Protein AF-A0A6N2VAG7-F1 (afdb_monomer_lite)

InterPro domains:
  IPR029052 Metallo-dependent phosphatase-like [G3DSA:3.60.21.10] (31-409)
  IPR029052 Metallo-dependent phosphatase-like [SSF56300] (31-402)

Sequence (761 aa):
MRECVPAKEAELAQQHQLYEPMLYYGSNPKIAIDYISDIHLLHHAKYFDGDIQKCIKVIAKSLYKSQNELVQTSRNTGIQLFLGDISTDVNVTINFYKQYRLHFIYQQYKKFRKQIWDKNRILSFKKEQIQYKKRYDILLRYIEKVKVDIETSKSSISQYINYGKVIAPKGSLAQIENYLNSNYYKKRDLPNFVTNKILEIANLYEKLSLLNKTLFRLEGMLDTTCPDIPMCLSDFKYTHSLIGVIILGNHEYVGFSNVETALKFYKEKLEPLGYHILQNQVLELSNAIIYGGSGFAKYNTQFNANNLKNCDAMMGNRSYEIEQTTLFEKKYVKAKEYALKTGKCFICATHYPVKDCLDKFDREAIYFSGHTHQNERIRSSDKVVYADNQIGYHNKGNFNGMIQFKRATTDCVRNPYDDLPDGYYQTTQEDYMQFYEYIGEYIGEGKLIKKRCQNGKLYVIKSCNYYGFFILNNNGISIVNGGKTKKIALSQNIEWIYDNFNVVVQKYIKILEPLREMQVQISNQLKKMGFEGTIHGLIVDIDFYNHIMVNPIDGSITFYYSPVFGEVQKFESFYEQLNFMGHTSLLEESKSDIKNNILVVSEANKLIKVKDYTVSNELMTVSRTDGAYGVSRAVSPLQRIFTGHVLRDFDLGLMDSEDPSPRKRLKSWFGRIYGDYDLKDYLVVGDNLGDFVTLMGTNGKKSTVSVIKMKSVIQRKKACWITKDTSDTIQIIERNNMYDQKTAKIWLEAILHENKILEKH

Secondary structure (DSSP, 8-state):
------S-HHHHGGG--TTPPPTTS-SSSPPEEEEE-B--HHHHGGGGTT-HHHHHHHHHHHHHHHHHHHHHHSSS-PEEEE-S-S-SSHHHHHHHHHHHHHHHHHHHHHHHHHH---HHHHHHHHHHHHHHHHHHHHHHHHHHHHHHHHHHHHHHHTTT--IIIIIGGG-SHHHHHHHHHSHHHHTT---HHHHHHHHHHHHHHHHHHHHHHHHHHHHHHHS----SS---GGG--------EEEPPPGGGGTTSSSHHHHHHHHHHHHGGGTEEE-SSEEEE-SSEEEEEE----TT-SSSSTTTS---TTTTT-HHHHHHHHHHHHHHHHHHHHHHHHHTPEEEEEESS-HHHHSSS--TTEEEE--SSS--EEEESSS-EEEE--B----TTS---S----EEEE-SPPPPTTTTPPSEEEE--HHHHHHHHHHTTB--TTSHHHHHHHTTSEEEEEEETTEEEEEEEETTEEEEEETTEEEEEES---HHHHHHTHHHHHHHHHHHHHHHHHHHHHHHHHHHHTTS--EEETTEEESSSSEEEEE-TTT--EEEEE-SSTTEEEEESSHHHHHHHTT-HHHHHTTTTHHHHHHHHHHHTTTT---------SS-EE--SSSHHHHHHHHHTTGGGGTTS-EE----GGG-SS--SSPPPPSS--TT-EEE-TTS-EEEEEE--SSSEEEEEETTS-EEEEEHHHHHHHHHTTS-EES-SSHHHHHHHHHH-TTS-HHHHHHHHHHHHHHHHHHTT-

pLDDT: mean 84.49, std 15.31, range [26.78, 98.56]

Foldseek 3Di:
DDDDPDPPPPPQVVPPPQDPPQLQLDDDDKAKEWEFFAAALCLVCVVVVVDSLSLLLLALVQALVQQVVVCVVDVDRHFYEYNAHNHLDQVSVLSSLVSNLVVVLVVLLVVVVVVFDAPVNVVVLVVVLVVLVVVLVVLVVVLVVLVVVLVVLQVVCVVLDNCVPPQVVLPALVSSVVVCVDPVVVVSVDDPVSSVSSSVSRVSVVVSVVSVVVSVVSVVSNPDDDDPDGDDSVVDDDDQEARHEYEHEQSLQAPAQDPVRSVVVCCVSNVSSRYHYAALDWDDDPAAIEHGYALAFLPDPDDHLDPDHHHNCRNNPSPVRNVSLVSSAVSLVVSVVVCVVVSHQYEYRHAADCVRSPVDADLRYAYEYEDPLDADAFDGSHHGYGHRNHHRDPVPPPDPSHHYTDMDMSDQQDQLCPPPDADKDFDDLVNVCSLCVNLGHDLDPLPLQVVLPVAFTWMWGADSNFIWIWTAHCQAIWTDDSSDTDGAFSHRPVVLCNVFVVLQLVVLCVLCVVQVVLLVLQLVVLVVVVARQDDAQQWGGRHPFWIWGADSPQRDIWTWGHPDQQKIQTDPDPVVVCVVVVVVVSVVVDPPVVCVSVCVSVVVRPVDDDDDDDRDRDIDGHDCCDDPNVNSVVRRQSCCCSRSSYRRDGHPLSGPDDDPDFDAAPDDQAQWWKAFLVRWIWHFLAPPRGQWTWTATLVRDIDIHGPSVSVVCVVVVRMDTPADHNVRNLCCLVPDPPHDPSSSVSSVCSSVVVVVVVVVD

Organism: Blautia hansenii (NCBI:txid1322)

Structure (mmCIF, N/CA/C/O backbone):
data_AF-A0A6N2VAG7-F1
#
_entry.id   AF-A0A6N2VAG7-F1
#
loop_
_atom_site.group_PDB
_atom_site.id
_atom_site.type_symbol
_atom_site.label_atom_id
_atom_site.label_alt_id
_atom_site.label_comp_id
_atom_site.label_asym_id
_atom_site.label_entity_id
_atom_site.label_seq_id
_atom_site.pdbx_PDB_ins_code
_atom_site.Cartn_x
_atom_site.Cartn_y
_atom_site.Cartn_z
_atom_site.occupancy
_atom_site.B_iso_or_equiv
_atom_site.auth_seq_id
_atom_site.auth_comp_id
_atom_site.auth_asym_id
_atom_site.auth_atom_id
_atom_site.pdbx_PDB_model_num
ATOM 1 N N . MET A 1 1 ? -31.867 -20.760 20.989 1.00 29.25 1 MET A N 1
ATOM 2 C CA . MET A 1 1 ? -31.001 -21.834 20.466 1.00 29.25 1 MET A CA 1
ATOM 3 C C . MET A 1 1 ? -31.833 -22.668 19.508 1.00 29.25 1 MET A C 1
ATOM 5 O O . MET A 1 1 ? -32.666 -23.438 19.961 1.00 29.25 1 MET A O 1
ATOM 9 N N . ARG A 1 2 ? -31.717 -22.420 18.202 1.00 26.78 2 ARG A N 1
ATOM 10 C CA . ARG A 1 2 ? -32.229 -23.322 17.165 1.00 26.78 2 ARG A CA 1
ATOM 11 C C . ARG A 1 2 ? -30.998 -23.981 16.566 1.00 26.78 2 ARG A C 1
ATOM 13 O O . ARG A 1 2 ? -30.128 -23.274 16.070 1.00 26.78 2 ARG A O 1
ATOM 20 N N . GLU A 1 3 ? -30.904 -25.294 16.724 1.00 30.12 3 GLU A N 1
ATOM 21 C CA . GLU A 1 3 ? -29.879 -26.119 16.096 1.00 30.12 3 GLU A CA 1
ATOM 22 C C . GLU A 1 3 ? -29.993 -25.963 14.576 1.00 30.12 3 GLU A C 1
ATOM 24 O O . GLU A 1 3 ? -30.980 -26.369 13.962 1.00 30.12 3 GLU A O 1
ATOM 29 N N . CYS A 1 4 ? -28.992 -25.317 13.977 1.00 29.61 4 CYS A N 1
ATOM 30 C CA . CYS A 1 4 ? -28.744 -25.403 12.548 1.00 29.61 4 CYS A CA 1
ATOM 31 C C . CYS A 1 4 ? -28.272 -26.827 12.251 1.00 29.61 4 CYS A C 1
ATOM 33 O O . CYS A 1 4 ? -27.196 -27.227 12.687 1.00 29.61 4 CYS A O 1
ATOM 35 N N . VAL A 1 5 ? -29.066 -27.589 11.501 1.00 30.48 5 VAL A N 1
ATOM 36 C CA . VAL A 1 5 ? -28.590 -28.834 10.895 1.00 30.48 5 VAL A CA 1
ATOM 37 C C . VAL A 1 5 ? -27.527 -28.463 9.844 1.00 30.48 5 VAL A C 1
ATOM 39 O O . VAL A 1 5 ? -27.814 -27.648 8.961 1.00 30.48 5 VAL A O 1
ATOM 42 N N . PRO A 1 6 ? -26.303 -29.015 9.932 1.00 38.34 6 PRO A N 1
ATOM 43 C CA . PRO A 1 6 ? -25.153 -28.580 9.152 1.00 38.34 6 PRO A CA 1
ATOM 44 C C . PRO A 1 6 ? -25.222 -29.157 7.738 1.00 38.34 6 PRO A C 1
ATOM 46 O O . PRO A 1 6 ? -24.819 -30.290 7.472 1.00 38.34 6 PRO A O 1
ATOM 49 N N . ALA A 1 7 ? -25.718 -28.365 6.791 1.00 30.23 7 ALA A N 1
ATOM 50 C CA . ALA A 1 7 ? -25.462 -28.631 5.386 1.00 30.23 7 ALA A CA 1
ATOM 51 C C . ALA A 1 7 ? -23.987 -28.298 5.098 1.00 30.23 7 ALA A C 1
ATOM 53 O O . ALA A 1 7 ? -23.634 -27.149 4.859 1.00 30.23 7 ALA A O 1
ATOM 54 N N . LYS A 1 8 ? -23.140 -29.336 5.136 1.00 36.66 8 LYS A N 1
ATOM 55 C CA . LYS A 1 8 ? -21.783 -29.363 4.565 1.00 36.66 8 LYS A CA 1
ATOM 56 C C . LYS A 1 8 ? -20.798 -28.315 5.112 1.00 36.66 8 LYS A C 1
ATOM 58 O O . LYS A 1 8 ? -20.147 -27.606 4.351 1.00 36.66 8 LYS A O 1
ATOM 63 N N . GLU A 1 9 ? -20.557 -28.324 6.423 1.00 36.03 9 GLU A N 1
ATOM 64 C CA . GLU A 1 9 ? -19.336 -27.708 6.978 1.00 36.03 9 GLU A CA 1
ATOM 65 C C . GLU A 1 9 ? -18.062 -28.311 6.350 1.00 36.03 9 GLU A C 1
ATOM 67 O O . GLU A 1 9 ? -17.067 -27.616 6.185 1.00 36.03 9 GLU A O 1
ATOM 72 N N . ALA A 1 10 ? -18.102 -29.574 5.905 1.00 29.94 10 ALA A N 1
ATOM 73 C CA . ALA A 1 10 ? -16.945 -30.266 5.336 1.00 29.94 10 ALA A CA 1
ATOM 74 C C . ALA A 1 10 ? -16.599 -29.902 3.875 1.00 29.94 10 ALA A C 1
ATOM 76 O O . ALA A 1 10 ? -15.442 -30.060 3.495 1.00 29.94 10 ALA A O 1
ATOM 77 N N . GLU A 1 11 ? -17.538 -29.413 3.051 1.00 35.09 11 GLU A N 1
ATOM 78 C CA . GLU A 1 11 ? -17.238 -29.104 1.634 1.00 35.09 11 GLU A CA 1
ATOM 79 C C . GLU A 1 11 ? -16.822 -27.648 1.400 1.00 35.09 11 GLU A C 1
ATOM 81 O O . GLU A 1 11 ? -16.005 -27.390 0.521 1.00 35.09 11 GLU A O 1
ATOM 86 N N . LEU A 1 12 ? -17.286 -26.699 2.220 1.00 38.00 12 LEU A N 1
ATOM 87 C CA . LEU A 1 12 ? -16.811 -25.309 2.149 1.00 38.00 12 LEU A CA 1
ATOM 88 C C . LEU A 1 12 ? -15.520 -25.091 2.960 1.00 38.00 12 LEU A C 1
ATOM 90 O O . LEU A 1 12 ? -14.694 -24.258 2.591 1.00 38.00 12 LEU A O 1
ATOM 94 N N . ALA A 1 13 ? -15.282 -25.882 4.015 1.00 32.97 13 ALA A N 1
ATOM 95 C CA . ALA A 1 13 ? -14.066 -25.776 4.827 1.00 32.97 13 ALA A CA 1
ATOM 96 C C . ALA A 1 13 ? -12.805 -26.362 4.161 1.00 32.97 13 ALA A C 1
ATOM 98 O O . ALA A 1 13 ? -11.695 -26.013 4.564 1.00 32.97 13 ALA A O 1
ATOM 99 N N . GLN A 1 14 ? -12.926 -27.200 3.123 1.00 33.91 14 GLN A N 1
ATOM 100 C CA . GLN A 1 14 ? -11.757 -27.786 2.444 1.00 33.91 14 GLN A CA 1
ATOM 101 C C . GLN A 1 14 ? -10.961 -26.798 1.569 1.00 33.91 14 GLN A C 1
ATOM 103 O O . GLN A 1 14 ? -9.867 -27.137 1.126 1.00 33.91 14 GLN A O 1
ATOM 108 N N . GLN A 1 15 ? -11.432 -25.560 1.369 1.00 38.22 15 GLN A N 1
ATOM 109 C CA . GLN A 1 15 ? -10.666 -24.505 0.680 1.00 38.22 15 GLN A CA 1
ATOM 110 C C . GLN A 1 15 ? -9.893 -23.567 1.622 1.00 38.22 15 GLN A C 1
ATOM 112 O O . GLN A 1 15 ? -9.304 -22.581 1.176 1.00 38.22 15 GLN A O 1
ATOM 117 N N . HIS A 1 16 ? -9.834 -23.864 2.923 1.00 39.28 16 HIS A N 1
ATOM 118 C CA . HIS A 1 16 ? -9.103 -23.043 3.887 1.00 39.28 16 HIS A CA 1
ATOM 119 C C . HIS A 1 16 ? -7.656 -23.505 4.093 1.00 39.28 16 HIS A C 1
ATOM 121 O O . HIS A 1 16 ? -7.258 -23.973 5.154 1.00 39.28 16 HIS A O 1
ATOM 127 N N . GLN A 1 17 ? -6.838 -23.252 3.076 1.00 37.91 17 GLN A N 1
ATOM 128 C CA . GLN A 1 17 ? -5.428 -22.907 3.260 1.00 37.91 17 GLN A CA 1
ATOM 129 C C . GLN A 1 17 ? -5.197 -21.515 2.664 1.00 37.91 17 GLN A C 1
ATOM 131 O O . GLN A 1 17 ? -4.413 -21.321 1.734 1.00 37.91 17 GLN A O 1
ATOM 136 N N . LEU A 1 18 ? -5.918 -20.508 3.169 1.00 42.38 18 LEU A N 1
ATOM 137 C CA . LEU A 1 18 ? -5.499 -19.132 2.925 1.00 42.38 18 LEU A CA 1
ATOM 138 C C . LEU A 1 18 ? -4.173 -18.946 3.662 1.00 42.38 18 LEU A C 1
ATOM 140 O O . LEU A 1 18 ? -4.140 -18.828 4.885 1.00 42.38 18 LEU A O 1
ATOM 144 N N . TYR A 1 19 ? -3.106 -18.960 2.862 1.00 46.16 19 TYR A N 1
ATOM 145 C CA . TYR A 1 19 ? -1.701 -18.906 3.246 1.00 46.16 19 TYR A CA 1
ATOM 146 C C . TYR A 1 19 ? -1.156 -20.211 3.841 1.00 46.16 19 TYR A C 1
ATOM 148 O O . TYR A 1 19 ? -0.725 -20.237 4.991 1.00 46.16 19 TYR A O 1
ATOM 156 N N . GLU A 1 20 ? -1.006 -21.260 3.017 1.00 35.38 20 GLU A N 1
ATOM 157 C CA . GLU A 1 20 ? 0.268 -21.980 3.140 1.00 35.38 20 GLU A CA 1
ATOM 158 C C . GLU A 1 20 ? 1.368 -20.933 2.934 1.00 35.38 20 GLU A C 1
ATOM 160 O O . GLU A 1 20 ? 1.377 -20.260 1.890 1.00 35.38 20 GLU A O 1
ATOM 165 N N . PRO A 1 21 ? 2.241 -20.704 3.930 1.00 38.84 21 PRO A N 1
ATOM 166 C CA . PRO A 1 21 ? 3.344 -19.791 3.745 1.00 38.84 21 PRO A CA 1
ATOM 167 C C . PRO A 1 21 ? 4.111 -20.277 2.519 1.00 38.84 21 PRO A C 1
ATOM 169 O O . PRO A 1 21 ? 4.483 -21.448 2.446 1.00 38.84 21 PRO A O 1
ATOM 172 N N . MET A 1 22 ? 4.294 -19.409 1.517 1.00 47.44 22 MET A N 1
ATOM 173 C CA . MET A 1 22 ? 5.152 -19.755 0.381 1.00 47.44 22 MET A CA 1
ATOM 174 C C . MET A 1 22 ? 6.489 -20.237 0.955 1.00 47.44 22 MET A C 1
ATOM 176 O O . MET A 1 22 ? 6.892 -19.724 1.994 1.00 47.44 22 MET A O 1
ATOM 180 N N . LEU A 1 23 ? 7.162 -21.202 0.326 1.00 43.81 23 LEU A N 1
ATOM 181 C CA . LEU A 1 23 ? 8.347 -21.893 0.876 1.00 43.81 23 LEU A CA 1
ATOM 182 C C . LEU A 1 23 ? 9.410 -20.966 1.520 1.00 43.81 23 LEU A C 1
ATOM 184 O O . LEU A 1 23 ? 10.119 -21.383 2.429 1.00 43.81 23 LEU A O 1
ATOM 188 N N . TYR A 1 24 ? 9.480 -19.696 1.101 1.00 50.84 24 TYR A N 1
ATOM 189 C CA . TYR A 1 24 ? 10.388 -18.658 1.615 1.00 50.84 24 TYR A CA 1
ATOM 190 C C . TYR A 1 24 ? 9.819 -17.725 2.698 1.00 50.84 24 TYR A C 1
ATOM 192 O O . TYR A 1 24 ? 10.556 -16.966 3.325 1.00 50.84 24 TYR A O 1
ATOM 200 N N . TYR A 1 25 ? 8.514 -17.765 2.941 1.00 55.97 25 TYR A N 1
ATOM 201 C CA . TYR A 1 25 ? 7.808 -17.036 3.991 1.00 55.97 25 TYR A CA 1
ATOM 202 C C . TYR A 1 25 ? 7.678 -17.915 5.233 1.00 55.97 25 TYR A C 1
ATOM 204 O O . TYR A 1 25 ? 6.584 -18.200 5.698 1.00 55.97 25 TYR A O 1
ATOM 212 N N . GLY A 1 26 ? 8.787 -18.396 5.782 1.00 44.34 26 GLY A N 1
ATOM 213 C CA . GLY A 1 26 ? 8.688 -19.463 6.770 1.00 44.34 26 GLY A CA 1
ATOM 214 C C . GLY A 1 26 ? 9.894 -19.574 7.670 1.00 44.34 26 GLY A C 1
ATOM 215 O O . GLY A 1 26 ? 10.675 -20.500 7.518 1.00 44.34 26 GLY A O 1
ATOM 216 N N . SER A 1 27 ? 9.957 -18.660 8.639 1.00 47.25 27 SER A N 1
ATOM 217 C CA . SER A 1 27 ? 10.681 -18.692 9.921 1.00 47.25 27 SER A CA 1
ATOM 218 C C . SER A 1 27 ? 11.733 -17.592 10.071 1.00 47.25 27 SER A C 1
ATOM 220 O O . SER A 1 27 ? 12.327 -17.112 9.114 1.00 47.25 27 SER A O 1
ATOM 222 N N . ASN A 1 28 ? 11.843 -17.094 11.302 1.00 51.75 28 ASN A N 1
ATOM 223 C CA . ASN A 1 28 ? 12.702 -15.985 11.708 1.00 51.75 28 ASN A CA 1
ATOM 224 C C . ASN A 1 28 ? 14.112 -16.013 11.075 1.00 51.75 28 ASN A C 1
ATOM 226 O O . ASN A 1 28 ? 14.694 -17.086 10.949 1.00 51.75 28 ASN A O 1
ATOM 230 N N . PRO A 1 29 ? 14.722 -14.837 10.818 1.00 54.62 29 PRO A N 1
ATOM 231 C CA . PRO A 1 29 ? 14.256 -13.515 11.226 1.00 54.62 29 PRO A CA 1
ATOM 232 C C . PRO A 1 29 ? 13.331 -12.840 10.208 1.00 54.62 29 PRO A C 1
ATOM 234 O O . PRO A 1 29 ? 13.462 -13.000 8.998 1.00 54.62 29 PRO A O 1
ATOM 237 N N . LYS A 1 30 ? 12.423 -12.019 10.739 1.00 73.44 30 LYS A N 1
ATOM 238 C CA . LYS A 1 30 ? 11.469 -11.189 9.994 1.00 73.44 30 LYS A CA 1
ATOM 239 C C . LYS A 1 30 ? 12.187 -10.202 9.075 1.00 73.44 30 LYS A C 1
ATOM 241 O O . LYS A 1 30 ? 12.998 -9.406 9.553 1.00 73.44 30 LYS A O 1
ATOM 246 N N . ILE A 1 31 ? 11.852 -10.200 7.787 1.00 80.44 31 ILE A N 1
ATOM 247 C CA . ILE A 1 31 ? 12.358 -9.205 6.839 1.00 80.44 31 ILE A CA 1
ATOM 248 C C . ILE A 1 31 ? 11.369 -8.044 6.801 1.00 80.44 31 ILE A C 1
ATOM 250 O O . ILE A 1 31 ? 10.165 -8.241 6.623 1.00 80.44 31 ILE A O 1
ATOM 254 N N . ALA A 1 32 ? 11.891 -6.833 6.979 1.00 85.38 32 ALA A N 1
ATOM 255 C CA . ALA A 1 32 ? 11.155 -5.592 6.804 1.00 85.38 32 ALA A CA 1
ATOM 256 C C . ALA A 1 32 ? 11.880 -4.728 5.769 1.00 85.38 32 ALA A C 1
ATOM 258 O O . ALA A 1 32 ? 13.087 -4.501 5.884 1.00 85.38 32 ALA A O 1
ATOM 259 N N . ILE A 1 33 ? 11.141 -4.248 4.774 1.00 89.62 33 ILE A N 1
ATOM 260 C CA . ILE A 1 33 ? 11.644 -3.341 3.742 1.00 89.62 33 ILE A CA 1
ATOM 261 C C . ILE A 1 33 ? 10.795 -2.079 3.766 1.00 89.62 33 ILE A C 1
ATOM 263 O O . ILE A 1 33 ? 9.580 -2.139 3.594 1.00 89.62 33 ILE A O 1
ATOM 267 N N . ASP A 1 34 ? 11.455 -0.947 3.969 1.00 92.56 34 ASP A N 1
ATOM 268 C CA . ASP A 1 34 ? 10.886 0.385 3.822 1.00 92.56 34 ASP A CA 1
ATOM 269 C C . ASP A 1 34 ? 11.138 0.838 2.387 1.00 92.56 34 ASP A C 1
ATOM 271 O O . ASP A 1 34 ? 12.285 0.995 1.992 1.00 92.56 34 ASP A O 1
ATOM 275 N N . TYR A 1 35 ? 10.104 1.026 1.576 1.00 94.19 35 TYR A N 1
ATOM 276 C CA . TYR A 1 35 ? 10.282 1.278 0.148 1.00 94.19 35 TYR A CA 1
ATOM 277 C C . TYR A 1 35 ? 9.476 2.466 -0.366 1.00 94.19 35 TYR A C 1
ATOM 279 O O . TYR A 1 35 ? 8.444 2.854 0.194 1.00 94.19 35 TYR A O 1
ATOM 287 N N . ILE A 1 36 ? 9.989 3.051 -1.442 1.00 94.38 36 ILE A N 1
ATOM 288 C CA . ILE A 1 36 ? 9.351 4.069 -2.272 1.00 94.38 36 ILE A CA 1
ATOM 289 C C . ILE A 1 36 ? 9.822 3.869 -3.708 1.00 94.38 36 ILE A C 1
ATOM 291 O O . ILE A 1 36 ? 10.999 3.576 -3.918 1.00 94.38 36 ILE A O 1
ATOM 295 N N . SER A 1 37 ? 8.924 3.980 -4.682 1.00 87.25 37 SER A N 1
ATOM 296 C CA . SER A 1 37 ? 9.255 3.619 -6.060 1.00 87.25 37 SER A CA 1
ATOM 297 C C . SER A 1 37 ? 9.441 4.797 -6.996 1.00 87.25 37 SER A C 1
ATOM 299 O O . SER A 1 37 ? 10.364 4.756 -7.792 1.00 87.25 37 SER A O 1
ATOM 301 N N . ASP A 1 38 ? 8.605 5.826 -6.864 1.00 92.31 38 ASP A N 1
ATOM 302 C CA . ASP A 1 38 ? 8.583 6.998 -7.737 1.00 92.31 38 ASP A CA 1
ATOM 303 C C . ASP A 1 38 ? 8.353 8.233 -6.861 1.00 92.31 38 ASP A C 1
ATOM 305 O O . ASP A 1 38 ? 7.573 8.170 -5.901 1.00 92.31 38 ASP A O 1
ATOM 309 N N . ILE A 1 39 ? 9.051 9.337 -7.157 1.00 92.69 39 ILE A N 1
ATOM 310 C CA . ILE A 1 39 ? 8.904 10.621 -6.440 1.00 92.69 39 ILE A CA 1
ATOM 311 C C . ILE A 1 39 ? 8.698 11.791 -7.410 1.00 92.69 39 ILE A C 1
ATOM 313 O O . ILE A 1 39 ? 7.944 12.708 -7.115 1.00 92.69 39 ILE A O 1
ATOM 317 N N . HIS A 1 40 ? 9.390 11.823 -8.549 1.00 93.69 40 HIS A N 1
ATOM 318 C CA . HIS A 1 40 ? 9.335 12.902 -9.541 1.00 93.69 40 HIS A CA 1
ATOM 319 C C . HIS A 1 40 ? 9.365 14.321 -8.932 1.00 93.69 40 HIS A C 1
ATOM 321 O O . HIS A 1 40 ? 8.469 15.139 -9.154 1.00 93.69 40 HIS A O 1
ATOM 327 N N . LEU A 1 41 ? 10.416 14.652 -8.176 1.00 94.12 41 LEU A N 1
ATOM 328 C CA . LEU A 1 41 ? 10.563 15.897 -7.404 1.00 94.12 41 LEU A CA 1
ATOM 329 C C . LEU A 1 41 ? 10.264 17.177 -8.200 1.00 94.12 41 LEU A C 1
ATOM 331 O O . LEU A 1 41 ? 9.692 18.123 -7.654 1.00 94.12 41 LEU A O 1
ATOM 335 N N . LEU A 1 42 ? 10.590 17.206 -9.496 1.00 93.44 42 LEU A N 1
ATOM 336 C CA . LEU A 1 42 ? 10.279 18.335 -10.380 1.00 93.44 42 LEU A CA 1
ATOM 337 C C . LEU A 1 42 ? 8.768 18.628 -10.452 1.00 93.44 42 LEU A C 1
ATOM 339 O O . LEU A 1 42 ? 8.362 19.789 -10.476 1.00 93.44 42 LEU A O 1
ATOM 343 N N . HIS A 1 43 ? 7.918 17.599 -10.397 1.00 90.69 43 HIS A N 1
ATOM 344 C CA . HIS A 1 43 ? 6.459 17.747 -10.380 1.00 90.69 43 HIS A CA 1
ATOM 345 C C . HIS A 1 43 ? 5.929 18.249 -9.034 1.00 90.69 43 HIS A C 1
ATOM 347 O O . HIS A 1 43 ? 4.820 18.798 -8.967 1.00 90.69 43 HIS A O 1
ATOM 353 N N . HIS A 1 44 ? 6.710 18.089 -7.965 1.00 90.81 44 HIS A N 1
ATOM 354 C CA . HIS A 1 44 ? 6.361 18.554 -6.631 1.00 90.81 44 HIS A CA 1
ATOM 355 C C . HIS A 1 44 ? 6.794 19.995 -6.354 1.00 90.81 44 HIS A C 1
ATOM 357 O O . HIS A 1 44 ? 6.168 20.643 -5.516 1.00 90.81 44 HIS A O 1
ATOM 363 N N . ALA A 1 45 ? 7.787 20.531 -7.072 1.00 91.00 45 ALA A N 1
ATOM 364 C CA . ALA A 1 45 ? 8.313 21.885 -6.860 1.00 91.00 45 ALA A CA 1
ATOM 365 C C . ALA A 1 45 ? 7.225 22.975 -6.868 1.00 91.00 45 ALA A C 1
ATOM 367 O O . ALA A 1 45 ? 7.278 23.915 -6.076 1.00 91.00 45 ALA A O 1
ATOM 368 N N . LYS A 1 46 ? 6.174 22.816 -7.685 1.00 90.31 46 LYS A N 1
ATOM 369 C CA . LYS A 1 46 ? 5.029 23.744 -7.735 1.00 90.31 46 LYS A CA 1
ATOM 370 C C . LYS A 1 46 ? 4.263 23.886 -6.411 1.00 90.31 46 LYS A C 1
ATOM 372 O O . LYS A 1 46 ? 3.639 24.913 -6.189 1.00 90.31 46 LYS A O 1
ATOM 377 N N . TYR A 1 47 ? 4.313 22.884 -5.530 1.00 90.06 47 TYR A N 1
ATOM 378 C CA . TYR A 1 47 ? 3.707 22.945 -4.191 1.00 90.06 47 TYR A CA 1
ATOM 379 C C . TYR A 1 47 ? 4.620 23.620 -3.155 1.00 90.06 47 TYR A C 1
ATOM 381 O O . TYR A 1 47 ? 4.257 23.738 -1.987 1.00 90.06 47 TYR A O 1
ATOM 389 N N . PHE A 1 48 ? 5.807 24.051 -3.580 1.00 91.44 48 PHE A N 1
ATOM 390 C CA . PHE A 1 48 ? 6.806 24.742 -2.774 1.00 91.44 48 PHE A CA 1
ATOM 391 C C . PHE A 1 48 ? 7.233 26.048 -3.448 1.00 91.44 48 PHE A C 1
ATOM 393 O O . PHE A 1 48 ? 8.414 26.375 -3.459 1.00 91.44 48 PHE A O 1
ATOM 400 N N . ASP A 1 49 ? 6.280 26.781 -4.027 1.00 91.25 49 ASP A N 1
ATOM 401 C CA . ASP A 1 49 ? 6.515 28.088 -4.662 1.00 91.25 49 ASP A CA 1
ATOM 402 C C . ASP A 1 49 ? 7.493 28.027 -5.856 1.00 91.25 49 ASP A C 1
ATOM 404 O O . ASP A 1 49 ? 8.149 29.008 -6.192 1.00 91.25 49 ASP A O 1
ATOM 408 N N . GLY A 1 50 ? 7.627 26.853 -6.487 1.00 91.50 50 GLY A N 1
ATOM 409 C CA . GLY A 1 50 ? 8.613 26.601 -7.542 1.00 91.50 50 GLY A CA 1
ATOM 410 C C . GLY A 1 50 ? 10.039 26.355 -7.028 1.00 91.50 50 GLY A C 1
ATOM 411 O O . GLY A 1 50 ? 10.929 26.064 -7.824 1.00 91.50 50 GLY A O 1
ATOM 412 N N . ASP A 1 51 ? 10.273 26.413 -5.714 1.00 95.44 51 ASP A N 1
ATOM 413 C CA . ASP A 1 51 ? 11.588 26.211 -5.107 1.00 95.44 51 ASP A CA 1
ATOM 414 C C . ASP A 1 51 ? 11.900 24.714 -4.946 1.00 95.44 51 ASP A C 1
ATOM 416 O O . ASP A 1 51 ? 11.482 24.036 -3.997 1.00 95.44 51 ASP A O 1
ATOM 420 N N . ILE A 1 52 ? 12.700 24.195 -5.879 1.00 96.56 52 ILE A N 1
ATOM 421 C CA . ILE A 1 52 ? 13.157 22.803 -5.868 1.00 96.56 52 ILE A CA 1
ATOM 422 C C . ILE A 1 52 ? 14.035 22.470 -4.650 1.00 96.56 52 ILE A C 1
ATOM 424 O O . ILE A 1 52 ? 13.986 21.350 -4.145 1.00 96.56 52 ILE A O 1
ATOM 428 N N . GLN A 1 53 ? 14.801 23.422 -4.110 1.00 96.75 53 GLN A N 1
ATOM 429 C CA . GLN A 1 53 ? 15.654 23.182 -2.941 1.00 96.75 53 GLN A CA 1
ATOM 430 C C . GLN A 1 53 ? 14.820 23.065 -1.666 1.00 96.75 53 GLN A C 1
ATOM 432 O O . GLN A 1 53 ? 15.072 22.194 -0.825 1.00 96.75 53 GLN A O 1
ATOM 437 N N . LYS A 1 54 ? 13.794 23.909 -1.523 1.00 96.00 54 LYS A N 1
ATOM 438 C CA . LYS A 1 54 ? 12.784 23.786 -0.463 1.00 96.00 54 LYS A CA 1
ATOM 439 C C . LYS A 1 54 ? 12.034 22.461 -0.584 1.00 96.00 54 LYS A C 1
ATOM 441 O O . LYS A 1 54 ? 11.913 21.756 0.418 1.00 96.00 54 LYS A O 1
ATOM 446 N N . CYS A 1 55 ? 11.620 22.087 -1.796 1.00 95.25 55 CYS A N 1
ATOM 447 C CA . CYS A 1 55 ? 10.983 20.803 -2.091 1.00 95.25 55 CYS A CA 1
ATOM 448 C C . CYS A 1 55 ? 11.842 19.614 -1.621 1.00 95.25 55 CYS A C 1
ATOM 450 O O . CYS A 1 55 ? 11.392 18.821 -0.790 1.00 95.25 55 CYS A O 1
ATOM 452 N N . ILE A 1 56 ? 13.110 19.553 -2.050 1.00 97.06 56 ILE A N 1
ATOM 453 C CA . ILE A 1 56 ? 14.079 18.524 -1.643 1.00 97.06 56 ILE A CA 1
ATOM 454 C C . ILE A 1 56 ? 14.209 18.455 -0.116 1.00 97.06 56 ILE A C 1
ATOM 456 O O . ILE A 1 56 ? 14.098 17.376 0.469 1.00 97.06 56 ILE A O 1
ATOM 460 N N . LYS A 1 57 ? 14.417 19.598 0.554 1.00 95.62 57 LYS A N 1
ATOM 461 C CA . LYS A 1 57 ? 14.574 19.662 2.018 1.00 95.62 57 LYS A CA 1
ATOM 462 C C . LYS A 1 57 ? 13.356 19.120 2.757 1.00 95.62 57 LYS A C 1
ATOM 464 O O . LYS A 1 57 ? 13.520 18.394 3.739 1.00 95.62 57 LYS A O 1
ATOM 469 N N . VAL A 1 58 ? 12.149 19.481 2.323 1.00 94.88 58 VAL A N 1
ATOM 470 C CA . VAL A 1 58 ? 10.908 19.047 2.979 1.00 94.88 58 VAL A CA 1
ATOM 471 C C . VAL A 1 58 ? 10.656 17.559 2.741 1.00 94.88 58 VAL A C 1
ATOM 473 O O . VAL A 1 58 ? 10.424 16.832 3.709 1.00 94.88 58 VAL A O 1
ATOM 476 N N . ILE A 1 59 ? 10.768 17.089 1.497 1.00 94.31 59 ILE A N 1
ATOM 477 C CA . ILE A 1 59 ? 10.497 15.690 1.136 1.00 94.31 59 ILE A CA 1
ATOM 478 C C . ILE A 1 59 ? 11.523 14.745 1.772 1.00 94.31 59 ILE A C 1
ATOM 480 O O . ILE A 1 59 ? 11.131 13.773 2.420 1.00 94.31 59 ILE A O 1
ATOM 484 N N . ALA A 1 60 ? 12.821 15.058 1.696 1.00 95.19 60 ALA A N 1
ATOM 485 C CA . ALA A 1 60 ? 13.863 14.249 2.332 1.00 95.19 60 ALA A CA 1
ATOM 486 C C . ALA A 1 60 ? 13.666 14.155 3.856 1.00 95.19 60 ALA A C 1
ATOM 488 O O . ALA A 1 60 ? 13.792 13.079 4.445 1.00 95.19 60 ALA A O 1
ATOM 489 N N . LYS A 1 61 ? 13.286 15.266 4.504 1.00 93.88 61 LYS A N 1
ATOM 490 C CA . LYS A 1 61 ? 12.966 15.288 5.938 1.00 93.88 61 LYS A CA 1
ATOM 491 C C . LYS A 1 61 ? 11.724 14.459 6.264 1.00 93.88 61 LYS A C 1
ATOM 493 O O . LYS A 1 61 ? 11.710 13.795 7.300 1.00 93.88 61 LYS A O 1
ATOM 498 N N . SER A 1 62 ? 10.691 14.519 5.424 1.00 93.25 62 SER A N 1
ATOM 499 C CA . SER A 1 62 ? 9.455 13.743 5.583 1.00 93.25 62 SER A CA 1
ATOM 500 C C . SER A 1 62 ? 9.736 12.241 5.522 1.00 93.25 62 SER A C 1
ATOM 502 O O . SER A 1 62 ? 9.393 11.517 6.459 1.00 93.25 62 SER A O 1
ATOM 504 N N . LEU A 1 63 ? 10.461 11.793 4.494 1.00 92.38 63 LEU A N 1
ATOM 505 C CA . LEU A 1 63 ? 10.881 10.399 4.347 1.00 92.38 63 LEU A CA 1
ATOM 506 C C . LEU A 1 63 ? 11.713 9.934 5.546 1.00 92.38 63 LEU A C 1
ATOM 508 O O . LEU A 1 63 ? 11.433 8.890 6.134 1.00 92.38 63 LEU A O 1
ATOM 512 N N . TYR A 1 64 ? 12.689 10.739 5.973 1.00 91.19 64 TYR A N 1
ATOM 513 C CA . TYR A 1 64 ? 13.547 10.405 7.110 1.00 91.19 64 TYR A CA 1
ATOM 514 C C . TYR A 1 64 ? 12.753 10.252 8.415 1.00 91.19 64 TYR A C 1
ATOM 516 O O . TYR A 1 64 ? 13.006 9.351 9.215 1.00 91.19 64 TYR A O 1
ATOM 524 N N . LYS A 1 65 ? 11.770 11.128 8.651 1.00 89.69 65 LYS A N 1
ATOM 525 C CA . LYS A 1 65 ? 10.896 11.030 9.826 1.00 89.69 65 LYS A CA 1
ATOM 526 C C . LYS A 1 65 ? 10.038 9.770 9.801 1.00 89.69 65 LYS A C 1
ATOM 528 O O . LYS A 1 65 ? 9.988 9.087 10.819 1.00 89.69 65 LYS A O 1
ATOM 533 N N . SER A 1 66 ? 9.443 9.442 8.652 1.00 87.50 66 SER A N 1
ATOM 534 C CA . SER A 1 66 ? 8.597 8.248 8.520 1.00 87.50 66 SER A CA 1
ATOM 535 C C . SER A 1 66 ? 9.344 6.964 8.887 1.00 87.50 66 SER A C 1
ATOM 537 O O . SER A 1 66 ? 8.813 6.112 9.592 1.00 87.50 66 SER A O 1
ATOM 539 N N . GLN A 1 67 ? 10.625 6.874 8.524 1.00 81.00 67 GLN A N 1
ATOM 540 C CA . GLN A 1 67 ? 11.465 5.740 8.888 1.00 81.00 67 GLN A CA 1
ATOM 541 C C . GLN A 1 67 ? 11.683 5.630 10.408 1.00 81.00 67 GLN A C 1
ATOM 543 O O . GLN A 1 67 ? 11.627 4.532 10.956 1.00 81.00 67 GLN A O 1
ATOM 548 N N . ASN A 1 68 ? 11.880 6.747 11.115 1.00 66.69 68 ASN A N 1
ATOM 549 C CA . ASN A 1 68 ? 12.061 6.719 12.571 1.00 66.69 68 ASN A CA 1
ATOM 550 C C . ASN A 1 68 ? 10.787 6.279 13.308 1.00 66.69 68 ASN A C 1
ATOM 552 O O . ASN A 1 68 ? 10.880 5.545 14.289 1.00 66.69 68 ASN A O 1
ATOM 556 N N . GLU A 1 69 ? 9.613 6.712 12.847 1.00 65.44 69 GLU A N 1
ATOM 557 C CA . GLU A 1 69 ? 8.315 6.295 13.404 1.00 65.44 69 GLU A CA 1
ATOM 558 C C . GLU A 1 69 ? 8.090 4.787 13.206 1.00 65.44 69 GLU A C 1
ATOM 560 O O . GLU A 1 69 ? 7.706 4.064 14.129 1.00 65.44 69 GLU A O 1
ATOM 565 N N . LEU A 1 70 ? 8.434 4.286 12.022 1.00 59.91 70 LEU A N 1
ATOM 566 C CA . LEU A 1 70 ? 8.383 2.866 11.699 1.00 59.91 70 LEU A CA 1
ATOM 567 C C . LEU A 1 70 ? 9.378 2.035 12.539 1.00 59.91 70 LEU A C 1
ATOM 569 O O . LEU A 1 70 ? 9.048 0.945 13.001 1.00 59.91 70 LEU A O 1
ATOM 573 N N . VAL A 1 71 ? 10.591 2.532 12.801 1.00 59.66 71 VAL A N 1
ATOM 574 C CA . VAL A 1 71 ? 11.566 1.845 13.676 1.00 59.66 71 VAL A CA 1
ATOM 575 C C . VAL A 1 71 ? 11.152 1.864 15.152 1.00 59.66 71 VAL A C 1
ATOM 577 O O . VAL A 1 71 ? 11.457 0.927 15.878 1.00 59.66 71 VAL A O 1
ATOM 580 N N . GLN A 1 72 ? 10.436 2.884 15.629 1.00 53.03 72 GLN A N 1
ATOM 581 C CA . GLN A 1 72 ? 9.941 2.891 17.015 1.00 53.03 72 GLN A CA 1
ATOM 582 C C . GLN A 1 72 ? 8.833 1.857 17.249 1.00 53.03 72 GLN A C 1
ATOM 584 O O . GLN A 1 72 ? 8.707 1.325 18.351 1.00 53.03 72 GLN A O 1
ATOM 589 N N . THR A 1 73 ? 8.047 1.560 16.215 1.00 50.38 73 THR A N 1
ATOM 590 C CA . THR A 1 73 ? 6.924 0.614 16.284 1.00 50.38 73 THR A CA 1
ATOM 591 C C . THR A 1 73 ? 7.343 -0.835 16.021 1.00 50.38 73 THR A C 1
ATOM 593 O O . THR A 1 73 ? 6.687 -1.757 16.501 1.00 50.38 73 THR A O 1
ATOM 596 N N . SER A 1 74 ? 8.467 -1.067 15.334 1.00 50.44 74 SER A N 1
ATOM 597 C CA . SER A 1 74 ? 9.017 -2.404 15.081 1.00 50.44 74 SER A CA 1
ATOM 598 C C . SER A 1 74 ? 10.416 -2.559 15.675 1.00 50.44 74 SER A C 1
ATOM 600 O O . SER A 1 74 ? 11.309 -1.786 15.349 1.00 50.44 74 SER A O 1
ATOM 602 N N . ARG A 1 75 ? 10.683 -3.623 16.438 1.00 45.94 75 ARG A N 1
ATOM 603 C CA . ARG A 1 75 ? 12.022 -3.913 17.000 1.00 45.94 75 ARG A CA 1
ATOM 604 C C . ARG A 1 75 ? 13.124 -4.216 15.955 1.00 45.94 75 ARG A C 1
ATOM 606 O O . ARG A 1 75 ? 14.191 -4.673 16.349 1.00 45.94 75 ARG A O 1
ATOM 613 N N . ASN A 1 76 ? 12.890 -4.001 14.655 1.00 54.78 76 ASN A N 1
ATOM 614 C CA . ASN A 1 76 ? 13.828 -4.315 13.577 1.00 54.78 76 ASN A CA 1
ATOM 615 C C . ASN A 1 76 ? 14.080 -3.094 12.673 1.00 54.78 76 ASN A C 1
ATOM 617 O O . ASN A 1 76 ? 13.141 -2.402 12.277 1.00 54.78 76 ASN A O 1
ATOM 621 N N . THR A 1 77 ? 15.341 -2.826 12.329 1.00 59.12 77 THR A N 1
ATOM 622 C CA . THR A 1 77 ? 15.706 -1.790 11.352 1.00 59.12 77 THR A CA 1
ATOM 623 C C . THR A 1 77 ? 15.561 -2.369 9.948 1.00 59.12 77 THR A C 1
ATOM 625 O O . THR A 1 77 ? 16.425 -3.122 9.504 1.00 59.12 77 THR A O 1
ATOM 628 N N . GLY A 1 78 ? 14.450 -2.066 9.273 1.00 68.88 78 GLY A N 1
ATOM 629 C CA . GLY A 1 78 ? 14.229 -2.489 7.889 1.00 68.88 78 GLY A CA 1
ATOM 630 C C . GLY A 1 78 ? 15.205 -1.834 6.903 1.00 68.88 78 GLY A C 1
ATOM 631 O O . GLY A 1 78 ? 15.763 -0.771 7.182 1.00 68.88 78 GLY A O 1
ATOM 632 N N . ILE A 1 79 ? 15.411 -2.472 5.750 1.00 85.94 79 ILE A N 1
ATOM 633 C CA . ILE A 1 79 ? 16.220 -1.924 4.647 1.00 85.94 79 ILE A CA 1
ATOM 634 C C . ILE A 1 79 ? 15.405 -0.890 3.890 1.00 85.94 79 ILE A C 1
ATOM 636 O O . ILE A 1 79 ? 14.235 -1.128 3.608 1.00 85.94 79 ILE A O 1
ATOM 640 N N . GLN A 1 80 ? 16.031 0.230 3.531 1.00 92.50 80 GLN A N 1
ATOM 641 C CA . GLN A 1 80 ? 15.393 1.242 2.696 1.00 92.50 80 GLN A CA 1
ATOM 642 C C . GLN A 1 80 ? 15.626 0.933 1.222 1.00 92.50 80 GLN A C 1
ATOM 644 O O . GLN A 1 80 ? 16.766 0.701 0.823 1.00 92.50 80 GLN A O 1
ATOM 649 N N . LEU A 1 81 ? 14.570 0.956 0.422 1.00 95.50 81 LEU A N 1
ATOM 650 C CA . LEU A 1 81 ? 14.602 0.658 -1.002 1.00 95.50 81 LEU A CA 1
ATOM 651 C C . LEU A 1 81 ? 13.992 1.820 -1.793 1.00 95.50 81 LEU A C 1
ATOM 653 O O . LEU A 1 81 ? 12.816 2.142 -1.636 1.00 95.50 81 LEU A O 1
ATOM 657 N N . PHE A 1 82 ? 14.801 2.447 -2.639 1.00 96.75 82 PHE A N 1
ATOM 658 C CA . PHE A 1 82 ? 14.374 3.478 -3.582 1.00 96.75 82 PHE A CA 1
ATOM 659 C C . PHE A 1 82 ? 14.324 2.848 -4.972 1.00 96.75 82 PHE A C 1
ATOM 661 O O . PHE A 1 82 ? 15.362 2.386 -5.441 1.00 96.75 82 PHE A O 1
ATOM 668 N N . LEU A 1 83 ? 13.156 2.794 -5.618 1.00 94.88 83 LEU A N 1
ATOM 669 C CA . LEU A 1 83 ? 13.004 2.103 -6.910 1.00 94.88 83 LEU A CA 1
ATOM 670 C C . LEU A 1 83 ? 13.102 3.029 -8.128 1.00 94.88 83 LEU A C 1
ATOM 672 O O . LEU A 1 83 ? 12.754 2.602 -9.222 1.00 94.88 83 LEU A O 1
ATOM 676 N N . GLY A 1 84 ? 13.614 4.249 -7.953 1.00 89.31 84 GLY A N 1
ATOM 677 C CA . GLY A 1 84 ? 13.939 5.159 -9.050 1.00 89.31 84 GLY A CA 1
ATOM 678 C C . GLY A 1 84 ? 12.997 6.347 -9.174 1.00 89.31 84 GLY A C 1
ATOM 679 O O . GLY A 1 84 ? 12.314 6.722 -8.221 1.00 89.31 84 GLY A O 1
ATOM 680 N N . ASP A 1 85 ? 13.054 6.994 -10.334 1.00 95.06 85 ASP A N 1
ATOM 681 C CA . ASP A 1 85 ? 12.213 8.113 -10.742 1.00 95.06 85 ASP A CA 1
ATOM 682 C C . ASP A 1 85 ? 12.089 9.196 -9.666 1.00 95.06 85 ASP A C 1
ATOM 684 O O . ASP A 1 85 ? 11.007 9.695 -9.339 1.00 95.06 85 ASP A O 1
ATOM 688 N N . ILE A 1 86 ? 13.229 9.610 -9.102 1.00 95.62 86 ILE A N 1
ATOM 689 C CA . ILE A 1 86 ? 13.256 10.775 -8.218 1.00 95.62 86 ILE A CA 1
ATOM 690 C C . ILE A 1 86 ? 13.258 12.055 -9.050 1.00 95.62 86 ILE A C 1
ATOM 692 O O . ILE A 1 86 ? 12.606 13.021 -8.649 1.00 95.62 86 ILE A O 1
ATOM 696 N N . SER A 1 87 ? 13.970 12.102 -10.184 1.00 95.62 87 SER A N 1
ATOM 697 C CA . SER A 1 87 ? 14.011 13.282 -11.061 1.00 95.62 87 SER A CA 1
ATOM 698 C C . SER A 1 87 ? 14.700 13.007 -12.401 1.00 95.62 87 SER A C 1
ATOM 700 O O . SER A 1 87 ? 15.729 12.344 -12.449 1.00 95.62 87 SER A O 1
ATOM 702 N N . THR A 1 88 ? 14.197 13.636 -13.472 1.00 95.38 88 THR A N 1
ATOM 703 C CA . THR A 1 88 ? 14.882 13.709 -14.779 1.00 95.38 88 THR A CA 1
ATOM 704 C C . THR A 1 88 ? 16.149 14.573 -14.740 1.00 95.38 88 THR A C 1
ATOM 706 O O . THR A 1 88 ? 17.023 14.445 -15.586 1.00 95.38 88 THR A O 1
ATOM 709 N N . ASP A 1 89 ? 16.242 15.509 -13.791 1.00 96.88 89 ASP A N 1
ATOM 710 C CA . ASP A 1 89 ? 17.448 16.313 -13.568 1.00 96.88 89 ASP A CA 1
ATOM 711 C C . ASP A 1 89 ? 18.385 15.593 -12.589 1.00 96.88 89 ASP A C 1
ATOM 713 O O . ASP A 1 89 ? 18.064 15.432 -11.403 1.00 96.88 89 ASP A O 1
ATOM 717 N N . VAL A 1 90 ? 19.566 15.222 -13.086 1.00 97.00 90 VAL A N 1
ATOM 718 C CA . VAL A 1 90 ? 20.630 14.544 -12.338 1.00 97.00 90 VAL A CA 1
ATOM 719 C C . VAL A 1 90 ? 21.047 15.294 -11.068 1.00 97.00 90 VAL A C 1
ATOM 721 O O . VAL A 1 90 ? 21.255 14.677 -10.020 1.00 97.00 90 VAL A O 1
ATOM 724 N N . ASN A 1 91 ? 21.127 16.626 -11.104 1.00 97.44 91 ASN A N 1
ATOM 725 C CA . ASN A 1 91 ? 21.544 17.429 -9.956 1.00 97.44 91 ASN A CA 1
ATOM 726 C C . ASN A 1 91 ? 20.486 17.406 -8.857 1.00 97.44 91 ASN A C 1
ATOM 728 O O . ASN A 1 91 ? 20.825 17.363 -7.672 1.00 97.44 91 ASN A O 1
ATOM 732 N N . VAL A 1 92 ? 19.207 17.400 -9.232 1.00 98.12 92 VAL A N 1
ATOM 733 C CA . VAL A 1 92 ? 18.090 17.260 -8.289 1.00 98.12 92 VAL A CA 1
ATOM 734 C C . VAL A 1 92 ? 18.150 15.896 -7.601 1.00 98.12 92 VAL A C 1
ATOM 736 O O . VAL A 1 92 ? 18.071 15.849 -6.371 1.00 98.12 92 VAL A O 1
ATOM 739 N N . THR A 1 93 ? 18.397 14.814 -8.347 1.00 97.81 93 THR A N 1
ATOM 740 C CA . THR A 1 93 ? 18.566 13.458 -7.793 1.00 97.81 93 THR A CA 1
ATOM 741 C C . THR A 1 93 ? 19.716 13.389 -6.789 1.00 97.81 93 THR A C 1
ATOM 743 O O . THR A 1 93 ? 19.535 12.946 -5.652 1.00 97.81 93 THR A O 1
ATOM 746 N N . ILE A 1 94 ? 20.899 13.893 -7.155 1.00 98.19 94 ILE A N 1
ATOM 747 C CA . ILE A 1 94 ? 22.061 13.900 -6.253 1.00 98.19 94 ILE A CA 1
ATOM 748 C C . ILE A 1 94 ? 21.801 14.759 -5.006 1.00 98.19 94 ILE A C 1
ATOM 750 O O . ILE A 1 94 ? 22.132 14.348 -3.889 1.00 98.19 94 ILE A O 1
ATOM 754 N N . ASN A 1 95 ? 21.203 15.941 -5.166 1.00 98.25 95 ASN A N 1
ATOM 755 C CA . ASN A 1 95 ? 20.898 16.831 -4.045 1.00 98.25 95 ASN A CA 1
ATOM 756 C C . ASN A 1 95 ? 19.871 16.219 -3.088 1.00 98.25 95 ASN A C 1
ATOM 758 O O . ASN A 1 95 ? 20.022 16.360 -1.874 1.00 98.25 95 ASN A O 1
ATOM 762 N N . PHE A 1 96 ? 18.882 15.492 -3.608 1.00 97.88 96 PHE A N 1
ATOM 763 C CA . PHE A 1 96 ? 17.924 14.752 -2.795 1.00 97.88 96 PHE A CA 1
ATOM 764 C C . PHE A 1 96 ? 18.607 13.725 -1.888 1.00 97.88 96 PHE A C 1
ATOM 766 O O . PHE A 1 96 ? 18.456 13.789 -0.665 1.00 97.88 96 PHE A O 1
ATOM 773 N N . TYR A 1 97 ? 19.429 12.837 -2.451 1.00 97.31 97 TYR A N 1
ATOM 774 C CA . TYR A 1 97 ? 20.114 11.806 -1.668 1.00 97.31 97 TYR A CA 1
ATOM 775 C C . TYR A 1 97 ? 21.138 12.383 -0.680 1.00 97.31 97 TYR A C 1
ATOM 777 O O . TYR A 1 97 ? 21.266 11.879 0.443 1.00 97.31 97 TYR A O 1
ATOM 785 N N . LYS A 1 98 ? 21.829 13.476 -1.033 1.00 96.44 98 LYS A N 1
ATOM 786 C CA . LYS A 1 98 ? 22.684 14.219 -0.090 1.00 96.44 98 LYS A CA 1
ATOM 787 C C . LYS A 1 98 ? 21.871 14.785 1.070 1.00 96.44 98 LYS A C 1
ATOM 789 O O . LYS A 1 98 ? 22.238 14.595 2.230 1.00 96.44 98 LYS A O 1
ATOM 794 N N . GLN A 1 99 ? 20.753 15.442 0.772 1.00 96.75 99 GLN A N 1
ATOM 795 C CA . GLN A 1 99 ? 19.883 16.026 1.787 1.00 96.75 99 GLN A CA 1
ATOM 796 C C . GLN A 1 99 ? 19.278 14.957 2.705 1.00 96.75 99 GLN A C 1
ATOM 798 O O . GLN A 1 99 ? 19.202 15.162 3.917 1.00 96.75 99 GLN A O 1
ATOM 803 N N . TYR A 1 100 ? 18.909 13.798 2.160 1.00 94.62 100 TYR A N 1
ATOM 804 C CA . TYR A 1 100 ? 18.439 12.660 2.946 1.00 94.62 100 TYR A CA 1
ATOM 805 C C . TYR A 1 100 ? 19.535 12.127 3.888 1.00 94.62 100 TYR A C 1
ATOM 807 O O . TYR A 1 100 ? 19.308 12.011 5.096 1.00 94.62 100 TYR A O 1
ATOM 815 N N . ARG A 1 101 ? 20.769 11.931 3.390 1.00 92.38 101 ARG A N 1
ATOM 816 C CA . ARG A 1 101 ? 21.937 11.526 4.204 1.00 92.38 101 ARG A CA 1
ATOM 817 C C . ARG A 1 101 ? 22.221 12.502 5.345 1.00 92.38 101 ARG A C 1
ATOM 819 O O . ARG A 1 101 ? 22.543 12.069 6.455 1.00 92.38 101 ARG A O 1
ATOM 826 N N . LEU A 1 102 ? 22.094 13.807 5.099 1.00 93.31 102 LEU A N 1
ATOM 827 C CA . LEU A 1 102 ? 22.353 14.835 6.111 1.00 93.31 102 LEU A CA 1
ATOM 828 C C . LEU A 1 102 ? 21.506 14.638 7.373 1.00 93.31 102 LEU A C 1
ATOM 830 O O . LEU A 1 102 ? 21.988 14.925 8.467 1.00 93.31 102 LEU A O 1
ATOM 834 N N . HIS A 1 103 ? 20.291 14.095 7.265 1.00 90.75 103 HIS A N 1
ATOM 835 C CA . HIS A 1 103 ? 19.465 13.816 8.439 1.00 90.75 103 HIS A CA 1
ATOM 836 C C . HIS A 1 103 ? 20.049 12.717 9.346 1.00 90.75 103 HIS A C 1
ATOM 838 O O . HIS A 1 103 ? 20.005 12.863 10.571 1.00 90.75 103 HIS A O 1
ATOM 844 N N . PHE A 1 104 ? 20.679 11.679 8.783 1.00 87.12 104 PHE A N 1
ATOM 845 C CA . PHE A 1 104 ? 21.400 10.653 9.552 1.00 87.12 104 PHE A CA 1
ATOM 846 C C . PHE A 1 104 ? 22.673 11.211 10.189 1.00 87.12 104 PHE A C 1
ATOM 848 O O . PHE A 1 104 ? 22.918 11.001 11.381 1.00 87.12 104 PHE A O 1
ATOM 855 N N . ILE A 1 105 ? 23.459 11.967 9.414 1.00 90.44 105 ILE A N 1
ATOM 856 C CA . ILE A 1 105 ? 24.687 12.612 9.901 1.00 90.44 105 ILE A CA 1
ATOM 857 C C . ILE A 1 105 ? 24.357 13.570 11.050 1.00 90.44 105 ILE A C 1
ATOM 859 O O . ILE A 1 105 ? 25.034 13.566 12.075 1.00 90.44 105 ILE A O 1
ATOM 863 N N . TYR A 1 106 ? 23.278 14.344 10.929 1.00 90.44 106 TYR A N 1
ATOM 864 C CA . TYR A 1 106 ? 22.877 15.321 11.935 1.00 90.44 106 TYR A CA 1
ATOM 865 C C . TYR A 1 106 ? 22.523 14.689 13.290 1.00 90.44 106 TYR A C 1
ATOM 867 O O . TYR A 1 106 ? 22.804 15.285 14.332 1.00 90.44 106 TYR A O 1
ATOM 875 N N . GLN A 1 107 ? 21.958 13.476 13.320 1.00 84.62 107 GLN A N 1
ATOM 876 C CA . GLN A 1 107 ? 21.737 12.769 14.588 1.00 84.62 107 GLN A CA 1
ATOM 877 C C . GLN A 1 107 ? 23.044 12.322 15.244 1.00 84.62 107 GLN A C 1
ATOM 879 O O . GLN A 1 107 ? 23.197 12.465 16.459 1.00 84.62 107 GLN A O 1
ATOM 884 N N . GLN A 1 108 ? 23.998 11.817 14.456 1.00 87.06 108 GLN A N 1
ATOM 885 C CA . GLN A 1 108 ? 25.332 11.474 14.961 1.00 87.06 108 GLN A CA 1
ATOM 886 C C . GLN A 1 108 ? 26.036 12.726 15.494 1.00 87.06 108 GLN A C 1
ATOM 888 O O . GLN A 1 108 ? 26.544 12.724 16.613 1.00 87.06 108 GLN A O 1
ATOM 893 N N . TYR A 1 109 ? 25.949 13.829 14.751 1.00 89.50 109 TYR A N 1
ATOM 894 C CA . TYR A 1 109 ? 26.480 15.126 15.151 1.00 89.50 109 TYR A CA 1
ATOM 895 C C . TYR A 1 109 ? 25.863 15.626 16.461 1.00 89.50 109 TYR A C 1
ATOM 897 O O . TYR A 1 109 ? 26.580 16.067 17.353 1.00 89.50 109 TYR A O 1
ATOM 905 N N . LYS A 1 110 ? 24.540 15.516 16.636 1.00 88.06 110 LYS A N 1
ATOM 906 C CA . LYS A 1 110 ? 23.871 15.880 17.896 1.00 88.06 110 LYS A CA 1
ATOM 907 C C . LYS A 1 110 ? 24.380 15.069 19.085 1.00 88.06 110 LYS A C 1
ATOM 909 O O . LYS A 1 110 ? 24.549 15.637 20.163 1.00 88.06 110 LYS A O 1
ATOM 914 N N . LYS A 1 111 ? 24.596 13.760 18.911 1.00 85.25 111 LYS A N 1
ATOM 915 C CA . LYS A 1 111 ? 25.152 12.890 19.960 1.00 85.25 111 LYS A CA 1
ATOM 916 C C . LYS A 1 111 ? 26.587 13.295 20.296 1.00 85.25 111 LYS A C 1
ATOM 918 O O . LYS A 1 111 ? 26.876 13.530 21.464 1.00 85.25 111 LYS A O 1
ATOM 923 N N . PHE A 1 112 ? 27.424 13.480 19.277 1.00 85.88 112 PHE A N 1
ATOM 924 C CA . PHE A 1 112 ? 28.800 13.945 19.431 1.00 85.88 112 PHE A CA 1
ATOM 925 C C . PHE A 1 112 ? 28.868 15.302 20.141 1.00 85.88 112 PHE A C 1
ATOM 927 O O . PHE A 1 112 ? 29.566 15.452 21.137 1.00 85.88 112 PHE A O 1
ATOM 934 N N . ARG A 1 113 ? 28.052 16.276 19.720 1.00 84.50 113 ARG A N 1
ATOM 935 C CA . ARG A 1 113 ? 28.019 17.619 20.313 1.00 84.50 113 ARG A CA 1
ATOM 936 C C . ARG A 1 113 ? 27.716 17.604 21.815 1.00 84.50 113 ARG A C 1
ATOM 938 O O . ARG A 1 113 ? 28.251 18.434 22.538 1.00 84.50 113 ARG A O 1
ATOM 945 N N . LYS A 1 114 ? 26.890 16.670 22.304 1.00 82.12 114 LYS A N 1
ATOM 946 C CA . LYS A 1 114 ? 26.623 16.511 23.749 1.00 82.12 114 LYS A CA 1
ATOM 947 C C . LYS A 1 114 ? 27.835 15.980 24.524 1.00 82.12 114 LYS A C 1
ATOM 949 O O . LYS A 1 114 ? 27.968 16.266 25.713 1.00 82.12 114 LYS A O 1
ATOM 954 N N . GLN A 1 115 ? 28.693 15.214 23.857 1.00 78.31 115 GLN A N 1
ATOM 955 C CA . GLN A 1 115 ? 29.902 14.626 24.430 1.00 78.31 115 GLN A CA 1
ATOM 956 C C . GLN A 1 115 ? 31.084 15.600 24.436 1.00 78.31 115 GLN A C 1
ATOM 958 O O . GLN A 1 115 ? 32.070 15.316 25.101 1.00 78.31 115 GLN A O 1
ATOM 963 N N . ILE A 1 116 ? 30.999 16.743 23.746 1.00 81.56 116 ILE A N 1
ATOM 964 C CA . ILE A 1 116 ? 32.096 17.714 23.667 1.00 81.56 116 ILE A CA 1
ATOM 965 C C . ILE A 1 116 ? 32.484 18.232 25.059 1.00 81.56 116 ILE A C 1
ATOM 967 O O . ILE A 1 116 ? 31.668 18.791 25.803 1.00 81.56 116 ILE A O 1
ATOM 971 N N . TRP A 1 117 ? 33.767 18.065 25.373 1.00 75.19 117 TRP A N 1
ATOM 972 C CA . TRP A 1 117 ? 34.456 18.676 26.501 1.00 75.19 117 TRP A CA 1
ATOM 973 C C . TRP A 1 117 ? 35.319 19.816 25.977 1.00 75.19 117 TRP A C 1
ATOM 975 O O . TRP A 1 117 ? 36.464 19.611 25.580 1.00 75.19 117 TRP A O 1
ATOM 985 N N . ASP A 1 118 ? 34.749 21.019 25.935 1.00 76.19 118 ASP A N 1
ATOM 986 C CA . ASP A 1 118 ? 35.533 22.203 25.603 1.00 76.19 118 ASP A CA 1
ATOM 987 C C . ASP A 1 118 ? 36.463 22.599 26.766 1.00 76.19 118 ASP A C 1
ATOM 989 O O . ASP A 1 118 ? 36.328 22.145 27.908 1.00 76.19 118 ASP A O 1
ATOM 993 N N . LYS A 1 119 ? 37.428 23.475 26.473 1.00 77.56 119 LYS A N 1
ATOM 994 C CA . LYS A 1 119 ? 38.436 23.925 27.442 1.00 77.56 119 LYS A CA 1
ATOM 995 C C . LYS A 1 119 ? 37.818 24.545 28.706 1.00 77.56 119 LYS A C 1
ATOM 997 O O . LYS A 1 119 ? 38.345 24.345 29.800 1.00 77.56 119 LYS A O 1
ATOM 1002 N N . ASN A 1 120 ? 36.708 25.272 28.574 1.00 80.25 120 ASN A N 1
ATOM 1003 C CA . ASN A 1 120 ? 36.047 25.937 29.698 1.00 80.25 120 ASN A CA 1
ATOM 1004 C C . ASN A 1 120 ? 35.324 24.929 30.594 1.00 80.25 120 ASN A C 1
ATOM 1006 O O . ASN A 1 120 ? 35.404 25.025 31.818 1.00 80.25 120 ASN A O 1
ATOM 1010 N N . ARG A 1 121 ? 34.675 23.929 29.995 1.00 81.25 121 ARG A N 1
ATOM 1011 C CA . ARG A 1 121 ? 34.003 22.830 30.688 1.00 81.25 121 ARG A CA 1
ATOM 1012 C C . ARG A 1 121 ? 34.997 21.964 31.455 1.00 81.25 121 ARG A C 1
ATOM 1014 O O . ARG A 1 121 ? 34.755 21.684 32.625 1.00 81.25 121 ARG A O 1
ATOM 1021 N N . ILE A 1 122 ? 36.136 21.619 30.844 1.00 82.12 122 ILE A N 1
ATOM 1022 C CA . ILE A 1 122 ? 37.237 20.909 31.520 1.00 82.12 122 ILE A CA 1
ATOM 1023 C C . ILE A 1 122 ? 37.730 21.722 32.726 1.00 82.12 122 ILE A C 1
ATOM 1025 O O . ILE A 1 122 ? 37.885 21.186 33.823 1.00 82.12 122 ILE A O 1
ATOM 1029 N N . LEU A 1 123 ? 37.947 23.031 32.553 1.00 83.19 123 LEU A N 1
ATOM 1030 C CA . LEU A 1 123 ? 38.415 23.901 33.634 1.00 83.19 123 LEU A CA 1
ATOM 1031 C C . LEU A 1 123 ? 37.390 24.031 34.774 1.00 83.19 123 LEU A C 1
ATOM 1033 O O . LEU A 1 123 ? 37.773 23.985 35.943 1.00 83.19 123 LEU A O 1
ATOM 1037 N N . SER A 1 124 ? 36.102 24.181 34.449 1.00 84.75 124 SER A N 1
ATOM 1038 C CA . SER A 1 124 ? 35.010 24.228 35.434 1.00 84.75 124 SER A CA 1
ATOM 1039 C C . SER A 1 124 ? 34.929 22.928 36.227 1.00 84.75 124 SER A C 1
ATOM 1041 O O . SER A 1 124 ? 34.896 22.959 37.454 1.00 84.75 124 SER A O 1
ATOM 1043 N N . PHE A 1 125 ? 35.002 21.789 35.538 1.00 85.12 125 PHE A N 1
ATOM 1044 C CA . PHE A 1 125 ? 34.971 20.469 36.160 1.00 85.12 125 PHE A CA 1
ATOM 1045 C C . PHE A 1 125 ? 36.150 20.250 37.118 1.00 85.12 125 PHE A C 1
ATOM 1047 O O . PHE A 1 125 ? 35.955 19.820 38.253 1.00 85.12 125 PHE A O 1
ATOM 1054 N N . LYS A 1 126 ? 37.373 20.634 36.721 1.00 84.69 126 LYS A N 1
ATOM 1055 C CA . LYS A 1 126 ? 38.551 20.581 37.609 1.00 84.69 126 LYS A CA 1
ATOM 1056 C C . LYS A 1 126 ? 38.374 21.458 38.857 1.00 84.69 126 LYS A C 1
ATOM 1058 O O . LYS A 1 126 ? 38.758 21.054 39.952 1.00 84.69 126 LYS A O 1
ATOM 1063 N N . LYS A 1 127 ? 37.763 22.644 38.727 1.00 86.44 127 LYS A N 1
ATOM 1064 C CA . LYS A 1 127 ? 37.440 23.510 39.879 1.00 86.44 127 LYS A CA 1
ATOM 1065 C C . LYS A 1 127 ? 36.393 22.876 40.800 1.00 86.44 127 LYS A C 1
ATOM 1067 O O . LYS A 1 127 ? 36.546 22.948 42.019 1.00 86.44 127 LYS A O 1
ATOM 1072 N N . GLU A 1 128 ? 35.358 22.258 40.242 1.00 87.19 128 GLU A N 1
ATOM 1073 C CA . GLU A 1 128 ? 34.322 21.550 41.002 1.00 87.19 128 GLU A CA 1
ATOM 1074 C C . GLU A 1 128 ? 34.890 20.343 41.754 1.00 87.19 128 GLU A C 1
ATOM 1076 O O . GLU A 1 128 ? 34.620 20.209 42.946 1.00 87.19 128 GLU A O 1
ATOM 1081 N N . GLN A 1 129 ? 35.763 19.540 41.134 1.00 87.50 129 GLN A N 1
ATOM 1082 C CA . GLN A 1 129 ? 36.448 18.433 41.817 1.00 87.50 129 GLN A CA 1
ATOM 1083 C C . GLN A 1 129 ? 37.228 18.902 43.052 1.00 87.50 129 GLN A C 1
ATOM 1085 O O . GLN A 1 129 ? 37.141 18.279 44.111 1.00 87.50 129 GLN A O 1
ATOM 1090 N N . ILE A 1 130 ? 37.931 20.039 42.967 1.00 88.69 130 ILE A N 1
ATOM 1091 C CA . ILE A 1 130 ? 38.622 20.629 44.126 1.00 88.69 130 ILE A CA 1
ATOM 1092 C C . ILE A 1 130 ? 37.620 20.985 45.237 1.00 88.69 130 ILE A C 1
ATOM 1094 O O . ILE A 1 130 ? 37.893 20.762 46.419 1.00 88.69 130 ILE A O 1
ATOM 1098 N N . GLN A 1 131 ? 36.452 21.533 44.889 1.00 89.31 131 GLN A N 1
ATOM 1099 C CA . GLN A 1 131 ? 35.413 21.855 45.872 1.00 89.31 131 GLN A CA 1
ATOM 1100 C C . GLN A 1 131 ? 34.794 20.599 46.495 1.00 89.31 131 GLN A C 1
ATOM 1102 O O . GLN A 1 131 ? 34.598 20.561 47.712 1.00 89.31 131 GLN A O 1
ATOM 1107 N N . TYR A 1 132 ? 34.517 19.567 45.695 1.00 90.50 132 TYR A N 1
ATOM 1108 C CA . TYR A 1 132 ? 34.014 18.286 46.187 1.00 90.50 132 TYR A CA 1
ATOM 1109 C C . TYR A 1 132 ? 35.011 17.621 47.124 1.00 90.50 132 TYR A C 1
ATOM 1111 O O . TYR A 1 132 ? 34.610 17.178 48.198 1.00 90.50 132 TYR A O 1
ATOM 1119 N N . LYS A 1 133 ? 36.308 17.657 46.798 1.00 91.19 133 LYS A N 1
ATOM 1120 C CA . LYS A 1 133 ? 37.358 17.107 47.657 1.00 91.19 133 LYS A CA 1
ATOM 1121 C C . LYS A 1 133 ? 37.405 17.814 49.012 1.00 91.19 133 LYS A C 1
ATOM 1123 O O . LYS A 1 133 ? 37.377 17.156 50.047 1.00 91.19 133 LYS A O 1
ATOM 1128 N N . LYS A 1 134 ? 37.342 19.151 49.023 1.00 92.00 134 LYS A N 1
ATOM 1129 C CA . LYS A 1 134 ? 37.251 19.930 50.272 1.00 92.00 134 LYS A CA 1
ATOM 1130 C C . LYS A 1 134 ? 36.030 19.543 51.111 1.00 92.00 134 LYS A C 1
ATOM 1132 O O . LYS A 1 134 ? 36.153 19.369 52.321 1.00 92.00 134 LYS A O 1
ATOM 1137 N N . ARG A 1 135 ? 34.851 19.410 50.490 1.00 92.12 135 ARG A N 1
ATOM 1138 C CA . ARG A 1 135 ? 33.615 19.001 51.186 1.00 92.12 135 ARG A CA 1
ATOM 1139 C C . ARG A 1 135 ? 33.718 17.580 51.737 1.00 92.12 135 ARG A C 1
ATOM 1141 O O . ARG A 1 135 ? 33.308 17.356 52.871 1.00 92.12 135 ARG A O 1
ATOM 1148 N N . TYR A 1 136 ? 34.291 16.664 50.962 1.00 93.44 136 TYR A N 1
ATOM 1149 C CA . TYR A 1 136 ? 34.535 15.280 51.354 1.00 93.44 136 TYR A CA 1
ATOM 1150 C C . TYR A 1 136 ? 35.435 15.202 52.596 1.00 93.44 136 TYR A C 1
ATOM 1152 O O . TYR A 1 136 ? 35.047 14.602 53.595 1.00 93.44 136 TYR A O 1
ATOM 1160 N N . ASP A 1 137 ? 36.571 15.908 52.599 1.00 92.25 137 ASP A N 1
ATOM 1161 C CA . ASP A 1 137 ? 37.510 15.904 53.730 1.00 92.25 137 ASP A CA 1
ATOM 1162 C C . ASP A 1 137 ? 36.908 16.549 55.001 1.00 92.25 137 ASP A C 1
ATOM 1164 O O . ASP A 1 137 ? 37.201 16.144 56.129 1.00 92.25 137 ASP A O 1
ATOM 1168 N N . ILE A 1 138 ? 36.048 17.565 54.855 1.00 93.69 138 ILE A N 1
ATOM 1169 C CA . ILE A 1 138 ? 35.289 18.145 55.979 1.00 93.69 138 ILE A CA 1
ATOM 1170 C C . ILE A 1 138 ? 34.274 17.135 56.526 1.00 93.69 138 ILE A C 1
ATOM 1172 O O . ILE A 1 138 ? 34.191 16.946 57.740 1.00 93.69 138 ILE A O 1
ATOM 1176 N N . LEU A 1 139 ? 33.516 16.488 55.641 1.00 94.12 139 LEU A N 1
ATOM 1177 C CA . LEU A 1 139 ? 32.468 15.548 56.019 1.00 94.12 139 LEU A CA 1
ATOM 1178 C C . LEU A 1 139 ? 33.038 14.307 56.713 1.00 94.12 139 LEU A C 1
ATOM 1180 O O . LEU A 1 139 ? 32.488 13.894 57.731 1.00 94.12 139 LEU A O 1
ATOM 1184 N N . LEU A 1 140 ? 34.165 13.773 56.230 1.00 94.19 140 LEU A N 1
ATOM 1185 C CA . LEU A 1 140 ? 34.894 12.684 56.889 1.00 94.19 140 LEU A CA 1
ATOM 1186 C C . LEU A 1 140 ? 35.247 13.027 58.338 1.00 94.19 140 LEU A C 1
ATOM 1188 O O . LEU A 1 140 ? 34.933 12.265 59.249 1.00 94.19 140 LEU A O 1
ATOM 1192 N N . ARG A 1 141 ? 35.844 14.204 58.569 1.00 94.06 141 ARG A N 1
ATOM 1193 C CA . ARG A 1 141 ? 36.190 14.657 59.927 1.00 94.06 141 ARG A CA 1
ATOM 1194 C C . ARG A 1 141 ? 34.961 14.782 60.822 1.00 94.06 141 ARG A C 1
ATOM 1196 O O . ARG A 1 141 ? 35.021 14.453 62.004 1.00 94.06 141 ARG A O 1
ATOM 1203 N N . TYR A 1 142 ? 33.842 15.244 60.269 1.00 94.56 142 TYR A N 1
ATOM 1204 C CA . TYR A 1 142 ? 32.593 15.357 61.016 1.00 94.56 142 TYR A CA 1
ATOM 1205 C C . TYR A 1 142 ? 31.985 13.991 61.361 1.00 94.56 142 TYR A C 1
ATOM 1207 O O . TYR A 1 142 ? 31.515 13.799 62.479 1.00 94.56 142 TYR A O 1
ATOM 1215 N N . ILE A 1 143 ? 32.031 13.036 60.430 1.00 95.25 143 ILE A N 1
ATOM 1216 C CA . ILE A 1 143 ? 31.603 11.649 60.649 1.00 95.25 143 ILE A CA 1
ATOM 1217 C C . ILE A 1 143 ? 32.409 11.007 61.780 1.00 95.25 143 ILE A C 1
ATOM 1219 O O . ILE A 1 143 ? 31.814 10.415 62.678 1.00 95.25 143 ILE A O 1
ATOM 1223 N N . GLU A 1 144 ? 33.735 11.167 61.777 1.00 94.50 144 GLU A N 1
ATOM 1224 C CA . GLU A 1 144 ? 34.590 10.651 62.852 1.00 94.50 144 GLU A CA 1
ATOM 1225 C C . GLU A 1 144 ? 34.239 11.270 64.208 1.00 94.50 144 GLU A C 1
ATOM 1227 O O . GLU A 1 144 ? 34.096 10.547 65.192 1.00 94.50 144 GLU A O 1
ATOM 1232 N N . LYS A 1 145 ? 33.967 12.582 64.260 1.00 94.81 145 LYS A N 1
ATOM 1233 C CA . LYS A 1 145 ? 33.484 13.228 65.490 1.00 94.81 145 LYS A CA 1
ATOM 1234 C C . LYS A 1 145 ? 32.177 12.606 66.000 1.00 94.81 145 LYS A C 1
ATOM 1236 O O . LYS A 1 145 ? 32.081 12.279 67.175 1.00 94.81 145 LYS A O 1
ATOM 1241 N N . VAL A 1 146 ? 31.193 12.395 65.122 1.00 94.38 146 VAL A N 1
ATOM 1242 C CA . VAL A 1 146 ? 29.904 11.785 65.504 1.00 94.38 146 VAL A CA 1
ATOM 1243 C C . VAL A 1 146 ? 30.084 10.345 65.997 1.00 94.38 146 VAL A C 1
ATOM 1245 O O . VAL A 1 146 ? 29.421 9.945 66.952 1.00 94.38 146 VAL A O 1
ATOM 1248 N N . LYS A 1 147 ? 30.984 9.561 65.389 1.00 94.50 147 LYS A N 1
ATOM 1249 C CA . LYS A 1 147 ? 31.312 8.209 65.876 1.00 94.50 147 LYS A CA 1
ATOM 1250 C C . LYS A 1 147 ? 31.900 8.248 67.287 1.00 94.50 147 LYS A C 1
ATOM 1252 O O . LYS A 1 147 ? 31.494 7.445 68.123 1.00 94.50 147 LYS A O 1
ATOM 1257 N N . VAL A 1 148 ? 32.806 9.189 67.560 1.00 94.56 148 VAL A N 1
ATOM 1258 C CA . VAL A 1 148 ? 33.358 9.394 68.908 1.00 94.56 148 VAL A CA 1
ATOM 1259 C C . VAL A 1 148 ? 32.244 9.749 69.898 1.00 94.56 148 VAL A C 1
ATOM 1261 O O . VAL A 1 148 ? 32.136 9.090 70.929 1.00 94.56 148 VAL A O 1
ATOM 1264 N N . ASP A 1 149 ? 31.356 10.691 69.558 1.00 93.50 149 ASP A N 1
ATOM 1265 C CA . ASP A 1 149 ? 30.227 11.091 70.418 1.00 93.50 149 ASP A CA 1
ATOM 1266 C C . ASP A 1 149 ? 29.293 9.905 70.752 1.00 93.50 149 ASP A C 1
ATOM 1268 O O . ASP A 1 149 ? 28.812 9.776 71.885 1.00 93.50 149 ASP A O 1
ATOM 1272 N N . ILE A 1 150 ? 29.064 9.005 69.784 1.00 94.12 150 ILE A N 1
ATOM 1273 C CA . ILE A 1 150 ? 28.309 7.756 69.977 1.00 94.12 150 ILE A CA 1
ATOM 1274 C C . ILE A 1 150 ? 29.007 6.847 70.993 1.00 94.12 150 ILE A C 1
ATOM 1276 O O . ILE A 1 150 ? 28.362 6.385 71.935 1.00 94.12 150 ILE A O 1
ATOM 1280 N N . GLU A 1 151 ? 30.304 6.580 70.829 1.00 93.12 151 GLU A N 1
ATOM 1281 C CA . GLU A 1 151 ? 31.047 5.676 71.719 1.00 93.12 151 GLU A CA 1
ATOM 1282 C C . GLU A 1 151 ? 31.198 6.249 73.136 1.00 93.12 151 GLU A C 1
ATOM 1284 O O . GLU A 1 151 ? 31.026 5.522 74.122 1.00 93.12 151 GLU A O 1
ATOM 1289 N N . THR A 1 152 ? 31.410 7.561 73.270 1.00 92.62 152 THR A N 1
ATOM 1290 C CA . THR A 1 152 ? 31.397 8.249 74.569 1.00 92.62 152 THR A CA 1
ATOM 1291 C C . THR A 1 152 ? 30.031 8.117 75.245 1.00 92.62 152 THR A C 1
ATOM 1293 O O . THR A 1 152 ? 29.945 7.738 76.417 1.00 92.62 152 THR A O 1
ATOM 1296 N N . SER A 1 153 ? 28.944 8.348 74.503 1.00 91.06 153 SER A N 1
ATOM 1297 C CA . SER A 1 153 ? 27.583 8.237 75.036 1.00 91.06 153 SER A CA 1
ATOM 1298 C C . SER A 1 153 ? 27.234 6.804 75.436 1.00 91.06 153 SER A C 1
ATOM 1300 O O . SER A 1 153 ? 26.678 6.592 76.514 1.00 91.06 153 SER A O 1
ATOM 1302 N N . LYS A 1 154 ? 27.626 5.798 74.644 1.00 92.31 154 LYS A N 1
ATOM 1303 C CA . LYS A 1 154 ? 27.476 4.382 75.014 1.00 92.31 154 LYS A CA 1
ATOM 1304 C C . LYS A 1 154 ? 28.239 4.032 76.284 1.00 92.31 154 LYS A C 1
ATOM 1306 O O . LYS A 1 154 ? 27.698 3.341 77.144 1.00 92.31 154 LYS A O 1
ATOM 1311 N N . SER A 1 155 ? 29.474 4.515 76.412 1.00 91.31 155 SER A N 1
ATOM 1312 C CA . SER A 1 155 ? 30.313 4.259 77.584 1.00 91.31 155 SER A CA 1
ATOM 1313 C C . SER A 1 155 ? 29.652 4.791 78.858 1.00 91.31 155 SER A C 1
ATOM 1315 O O . SER A 1 155 ? 29.616 4.077 79.859 1.00 91.31 155 SER A O 1
ATOM 1317 N N . SER A 1 156 ? 29.015 5.969 78.793 1.00 91.06 156 SER A N 1
ATOM 1318 C CA . SER A 1 156 ? 28.324 6.591 79.937 1.00 91.06 156 SER A CA 1
ATOM 1319 C C . SER A 1 156 ? 27.147 5.780 80.501 1.00 91.06 156 SER A C 1
ATOM 1321 O O . SER A 1 156 ? 26.835 5.892 81.687 1.00 91.06 156 SER A O 1
ATOM 1323 N N . ILE A 1 157 ? 26.518 4.926 79.683 1.00 92.50 157 ILE A N 1
ATOM 1324 C CA . ILE A 1 157 ? 25.396 4.066 80.097 1.00 92.50 157 ILE A CA 1
ATOM 1325 C C . ILE A 1 157 ? 25.765 2.581 80.206 1.00 92.50 157 ILE A C 1
ATOM 1327 O O . ILE A 1 157 ? 24.928 1.774 80.607 1.00 92.50 157 ILE A O 1
ATOM 1331 N N . SER A 1 158 ? 27.004 2.209 79.873 1.00 89.44 158 SER A N 1
ATOM 1332 C CA . SER A 1 158 ? 27.443 0.812 79.730 1.00 89.44 158 SER A CA 1
ATOM 1333 C C . SER A 1 158 ? 27.304 -0.028 81.005 1.00 89.44 158 SER A C 1
ATOM 1335 O O . SER A 1 158 ? 27.005 -1.217 80.911 1.00 89.44 158 SER A O 1
ATOM 1337 N N . GLN A 1 159 ? 27.443 0.597 82.181 1.00 90.25 159 GLN A N 1
ATOM 1338 C CA . GLN A 1 159 ? 27.229 -0.043 83.485 1.00 90.25 159 GLN A CA 1
ATOM 1339 C C . GLN A 1 159 ? 25.759 -0.424 83.745 1.00 90.25 159 GLN A C 1
ATOM 1341 O O . GLN A 1 159 ? 25.492 -1.336 84.519 1.00 90.25 159 GLN A O 1
ATOM 1346 N N . TYR A 1 160 ? 24.808 0.248 83.085 1.00 90.56 160 TYR A N 1
ATOM 1347 C CA . TYR A 1 160 ? 23.370 -0.005 83.228 1.00 90.56 160 TYR A CA 1
ATOM 1348 C C . TYR A 1 160 ? 22.842 -0.918 82.124 1.00 90.56 160 TYR A C 1
ATOM 1350 O O . TYR A 1 160 ? 22.006 -1.790 82.359 1.00 90.56 160 TYR A O 1
ATOM 1358 N N . ILE A 1 161 ? 23.289 -0.694 80.886 1.00 89.81 161 ILE A N 1
ATOM 1359 C CA . ILE A 1 161 ? 22.779 -1.412 79.723 1.00 89.81 161 ILE A CA 1
ATOM 1360 C C . ILE A 1 161 ? 23.796 -1.431 78.584 1.00 89.81 161 ILE A C 1
ATOM 1362 O O . ILE A 1 161 ? 24.361 -0.414 78.184 1.00 89.81 161 ILE A O 1
ATOM 1366 N N . ASN A 1 162 ? 23.991 -2.609 77.993 1.00 91.50 162 ASN A N 1
ATOM 1367 C CA . ASN A 1 162 ? 24.817 -2.742 76.801 1.00 91.50 162 ASN A CA 1
ATOM 1368 C C . ASN A 1 162 ? 24.014 -2.315 75.563 1.00 91.50 162 ASN A C 1
ATOM 1370 O O . ASN A 1 162 ? 23.195 -3.086 75.054 1.00 91.50 162 ASN A O 1
ATOM 1374 N N . TYR A 1 163 ? 24.259 -1.098 75.068 1.00 92.06 163 TYR A N 1
ATOM 1375 C CA . TYR A 1 163 ? 23.541 -0.557 73.912 1.00 92.06 163 TYR A CA 1
ATOM 1376 C C . TYR A 1 163 ? 23.645 -1.474 72.684 1.00 92.06 163 TYR A C 1
ATOM 1378 O O . TYR A 1 163 ? 22.631 -1.786 72.068 1.00 92.06 163 TYR A O 1
ATOM 1386 N N . GLY A 1 164 ? 24.846 -1.960 72.354 1.00 88.50 164 GLY A N 1
ATOM 1387 C CA . GLY A 1 164 ? 25.080 -2.782 71.161 1.00 88.50 164 GLY A CA 1
ATOM 1388 C C . GLY A 1 164 ? 24.351 -4.128 71.180 1.00 88.50 164 GLY A C 1
ATOM 1389 O O . GLY A 1 164 ? 23.869 -4.574 70.146 1.00 88.50 164 GLY A O 1
ATOM 1390 N N . LYS A 1 165 ? 24.227 -4.762 72.351 1.00 89.12 165 LYS A N 1
ATOM 1391 C CA . LYS A 1 165 ? 23.553 -6.064 72.487 1.00 89.12 165 LYS A CA 1
ATOM 1392 C C . LYS A 1 165 ? 22.052 -5.955 72.739 1.00 89.12 165 LYS A C 1
ATOM 1394 O O . LYS A 1 165 ? 21.309 -6.844 72.341 1.00 89.12 165 LYS A O 1
ATOM 1399 N N . VAL A 1 166 ? 21.601 -4.913 73.437 1.00 88.69 166 VAL A N 1
ATOM 1400 C CA . VAL A 1 166 ? 20.216 -4.834 73.935 1.00 88.69 166 VAL A CA 1
ATOM 1401 C C . VAL A 1 166 ? 19.368 -3.853 73.132 1.00 88.69 166 VAL A C 1
ATOM 1403 O O . VAL A 1 166 ? 18.197 -4.135 72.874 1.00 88.69 166 VAL A O 1
ATOM 1406 N N . ILE A 1 167 ? 19.946 -2.717 72.740 1.00 91.81 167 ILE A N 1
ATOM 1407 C CA . ILE A 1 167 ? 19.217 -1.610 72.113 1.00 91.81 167 ILE A CA 1
ATOM 1408 C C . ILE A 1 167 ? 19.385 -1.606 70.595 1.00 91.81 167 ILE A C 1
ATOM 1410 O O . ILE A 1 167 ? 18.388 -1.581 69.884 1.00 91.81 167 ILE A O 1
ATOM 1414 N N . ALA A 1 168 ? 20.615 -1.688 70.085 1.00 88.94 168 ALA A N 1
ATOM 1415 C CA . ALA A 1 168 ? 20.888 -1.646 68.648 1.00 88.94 168 ALA A CA 1
ATOM 1416 C C . ALA A 1 168 ? 20.094 -2.690 67.826 1.00 88.94 168 ALA A C 1
ATOM 1418 O O . ALA A 1 168 ? 19.605 -2.331 66.755 1.00 88.94 168 ALA A O 1
ATOM 1419 N N . PRO A 1 169 ? 19.852 -3.933 68.307 1.00 92.00 169 PRO A N 1
ATOM 1420 C CA . PRO A 1 169 ? 19.045 -4.908 67.567 1.00 92.00 169 PRO A CA 1
ATOM 1421 C C . PRO A 1 169 ? 17.567 -4.531 67.416 1.00 92.00 169 PRO A C 1
ATOM 1423 O O . PRO A 1 169 ? 16.849 -5.197 66.676 1.00 92.00 169 PRO A O 1
ATOM 1426 N N . LYS A 1 170 ? 17.078 -3.503 68.126 1.00 91.44 170 LYS A N 1
ATOM 1427 C CA . LYS A 1 170 ? 15.697 -3.019 67.985 1.00 91.44 170 LYS A CA 1
ATOM 1428 C C . LYS A 1 170 ? 15.473 -2.259 66.682 1.00 91.44 170 LYS A C 1
ATOM 1430 O O . LYS A 1 170 ? 14.328 -2.158 66.264 1.00 91.44 170 LYS A O 1
ATOM 1435 N N . GLY A 1 171 ? 16.540 -1.811 66.022 1.00 88.06 171 GLY A N 1
ATOM 1436 C CA . GLY A 1 171 ? 16.475 -1.204 64.698 1.00 88.06 171 GLY A CA 1
ATOM 1437 C C . GLY A 1 171 ? 16.416 0.321 64.745 1.00 88.06 171 GLY A C 1
ATOM 1438 O O . GLY A 1 171 ? 17.278 0.949 65.355 1.00 88.06 171 GLY A O 1
ATOM 1439 N N . SER A 1 172 ? 15.458 0.917 64.035 1.00 88.56 172 SER A N 1
ATOM 1440 C CA . SER A 1 172 ? 15.357 2.372 63.846 1.00 88.56 172 SER A CA 1
ATOM 1441 C C . SER A 1 172 ? 15.051 3.130 65.139 1.00 88.56 172 SER A C 1
ATOM 1443 O O . SER A 1 172 ? 14.609 2.537 66.127 1.00 88.56 172 SER A O 1
ATOM 1445 N N . LEU A 1 173 ? 15.218 4.460 65.123 1.00 90.50 173 LEU A N 1
ATOM 1446 C CA . LEU A 1 173 ? 14.870 5.316 66.261 1.00 90.50 173 LEU A CA 1
ATOM 1447 C C . LEU A 1 173 ? 13.427 5.078 66.726 1.00 90.50 173 LEU A C 1
ATOM 1449 O O . LEU A 1 173 ? 13.208 4.839 67.907 1.00 90.50 173 LEU A O 1
ATOM 1453 N N . ALA A 1 174 ? 12.467 5.014 65.799 1.00 89.25 174 ALA A N 1
ATOM 1454 C CA . ALA A 1 174 ? 11.061 4.752 66.116 1.00 89.25 174 ALA A CA 1
ATOM 1455 C C . ALA A 1 174 ? 10.835 3.373 66.770 1.00 89.25 174 ALA A C 1
ATOM 1457 O O . ALA A 1 174 ? 10.002 3.213 67.662 1.00 89.25 174 ALA A O 1
ATOM 1458 N N . GLN A 1 175 ? 11.582 2.348 66.350 1.00 91.12 175 GLN A N 1
ATOM 1459 C CA . GLN A 1 175 ? 11.494 1.017 66.959 1.00 91.12 175 GLN A CA 1
ATOM 1460 C C . GLN A 1 175 ? 12.135 0.991 68.351 1.00 91.12 175 GLN A C 1
ATOM 1462 O O . GLN A 1 175 ? 11.621 0.326 69.253 1.00 91.12 175 GLN A O 1
ATOM 1467 N N . ILE A 1 176 ? 13.222 1.743 68.541 1.00 93.62 176 ILE A N 1
ATOM 1468 C CA . ILE A 1 176 ? 13.845 1.952 69.848 1.00 93.62 176 ILE A CA 1
ATOM 1469 C C . ILE A 1 176 ? 12.880 2.709 70.770 1.00 93.62 176 ILE A C 1
ATOM 1471 O O . ILE A 1 176 ? 12.649 2.246 71.880 1.00 93.62 176 ILE A O 1
ATOM 1475 N N . GLU A 1 177 ? 12.241 3.788 70.320 1.00 92.44 177 GLU A N 1
ATOM 1476 C CA . GLU A 1 177 ? 11.220 4.529 71.080 1.00 92.44 177 GLU A CA 1
ATOM 1477 C C . GLU A 1 177 ? 10.063 3.624 71.523 1.00 92.44 177 GLU A C 1
ATOM 1479 O O . GLU A 1 177 ? 9.703 3.588 72.702 1.00 92.44 177 GLU A O 1
ATOM 1484 N N . ASN A 1 178 ? 9.533 2.810 70.608 1.00 92.00 178 ASN A N 1
ATOM 1485 C CA . ASN A 1 178 ? 8.493 1.832 70.928 1.00 92.00 178 ASN A CA 1
ATOM 1486 C C . ASN A 1 178 ? 8.967 0.796 71.956 1.00 92.00 178 ASN A C 1
ATOM 1488 O O . ASN A 1 178 ? 8.226 0.439 72.875 1.00 92.00 178 ASN A O 1
ATOM 1492 N N . TYR A 1 179 ? 10.212 0.329 71.836 1.00 92.56 179 TYR A N 1
ATOM 1493 C CA . TYR A 1 179 ? 10.808 -0.579 72.811 1.00 92.56 179 TYR A CA 1
ATOM 1494 C C . TYR A 1 179 ? 10.939 0.074 74.192 1.00 92.56 179 TYR A C 1
ATOM 1496 O O . TYR A 1 179 ? 10.572 -0.555 75.184 1.00 92.56 179 TYR A O 1
ATOM 1504 N N . LEU A 1 180 ? 11.390 1.328 74.267 1.00 91.31 180 LEU A N 1
ATOM 1505 C CA . LEU A 1 180 ? 11.511 2.076 75.523 1.00 91.31 180 LEU A CA 1
ATOM 1506 C C . LEU A 1 180 ? 10.147 2.300 76.199 1.00 91.31 180 LEU A C 1
ATOM 1508 O O . LEU A 1 180 ? 10.047 2.244 77.423 1.00 91.31 180 LEU A O 1
ATOM 1512 N N . ASN A 1 181 ? 9.078 2.465 75.416 1.00 91.19 181 ASN A N 1
ATOM 1513 C CA . ASN A 1 181 ? 7.710 2.604 75.927 1.00 91.19 181 ASN A CA 1
ATOM 1514 C C . ASN A 1 181 ? 7.068 1.277 76.370 1.00 91.19 181 ASN A C 1
ATOM 1516 O O . ASN A 1 181 ? 6.048 1.283 77.069 1.00 91.19 181 ASN A O 1
ATOM 1520 N N . SER A 1 182 ? 7.657 0.139 75.992 1.00 91.00 182 SER A N 1
ATOM 1521 C CA . SER A 1 182 ? 7.110 -1.187 76.272 1.00 91.00 182 SER A CA 1
ATOM 1522 C C . SER A 1 182 ? 7.211 -1.579 77.750 1.00 91.00 182 SER A C 1
ATOM 1524 O O . SER A 1 182 ? 8.154 -1.226 78.463 1.00 91.00 182 SER A O 1
ATOM 1526 N N . ASN A 1 183 ? 6.281 -2.428 78.197 1.00 88.31 183 ASN A N 1
ATOM 1527 C CA . ASN A 1 183 ? 6.324 -3.017 79.539 1.00 88.31 183 ASN A CA 1
ATOM 1528 C C . ASN A 1 183 ? 7.600 -3.843 79.780 1.00 88.31 183 ASN A C 1
ATOM 1530 O O . ASN A 1 183 ? 8.013 -4.016 80.922 1.00 88.31 183 ASN A O 1
ATOM 1534 N N . TYR A 1 184 ? 8.243 -4.343 78.720 1.00 85.56 184 TYR A N 1
ATOM 1535 C CA . TYR A 1 184 ? 9.484 -5.106 78.825 1.00 85.56 184 TYR A CA 1
ATOM 1536 C C . TYR A 1 184 ? 10.672 -4.227 79.233 1.00 85.56 184 TYR A C 1
ATOM 1538 O O . TYR A 1 184 ? 11.469 -4.630 80.076 1.00 85.56 184 TYR A O 1
ATOM 1546 N N . TYR A 1 185 ? 10.783 -3.022 78.666 1.00 88.75 185 TYR A N 1
ATOM 1547 C CA . TYR A 1 185 ? 11.824 -2.077 79.066 1.00 88.75 185 TYR A CA 1
ATOM 1548 C C . TYR A 1 185 ? 11.533 -1.479 80.447 1.00 88.75 185 TYR A C 1
ATOM 1550 O O . TYR A 1 185 ? 12.429 -1.450 81.285 1.00 88.75 185 TYR A O 1
ATOM 1558 N N . LYS A 1 186 ? 10.273 -1.114 80.731 1.00 87.19 186 LYS A N 1
ATOM 1559 C CA . LYS A 1 186 ? 9.859 -0.567 82.039 1.00 87.19 186 LYS A CA 1
ATOM 1560 C C . LYS A 1 186 ? 10.153 -1.512 83.213 1.00 87.19 186 LYS A C 1
ATOM 1562 O O . LYS A 1 186 ? 10.559 -1.048 84.269 1.00 87.19 186 LYS A O 1
ATOM 1567 N N . LYS A 1 187 ? 10.041 -2.834 83.018 1.00 88.00 187 LYS A N 1
ATOM 1568 C CA . LYS A 1 187 ? 10.407 -3.856 84.024 1.00 88.00 187 LYS A CA 1
ATOM 1569 C C . LYS A 1 187 ? 11.895 -3.876 84.407 1.00 88.00 187 LYS A C 1
ATOM 1571 O O . LYS A 1 187 ? 12.238 -4.536 85.379 1.00 88.00 187 LYS A O 1
ATOM 1576 N N . ARG A 1 188 ? 12.779 -3.221 83.642 1.00 86.44 188 ARG A N 1
ATOM 1577 C CA . ARG A 1 188 ? 14.222 -3.156 83.940 1.00 86.44 188 ARG A CA 1
ATOM 1578 C C . ARG A 1 188 ? 14.583 -2.100 84.985 1.00 86.44 188 ARG A C 1
ATOM 1580 O O . ARG A 1 188 ? 15.729 -2.102 85.412 1.00 86.44 188 ARG A O 1
ATOM 1587 N N . ASP A 1 189 ? 13.643 -1.218 85.333 1.00 86.19 189 ASP A N 1
ATOM 1588 C CA . ASP A 1 189 ? 13.779 -0.204 86.389 1.00 86.19 189 ASP A CA 1
ATOM 1589 C C . ASP A 1 189 ? 15.087 0.613 86.309 1.00 86.19 189 ASP A C 1
ATOM 1591 O O . ASP A 1 189 ? 15.853 0.737 87.262 1.00 86.19 189 ASP A O 1
ATOM 1595 N N . LEU A 1 190 ? 15.397 1.120 85.108 1.00 89.81 190 LEU A N 1
ATOM 1596 C CA . LEU A 1 190 ? 16.616 1.891 84.851 1.00 89.81 190 LEU A CA 1
ATOM 1597 C C . LEU A 1 190 ? 16.404 3.390 85.125 1.00 89.81 190 LEU A C 1
ATOM 1599 O O . LEU A 1 190 ? 15.322 3.910 84.844 1.00 89.81 190 LEU A O 1
ATOM 1603 N N . PRO A 1 191 ? 17.444 4.130 85.562 1.00 90.88 191 PRO A N 1
ATOM 1604 C CA . PRO A 1 191 ? 17.346 5.573 85.765 1.00 90.88 191 PRO A CA 1
ATOM 1605 C C . PRO A 1 191 ? 16.911 6.327 84.499 1.00 90.88 191 PRO A C 1
ATOM 1607 O O . PRO A 1 191 ? 17.399 6.050 83.402 1.00 90.88 191 PRO A O 1
ATOM 1610 N N . ASN A 1 192 ? 16.073 7.359 84.651 1.00 86.38 192 ASN A N 1
ATOM 1611 C CA . ASN A 1 192 ? 15.534 8.146 83.528 1.00 86.38 192 ASN A CA 1
ATOM 1612 C C . ASN A 1 192 ? 16.612 8.703 82.578 1.00 86.38 192 ASN A C 1
ATOM 1614 O O . ASN A 1 192 ? 16.398 8.769 81.367 1.00 86.38 192 ASN A O 1
ATOM 1618 N N . PHE A 1 193 ? 17.793 9.063 83.094 1.00 90.44 193 PHE A N 1
ATOM 1619 C CA . PHE A 1 193 ? 18.880 9.577 82.257 1.00 90.44 193 PHE A CA 1
ATOM 1620 C C . PHE A 1 193 ? 19.408 8.533 81.253 1.00 90.44 193 PHE A C 1
ATOM 1622 O O . PHE A 1 193 ? 19.861 8.911 80.173 1.00 90.44 193 PHE A O 1
ATOM 1629 N N . VAL A 1 194 ? 19.321 7.232 81.571 1.00 90.69 194 VAL A N 1
ATOM 1630 C CA . VAL A 1 194 ? 19.748 6.134 80.686 1.00 90.69 194 VAL A CA 1
ATOM 1631 C C . VAL A 1 194 ? 18.846 6.071 79.457 1.00 90.69 194 VAL A C 1
ATOM 1633 O O . VAL A 1 194 ? 19.340 5.979 78.336 1.00 90.69 194 VAL A O 1
ATOM 1636 N N . THR A 1 195 ? 17.532 6.206 79.648 1.00 91.62 195 THR A N 1
ATOM 1637 C CA . THR A 1 195 ? 16.542 6.269 78.560 1.00 91.62 195 THR A CA 1
ATOM 1638 C C . THR A 1 195 ? 16.802 7.461 77.635 1.00 91.62 195 THR A C 1
ATOM 1640 O O . THR A 1 195 ? 16.834 7.295 76.416 1.00 91.62 195 THR A O 1
ATOM 1643 N N . ASN A 1 196 ? 17.085 8.641 78.198 1.00 91.06 196 ASN A N 1
ATOM 1644 C CA . ASN A 1 196 ? 17.423 9.831 77.408 1.00 91.06 196 ASN A CA 1
ATOM 1645 C C . ASN A 1 196 ? 18.714 9.636 76.601 1.00 91.06 196 ASN A C 1
ATOM 1647 O O . ASN A 1 196 ? 18.758 9.950 75.413 1.00 91.06 196 ASN A O 1
ATOM 1651 N N . LYS A 1 197 ? 19.750 9.050 77.214 1.00 92.44 197 LYS A N 1
ATOM 1652 C CA . LYS A 1 197 ? 21.013 8.740 76.529 1.00 92.44 197 LYS A CA 1
ATOM 1653 C C . LYS A 1 197 ? 20.848 7.682 75.437 1.00 92.44 197 LYS A C 1
ATOM 1655 O O . LYS A 1 197 ? 21.503 7.778 74.404 1.00 92.44 197 LYS A O 1
ATOM 1660 N N . ILE A 1 198 ? 19.953 6.707 75.609 1.00 93.56 198 ILE A N 1
ATOM 1661 C CA . ILE A 1 198 ? 19.618 5.745 74.551 1.00 93.56 198 ILE A CA 1
ATOM 1662 C C . ILE A 1 198 ? 19.031 6.457 73.324 1.00 93.56 198 ILE A C 1
ATOM 1664 O O . ILE A 1 198 ? 19.454 6.170 72.200 1.00 93.56 198 ILE A O 1
ATOM 1668 N N . LEU A 1 199 ? 18.087 7.379 73.531 1.00 93.06 199 LEU A N 1
ATOM 1669 C CA . LEU A 1 199 ? 17.488 8.166 72.449 1.00 93.06 199 LEU A CA 1
ATOM 1670 C C . LEU A 1 199 ? 18.514 9.082 71.775 1.00 93.06 199 LEU A C 1
ATOM 1672 O O . LEU A 1 199 ? 18.516 9.204 70.552 1.00 93.06 199 LEU A O 1
ATOM 1676 N N . GLU A 1 200 ? 19.422 9.685 72.541 1.00 93.44 200 GLU A N 1
ATOM 1677 C CA . GLU A 1 200 ? 20.527 10.490 72.006 1.00 93.44 200 GLU A CA 1
ATOM 1678 C C . GLU A 1 200 ? 21.446 9.656 71.101 1.00 93.44 200 GLU A C 1
ATOM 1680 O O . GLU A 1 200 ? 21.714 10.047 69.966 1.00 93.44 200 GLU A O 1
ATOM 1685 N N . ILE A 1 201 ? 21.865 8.468 71.552 1.00 94.00 201 ILE A N 1
ATOM 1686 C CA . ILE A 1 201 ? 22.694 7.551 70.754 1.00 94.00 201 ILE A CA 1
ATOM 1687 C C . ILE A 1 201 ? 21.951 7.109 69.485 1.00 94.00 201 ILE A C 1
ATOM 1689 O O . ILE A 1 201 ? 22.546 7.080 68.408 1.00 94.00 201 ILE A O 1
ATOM 1693 N N . ALA A 1 202 ? 20.655 6.791 69.585 1.00 92.94 202 ALA A N 1
ATOM 1694 C CA . ALA A 1 202 ? 19.840 6.403 68.432 1.00 92.94 202 ALA A CA 1
ATOM 1695 C C . ALA A 1 202 ? 19.740 7.539 67.393 1.00 92.94 202 ALA A C 1
ATOM 1697 O O . ALA A 1 202 ? 19.950 7.305 66.202 1.00 92.94 202 ALA A O 1
ATOM 1698 N N . ASN A 1 203 ? 19.530 8.780 67.842 1.00 93.38 203 ASN A N 1
ATOM 1699 C CA . ASN A 1 203 ? 19.542 9.968 66.983 1.00 93.38 203 ASN A CA 1
ATOM 1700 C C . ASN A 1 203 ? 20.909 10.201 66.318 1.00 93.38 203 ASN A C 1
ATOM 1702 O O . ASN A 1 203 ? 20.985 10.520 65.129 1.00 93.38 203 ASN A O 1
ATOM 1706 N N . LEU A 1 204 ? 22.010 10.022 67.057 1.00 94.31 204 LEU A N 1
ATOM 1707 C CA . LEU A 1 204 ? 23.359 10.126 66.495 1.00 94.31 204 LEU A CA 1
ATOM 1708 C C . LEU A 1 204 ? 23.618 9.051 65.429 1.00 94.31 204 LEU A C 1
ATOM 1710 O O . LEU A 1 204 ? 24.254 9.347 64.417 1.00 94.31 204 LEU A O 1
ATOM 1714 N N . TYR A 1 205 ? 23.090 7.836 65.601 1.00 93.19 205 TYR A N 1
ATOM 1715 C CA . TYR A 1 205 ? 23.162 6.780 64.589 1.00 93.19 205 TYR A CA 1
ATOM 1716 C C . TYR A 1 205 ? 22.382 7.110 63.311 1.00 93.19 205 TYR A C 1
ATOM 1718 O O . TYR A 1 205 ? 22.896 6.887 62.210 1.00 93.19 205 TYR A O 1
ATOM 1726 N N . GLU A 1 206 ? 21.181 7.683 63.419 1.00 91.38 206 GLU A N 1
ATOM 1727 C CA . GLU A 1 206 ? 20.437 8.155 62.242 1.00 91.38 206 GLU A CA 1
ATOM 1728 C C . GLU A 1 206 ? 21.185 9.276 61.514 1.00 91.38 206 GLU A C 1
ATOM 1730 O O . GLU A 1 206 ? 21.338 9.246 60.287 1.00 91.38 206 GLU A O 1
ATOM 1735 N N . LYS A 1 207 ? 21.739 10.225 62.274 1.00 93.56 207 LYS A N 1
ATOM 1736 C CA . LYS A 1 207 ? 22.578 11.296 61.733 1.00 93.56 207 LYS A CA 1
ATOM 1737 C C . LYS A 1 207 ? 23.812 10.741 61.020 1.00 93.56 207 LYS A C 1
ATOM 1739 O O . LYS A 1 207 ? 24.101 11.156 59.900 1.00 93.56 207 LYS A O 1
ATOM 1744 N N . LEU A 1 208 ? 24.508 9.776 61.621 1.00 94.25 208 LEU A N 1
ATOM 1745 C CA . LEU A 1 208 ? 25.659 9.101 61.019 1.00 94.25 208 LEU A CA 1
ATOM 1746 C C . LEU A 1 208 ? 25.283 8.415 59.695 1.00 94.25 208 LEU A C 1
ATOM 1748 O O . LEU A 1 208 ? 26.010 8.539 58.710 1.00 94.25 208 LEU A O 1
ATOM 1752 N N . SER A 1 209 ? 24.123 7.757 59.637 1.00 91.44 209 SER A N 1
ATOM 1753 C CA . SER A 1 209 ? 23.595 7.148 58.409 1.00 91.44 209 SER A CA 1
ATOM 1754 C C . SER A 1 209 ? 23.374 8.180 57.294 1.00 91.44 209 SER A C 1
ATOM 1756 O O . SER A 1 209 ? 23.786 7.964 56.151 1.00 91.44 209 SER A O 1
ATOM 1758 N N . LEU A 1 210 ? 22.791 9.342 57.613 1.00 92.25 210 LEU A N 1
ATOM 1759 C CA . LEU A 1 210 ? 22.583 10.424 56.644 1.00 92.25 210 LEU A CA 1
ATOM 1760 C C . LEU A 1 210 ? 23.907 11.026 56.140 1.00 92.25 210 LEU A C 1
ATOM 1762 O O . LEU A 1 210 ? 24.054 11.304 54.943 1.00 92.25 210 LEU A O 1
ATOM 1766 N N . LEU A 1 211 ? 24.880 11.203 57.035 1.00 94.88 211 LEU A N 1
ATOM 1767 C CA . LEU A 1 211 ? 26.208 11.705 56.680 1.00 94.88 211 LEU A CA 1
ATOM 1768 C C . LEU A 1 211 ? 26.946 10.719 55.767 1.00 94.88 211 LEU A C 1
ATOM 1770 O O . LEU A 1 211 ? 27.460 11.139 54.734 1.00 94.88 211 LEU A O 1
ATOM 1774 N N . ASN A 1 212 ? 26.916 9.418 56.071 1.00 92.38 212 ASN A N 1
ATOM 1775 C CA . ASN A 1 212 ? 27.525 8.382 55.229 1.00 92.38 212 ASN A CA 1
ATOM 1776 C C . ASN A 1 212 ? 26.887 8.321 53.830 1.00 92.38 212 ASN A C 1
ATOM 1778 O O . ASN A 1 212 ? 27.599 8.213 52.836 1.00 92.38 212 ASN A O 1
ATOM 1782 N N . LYS A 1 213 ? 25.559 8.481 53.711 1.00 92.00 213 LYS A N 1
ATOM 1783 C CA . LYS A 1 213 ? 24.891 8.601 52.397 1.00 92.00 213 LYS A CA 1
ATOM 1784 C C . LYS A 1 213 ? 25.376 9.818 51.606 1.00 92.00 213 LYS A C 1
ATOM 1786 O O . LYS A 1 213 ? 25.483 9.762 50.383 1.00 92.00 213 LYS A O 1
ATOM 1791 N N . THR A 1 214 ? 25.633 10.928 52.294 1.00 92.25 214 THR A N 1
ATOM 1792 C CA . THR A 1 214 ? 26.153 12.151 51.668 1.00 92.25 214 THR A CA 1
ATOM 1793 C C . THR A 1 214 ? 27.608 11.972 51.238 1.00 92.25 214 THR A C 1
ATOM 1795 O O . THR A 1 214 ? 27.975 12.413 50.152 1.00 92.25 214 THR A O 1
ATOM 1798 N N . LEU A 1 215 ? 28.409 11.275 52.047 1.00 93.00 215 LEU A N 1
ATOM 1799 C CA . LEU A 1 215 ? 29.794 10.933 51.741 1.00 93.00 215 LEU A CA 1
ATOM 1800 C C . LEU A 1 215 ? 29.884 10.064 50.483 1.00 93.00 215 LEU A C 1
ATOM 1802 O O . LEU A 1 215 ? 30.576 10.444 49.546 1.00 93.00 215 LEU A O 1
ATOM 1806 N N . PHE A 1 216 ? 29.079 9.002 50.404 1.00 90.62 216 PHE A N 1
ATOM 1807 C CA . PHE A 1 216 ? 29.008 8.116 49.238 1.00 90.62 216 PHE A CA 1
ATOM 1808 C C . PHE A 1 216 ? 28.663 8.859 47.934 1.00 90.62 216 PHE A C 1
ATOM 1810 O O . PHE A 1 216 ? 29.208 8.582 46.868 1.00 90.62 216 PHE A O 1
ATOM 1817 N N . ARG A 1 217 ? 27.778 9.865 47.998 1.00 88.69 217 ARG A N 1
ATOM 1818 C CA . ARG A 1 217 ? 27.474 10.716 46.832 1.00 88.69 217 ARG A CA 1
ATOM 1819 C C . ARG A 1 217 ? 28.673 11.560 46.396 1.00 88.69 217 ARG A C 1
ATOM 1821 O O . ARG A 1 217 ? 28.845 11.770 45.200 1.00 88.69 217 ARG A O 1
ATOM 1828 N N . LEU A 1 218 ? 29.463 12.067 47.344 1.00 89.81 218 LEU A N 1
ATOM 1829 C CA . LEU A 1 218 ? 30.672 12.838 47.045 1.00 89.81 218 LEU A CA 1
ATOM 1830 C C . LEU A 1 218 ? 31.786 11.951 46.477 1.00 89.81 218 LEU A C 1
ATOM 1832 O O . LEU A 1 218 ? 32.478 12.401 45.570 1.00 89.81 218 LEU A O 1
ATOM 1836 N N . GLU A 1 219 ? 31.922 10.709 46.951 1.00 89.44 219 GLU A N 1
ATOM 1837 C CA . GLU A 1 219 ? 32.846 9.712 46.382 1.00 89.44 219 GLU A CA 1
ATOM 1838 C C . GLU A 1 219 ? 32.544 9.486 44.900 1.00 89.44 219 GLU A C 1
ATOM 1840 O O . GLU A 1 219 ? 33.408 9.720 44.061 1.00 89.44 219 GLU A O 1
ATOM 1845 N N . GLY A 1 220 ? 31.283 9.211 44.547 1.00 85.31 220 GLY A N 1
ATOM 1846 C CA . GLY A 1 220 ? 30.896 9.037 43.141 1.00 85.31 220 GLY A CA 1
ATOM 1847 C C . GLY A 1 220 ? 31.158 10.267 42.255 1.00 85.31 220 GLY A C 1
ATOM 1848 O O . GLY A 1 220 ? 31.464 10.131 41.069 1.00 85.31 220 GLY A O 1
ATOM 1849 N N . MET A 1 221 ? 31.078 11.483 42.811 1.00 86.38 221 MET A N 1
ATOM 1850 C CA . MET A 1 221 ? 31.440 12.710 42.085 1.00 86.38 221 MET A CA 1
ATOM 1851 C C . MET A 1 221 ? 32.956 12.855 41.891 1.00 86.38 221 MET A C 1
ATOM 1853 O O . MET A 1 221 ? 33.387 13.370 40.861 1.00 86.38 221 MET A O 1
ATOM 1857 N N . LEU A 1 222 ? 33.761 12.417 42.862 1.00 86.81 222 LEU A N 1
ATOM 1858 C CA . LEU A 1 222 ? 35.225 12.438 42.789 1.00 86.81 222 LEU A CA 1
ATOM 1859 C C . LEU A 1 222 ? 35.776 11.355 41.853 1.00 86.81 222 LEU A C 1
ATOM 1861 O O . LEU A 1 222 ? 36.755 11.613 41.158 1.00 86.81 222 LEU A O 1
ATOM 1865 N N . ASP A 1 223 ? 35.109 10.204 41.776 1.00 85.19 223 ASP A N 1
ATOM 1866 C CA . ASP A 1 223 ? 35.467 9.095 40.882 1.00 85.19 223 ASP A CA 1
ATOM 1867 C C . ASP A 1 223 ? 35.140 9.385 39.407 1.00 85.19 223 ASP A C 1
ATOM 1869 O O . ASP A 1 223 ? 35.599 8.688 38.499 1.00 85.19 223 ASP A O 1
ATOM 1873 N N . THR A 1 224 ? 34.349 10.427 39.133 1.00 81.50 224 THR A N 1
ATOM 1874 C CA . THR A 1 224 ? 34.027 10.832 37.762 1.00 81.50 224 THR A CA 1
ATOM 1875 C C . THR A 1 224 ? 35.263 11.426 37.084 1.00 81.50 224 THR A C 1
ATOM 1877 O O . THR A 1 224 ? 35.824 12.421 37.546 1.00 81.50 224 THR A O 1
ATOM 1880 N N . THR A 1 225 ? 35.665 10.861 35.945 1.00 75.62 225 THR A N 1
ATOM 1881 C CA . THR A 1 225 ? 36.820 11.323 35.165 1.00 75.62 225 THR A CA 1
ATOM 1882 C C . THR A 1 225 ? 36.425 12.301 34.056 1.00 75.62 225 THR A C 1
ATOM 1884 O O . THR A 1 225 ? 35.307 12.299 33.537 1.00 75.62 225 THR A O 1
ATOM 1887 N N . CYS A 1 226 ? 37.370 13.163 33.686 1.00 76.69 226 CYS A N 1
ATOM 1888 C CA . CYS A 1 226 ? 37.277 14.092 32.563 1.00 76.69 226 CYS A CA 1
ATOM 1889 C C . CYS A 1 226 ? 38.377 13.744 31.550 1.00 76.69 226 CYS A C 1
ATOM 1891 O O . CYS A 1 226 ? 39.473 13.390 31.980 1.00 76.69 226 CYS A O 1
ATOM 1893 N N . PRO A 1 227 ? 38.135 13.863 30.231 1.00 72.62 227 PRO A N 1
ATOM 1894 C CA . PRO A 1 227 ? 39.179 13.681 29.226 1.00 72.62 227 PRO A CA 1
ATOM 1895 C C . PRO A 1 227 ? 40.284 14.744 29.345 1.00 72.62 227 PRO A C 1
ATOM 1897 O O . PRO A 1 227 ? 40.013 15.905 29.660 1.00 72.62 227 PRO A O 1
ATOM 1900 N N . ASP A 1 228 ? 41.526 14.350 29.052 1.00 67.69 228 ASP A N 1
ATOM 1901 C CA . ASP A 1 228 ? 42.704 15.229 29.137 1.00 67.69 228 ASP A CA 1
ATOM 1902 C C . ASP A 1 228 ? 42.814 16.214 27.966 1.00 67.69 228 ASP A C 1
ATOM 1904 O O . ASP A 1 228 ? 43.363 17.309 28.116 1.00 67.69 228 ASP A O 1
ATOM 1908 N N . ILE A 1 229 ? 42.269 15.842 26.804 1.00 73.19 229 ILE A N 1
ATOM 1909 C CA . ILE A 1 229 ? 42.345 16.620 25.565 1.00 73.19 229 ILE A CA 1
ATOM 1910 C C . ILE A 1 229 ? 40.961 17.207 25.245 1.00 73.19 229 ILE A C 1
ATOM 1912 O O . ILE A 1 229 ? 39.981 16.456 25.193 1.00 73.19 229 ILE A O 1
ATOM 1916 N N . PRO A 1 230 ? 40.851 18.531 25.005 1.00 74.94 230 PRO A N 1
ATOM 1917 C CA . PRO A 1 230 ? 39.607 19.144 24.559 1.00 74.94 230 PRO A CA 1
ATOM 1918 C C . PRO A 1 230 ? 39.177 18.586 23.205 1.00 74.94 230 PRO A C 1
ATOM 1920 O O . PRO A 1 230 ? 39.967 18.562 22.265 1.00 74.94 230 PRO A O 1
ATOM 1923 N N . MET A 1 231 ? 37.909 18.203 23.088 1.00 80.25 231 MET A N 1
ATOM 1924 C CA . MET A 1 231 ? 37.325 17.839 21.795 1.00 80.25 231 MET A CA 1
ATOM 1925 C C . MET A 1 231 ? 36.718 19.076 21.142 1.00 80.25 231 MET A C 1
ATOM 1927 O O . MET A 1 231 ? 36.098 19.902 21.817 1.00 80.25 231 MET A O 1
ATOM 1931 N N . CYS A 1 232 ? 36.848 19.197 19.827 1.00 78.62 232 CYS A N 1
ATOM 1932 C CA . CYS A 1 232 ? 36.305 20.307 19.057 1.00 78.62 232 CYS A CA 1
ATOM 1933 C C . CYS A 1 232 ? 35.342 19.828 17.961 1.00 78.62 232 CYS A C 1
ATOM 1935 O O . CYS A 1 232 ? 35.217 18.642 17.662 1.00 78.62 232 CYS A O 1
ATOM 1937 N N . LEU A 1 233 ? 34.600 20.766 17.363 1.00 81.06 233 LEU A N 1
ATOM 1938 C CA . LEU A 1 233 ? 33.605 20.431 16.339 1.00 81.06 233 LEU A CA 1
ATOM 1939 C C . LEU A 1 233 ? 34.226 19.810 15.081 1.00 81.06 233 LEU A C 1
ATOM 1941 O O . LEU A 1 233 ? 33.568 18.992 14.441 1.00 81.06 233 LEU A O 1
ATOM 1945 N N . SER A 1 234 ? 35.466 20.172 14.739 1.00 83.38 234 SER A N 1
ATOM 1946 C CA . SER A 1 234 ? 36.189 19.610 13.591 1.00 83.38 234 SER A CA 1
ATOM 1947 C C . SER A 1 234 ? 36.600 18.151 13.780 1.00 83.38 234 SER A C 1
ATOM 1949 O O . SER A 1 234 ? 36.895 17.486 12.793 1.00 83.38 234 SER A O 1
ATOM 1951 N N . ASP A 1 235 ? 36.547 17.623 15.006 1.00 85.00 235 ASP A N 1
ATOM 1952 C CA . ASP A 1 235 ? 36.817 16.205 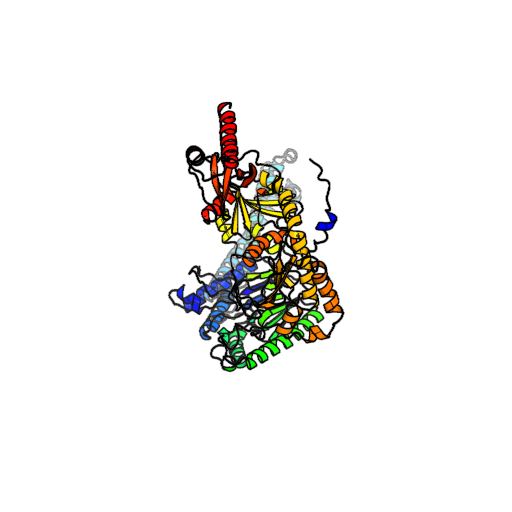15.270 1.00 85.00 235 ASP A CA 1
ATOM 1953 C C . ASP A 1 235 ? 35.624 15.307 14.907 1.00 85.00 235 ASP A C 1
ATOM 1955 O O . ASP A 1 235 ? 35.729 14.078 14.939 1.00 85.00 235 ASP A O 1
ATOM 1959 N N . PHE A 1 236 ? 34.473 15.896 14.553 1.00 87.38 236 PHE A N 1
ATOM 1960 C CA . PHE A 1 236 ? 33.296 15.126 14.183 1.00 87.38 236 PHE A CA 1
ATOM 1961 C C . PHE A 1 236 ? 33.535 14.330 12.897 1.00 87.38 236 PHE A C 1
ATOM 1963 O O . PHE A 1 236 ? 33.600 14.872 11.793 1.00 87.38 236 PHE A O 1
ATOM 1970 N N . LYS A 1 237 ? 33.559 13.007 13.047 1.00 85.44 237 LYS A N 1
ATOM 1971 C CA . LYS A 1 237 ? 33.501 12.039 11.953 1.00 85.44 237 LYS A CA 1
ATOM 1972 C C . LYS A 1 237 ? 32.201 11.255 12.069 1.00 85.44 237 LYS A C 1
ATOM 1974 O O . LYS A 1 237 ? 31.814 10.846 13.162 1.00 85.44 237 LYS A O 1
ATOM 1979 N N . TYR A 1 238 ? 31.521 11.044 10.946 1.00 83.38 238 TYR A N 1
ATOM 1980 C CA . TYR A 1 238 ? 30.322 10.213 10.908 1.00 83.38 238 TYR A CA 1
ATOM 1981 C C . TYR A 1 238 ? 30.655 8.803 10.420 1.00 83.38 238 TYR A C 1
ATOM 1983 O O . TYR A 1 238 ? 31.581 8.589 9.638 1.00 83.38 238 TYR A O 1
ATOM 1991 N N . THR A 1 239 ? 29.866 7.833 10.866 1.00 77.69 239 THR A N 1
ATOM 1992 C CA . THR A 1 239 ? 30.000 6.435 10.443 1.00 77.69 239 THR A CA 1
ATOM 1993 C C . THR A 1 239 ? 29.370 6.210 9.069 1.00 77.69 239 THR A C 1
ATOM 1995 O O . THR A 1 239 ? 28.238 6.629 8.801 1.00 77.69 239 THR A O 1
ATOM 1998 N N . HIS A 1 240 ? 30.106 5.540 8.181 1.00 74.06 240 HIS A N 1
ATOM 1999 C CA . HIS A 1 240 ? 29.617 5.116 6.870 1.00 74.06 240 HIS A CA 1
ATOM 2000 C C . HIS A 1 240 ? 28.847 3.802 7.035 1.00 74.06 240 HIS A C 1
ATOM 2002 O O . HIS A 1 240 ? 29.411 2.721 6.934 1.00 74.06 240 HIS A O 1
ATOM 2008 N N . SER A 1 241 ? 27.560 3.902 7.365 1.00 80.06 241 SER A N 1
ATOM 2009 C CA . SER A 1 241 ? 26.631 2.773 7.345 1.00 80.06 241 SER A CA 1
ATOM 2010 C C . SER A 1 241 ? 25.806 2.786 6.062 1.00 80.06 241 SER A C 1
ATOM 2012 O O . SER A 1 241 ? 25.480 3.871 5.559 1.00 80.06 241 SER A O 1
ATOM 2014 N N . LEU A 1 242 ? 25.417 1.595 5.595 1.00 87.00 242 LEU A N 1
ATOM 2015 C CA . LEU A 1 242 ? 24.393 1.444 4.565 1.00 87.00 242 LEU A CA 1
ATOM 2016 C C . LEU A 1 242 ? 23.108 2.141 5.033 1.00 87.00 242 LEU A C 1
ATOM 2018 O O . LEU A 1 242 ? 22.634 1.902 6.143 1.00 87.00 242 LEU A O 1
ATOM 2022 N N . ILE A 1 243 ? 22.576 3.029 4.201 1.00 87.88 243 ILE A N 1
ATOM 2023 C CA . ILE A 1 243 ? 21.304 3.718 4.440 1.00 87.88 243 ILE A CA 1
ATOM 2024 C C . ILE A 1 243 ? 20.187 3.030 3.683 1.00 87.88 243 ILE A C 1
ATOM 2026 O O . ILE A 1 243 ? 19.113 2.817 4.235 1.00 87.88 243 ILE A O 1
ATOM 2030 N N . GLY A 1 244 ? 20.446 2.709 2.419 1.00 92.12 244 GLY A N 1
ATOM 2031 C CA . GLY A 1 244 ? 19.440 2.177 1.526 1.00 92.12 244 GLY A CA 1
ATOM 2032 C C . GLY A 1 244 ? 20.023 1.702 0.208 1.00 92.12 244 GLY A C 1
ATOM 2033 O O . GLY A 1 244 ? 21.158 2.019 -0.155 1.00 92.12 244 GLY A O 1
ATOM 2034 N N . VAL A 1 245 ? 19.204 0.934 -0.487 1.00 96.62 245 VAL A N 1
ATOM 2035 C CA . VAL A 1 245 ? 19.446 0.383 -1.811 1.00 96.62 245 VAL A CA 1
ATOM 2036 C C . VAL A 1 245 ? 18.709 1.242 -2.832 1.00 96.62 245 VAL A C 1
ATOM 2038 O O . VAL A 1 245 ? 17.561 1.624 -2.603 1.00 96.62 245 VAL A O 1
ATOM 2041 N N . ILE A 1 246 ? 19.370 1.556 -3.942 1.00 97.81 246 ILE A N 1
ATOM 2042 C CA . ILE A 1 246 ? 18.825 2.364 -5.032 1.00 97.81 246 ILE A CA 1
ATOM 2043 C C . ILE A 1 246 ? 18.757 1.507 -6.292 1.00 97.81 246 ILE A C 1
ATOM 2045 O O . ILE A 1 246 ? 19.763 0.935 -6.718 1.00 97.81 246 ILE A O 1
ATOM 2049 N N . ILE A 1 247 ? 17.577 1.474 -6.899 1.00 97.88 247 ILE A N 1
ATOM 2050 C CA . ILE A 1 247 ? 17.357 1.080 -8.287 1.00 97.88 247 ILE A CA 1
ATOM 2051 C C . ILE A 1 247 ? 17.127 2.370 -9.074 1.00 97.88 247 ILE A C 1
ATOM 2053 O O . ILE A 1 247 ? 16.434 3.266 -8.597 1.00 97.88 247 ILE A O 1
ATOM 2057 N N . LEU A 1 248 ? 17.750 2.497 -10.243 1.00 97.44 248 LEU A N 1
ATOM 2058 C CA . LEU A 1 248 ? 17.554 3.665 -11.102 1.00 97.44 248 LEU A CA 1
ATOM 2059 C C . LEU A 1 248 ? 16.281 3.485 -11.935 1.00 97.44 248 LEU A C 1
ATOM 2061 O O . LEU A 1 248 ? 16.045 2.400 -12.475 1.00 97.44 248 LEU A O 1
ATOM 2065 N N . GLY A 1 249 ? 15.484 4.543 -12.045 1.00 95.69 249 GLY A N 1
ATOM 2066 C CA . GLY A 1 249 ? 14.336 4.612 -12.937 1.00 95.69 249 GLY A CA 1
ATOM 2067 C C . GLY A 1 249 ? 14.711 5.173 -14.299 1.00 95.69 249 GLY A C 1
ATOM 2068 O O . GLY A 1 249 ? 15.843 5.617 -14.518 1.00 95.69 249 GLY A O 1
ATOM 2069 N N . ASN A 1 250 ? 13.780 5.135 -15.253 1.00 95.25 250 ASN A N 1
ATOM 2070 C CA . ASN A 1 250 ? 14.070 5.603 -16.611 1.00 95.25 250 ASN A CA 1
ATOM 2071 C C . ASN A 1 250 ? 14.391 7.104 -16.650 1.00 95.25 250 ASN A C 1
ATOM 2073 O O . ASN A 1 250 ? 15.157 7.538 -17.513 1.00 95.25 250 ASN A O 1
ATOM 2077 N N . HIS A 1 251 ? 13.887 7.881 -15.686 1.00 95.94 251 HIS A N 1
ATOM 2078 C CA . HIS A 1 251 ? 14.201 9.301 -15.568 1.00 95.94 251 HIS A CA 1
ATOM 2079 C C . HIS A 1 251 ? 15.659 9.573 -15.173 1.00 95.94 251 HIS A C 1
ATOM 2081 O O . HIS A 1 251 ? 16.228 10.551 -15.654 1.00 95.94 251 HIS A O 1
ATOM 2087 N N . GLU A 1 252 ? 16.294 8.712 -14.372 1.00 97.50 252 GLU A N 1
ATOM 2088 C CA . GLU A 1 252 ? 17.708 8.879 -14.005 1.00 97.50 252 GLU A CA 1
ATOM 2089 C C . GLU A 1 252 ? 18.670 8.609 -15.172 1.00 97.50 252 GLU A C 1
ATOM 2091 O O . GLU A 1 252 ? 19.810 9.064 -15.145 1.00 97.50 252 GLU A O 1
ATOM 2096 N N . TYR A 1 253 ? 18.235 7.904 -16.217 1.00 97.94 253 TYR A N 1
ATOM 2097 C CA . TYR A 1 253 ? 19.063 7.648 -17.400 1.00 97.94 253 TYR A CA 1
ATOM 2098 C C . TYR A 1 253 ? 19.056 8.795 -18.419 1.00 97.94 253 TYR A C 1
ATOM 2100 O O . TYR A 1 253 ? 19.892 8.810 -19.323 1.00 97.94 253 TYR A O 1
ATOM 2108 N N . VAL A 1 254 ? 18.140 9.758 -18.294 1.00 97.06 254 VAL A N 1
ATOM 2109 C CA . VAL A 1 254 ? 18.014 10.866 -19.249 1.00 97.06 254 VAL A CA 1
ATOM 2110 C C . VAL A 1 254 ? 19.257 11.761 -19.212 1.00 97.06 254 VAL A C 1
ATOM 2112 O O . VAL A 1 254 ? 19.697 12.194 -18.150 1.00 97.06 254 VAL A O 1
ATOM 2115 N N . GLY A 1 255 ? 19.809 12.066 -20.392 1.00 95.06 255 GLY A N 1
ATOM 2116 C CA . GLY A 1 255 ? 21.014 12.892 -20.543 1.00 95.06 255 GLY A CA 1
ATOM 2117 C C . GLY A 1 255 ? 22.336 12.126 -20.419 1.00 95.06 255 GLY A C 1
ATOM 2118 O O . GLY A 1 255 ? 23.399 12.746 -20.451 1.00 95.06 255 GLY A O 1
ATOM 2119 N N . PHE A 1 256 ? 22.285 10.799 -20.288 1.00 98.31 256 PHE A N 1
ATOM 2120 C CA . PHE A 1 256 ? 23.449 9.921 -20.395 1.00 98.31 256 PHE A CA 1
ATOM 2121 C C . PHE A 1 256 ? 23.470 9.211 -21.746 1.00 98.31 256 PHE A C 1
ATOM 2123 O O . PHE A 1 256 ? 22.422 8.885 -22.304 1.00 98.31 256 PHE A O 1
ATOM 2130 N N . SER A 1 257 ? 24.668 8.891 -22.236 1.00 97.75 257 SER A N 1
ATOM 2131 C CA . SER A 1 257 ? 24.820 8.231 -23.533 1.00 97.75 257 SER A CA 1
ATOM 2132 C C . SER A 1 257 ? 24.304 6.792 -23.522 1.00 97.75 257 SER A C 1
ATOM 2134 O O . SER A 1 257 ? 23.765 6.323 -24.519 1.00 97.75 257 SER A O 1
ATOM 2136 N N . ASN A 1 258 ? 24.450 6.076 -22.403 1.00 98.12 258 ASN A N 1
ATOM 2137 C CA . ASN A 1 258 ? 23.993 4.694 -22.242 1.00 98.12 258 ASN A CA 1
ATOM 2138 C C . ASN A 1 258 ? 23.806 4.315 -20.757 1.00 98.12 258 ASN A C 1
ATOM 2140 O O . ASN A 1 258 ? 24.172 5.070 -19.853 1.00 98.12 258 ASN A O 1
ATOM 2144 N N . VAL A 1 259 ? 23.280 3.113 -20.501 1.00 97.56 259 VAL A N 1
ATOM 2145 C CA . VAL A 1 259 ? 23.015 2.601 -19.141 1.00 97.56 259 VAL A CA 1
ATOM 2146 C C . VAL A 1 259 ? 24.282 2.540 -18.275 1.00 97.56 259 VAL A C 1
ATOM 2148 O O . VAL A 1 259 ? 24.235 2.856 -17.085 1.00 97.56 259 VAL A O 1
ATOM 2151 N N . GLU A 1 260 ? 25.423 2.156 -18.854 1.00 97.75 260 GLU A N 1
ATOM 2152 C CA . GLU A 1 260 ? 26.689 1.989 -18.130 1.00 97.75 260 GLU A CA 1
ATOM 2153 C C . GLU A 1 260 ? 27.253 3.327 -17.632 1.00 97.75 260 GLU A C 1
ATOM 2155 O O . GLU A 1 260 ? 27.672 3.438 -16.477 1.00 97.75 260 GLU A O 1
ATOM 2160 N N . THR A 1 261 ? 27.219 4.363 -18.472 1.00 98.25 261 THR A N 1
ATOM 2161 C CA . THR A 1 261 ? 27.702 5.706 -18.112 1.00 98.25 261 THR A CA 1
ATOM 2162 C C . THR A 1 261 ? 26.880 6.334 -16.990 1.00 98.25 261 THR A C 1
ATOM 2164 O O . THR A 1 261 ? 27.462 6.874 -16.045 1.00 98.25 261 THR A O 1
ATOM 2167 N N . ALA A 1 262 ? 25.551 6.194 -17.032 1.00 98.12 262 ALA A N 1
ATOM 2168 C CA . ALA A 1 262 ? 24.673 6.610 -15.940 1.00 98.12 262 ALA A CA 1
ATOM 2169 C C . ALA A 1 262 ? 24.998 5.855 -14.643 1.00 98.12 262 ALA A C 1
ATOM 2171 O O . ALA A 1 262 ? 25.206 6.468 -13.593 1.00 98.12 262 ALA A O 1
ATOM 2172 N N . LEU A 1 263 ? 25.108 4.522 -14.712 1.00 97.88 263 LEU A N 1
ATOM 2173 C CA . LEU A 1 263 ? 25.409 3.686 -13.549 1.00 97.88 263 LEU A CA 1
ATOM 2174 C C . LEU A 1 263 ? 26.734 4.085 -12.892 1.00 97.88 263 LEU A C 1
ATOM 2176 O O . LEU A 1 263 ? 26.787 4.250 -11.671 1.00 97.88 263 LEU A O 1
ATOM 2180 N N . LYS A 1 264 ? 27.788 4.273 -13.694 1.00 98.38 264 LYS A N 1
ATOM 2181 C CA . LYS A 1 264 ? 29.099 4.718 -13.212 1.00 98.38 264 LYS A CA 1
ATOM 2182 C C . LYS A 1 264 ? 28.988 6.055 -12.481 1.00 98.38 264 LYS A C 1
ATOM 2184 O O . LYS A 1 264 ? 29.447 6.167 -11.345 1.00 98.38 264 LYS A O 1
ATOM 2189 N N . PHE A 1 265 ? 28.319 7.034 -13.091 1.00 98.56 265 PHE A N 1
ATOM 2190 C CA . PHE A 1 265 ? 28.128 8.353 -12.495 1.00 98.56 265 PHE A CA 1
ATOM 2191 C C . PHE A 1 265 ? 27.410 8.279 -11.140 1.00 98.56 265 PHE A C 1
ATOM 2193 O O . PHE A 1 265 ? 27.891 8.833 -10.147 1.00 98.56 265 PHE A O 1
ATOM 2200 N N . TYR A 1 266 ? 26.268 7.590 -11.065 1.00 98.38 266 TYR A N 1
ATOM 2201 C CA . TYR A 1 266 ? 25.506 7.533 -9.818 1.00 98.38 266 TYR A CA 1
ATOM 2202 C C . TYR A 1 266 ? 26.247 6.765 -8.726 1.00 98.38 266 TYR A C 1
ATOM 2204 O O . TYR A 1 266 ? 26.210 7.197 -7.572 1.00 98.38 266 TYR A O 1
ATOM 2212 N N . LYS A 1 267 ? 26.971 5.689 -9.065 1.00 97.88 267 LYS A N 1
ATOM 2213 C CA . LYS A 1 267 ? 27.788 4.957 -8.088 1.00 97.88 267 LYS A CA 1
ATOM 2214 C C . LYS A 1 267 ? 28.867 5.850 -7.488 1.00 97.88 267 LYS A C 1
ATOM 2216 O O . LYS A 1 267 ? 28.927 5.994 -6.269 1.00 97.88 267 LYS A O 1
ATOM 2221 N N . GLU A 1 268 ? 29.621 6.554 -8.333 1.00 98.06 268 GLU A N 1
ATOM 2222 C CA . GLU A 1 268 ? 30.657 7.498 -7.897 1.00 98.06 268 GLU A CA 1
ATOM 2223 C C . GLU A 1 268 ? 30.112 8.605 -6.978 1.00 98.06 268 GLU A C 1
ATOM 2225 O O . GLU A 1 268 ? 30.809 9.062 -6.070 1.00 98.06 268 GLU A O 1
ATOM 2230 N N . LYS A 1 269 ? 28.869 9.058 -7.190 1.00 97.88 269 LYS A N 1
ATOM 2231 C CA . LYS A 1 269 ? 28.271 10.144 -6.397 1.00 97.88 269 LYS A CA 1
ATOM 2232 C C . LYS A 1 269 ? 27.530 9.684 -5.143 1.00 97.88 269 LYS A C 1
ATOM 2234 O O . LYS A 1 269 ? 27.480 10.457 -4.182 1.00 97.88 269 LYS A O 1
ATOM 2239 N N . LEU A 1 270 ? 26.919 8.499 -5.147 1.00 96.94 270 LEU A N 1
ATOM 2240 C CA . LEU A 1 270 ? 25.978 8.073 -4.104 1.00 96.94 270 LEU A CA 1
ATOM 2241 C C . LEU A 1 270 ? 26.519 6.960 -3.201 1.00 96.94 270 LEU A C 1
ATOM 2243 O O . LEU A 1 270 ? 26.193 6.963 -2.013 1.00 96.94 270 LEU A O 1
ATOM 2247 N N . GLU A 1 271 ? 27.377 6.062 -3.688 1.00 95.31 271 GLU A N 1
ATOM 2248 C CA . GLU A 1 271 ? 27.962 5.021 -2.829 1.00 95.31 271 GLU A CA 1
ATOM 2249 C C . GLU A 1 271 ? 28.805 5.596 -1.676 1.00 95.31 271 GLU A C 1
ATOM 2251 O O . GLU A 1 271 ? 28.615 5.156 -0.537 1.00 95.31 271 GLU A O 1
ATOM 2256 N N . PRO A 1 272 ? 29.613 6.666 -1.869 1.00 93.00 272 PRO A N 1
ATOM 2257 C CA . PRO A 1 272 ? 30.316 7.322 -0.761 1.00 93.00 272 PRO A CA 1
ATOM 2258 C C . PRO A 1 272 ? 29.387 7.911 0.310 1.00 93.00 272 PRO A C 1
ATOM 2260 O O . PRO A 1 272 ? 29.806 8.144 1.442 1.00 93.00 272 PRO A O 1
ATOM 2263 N N . LEU A 1 273 ? 28.115 8.157 -0.020 1.00 92.25 273 LEU A N 1
ATOM 2264 C CA . LEU A 1 273 ? 27.119 8.642 0.937 1.00 92.25 273 LEU A CA 1
ATOM 2265 C C . LEU A 1 273 ? 26.490 7.503 1.753 1.00 92.25 273 LEU A C 1
ATOM 2267 O O . LEU A 1 273 ? 25.746 7.790 2.688 1.00 92.25 273 LEU A O 1
ATOM 2271 N N . GLY A 1 274 ? 26.800 6.238 1.451 1.00 91.75 274 GLY A N 1
ATOM 2272 C CA . GLY A 1 274 ? 26.252 5.059 2.122 1.00 91.75 274 GLY A CA 1
ATOM 2273 C C . GLY A 1 274 ? 25.019 4.464 1.440 1.00 91.75 274 GLY A C 1
ATOM 2274 O O . GLY A 1 274 ? 24.268 3.744 2.093 1.00 91.75 274 GLY A O 1
ATOM 2275 N N . TYR A 1 275 ? 24.775 4.767 0.164 1.00 94.62 275 TYR A N 1
ATOM 2276 C CA . TYR A 1 275 ? 23.776 4.054 -0.637 1.00 94.62 275 TYR A CA 1
ATOM 2277 C C . TYR A 1 275 ? 24.422 2.899 -1.397 1.00 94.62 275 TYR A C 1
ATOM 2279 O O . TYR A 1 275 ? 25.616 2.930 -1.670 1.00 94.62 275 TYR A O 1
ATOM 2287 N N . HIS A 1 276 ? 23.638 1.892 -1.764 1.00 95.75 276 HIS A N 1
ATOM 2288 C CA . HIS A 1 276 ? 24.101 0.817 -2.637 1.00 95.75 276 HIS A CA 1
ATOM 2289 C C . HIS A 1 276 ? 23.249 0.780 -3.900 1.00 95.75 276 HIS A C 1
ATOM 2291 O O . HIS A 1 276 ? 22.033 0.632 -3.806 1.00 95.75 276 HIS A O 1
ATOM 2297 N N . ILE A 1 277 ? 23.862 0.949 -5.070 1.00 97.38 277 ILE A N 1
ATOM 2298 C CA . ILE A 1 277 ? 23.127 0.967 -6.338 1.00 97.38 277 ILE A CA 1
ATOM 2299 C C . ILE A 1 277 ? 23.186 -0.419 -6.963 1.00 97.38 277 ILE A C 1
ATOM 2301 O O . ILE A 1 277 ? 24.273 -0.913 -7.270 1.00 97.38 277 ILE A O 1
ATOM 2305 N N . LEU A 1 278 ? 22.020 -1.017 -7.197 1.00 97.69 278 LEU A N 1
ATOM 2306 C CA . LEU A 1 278 ? 21.918 -2.312 -7.858 1.00 97.69 278 LEU A CA 1
ATOM 2307 C C . LEU A 1 278 ? 21.455 -2.136 -9.303 1.00 97.69 278 LEU A C 1
ATOM 2309 O O . LEU A 1 278 ? 20.404 -1.559 -9.566 1.00 97.69 278 LEU A O 1
ATOM 2313 N N . GLN A 1 279 ? 22.245 -2.681 -10.228 1.00 97.06 279 GLN A N 1
ATOM 2314 C CA . GLN A 1 279 ? 21.862 -2.878 -11.622 1.00 97.06 279 GLN A CA 1
ATOM 2315 C C . GLN A 1 279 ? 22.359 -4.248 -12.071 1.00 97.06 279 GLN A C 1
ATOM 2317 O O . GLN A 1 279 ? 23.557 -4.440 -12.280 1.00 97.06 279 GLN A O 1
ATOM 2322 N N . ASN A 1 280 ? 21.440 -5.204 -12.194 1.00 96.94 280 ASN A N 1
ATOM 2323 C CA . ASN A 1 280 ? 21.725 -6.610 -12.489 1.00 96.94 280 ASN A CA 1
ATOM 2324 C C . ASN A 1 280 ? 22.662 -7.259 -11.449 1.00 96.94 280 ASN A C 1
ATOM 2326 O O . ASN A 1 280 ? 23.522 -8.082 -11.786 1.00 96.94 280 ASN A O 1
ATOM 2330 N N . GLN A 1 281 ? 22.520 -6.854 -10.183 1.00 96.88 281 GLN A N 1
ATOM 2331 C CA . GLN A 1 281 ? 23.400 -7.220 -9.070 1.00 96.88 281 GLN A CA 1
ATOM 2332 C C . GLN A 1 281 ? 22.602 -7.670 -7.844 1.00 96.88 281 GLN A C 1
ATOM 2334 O O . GLN A 1 281 ? 21.415 -7.377 -7.713 1.00 96.88 281 GLN A O 1
ATOM 2339 N N . VAL A 1 282 ? 23.281 -8.388 -6.949 1.00 96.75 282 VAL A N 1
ATOM 2340 C CA . VAL A 1 282 ? 22.726 -8.911 -5.700 1.00 96.75 282 VAL A CA 1
ATOM 2341 C C . VAL A 1 282 ? 23.341 -8.187 -4.508 1.00 96.75 282 VAL A C 1
ATOM 2343 O O . VAL A 1 282 ? 24.560 -8.050 -4.433 1.00 96.75 282 VAL A O 1
ATOM 2346 N N . LEU A 1 283 ? 22.500 -7.811 -3.548 1.00 95.06 283 LEU A N 1
ATOM 2347 C CA . LEU A 1 283 ? 22.889 -7.527 -2.174 1.00 95.06 283 LEU A CA 1
ATOM 2348 C C . LEU A 1 283 ? 22.485 -8.712 -1.291 1.00 95.06 283 LEU A C 1
ATOM 2350 O O . LEU A 1 283 ? 21.300 -9.024 -1.146 1.00 95.06 283 LEU A O 1
ATOM 2354 N N . GLU A 1 284 ? 23.476 -9.369 -0.697 1.00 92.75 284 GLU A N 1
ATOM 2355 C CA . GLU A 1 284 ? 23.261 -10.498 0.202 1.00 92.75 284 GLU A CA 1
ATOM 2356 C C . GLU A 1 284 ? 23.133 -10.023 1.653 1.00 92.75 284 GLU A C 1
ATOM 2358 O O . GLU A 1 284 ? 23.980 -9.299 2.175 1.00 92.75 284 GLU A O 1
ATOM 2363 N N . LEU A 1 285 ? 22.062 -10.454 2.309 1.00 87.69 285 LEU A N 1
ATOM 2364 C CA . LEU A 1 285 ? 21.785 -10.221 3.722 1.00 87.69 285 LEU A CA 1
ATOM 2365 C C . LEU A 1 285 ? 21.879 -11.546 4.480 1.00 87.69 285 LEU A C 1
ATOM 2367 O O . LEU A 1 285 ? 22.024 -12.617 3.885 1.00 87.69 285 LEU A O 1
ATOM 2371 N N . SER A 1 286 ? 21.763 -11.501 5.807 1.00 85.38 286 SER A N 1
ATOM 2372 C CA . SER A 1 286 ? 21.803 -12.716 6.630 1.00 85.38 286 SER A CA 1
ATOM 2373 C C . SER A 1 286 ? 20.687 -13.706 6.275 1.00 85.38 286 SER A C 1
ATOM 2375 O O . SER A 1 286 ? 20.946 -14.902 6.206 1.00 85.38 286 SER A O 1
ATOM 2377 N N . ASN A 1 287 ? 19.478 -13.216 5.996 1.00 84.56 287 ASN A N 1
ATOM 2378 C CA . ASN A 1 287 ? 18.269 -14.014 5.759 1.00 84.56 287 ASN A CA 1
ATOM 2379 C C . ASN A 1 287 ? 17.598 -13.772 4.395 1.00 84.56 287 ASN A C 1
ATOM 2381 O O . ASN A 1 287 ? 16.572 -14.384 4.101 1.00 84.56 287 ASN A O 1
ATOM 2385 N N . ALA A 1 288 ? 18.145 -12.883 3.562 1.00 89.00 288 ALA A N 1
ATOM 2386 C CA . ALA A 1 288 ? 17.561 -12.556 2.266 1.00 89.00 288 ALA A CA 1
ATOM 2387 C C . ALA A 1 288 ? 18.616 -12.249 1.203 1.00 89.00 288 ALA A C 1
ATOM 2389 O O . ALA A 1 288 ? 19.756 -11.897 1.503 1.00 89.00 288 ALA A O 1
ATOM 2390 N N . ILE A 1 289 ? 18.188 -12.339 -0.048 1.00 92.94 289 ILE A N 1
ATOM 2391 C CA . ILE A 1 289 ? 18.925 -11.945 -1.240 1.00 92.94 289 ILE A CA 1
ATOM 2392 C C . ILE A 1 289 ? 18.081 -10.907 -1.964 1.00 92.94 289 ILE A C 1
ATOM 2394 O O . ILE A 1 289 ? 16.974 -11.216 -2.400 1.00 92.94 289 ILE A O 1
ATOM 2398 N N . ILE A 1 290 ? 18.603 -9.686 -2.093 1.00 95.31 290 ILE A N 1
ATOM 2399 C CA . ILE A 1 290 ? 17.971 -8.626 -2.880 1.00 95.31 290 ILE A CA 1
ATOM 2400 C C . ILE A 1 290 ? 18.671 -8.563 -4.231 1.00 95.31 290 ILE A C 1
ATOM 2402 O O . ILE A 1 290 ? 19.811 -8.116 -4.321 1.00 95.31 290 ILE A O 1
ATOM 2406 N N . TYR A 1 291 ? 17.989 -8.997 -5.282 1.00 97.88 291 TYR A N 1
ATOM 2407 C CA . TYR A 1 291 ? 18.394 -8.761 -6.660 1.00 97.88 291 TYR A CA 1
ATOM 2408 C C . TYR A 1 291 ? 17.775 -7.455 -7.158 1.00 97.88 291 TYR A C 1
ATOM 2410 O O . TYR A 1 291 ? 16.577 -7.238 -6.979 1.00 97.88 291 TYR A O 1
ATOM 2418 N N . GLY A 1 292 ? 18.581 -6.579 -7.760 1.00 97.19 292 GLY A N 1
ATOM 2419 C CA . GLY A 1 292 ? 18.137 -5.245 -8.151 1.00 97.19 292 GLY A CA 1
ATOM 2420 C C . GLY A 1 292 ? 18.582 -4.807 -9.543 1.00 97.19 292 GLY A C 1
ATOM 2421 O O . GLY A 1 292 ? 19.708 -5.089 -9.962 1.00 97.19 292 GLY A O 1
ATOM 2422 N N . GLY A 1 293 ? 17.708 -4.079 -10.238 1.00 97.06 293 GLY A N 1
ATOM 2423 C CA . GLY A 1 293 ? 18.012 -3.380 -11.489 1.00 97.06 293 GLY A CA 1
ATOM 2424 C C . GLY A 1 293 ? 16.764 -2.848 -12.188 1.00 97.06 293 GLY A C 1
ATOM 2425 O O . GLY A 1 293 ? 15.657 -3.293 -11.905 1.00 97.06 293 GLY A O 1
ATOM 2426 N N . SER A 1 294 ? 16.919 -1.906 -13.116 1.00 96.50 294 SER A N 1
ATOM 2427 C CA . SER A 1 294 ? 15.782 -1.202 -13.728 1.00 96.50 294 SER A CA 1
ATOM 2428 C C . SER A 1 294 ? 14.790 -2.118 -14.442 1.00 96.50 294 SER A C 1
ATOM 2430 O O . SER A 1 294 ? 13.611 -1.794 -14.482 1.00 96.50 294 SER A O 1
ATOM 2432 N N . GLY A 1 295 ? 15.226 -3.265 -14.967 1.00 94.75 295 GLY A N 1
ATOM 2433 C CA . GLY A 1 295 ? 14.359 -4.251 -15.620 1.00 94.75 295 GLY A CA 1
ATOM 2434 C C . GLY A 1 295 ? 14.029 -3.934 -17.082 1.00 94.75 295 GLY A C 1
ATOM 2435 O O . GLY A 1 295 ? 14.122 -4.836 -17.903 1.00 94.75 295 GLY A O 1
ATOM 2436 N N . PHE A 1 296 ? 13.745 -2.674 -17.430 1.00 96.19 296 PHE A N 1
ATOM 2437 C CA . PHE A 1 296 ? 13.329 -2.215 -18.775 1.00 96.19 296 PHE A CA 1
ATOM 2438 C C . PHE A 1 296 ? 12.168 -3.036 -19.388 1.00 96.19 296 PHE A C 1
ATOM 2440 O O . PHE A 1 296 ? 11.681 -3.982 -18.778 1.00 96.19 296 PHE A O 1
ATOM 2447 N N . ALA A 1 297 ? 11.654 -2.660 -20.560 1.00 94.56 297 ALA A N 1
ATOM 2448 C CA . ALA A 1 297 ? 10.300 -3.059 -20.952 1.00 94.56 297 ALA A CA 1
ATOM 2449 C C . ALA A 1 297 ? 10.222 -4.051 -22.124 1.00 94.56 297 ALA A C 1
ATOM 2451 O O . ALA A 1 297 ? 9.397 -3.869 -23.021 1.00 94.56 297 ALA A O 1
ATOM 2452 N N . LYS A 1 298 ? 11.077 -5.083 -22.202 1.00 94.00 298 LYS A N 1
ATOM 2453 C CA . LYS A 1 298 ? 11.090 -6.066 -23.318 1.00 94.00 298 LYS A CA 1
ATOM 2454 C C . LYS A 1 298 ? 9.715 -6.638 -23.681 1.00 94.00 298 LYS A C 1
ATOM 2456 O O . LYS A 1 298 ? 9.450 -6.801 -24.868 1.00 94.00 298 LYS A O 1
ATOM 2461 N N . TYR A 1 299 ? 8.838 -6.880 -22.710 1.00 88.75 299 TYR A N 1
ATOM 2462 C CA . TYR A 1 299 ? 7.507 -7.457 -22.955 1.00 88.75 299 TYR A CA 1
ATOM 2463 C C . TYR A 1 299 ? 6.391 -6.413 -23.096 1.00 88.75 299 TYR A C 1
ATOM 2465 O O . TYR A 1 299 ? 5.263 -6.755 -23.435 1.00 88.75 299 TYR A O 1
ATOM 2473 N N . ASN A 1 300 ? 6.687 -5.123 -22.901 1.00 87.75 300 ASN A N 1
ATOM 2474 C CA . ASN A 1 300 ? 5.689 -4.066 -23.022 1.00 87.75 300 ASN A CA 1
ATOM 2475 C C . ASN A 1 300 ? 5.647 -3.498 -24.448 1.00 87.75 300 ASN A C 1
ATOM 2477 O O . ASN A 1 300 ? 6.599 -2.879 -24.930 1.00 87.75 300 ASN A O 1
ATOM 2481 N N . THR A 1 301 ? 4.530 -3.678 -25.145 1.00 84.12 301 THR A N 1
ATOM 2482 C CA . THR A 1 301 ? 4.346 -3.170 -26.515 1.00 84.12 301 THR A CA 1
ATOM 2483 C C . THR A 1 301 ? 3.965 -1.690 -26.553 1.00 84.12 301 THR A C 1
ATOM 2485 O O . THR A 1 301 ? 4.205 -1.024 -27.561 1.00 84.12 301 THR A O 1
ATOM 2488 N N . GLN A 1 302 ? 3.433 -1.154 -25.451 1.00 84.94 302 GLN A N 1
ATOM 2489 C CA . GLN A 1 302 ? 2.881 0.196 -25.378 1.00 84.94 302 GLN A CA 1
ATOM 2490 C C . GLN A 1 302 ? 3.811 1.206 -24.709 1.00 84.94 302 GLN A C 1
ATOM 2492 O O . GLN A 1 302 ? 3.864 2.338 -25.169 1.00 84.94 302 GLN A O 1
ATOM 2497 N N . PHE A 1 303 ? 4.520 0.839 -23.646 1.00 88.62 303 PHE A N 1
ATOM 2498 C CA . PHE A 1 303 ? 5.391 1.735 -22.884 1.00 88.62 303 PHE A CA 1
ATOM 2499 C C . PHE A 1 303 ? 6.818 1.183 -22.911 1.00 88.62 303 PHE A C 1
ATOM 2501 O O . PHE A 1 303 ? 7.180 0.337 -22.100 1.00 88.62 303 PHE A O 1
ATOM 2508 N N . ASN A 1 304 ? 7.603 1.606 -23.902 1.00 92.69 304 ASN A N 1
ATOM 2509 C CA . ASN A 1 304 ? 8.942 1.074 -24.174 1.00 92.69 304 ASN A CA 1
ATOM 2510 C C . ASN A 1 304 ? 9.863 2.142 -24.787 1.00 92.69 304 ASN A C 1
ATOM 2512 O O . ASN A 1 304 ? 9.481 3.305 -24.934 1.00 92.69 304 ASN A O 1
ATOM 2516 N N . ALA A 1 305 ? 11.073 1.749 -25.182 1.00 94.19 305 ALA A N 1
ATOM 2517 C CA . ALA A 1 305 ? 12.087 2.604 -25.801 1.00 94.19 305 ALA A CA 1
ATOM 2518 C C . ALA A 1 305 ? 11.589 3.521 -26.931 1.00 94.19 305 ALA A C 1
ATOM 2520 O O . ALA A 1 305 ? 12.151 4.598 -27.128 1.00 94.19 305 ALA A O 1
ATOM 2521 N N . ASN A 1 306 ? 10.553 3.132 -27.679 1.00 93.44 306 ASN A N 1
ATOM 2522 C CA . ASN A 1 306 ? 10.059 3.922 -28.810 1.00 93.44 306 ASN A CA 1
ATOM 2523 C C . ASN A 1 306 ? 9.243 5.153 -28.389 1.00 93.44 306 ASN A C 1
ATOM 2525 O O . ASN A 1 306 ? 9.069 6.070 -29.187 1.00 93.44 306 ASN A O 1
ATOM 2529 N N . ASN A 1 307 ? 8.712 5.177 -27.166 1.00 91.25 307 ASN A N 1
ATOM 2530 C CA . ASN A 1 307 ? 7.811 6.236 -26.705 1.00 91.25 307 ASN A CA 1
ATOM 2531 C C . ASN A 1 307 ? 8.093 6.745 -25.286 1.00 91.25 307 ASN A C 1
ATOM 2533 O O . ASN A 1 307 ? 7.491 7.735 -24.864 1.00 91.25 307 ASN A O 1
ATOM 2537 N N . LEU A 1 308 ? 9.035 6.132 -24.572 1.00 91.25 308 LEU A N 1
ATOM 2538 C CA . LEU A 1 308 ? 9.507 6.591 -23.273 1.00 91.25 308 LEU A CA 1
ATOM 2539 C C . LEU A 1 308 ? 10.867 7.285 -23.367 1.00 91.25 308 LEU A C 1
ATOM 2541 O O . LEU A 1 308 ? 11.696 7.000 -24.230 1.00 91.25 308 LEU A O 1
ATOM 2545 N N . LYS A 1 309 ? 11.109 8.199 -22.423 1.00 92.81 309 LYS A N 1
ATOM 2546 C CA . LYS A 1 309 ? 12.415 8.843 -22.250 1.00 92.81 309 LYS A CA 1
ATOM 2547 C C . LYS A 1 309 ? 13.354 7.943 -21.457 1.00 92.81 309 LYS A C 1
ATOM 2549 O O . LYS A 1 309 ? 12.939 7.334 -20.470 1.00 92.81 309 LYS A O 1
ATOM 2554 N N . ASN A 1 310 ? 14.613 7.909 -21.881 1.00 95.69 310 ASN A N 1
ATOM 2555 C CA . ASN A 1 310 ? 15.686 7.132 -21.267 1.00 95.69 310 ASN A CA 1
ATOM 2556 C C . ASN A 1 310 ? 17.053 7.729 -21.681 1.00 95.69 310 ASN A C 1
ATOM 2558 O O . ASN A 1 310 ? 17.106 8.886 -22.098 1.00 95.69 310 ASN A O 1
ATOM 2562 N N . CYS A 1 311 ? 18.143 6.966 -21.575 1.00 96.81 311 CYS A N 1
ATOM 2563 C CA . CYS A 1 311 ? 19.449 7.326 -22.140 1.00 96.81 311 CYS A CA 1
ATOM 2564 C C . CYS A 1 311 ? 19.441 7.349 -23.678 1.00 96.81 311 CYS A C 1
ATOM 2566 O O . CYS A 1 311 ? 18.607 6.701 -24.319 1.00 96.81 311 CYS A O 1
ATOM 2568 N N . ASP A 1 312 ? 20.412 8.055 -24.261 1.00 97.31 312 ASP A N 1
ATOM 2569 C CA . ASP A 1 312 ? 20.479 8.325 -25.703 1.00 97.31 312 ASP A CA 1
ATOM 2570 C C . ASP A 1 312 ? 20.518 7.037 -26.538 1.00 97.31 312 ASP A C 1
ATOM 2572 O O . ASP A 1 312 ? 19.825 6.930 -27.545 1.00 97.31 312 ASP A O 1
ATOM 2576 N N . ALA A 1 313 ? 21.272 6.023 -26.097 1.00 97.12 313 ALA A N 1
ATOM 2577 C CA . ALA A 1 313 ? 21.363 4.734 -26.787 1.00 97.12 313 ALA A CA 1
ATOM 2578 C C . ALA A 1 313 ? 20.047 3.935 -26.805 1.00 97.12 313 ALA A C 1
ATOM 2580 O O . ALA A 1 313 ? 19.900 3.035 -27.635 1.00 97.12 313 ALA A O 1
ATOM 2581 N N . MET A 1 314 ? 19.114 4.229 -25.892 1.00 96.69 314 MET A N 1
ATOM 2582 C CA . MET A 1 314 ? 17.857 3.494 -25.746 1.00 96.69 314 MET A CA 1
ATOM 2583 C C . MET A 1 314 ? 16.679 4.196 -26.419 1.00 96.69 314 MET A C 1
ATOM 2585 O O . MET A 1 314 ? 15.797 3.520 -26.936 1.00 96.69 314 MET A O 1
ATOM 2589 N N . MET A 1 315 ? 16.643 5.528 -26.442 1.00 95.94 315 MET A N 1
ATOM 2590 C CA . MET A 1 315 ? 15.523 6.268 -27.030 1.00 95.94 315 MET A CA 1
ATOM 2591 C C . MET A 1 315 ? 15.355 5.957 -28.527 1.00 95.94 315 MET A C 1
ATOM 2593 O O . MET A 1 315 ? 16.259 6.179 -29.326 1.00 95.94 315 MET A O 1
ATOM 2597 N N . GLY A 1 316 ? 14.185 5.438 -28.912 1.00 95.44 316 GLY A N 1
ATOM 2598 C CA . GLY A 1 316 ? 13.887 5.000 -30.283 1.00 95.44 316 GLY A CA 1
ATOM 2599 C C . GLY A 1 316 ? 14.583 3.701 -30.710 1.00 95.44 316 GLY A C 1
ATOM 2600 O O . GLY A 1 316 ? 14.486 3.315 -31.872 1.00 95.44 316 GLY A O 1
ATOM 2601 N N . ASN A 1 317 ? 15.284 3.020 -29.798 1.00 96.69 317 ASN A N 1
ATOM 2602 C CA . ASN A 1 317 ? 16.076 1.829 -30.089 1.00 96.69 317 ASN A CA 1
ATOM 2603 C C . ASN A 1 317 ? 15.602 0.629 -29.264 1.00 96.69 317 ASN A C 1
ATOM 2605 O O . ASN A 1 317 ? 16.167 0.268 -28.226 1.00 96.69 317 ASN A O 1
ATOM 2609 N N . ARG A 1 318 ? 14.558 -0.029 -29.771 1.00 95.75 318 ARG A N 1
ATOM 2610 C CA . ARG A 1 318 ? 13.962 -1.205 -29.133 1.00 95.75 318 ARG A CA 1
ATOM 2611 C C . ARG A 1 318 ? 14.941 -2.373 -28.976 1.00 95.75 318 ARG A C 1
ATOM 2613 O O . ARG A 1 318 ? 14.884 -3.073 -27.970 1.00 95.75 318 ARG A O 1
ATOM 2620 N N . SER A 1 319 ? 15.856 -2.566 -29.925 1.00 97.44 319 SER A N 1
ATOM 2621 C CA . SER A 1 319 ? 16.844 -3.651 -29.875 1.00 97.44 319 SER A CA 1
ATOM 2622 C C . SER A 1 319 ? 17.780 -3.518 -28.674 1.00 97.44 319 SER A C 1
ATOM 2624 O O . SER A 1 319 ? 18.018 -4.501 -27.975 1.00 97.44 319 SER A O 1
ATOM 2626 N N . TYR A 1 320 ? 18.255 -2.301 -28.391 1.00 97.75 320 TYR A N 1
ATOM 2627 C CA . TYR A 1 320 ? 19.104 -2.040 -27.227 1.00 97.75 320 TYR A CA 1
ATOM 2628 C C . TYR A 1 320 ? 18.356 -2.258 -25.906 1.00 97.75 320 TYR A C 1
ATOM 2630 O O . TYR A 1 320 ? 18.894 -2.850 -24.974 1.00 97.75 320 TYR A O 1
ATOM 2638 N N . GLU A 1 321 ? 17.092 -1.841 -25.815 1.00 97.81 321 GLU A N 1
ATOM 2639 C CA . GLU A 1 321 ? 16.267 -2.108 -24.631 1.00 97.81 321 GLU A CA 1
ATOM 2640 C C . GLU A 1 321 ? 16.081 -3.610 -24.380 1.00 97.81 321 GLU A C 1
ATOM 2642 O O . GLU A 1 321 ? 16.290 -4.076 -23.261 1.00 97.81 321 GLU A O 1
ATOM 2647 N N . ILE A 1 322 ? 15.751 -4.374 -25.428 1.00 96.88 322 ILE A N 1
ATOM 2648 C CA . ILE A 1 322 ? 15.593 -5.832 -25.349 1.00 96.88 322 ILE A CA 1
ATOM 2649 C C . ILE A 1 322 ? 16.894 -6.493 -24.883 1.00 96.88 322 ILE A C 1
ATOM 2651 O O . ILE A 1 322 ? 16.850 -7.413 -24.062 1.00 96.88 322 ILE A O 1
ATOM 2655 N N . GLU A 1 323 ? 18.050 -6.027 -25.360 1.00 97.94 323 GLU A N 1
ATOM 2656 C CA . GLU A 1 323 ? 19.360 -6.499 -24.906 1.00 97.94 323 GLU A CA 1
ATOM 2657 C C . GLU A 1 323 ? 19.554 -6.256 -23.399 1.00 97.94 323 GLU A C 1
ATOM 2659 O O . GLU A 1 323 ? 19.904 -7.181 -22.657 1.00 97.94 323 GLU A O 1
ATOM 2664 N N . GLN A 1 324 ? 19.263 -5.040 -22.922 1.00 98.00 324 GLN A N 1
ATOM 2665 C CA . GLN A 1 324 ? 19.404 -4.682 -21.508 1.00 98.00 324 GLN A CA 1
ATOM 2666 C C . GLN A 1 324 ? 18.430 -5.455 -20.603 1.00 98.00 324 GLN A C 1
ATOM 2668 O O . GLN A 1 324 ? 18.841 -5.929 -19.538 1.00 98.00 324 GLN A O 1
ATOM 2673 N N . THR A 1 325 ? 17.173 -5.650 -21.017 1.00 97.88 325 THR A N 1
ATOM 2674 C CA . THR A 1 325 ? 16.223 -6.503 -20.279 1.00 97.88 325 THR A CA 1
ATOM 2675 C C . THR A 1 325 ? 16.663 -7.965 -20.280 1.00 97.88 325 THR A C 1
ATOM 2677 O O . THR A 1 325 ? 16.631 -8.618 -19.242 1.00 97.88 325 THR A O 1
ATOM 2680 N N . THR A 1 326 ? 17.153 -8.493 -21.405 1.00 97.69 326 THR A N 1
ATOM 2681 C CA . THR A 1 326 ? 17.618 -9.891 -21.485 1.00 97.69 326 THR A CA 1
ATOM 2682 C C . THR A 1 326 ? 18.806 -10.142 -20.548 1.00 97.69 326 THR A C 1
ATOM 2684 O O . THR A 1 326 ? 18.925 -11.206 -19.931 1.00 97.69 326 THR A O 1
ATOM 2687 N N . LEU A 1 327 ? 19.682 -9.147 -20.370 1.00 97.69 327 LEU A N 1
ATOM 2688 C CA . LEU A 1 327 ? 20.741 -9.209 -19.364 1.00 97.69 327 LEU A CA 1
ATOM 2689 C C . LEU A 1 327 ? 20.174 -9.266 -17.934 1.00 97.69 327 LEU A C 1
ATOM 2691 O O . LEU A 1 327 ? 20.667 -10.059 -17.123 1.00 97.69 327 LEU A O 1
ATOM 2695 N N . PHE A 1 328 ? 19.150 -8.461 -17.635 1.00 98.12 328 PHE A N 1
ATOM 2696 C CA . PHE A 1 328 ? 18.450 -8.481 -16.348 1.00 98.12 328 PHE A CA 1
ATOM 2697 C C . PHE A 1 328 ? 17.805 -9.850 -16.080 1.00 98.12 328 PHE A C 1
ATOM 2699 O O . PHE A 1 328 ? 18.053 -10.433 -15.026 1.00 98.12 328 PHE A O 1
ATOM 2706 N N . GLU A 1 329 ? 17.072 -10.419 -17.038 1.00 97.25 329 GLU A N 1
ATOM 2707 C CA . GLU A 1 329 ? 16.453 -11.753 -16.937 1.00 97.25 329 GLU A CA 1
ATOM 2708 C C . GLU A 1 329 ? 17.483 -12.845 -16.615 1.00 97.25 329 GLU A C 1
ATOM 2710 O O . GLU A 1 329 ? 17.337 -13.621 -15.667 1.00 97.25 329 GLU A O 1
ATOM 2715 N N . LYS A 1 330 ? 18.587 -12.884 -17.371 1.00 97.44 330 LYS A N 1
ATOM 2716 C CA . LYS A 1 330 ? 19.640 -13.893 -17.191 1.00 97.44 330 LYS A CA 1
ATOM 2717 C C . LYS A 1 330 ? 20.272 -13.827 -15.801 1.00 97.44 330 LYS A C 1
ATOM 2719 O O . LYS A 1 330 ? 20.676 -14.850 -15.244 1.00 97.44 330 LYS A O 1
ATOM 2724 N N . LYS A 1 331 ? 20.431 -12.622 -15.254 1.00 98.00 331 LYS A N 1
ATOM 2725 C CA . LYS A 1 331 ? 21.025 -12.396 -13.930 1.00 98.00 331 LYS A CA 1
ATOM 2726 C C . LYS A 1 331 ? 20.016 -12.653 -12.810 1.00 98.00 331 LYS A C 1
ATOM 2728 O O . LYS A 1 331 ? 20.411 -13.218 -11.792 1.00 98.00 331 LYS A O 1
ATOM 2733 N N . TYR A 1 332 ? 18.740 -12.353 -13.043 1.00 97.62 332 TYR A N 1
ATOM 2734 C CA . TYR A 1 332 ? 17.626 -12.700 -12.165 1.00 97.62 332 TYR A CA 1
ATOM 2735 C C . TYR A 1 332 ? 17.558 -14.212 -11.914 1.00 97.62 332 TYR A C 1
ATOM 2737 O O . TYR A 1 332 ? 17.579 -14.635 -10.759 1.00 97.62 332 TYR A O 1
ATOM 2745 N N . VAL A 1 333 ? 17.576 -15.032 -12.976 1.00 96.06 333 VAL A N 1
ATOM 2746 C CA . VAL A 1 333 ? 17.523 -16.503 -12.855 1.00 96.06 333 VAL A CA 1
ATOM 2747 C C . VAL A 1 333 ? 18.662 -17.022 -11.975 1.00 96.06 333 VAL A C 1
ATOM 2749 O O . VAL A 1 333 ? 18.426 -17.767 -11.026 1.00 96.06 333 VAL A O 1
ATOM 2752 N N . LYS A 1 334 ? 19.890 -16.544 -12.211 1.00 96.88 334 LYS A N 1
ATOM 2753 C CA . LYS A 1 334 ? 21.063 -16.914 -11.403 1.00 96.88 334 LYS A CA 1
ATOM 2754 C C . LYS A 1 334 ? 20.934 -16.494 -9.938 1.00 96.88 334 LYS A C 1
ATOM 2756 O O . LYS A 1 334 ? 21.339 -17.242 -9.052 1.00 96.88 334 LYS A O 1
ATOM 2761 N N . ALA A 1 335 ? 20.402 -15.301 -9.677 1.00 96.38 335 ALA A N 1
ATOM 2762 C CA . ALA A 1 335 ? 20.212 -14.799 -8.321 1.00 96.38 335 ALA A CA 1
ATOM 2763 C C . ALA A 1 335 ? 19.143 -15.601 -7.562 1.00 96.38 335 ALA A C 1
ATOM 2765 O O . ALA A 1 335 ? 19.353 -15.937 -6.396 1.00 96.38 335 ALA A O 1
ATOM 2766 N N . LYS A 1 336 ? 18.046 -15.969 -8.236 1.00 94.19 336 LYS A N 1
ATOM 2767 C CA . LYS A 1 336 ? 16.993 -16.828 -7.681 1.00 94.19 336 LYS A CA 1
ATOM 2768 C C . LYS A 1 336 ? 17.531 -18.211 -7.324 1.00 94.19 336 LYS A C 1
ATOM 2770 O O . LYS A 1 336 ? 17.351 -18.671 -6.201 1.00 94.19 336 LYS A O 1
ATOM 2775 N N . GLU A 1 337 ? 18.256 -18.848 -8.244 1.00 94.25 337 GLU A N 1
ATOM 2776 C CA . GLU A 1 337 ? 18.906 -20.141 -7.990 1.00 94.25 337 GLU A CA 1
ATOM 2777 C C . GLU A 1 337 ? 19.876 -20.075 -6.805 1.00 94.25 337 GLU A C 1
ATOM 2779 O O . GLU A 1 337 ? 19.954 -21.006 -6.004 1.00 94.25 337 GLU A O 1
ATOM 2784 N N . TYR A 1 338 ? 20.621 -18.975 -6.675 1.00 94.19 338 TYR A N 1
ATOM 2785 C CA . TYR A 1 338 ? 21.525 -18.762 -5.549 1.00 94.19 338 TYR A CA 1
ATOM 2786 C C . TYR A 1 338 ? 20.769 -18.592 -4.220 1.00 94.19 338 TYR A C 1
ATOM 2788 O O . TYR A 1 338 ? 21.170 -19.171 -3.209 1.00 94.19 338 TYR A O 1
ATOM 2796 N N . ALA A 1 339 ? 19.640 -17.878 -4.216 1.00 91.44 339 ALA A N 1
ATOM 2797 C CA . ALA A 1 339 ? 18.779 -17.747 -3.039 1.00 91.44 339 ALA A CA 1
ATOM 2798 C C . ALA A 1 339 ? 18.188 -19.093 -2.600 1.00 91.44 339 ALA A C 1
ATOM 2800 O O . ALA A 1 339 ? 18.238 -19.426 -1.417 1.00 91.44 339 ALA A O 1
ATOM 2801 N N . LEU A 1 340 ? 17.732 -19.910 -3.555 1.00 88.94 340 LEU A N 1
ATOM 2802 C CA . LEU A 1 340 ? 17.275 -21.278 -3.301 1.00 88.94 340 LEU A CA 1
ATOM 2803 C C . LEU A 1 340 ? 18.382 -22.143 -2.688 1.00 88.94 340 LEU A C 1
ATOM 2805 O O . LEU A 1 340 ? 18.173 -22.747 -1.640 1.00 88.94 340 LEU A O 1
ATOM 2809 N N . LYS A 1 341 ? 19.580 -22.148 -3.284 1.00 90.69 341 LYS A N 1
ATOM 2810 C CA . LYS A 1 341 ? 20.727 -22.927 -2.780 1.00 90.69 341 LYS A CA 1
ATOM 2811 C C . LYS A 1 341 ? 21.156 -22.528 -1.369 1.00 90.69 341 LYS A C 1
ATOM 2813 O O . LYS A 1 341 ? 21.660 -23.365 -0.629 1.00 90.69 341 LYS A O 1
ATOM 2818 N N . THR A 1 342 ? 20.985 -21.259 -1.007 1.00 89.31 342 THR A N 1
ATOM 2819 C CA . THR A 1 342 ? 21.379 -20.722 0.305 1.00 89.31 342 THR A CA 1
ATOM 2820 C C . THR A 1 342 ? 20.241 -20.708 1.326 1.00 89.31 342 THR A C 1
ATOM 2822 O O . THR A 1 342 ? 20.464 -20.299 2.464 1.00 89.31 342 THR A O 1
ATOM 2825 N N . GLY A 1 343 ? 19.033 -21.145 0.949 1.00 86.00 343 GLY A N 1
ATOM 2826 C CA . GLY A 1 343 ? 17.856 -21.129 1.821 1.00 86.00 343 GLY A CA 1
ATOM 2827 C C . GLY A 1 343 ? 17.427 -19.721 2.248 1.00 86.00 343 GLY A C 1
ATOM 2828 O O . GLY A 1 343 ? 16.846 -19.553 3.317 1.00 86.00 343 GLY A O 1
ATOM 2829 N N . LYS A 1 344 ? 17.749 -18.693 1.453 1.00 86.50 344 LYS A N 1
ATOM 2830 C CA . LYS A 1 344 ? 17.459 -17.287 1.765 1.00 86.50 344 LYS A CA 1
ATOM 2831 C C . LYS A 1 344 ? 16.221 -16.803 1.026 1.00 86.50 344 LYS A C 1
ATOM 2833 O O . LYS A 1 344 ? 15.979 -17.186 -0.115 1.00 86.50 344 LYS A O 1
ATOM 2838 N N . CYS A 1 345 ? 15.472 -15.894 1.649 1.00 86.94 345 CYS A N 1
ATOM 2839 C CA . CYS A 1 345 ? 14.331 -15.246 1.007 1.00 86.94 345 CYS A CA 1
ATOM 2840 C C . CYS A 1 345 ? 14.785 -14.466 -0.233 1.00 86.94 345 CYS A C 1
ATOM 2842 O O . CYS A 1 345 ? 15.697 -13.641 -0.144 1.00 86.94 345 CYS A O 1
ATOM 2844 N N . PHE A 1 346 ? 14.132 -14.685 -1.373 1.00 92.00 346 PHE A N 1
ATOM 2845 C CA . PHE A 1 346 ? 14.477 -14.009 -2.617 1.00 92.00 346 PHE A CA 1
ATOM 2846 C C . PHE A 1 346 ? 13.594 -12.783 -2.864 1.00 92.00 346 PHE A C 1
ATOM 2848 O O . PHE A 1 346 ? 12.365 -12.859 -2.854 1.00 92.00 346 PHE A O 1
ATOM 2855 N N . ILE A 1 347 ? 14.234 -11.636 -3.077 1.00 93.88 347 ILE A N 1
ATOM 2856 C CA . ILE A 1 347 ? 13.584 -10.340 -3.255 1.00 93.88 347 ILE A CA 1
ATOM 2857 C C . ILE A 1 347 ? 14.093 -9.729 -4.553 1.00 93.88 347 ILE A C 1
ATOM 2859 O O . ILE A 1 347 ? 15.298 -9.591 -4.747 1.00 93.88 347 ILE A O 1
ATOM 2863 N N . CYS A 1 348 ? 13.176 -9.340 -5.428 1.00 96.44 348 CYS A N 1
ATOM 2864 C CA . CYS A 1 348 ? 13.477 -8.707 -6.701 1.00 96.44 348 CYS A CA 1
ATOM 2865 C C . CYS A 1 348 ? 12.971 -7.263 -6.692 1.00 96.44 348 CYS A C 1
ATOM 2867 O O . CYS A 1 348 ? 11.768 -7.009 -6.645 1.00 96.44 348 CYS A O 1
ATOM 2869 N N . ALA A 1 349 ? 13.905 -6.319 -6.733 1.00 97.44 349 ALA A N 1
ATOM 2870 C CA . ALA A 1 349 ? 13.647 -4.891 -6.779 1.00 97.44 349 ALA A CA 1
ATOM 2871 C C . ALA A 1 349 ? 13.902 -4.367 -8.193 1.00 97.44 349 ALA A C 1
ATOM 2873 O O . ALA A 1 349 ? 15.042 -4.321 -8.657 1.00 97.44 349 ALA A O 1
ATOM 2874 N N . THR A 1 350 ? 12.844 -3.967 -8.881 1.00 97.00 350 THR A N 1
ATOM 2875 C CA . THR A 1 350 ? 12.931 -3.449 -10.243 1.00 97.00 350 THR A CA 1
ATOM 2876 C C . THR A 1 350 ? 12.225 -2.109 -10.365 1.00 97.00 350 THR A C 1
ATOM 2878 O O . THR A 1 350 ? 11.404 -1.777 -9.521 1.00 97.00 350 THR A O 1
ATOM 2881 N N . HIS A 1 351 ? 12.589 -1.287 -11.347 1.00 96.12 351 HIS A N 1
ATOM 2882 C CA . HIS A 1 351 ? 11.847 -0.049 -11.585 1.00 96.12 351 HIS A CA 1
ATOM 2883 C C . HIS A 1 351 ? 10.627 -0.332 -12.463 1.00 96.12 351 HIS A C 1
ATOM 2885 O O . HIS A 1 351 ? 9.499 -0.039 -12.073 1.00 96.12 351 HIS A O 1
ATOM 2891 N N . TYR A 1 352 ? 10.846 -0.973 -13.613 1.00 95.19 352 TYR A N 1
ATOM 2892 C CA . TYR A 1 352 ? 9.768 -1.385 -14.504 1.00 95.19 352 TYR A CA 1
ATOM 2893 C C . TYR A 1 352 ? 8.924 -2.498 -13.862 1.00 95.19 352 TYR A C 1
ATOM 2895 O O . TYR A 1 352 ? 9.446 -3.287 -13.070 1.00 95.19 352 TYR A O 1
ATOM 2903 N N . PRO A 1 353 ? 7.623 -2.596 -14.178 1.00 93.25 353 PRO A N 1
ATOM 2904 C CA . PRO A 1 353 ? 6.780 -3.686 -13.710 1.00 93.25 353 PRO A CA 1
ATOM 2905 C C . PRO A 1 353 ? 7.384 -5.038 -14.058 1.00 93.25 353 PRO A C 1
ATOM 2907 O O . PRO A 1 353 ? 7.932 -5.221 -15.141 1.00 93.25 353 PRO A O 1
ATOM 2910 N N . VAL A 1 354 ? 7.211 -6.010 -13.165 1.00 92.00 354 VAL A N 1
ATOM 2911 C CA . VAL A 1 354 ? 7.719 -7.375 -13.364 1.00 92.00 354 VAL A CA 1
ATOM 2912 C C . VAL A 1 354 ? 7.274 -7.941 -14.704 1.00 92.00 354 VAL A C 1
ATOM 2914 O O . VAL A 1 354 ? 8.111 -8.434 -15.433 1.00 92.00 354 VAL A O 1
ATOM 2917 N N . LYS A 1 355 ? 6.000 -7.784 -15.068 1.00 88.25 355 LYS A N 1
ATOM 2918 C CA . LYS A 1 355 ? 5.444 -8.239 -16.353 1.00 88.25 355 LYS A CA 1
ATOM 2919 C C . LYS A 1 355 ? 6.069 -7.584 -17.598 1.00 88.25 355 LYS A C 1
ATOM 2921 O O . LYS A 1 355 ? 5.899 -8.089 -18.697 1.00 88.25 355 LYS A O 1
ATOM 2926 N N . ASP A 1 356 ? 6.749 -6.448 -17.441 1.00 91.00 356 ASP A N 1
ATOM 2927 C CA . ASP A 1 356 ? 7.383 -5.727 -18.547 1.00 91.00 356 ASP A CA 1
ATOM 2928 C C . ASP A 1 356 ? 8.844 -6.178 -18.729 1.00 91.00 356 ASP A C 1
ATOM 2930 O O . ASP A 1 356 ? 9.360 -6.157 -19.851 1.00 91.00 356 ASP A O 1
ATOM 2934 N N . CYS A 1 357 ? 9.497 -6.601 -17.636 1.00 92.00 357 CYS A N 1
ATOM 2935 C CA . CYS A 1 357 ? 10.912 -6.983 -17.588 1.00 92.00 357 CYS A CA 1
ATOM 2936 C C . CYS A 1 357 ? 11.173 -8.489 -17.418 1.00 92.00 357 CYS A C 1
ATOM 2938 O O . CYS A 1 357 ? 12.288 -8.953 -17.653 1.00 92.00 357 CYS A O 1
ATOM 2940 N N . LEU A 1 358 ? 10.162 -9.245 -17.001 1.00 89.38 358 LEU A N 1
ATOM 2941 C CA . LEU A 1 358 ? 10.142 -10.689 -16.815 1.00 89.38 358 LEU A CA 1
ATOM 2942 C C . LEU A 1 358 ? 8.838 -11.227 -17.419 1.00 89.38 358 LEU A C 1
ATOM 2944 O O . LEU A 1 358 ? 7.764 -10.679 -17.198 1.00 89.38 358 LEU A O 1
ATOM 2948 N N . ASP A 1 359 ? 8.939 -12.339 -18.139 1.00 76.75 359 ASP A N 1
ATOM 2949 C CA . ASP A 1 359 ? 7.804 -12.987 -18.812 1.00 76.75 359 ASP A CA 1
ATOM 2950 C C . ASP A 1 359 ? 6.720 -13.472 -17.827 1.00 76.75 359 ASP A C 1
ATOM 2952 O O . ASP A 1 359 ? 5.528 -13.465 -18.117 1.00 76.75 359 ASP A O 1
ATOM 2956 N N . LYS A 1 360 ? 7.123 -13.864 -16.610 1.00 82.12 360 LYS A N 1
ATOM 2957 C CA . LYS A 1 360 ? 6.217 -14.394 -15.584 1.00 82.12 360 LYS A CA 1
ATOM 2958 C C . LYS A 1 360 ? 6.658 -14.066 -14.165 1.00 82.12 360 LYS A C 1
ATOM 2960 O O . LYS A 1 360 ? 7.833 -13.818 -13.891 1.00 82.12 360 LYS A O 1
ATOM 2965 N N . PHE A 1 361 ? 5.701 -14.146 -13.245 1.00 86.94 361 PHE A N 1
ATOM 2966 C CA . PHE A 1 361 ? 5.958 -14.091 -11.809 1.00 86.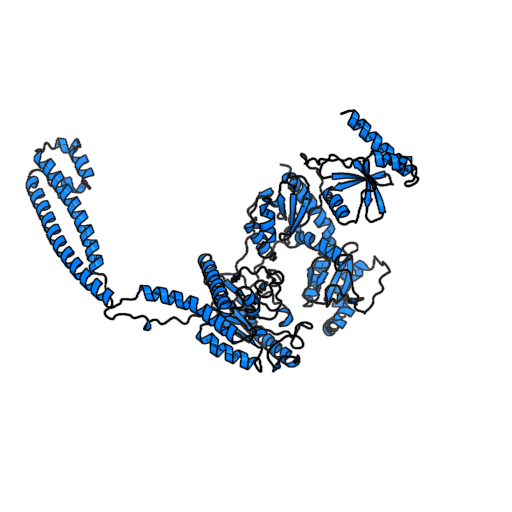94 361 PHE A CA 1
ATOM 2967 C C . PHE A 1 361 ? 6.399 -15.461 -11.290 1.00 86.94 361 PHE A C 1
ATOM 2969 O O . PHE A 1 361 ? 5.812 -16.487 -11.627 1.00 86.94 361 PHE A O 1
ATOM 2976 N N . ASP A 1 362 ? 7.390 -15.468 -10.406 1.00 86.94 362 ASP A N 1
ATOM 2977 C CA . ASP A 1 362 ? 7.733 -16.626 -9.595 1.00 86.94 362 ASP A CA 1
ATOM 2978 C C . ASP A 1 362 ? 7.021 -16.525 -8.245 1.00 86.94 362 ASP A C 1
ATOM 2980 O O . ASP A 1 362 ? 7.216 -15.564 -7.498 1.00 86.94 362 ASP A O 1
ATOM 2984 N N . ARG A 1 363 ? 6.252 -17.563 -7.899 1.00 81.62 363 ARG A N 1
ATOM 2985 C CA . ARG A 1 363 ? 5.582 -17.697 -6.595 1.00 81.62 363 ARG A CA 1
ATOM 2986 C C . ARG A 1 363 ? 6.549 -17.517 -5.424 1.00 81.62 363 ARG A C 1
ATOM 2988 O O . ARG A 1 363 ? 6.187 -17.026 -4.373 1.00 81.62 363 ARG A O 1
ATOM 2995 N N . GLU A 1 364 ? 7.799 -17.904 -5.595 1.00 82.25 364 GLU A N 1
ATOM 2996 C CA . GLU A 1 364 ? 8.812 -17.906 -4.543 1.00 82.25 364 GLU A CA 1
ATOM 2997 C C . GLU A 1 364 ? 9.489 -16.545 -4.306 1.00 82.25 364 GLU A C 1
ATOM 2999 O O . GLU A 1 364 ? 10.258 -16.398 -3.355 1.00 82.25 364 GLU A O 1
ATOM 3004 N N . ALA A 1 365 ? 9.212 -15.547 -5.148 1.00 89.12 365 ALA A N 1
ATOM 3005 C CA . ALA A 1 365 ? 9.866 -14.247 -5.115 1.00 89.12 365 ALA A CA 1
ATOM 3006 C C . ALA A 1 365 ? 8.969 -13.146 -4.529 1.00 89.12 365 ALA A C 1
ATOM 3008 O O . ALA A 1 365 ? 7.746 -13.137 -4.689 1.00 89.12 365 ALA A O 1
ATOM 3009 N N . ILE A 1 366 ? 9.606 -12.168 -3.881 1.00 90.94 366 ILE A N 1
ATOM 3010 C CA . ILE A 1 366 ? 8.965 -10.926 -3.436 1.00 90.94 366 ILE A CA 1
ATOM 3011 C C . ILE A 1 366 ? 9.354 -9.809 -4.391 1.00 90.94 366 ILE A C 1
ATOM 3013 O O . ILE A 1 366 ? 10.533 -9.463 -4.479 1.00 90.94 366 ILE A O 1
ATOM 3017 N N . TYR A 1 367 ? 8.377 -9.210 -5.061 1.00 94.38 367 TYR A N 1
ATOM 3018 C CA . TYR A 1 367 ? 8.641 -8.157 -6.032 1.00 94.38 367 TYR A CA 1
ATOM 3019 C C . TYR A 1 367 ? 8.363 -6.767 -5.475 1.00 94.38 367 TYR A C 1
ATOM 3021 O O . TYR A 1 367 ? 7.339 -6.533 -4.830 1.00 94.38 367 TYR A O 1
ATOM 3029 N N . PHE A 1 368 ? 9.257 -5.837 -5.790 1.00 96.19 368 PHE A N 1
ATOM 3030 C CA . PHE A 1 368 ? 9.071 -4.402 -5.620 1.00 96.19 368 PHE A CA 1
ATOM 3031 C C . PHE A 1 368 ? 9.229 -3.728 -6.983 1.00 96.19 368 PHE A C 1
ATOM 3033 O O . PHE A 1 368 ? 10.237 -3.969 -7.648 1.00 96.19 368 PHE A O 1
ATOM 3040 N N . SER A 1 369 ? 8.251 -2.916 -7.397 1.00 94.94 369 SER A N 1
ATOM 3041 C CA . SER A 1 369 ? 8.263 -2.232 -8.701 1.00 94.94 369 SER A CA 1
ATOM 3042 C C . SER A 1 369 ? 7.628 -0.835 -8.679 1.00 94.94 369 SER A C 1
ATOM 3044 O O . SER A 1 369 ? 6.993 -0.461 -7.691 1.00 94.94 369 SER A O 1
ATOM 3046 N N . GLY A 1 370 ? 7.811 -0.063 -9.757 1.00 92.50 370 GLY A N 1
ATOM 3047 C CA . GLY A 1 370 ? 7.317 1.311 -9.934 1.00 92.50 370 GLY A CA 1
ATOM 3048 C C . GLY A 1 370 ? 6.828 1.596 -11.359 1.00 92.50 370 GLY A C 1
ATOM 3049 O O . GLY A 1 370 ? 6.151 0.751 -11.954 1.00 92.50 370 GLY A O 1
ATOM 3050 N N . HIS A 1 371 ? 7.171 2.776 -11.894 1.00 93.38 371 HIS A N 1
ATOM 3051 C CA . HIS A 1 371 ? 7.034 3.200 -13.301 1.00 93.38 371 HIS A CA 1
ATOM 3052 C C . HIS A 1 371 ? 5.605 3.486 -13.805 1.00 93.38 371 HIS A C 1
ATOM 3054 O O . HIS A 1 371 ? 5.366 4.410 -14.578 1.00 93.38 371 HIS A O 1
ATOM 3060 N N . THR A 1 372 ? 4.606 2.716 -13.376 1.00 89.81 372 THR A N 1
ATOM 3061 C CA . THR A 1 372 ? 3.223 2.833 -13.894 1.00 89.81 372 THR A CA 1
ATOM 3062 C C . THR A 1 372 ? 2.459 4.063 -13.394 1.00 89.81 372 THR A C 1
ATOM 3064 O O . THR A 1 372 ? 1.390 4.389 -13.916 1.00 89.81 372 THR A O 1
ATOM 3067 N N . HIS A 1 373 ? 2.952 4.691 -12.324 1.00 89.00 373 HIS A N 1
ATOM 3068 C CA . HIS A 1 373 ? 2.260 5.675 -11.487 1.00 89.00 373 HIS A CA 1
ATOM 3069 C C . HIS A 1 373 ? 0.910 5.187 -10.930 1.00 89.00 373 HIS A C 1
ATOM 3071 O O . HIS A 1 373 ? 0.037 5.992 -10.585 1.00 89.00 373 HIS A O 1
ATOM 3077 N N . GLN A 1 374 ? 0.714 3.869 -10.851 1.00 86.38 374 GLN A N 1
ATOM 3078 C CA . GLN A 1 374 ? -0.516 3.239 -10.387 1.00 86.38 374 GLN A CA 1
ATOM 3079 C C . GLN A 1 374 ? -0.221 2.323 -9.209 1.00 86.38 374 GLN A C 1
ATOM 3081 O O . GLN A 1 374 ? 0.412 1.285 -9.352 1.00 86.38 374 GLN A O 1
ATOM 3086 N N . ASN A 1 375 ? -0.723 2.700 -8.034 1.00 88.25 375 ASN A N 1
ATOM 3087 C CA . ASN A 1 375 ? -0.490 1.922 -6.828 1.00 88.25 375 ASN A CA 1
ATOM 3088 C C . ASN A 1 375 ? -1.197 0.564 -6.881 1.00 88.25 375 ASN A C 1
ATOM 3090 O O . ASN A 1 375 ? -2.428 0.501 -6.915 1.00 88.25 375 ASN A O 1
ATOM 3094 N N . GLU A 1 376 ? -0.406 -0.499 -6.777 1.00 85.12 376 GLU A N 1
ATOM 3095 C CA . GLU A 1 376 ? -0.861 -1.883 -6.713 1.00 85.12 376 GLU A CA 1
ATOM 3096 C C . GLU A 1 376 ? -0.127 -2.628 -5.595 1.00 85.12 376 GLU A C 1
ATOM 3098 O O . GLU A 1 376 ? 1.076 -2.466 -5.389 1.00 85.12 376 GLU A O 1
ATOM 3103 N N . ARG A 1 377 ? -0.856 -3.473 -4.869 1.00 85.94 377 ARG A N 1
ATOM 3104 C CA . ARG A 1 377 ? -0.267 -4.417 -3.923 1.00 85.94 377 ARG A CA 1
ATOM 3105 C C . ARG A 1 377 ? -1.026 -5.726 -4.004 1.00 85.94 377 ARG A C 1
ATOM 3107 O O . ARG A 1 377 ? -2.244 -5.739 -3.837 1.00 85.94 377 ARG A O 1
ATOM 3114 N N . ILE A 1 378 ? -0.291 -6.808 -4.233 1.00 80.81 378 ILE A N 1
ATOM 3115 C CA . ILE A 1 378 ? -0.836 -8.160 -4.353 1.00 80.81 378 ILE A CA 1
ATOM 3116 C C . ILE A 1 378 ? -0.095 -9.058 -3.372 1.00 80.81 378 ILE A C 1
ATOM 3118 O O . ILE A 1 378 ? 1.134 -9.104 -3.377 1.00 80.81 378 ILE A O 1
ATOM 3122 N N . ARG A 1 379 ? -0.838 -9.784 -2.533 1.00 78.88 379 ARG A N 1
ATOM 3123 C CA . ARG A 1 379 ? -0.304 -10.854 -1.680 1.00 78.88 379 ARG A CA 1
ATOM 3124 C C . ARG A 1 379 ? -1.212 -12.069 -1.767 1.00 78.88 379 ARG A C 1
ATOM 3126 O O . ARG A 1 379 ? -2.176 -12.184 -1.016 1.00 78.88 379 ARG A O 1
ATOM 3133 N N . SER A 1 380 ? -0.889 -12.960 -2.691 1.00 74.44 380 SER A N 1
ATOM 3134 C CA . SER A 1 380 ? -1.652 -14.180 -2.954 1.00 74.44 380 SER A CA 1
ATOM 3135 C C . SER A 1 380 ? -0.757 -15.409 -2.848 1.00 74.44 380 SER A C 1
ATOM 3137 O O . SER A 1 380 ? 0.460 -15.281 -2.719 1.00 74.44 380 SER A O 1
ATOM 3139 N N . SER A 1 381 ? -1.353 -16.596 -2.945 1.00 69.44 381 SER A N 1
ATOM 3140 C CA . SER A 1 381 ? -0.601 -17.839 -3.106 1.00 69.44 381 SER A CA 1
ATOM 3141 C C . SER A 1 381 ? 0.202 -17.884 -4.405 1.00 69.44 381 SER A C 1
ATOM 3143 O O . SER A 1 381 ? 1.149 -18.651 -4.462 1.00 69.44 381 SER A O 1
ATOM 3145 N N . ASP A 1 382 ? -0.160 -17.105 -5.430 1.00 73.75 382 ASP A N 1
ATOM 3146 C CA . ASP A 1 382 ? 0.469 -17.161 -6.755 1.00 73.75 382 ASP A CA 1
ATOM 3147 C C . ASP A 1 382 ? 1.626 -16.161 -6.908 1.00 73.75 382 ASP A C 1
ATOM 3149 O O . ASP A 1 382 ? 2.619 -16.459 -7.567 1.00 73.75 382 ASP A O 1
ATOM 3153 N N . LYS A 1 383 ? 1.502 -14.964 -6.320 1.00 82.25 383 LYS A N 1
ATOM 3154 C CA . LYS A 1 383 ? 2.512 -13.895 -6.410 1.00 82.25 383 LYS A CA 1
ATOM 3155 C C . LYS A 1 383 ? 2.426 -12.886 -5.267 1.00 82.25 383 LYS A C 1
ATOM 3157 O O . LYS A 1 383 ? 1.338 -12.627 -4.729 1.00 82.25 383 LYS A O 1
ATOM 3162 N N . VAL A 1 384 ? 3.567 -12.254 -4.970 1.00 85.88 384 VAL A N 1
ATOM 3163 C CA . VAL A 1 384 ? 3.679 -11.118 -4.045 1.00 85.88 384 VAL A CA 1
ATOM 3164 C C . VAL A 1 384 ? 4.340 -9.917 -4.717 1.00 85.88 384 VAL A C 1
ATOM 3166 O O . VAL A 1 384 ? 5.506 -9.972 -5.097 1.00 85.88 384 VAL A O 1
ATOM 3169 N N . VAL A 1 385 ? 3.600 -8.812 -4.815 1.00 89.69 385 VAL A N 1
ATOM 3170 C CA . VAL A 1 385 ? 4.032 -7.574 -5.477 1.00 89.69 385 VAL A CA 1
ATOM 3171 C C . VAL A 1 385 ? 3.735 -6.371 -4.587 1.00 89.69 385 VAL A C 1
ATOM 3173 O O . VAL A 1 385 ? 2.610 -6.200 -4.110 1.00 89.69 385 VAL A O 1
ATOM 3176 N N . TYR A 1 386 ? 4.745 -5.526 -4.403 1.00 91.88 386 TYR A N 1
ATOM 3177 C CA . TYR A 1 386 ? 4.674 -4.238 -3.726 1.00 91.88 386 TYR A CA 1
ATOM 3178 C C . TYR A 1 386 ? 4.999 -3.118 -4.715 1.00 91.88 386 TYR A C 1
ATOM 3180 O O . TYR A 1 386 ? 6.160 -2.854 -5.022 1.00 91.88 386 TYR A O 1
ATOM 3188 N N . ALA A 1 387 ? 3.959 -2.451 -5.201 1.00 92.62 387 ALA A N 1
ATOM 3189 C CA . ALA A 1 387 ? 4.053 -1.322 -6.117 1.00 92.62 387 ALA A CA 1
ATOM 3190 C C . ALA A 1 387 ? 3.085 -0.203 -5.696 1.00 92.62 387 ALA A C 1
ATOM 3192 O O . ALA A 1 387 ? 2.586 0.543 -6.534 1.00 92.62 387 ALA A O 1
ATOM 3193 N N . ASP A 1 388 ? 2.763 -0.095 -4.398 1.00 90.31 388 ASP A N 1
ATOM 3194 C CA . ASP A 1 388 ? 1.768 0.845 -3.877 1.00 90.31 388 ASP A CA 1
ATOM 3195 C C . ASP A 1 388 ? 2.363 2.118 -3.259 1.00 90.31 388 ASP A C 1
ATOM 3197 O O . ASP A 1 388 ? 1.662 2.816 -2.522 1.00 90.31 388 ASP A O 1
ATOM 3201 N N . ASN A 1 389 ? 3.621 2.456 -3.562 1.00 91.50 389 ASN A N 1
ATOM 3202 C CA . ASN A 1 389 ? 4.254 3.713 -3.141 1.00 91.50 389 ASN A CA 1
ATOM 3203 C C . ASN A 1 389 ? 4.833 4.535 -4.312 1.00 91.50 389 ASN A C 1
ATOM 3205 O O . ASN A 1 389 ? 5.930 5.084 -4.200 1.00 91.50 389 ASN A O 1
ATOM 3209 N N . GLN A 1 390 ? 4.080 4.610 -5.415 1.00 91.62 390 GLN A N 1
ATOM 3210 C CA . GLN A 1 390 ? 4.407 5.392 -6.613 1.00 91.62 390 GLN A CA 1
ATOM 3211 C C . GLN A 1 390 ? 3.856 6.818 -6.448 1.00 91.62 390 GLN A C 1
ATOM 3213 O O . GLN A 1 390 ? 2.643 7.045 -6.527 1.00 91.62 390 GLN A O 1
ATOM 3218 N N . ILE A 1 391 ? 4.721 7.794 -6.155 1.00 84.81 391 ILE A N 1
ATOM 3219 C CA . ILE A 1 391 ? 4.328 9.172 -5.836 1.00 84.81 391 ILE A CA 1
ATOM 3220 C C . ILE A 1 391 ? 4.866 10.104 -6.925 1.00 84.81 391 ILE A C 1
ATOM 3222 O O . ILE A 1 391 ? 6.058 10.228 -7.126 1.00 84.81 391 ILE A O 1
ATOM 3226 N N . GLY A 1 392 ? 3.995 10.804 -7.647 1.00 70.12 392 GLY A N 1
ATOM 3227 C CA . GLY A 1 392 ? 4.472 11.802 -8.611 1.00 70.12 392 GLY A CA 1
ATOM 3228 C C . GLY A 1 392 ? 3.366 12.701 -9.126 1.00 70.12 392 GLY A C 1
ATOM 3229 O O . GLY A 1 392 ? 3.291 13.894 -8.817 1.00 70.12 392 GLY A O 1
ATOM 3230 N N . TYR A 1 393 ? 2.437 12.120 -9.879 1.00 70.31 393 TYR A N 1
ATOM 3231 C CA . TYR A 1 393 ? 1.427 12.886 -10.603 1.00 70.31 393 TYR A CA 1
ATOM 3232 C C . TYR A 1 393 ? 0.157 13.072 -9.772 1.00 70.31 393 TYR A C 1
ATOM 3234 O O . TYR A 1 393 ? -0.766 12.258 -9.756 1.00 70.31 393 TYR A O 1
ATOM 3242 N N . HIS A 1 394 ? 0.074 14.201 -9.071 1.00 67.31 394 HIS A N 1
ATOM 3243 C CA . HIS A 1 394 ? -1.149 14.599 -8.377 1.00 67.31 394 HIS A CA 1
ATOM 3244 C C . HIS A 1 394 ? -2.136 15.252 -9.353 1.00 67.31 394 HIS A C 1
ATOM 3246 O O . HIS A 1 394 ? -2.262 16.477 -9.396 1.00 67.31 394 HIS A O 1
ATOM 3252 N N . ASN A 1 395 ? -2.889 14.431 -10.089 1.00 53.75 395 ASN A N 1
ATOM 3253 C CA . ASN A 1 395 ? -3.875 14.867 -11.096 1.00 53.75 395 ASN A CA 1
ATOM 3254 C C . ASN A 1 395 ? -5.039 15.719 -10.534 1.00 53.75 395 ASN A C 1
ATOM 3256 O O . ASN A 1 395 ? -5.901 16.157 -11.287 1.00 53.75 395 ASN A O 1
ATOM 3260 N N . LYS A 1 396 ? -5.100 15.944 -9.211 1.00 53.94 396 LYS A N 1
ATOM 3261 C CA . LYS A 1 396 ? -6.170 16.697 -8.526 1.00 53.94 396 LYS A CA 1
ATOM 3262 C C . LYS A 1 396 ? -5.673 17.730 -7.502 1.00 53.94 396 LYS A C 1
ATOM 3264 O O . LYS A 1 396 ? -6.448 18.128 -6.643 1.00 53.94 396 LYS A O 1
ATOM 3269 N N . GLY A 1 397 ? -4.394 18.120 -7.536 1.00 54.03 397 GLY A N 1
ATOM 3270 C CA . GLY A 1 397 ? -3.871 19.228 -6.712 1.00 54.03 397 GLY A CA 1
ATOM 3271 C C . GLY A 1 397 ? -3.741 18.979 -5.198 1.00 54.03 397 GLY A C 1
ATOM 3272 O O . GLY A 1 397 ? -3.395 19.896 -4.467 1.00 54.03 397 GLY A O 1
ATOM 3273 N N . ASN A 1 398 ? -3.971 17.757 -4.709 1.00 63.91 398 ASN A N 1
ATOM 3274 C CA . ASN A 1 398 ? -4.044 17.454 -3.271 1.00 63.91 398 ASN A CA 1
ATOM 3275 C C . ASN A 1 398 ? -2.731 16.905 -2.681 1.00 63.91 398 ASN A C 1
ATOM 3277 O O . ASN A 1 398 ? -2.753 15.907 -1.957 1.00 63.91 398 ASN A O 1
ATOM 3281 N N . PHE A 1 399 ? -1.588 17.509 -3.006 1.00 79.19 399 PHE A N 1
ATOM 3282 C CA . PHE A 1 399 ? -0.330 17.151 -2.347 1.00 79.19 399 PHE A CA 1
ATOM 3283 C C . PHE A 1 399 ? -0.206 17.901 -1.020 1.00 79.19 399 PHE A C 1
ATOM 3285 O O . PHE A 1 399 ? -0.215 19.126 -0.991 1.00 79.19 399 PHE A O 1
ATOM 3292 N N . ASN A 1 400 ? -0.084 17.169 0.085 1.00 75.50 400 ASN A N 1
ATOM 3293 C CA . ASN A 1 400 ? 0.035 17.741 1.431 1.00 75.50 400 ASN A CA 1
ATOM 3294 C C . ASN A 1 400 ? 1.492 18.053 1.831 1.00 75.50 400 ASN A C 1
ATOM 3296 O O . ASN A 1 400 ? 1.759 18.330 2.999 1.00 75.50 400 ASN A O 1
ATOM 3300 N N . GLY A 1 401 ? 2.440 17.968 0.891 1.00 79.06 401 GLY A N 1
ATOM 3301 C CA . GLY A 1 401 ? 3.860 18.212 1.151 1.00 79.06 401 GLY A CA 1
ATOM 3302 C C . GLY A 1 401 ? 4.592 17.063 1.849 1.00 79.06 401 GLY A C 1
ATOM 3303 O O . GLY A 1 401 ? 5.780 17.206 2.138 1.00 79.06 401 GLY A O 1
ATOM 3304 N N . MET A 1 402 ? 3.920 15.943 2.138 1.00 84.56 402 MET A N 1
ATOM 3305 C CA . MET A 1 402 ? 4.489 14.817 2.877 1.00 84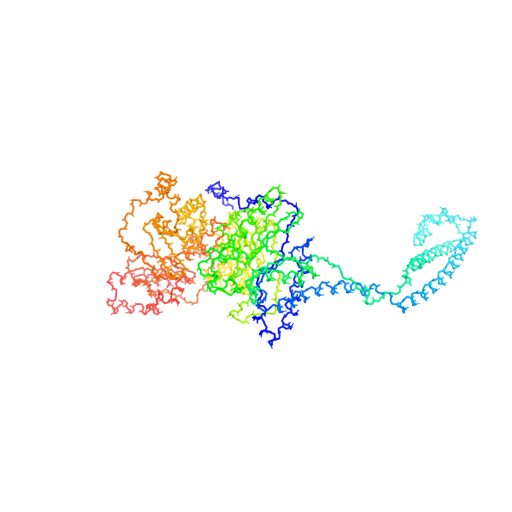.56 402 MET A CA 1
ATOM 3306 C C . MET A 1 402 ? 4.590 13.567 2.006 1.00 84.56 402 MET A C 1
ATOM 3308 O O . MET A 1 402 ? 3.627 13.141 1.377 1.00 84.56 402 MET A O 1
ATOM 3312 N N . ILE A 1 403 ? 5.774 12.961 2.030 1.00 90.38 403 ILE A N 1
ATOM 3313 C CA . ILE A 1 403 ? 6.095 11.684 1.390 1.00 90.38 403 ILE A CA 1
ATOM 3314 C C . ILE A 1 403 ? 6.706 10.778 2.454 1.00 90.38 403 ILE A C 1
ATOM 3316 O O . ILE A 1 403 ? 7.520 11.231 3.268 1.00 90.38 403 ILE A O 1
ATOM 3320 N N . GLN A 1 404 ? 6.275 9.523 2.489 1.00 91.00 404 GLN A N 1
ATOM 3321 C CA . GLN A 1 404 ? 6.639 8.563 3.524 1.00 91.00 404 GLN A CA 1
ATOM 3322 C C . GLN A 1 404 ? 7.010 7.224 2.892 1.00 91.00 404 GLN A C 1
ATOM 3324 O O . GLN A 1 404 ? 6.510 6.870 1.823 1.00 91.00 404 GLN A O 1
ATOM 3329 N N . PHE A 1 405 ? 7.885 6.478 3.563 1.00 91.81 405 PHE A N 1
ATOM 3330 C CA . PHE A 1 405 ? 8.103 5.084 3.208 1.00 91.81 405 PHE A CA 1
ATOM 3331 C C . PHE A 1 405 ? 6.856 4.266 3.516 1.00 91.81 405 PHE A C 1
ATOM 3333 O O . PHE A 1 405 ? 6.196 4.478 4.536 1.00 91.81 405 PHE A O 1
ATOM 3340 N N . LYS A 1 406 ? 6.589 3.281 2.662 1.00 88.69 406 LYS A N 1
ATOM 3341 C CA . LYS A 1 406 ? 5.740 2.153 3.025 1.00 88.69 406 LYS A CA 1
ATOM 3342 C C . LYS A 1 406 ? 6.605 1.015 3.512 1.00 88.69 406 LYS A C 1
ATOM 3344 O O . LYS A 1 406 ? 7.721 0.841 3.038 1.00 88.69 406 LYS A O 1
ATOM 3349 N N . ARG A 1 407 ? 6.070 0.227 4.438 1.00 86.94 407 ARG A N 1
ATOM 3350 C CA . ARG A 1 407 ? 6.751 -0.950 4.958 1.00 86.94 407 ARG A CA 1
ATOM 3351 C C . ARG A 1 407 ? 6.107 -2.219 4.425 1.00 86.94 407 ARG A C 1
ATOM 3353 O O . ARG A 1 407 ? 4.919 -2.448 4.631 1.00 86.94 407 ARG A O 1
ATOM 3360 N N . ALA A 1 408 ? 6.914 -3.048 3.785 1.00 85.81 408 ALA A N 1
ATOM 3361 C CA . ALA A 1 408 ? 6.596 -4.428 3.466 1.00 85.81 408 ALA A CA 1
ATOM 3362 C C . ALA A 1 408 ? 7.233 -5.346 4.512 1.00 85.81 408 ALA A C 1
ATOM 3364 O O . ALA A 1 408 ? 8.388 -5.148 4.897 1.00 85.81 408 ALA A O 1
ATOM 3365 N N . THR A 1 409 ? 6.494 -6.358 4.962 1.00 80.12 409 THR A N 1
ATOM 3366 C CA . THR A 1 409 ? 7.008 -7.385 5.873 1.00 80.12 409 THR A CA 1
ATOM 3367 C C . THR A 1 409 ? 6.733 -8.779 5.331 1.00 80.12 409 THR A C 1
ATOM 3369 O O . THR A 1 409 ? 5.764 -9.006 4.599 1.00 80.12 409 THR A O 1
ATOM 3372 N N . THR A 1 410 ? 7.583 -9.728 5.716 1.00 73.81 410 THR A N 1
ATOM 3373 C CA . THR A 1 410 ? 7.348 -11.161 5.487 1.00 73.81 410 THR A CA 1
ATOM 3374 C C . THR A 1 410 ? 6.471 -11.803 6.567 1.00 73.81 410 THR A C 1
ATOM 3376 O O . THR A 1 410 ? 6.282 -13.015 6.560 1.00 73.81 410 THR A O 1
ATOM 3379 N N . ASP A 1 411 ? 5.915 -11.008 7.487 1.00 68.31 411 ASP A N 1
ATOM 3380 C CA . ASP A 1 411 ? 5.046 -11.497 8.555 1.00 68.31 411 ASP A CA 1
ATOM 3381 C C . ASP A 1 411 ? 3.692 -11.985 8.011 1.00 68.31 411 ASP A C 1
ATOM 3383 O O . ASP A 1 411 ? 3.140 -11.458 7.030 1.00 68.31 411 ASP A O 1
ATOM 3387 N N . CYS A 1 412 ? 3.138 -12.981 8.706 1.00 65.19 412 CYS A N 1
ATOM 3388 C CA . CYS A 1 412 ? 1.739 -13.361 8.560 1.00 65.19 412 CYS A CA 1
ATOM 3389 C C . CYS A 1 412 ? 0.859 -12.197 9.022 1.00 65.19 412 CYS A C 1
ATOM 3391 O O . CYS A 1 412 ? 1.085 -11.613 10.086 1.00 65.19 412 CYS A O 1
ATOM 3393 N N . VAL A 1 413 ? -0.151 -11.870 8.226 1.00 70.44 413 VAL A N 1
ATOM 3394 C CA . VAL A 1 413 ? -1.181 -10.906 8.614 1.00 70.44 413 VAL A CA 1
ATOM 3395 C C . VAL A 1 413 ? -2.260 -11.693 9.340 1.00 70.44 413 VAL A C 1
ATOM 3397 O O . VAL A 1 413 ? -2.659 -12.755 8.874 1.00 70.44 413 VAL A O 1
ATOM 3400 N N . ARG A 1 414 ? -2.704 -11.210 10.499 1.00 77.88 414 ARG A N 1
ATOM 3401 C CA . ARG A 1 414 ? -3.802 -11.843 11.235 1.00 77.88 414 ARG A CA 1
ATOM 3402 C C . ARG A 1 414 ? -5.134 -11.288 10.759 1.00 77.88 414 ARG A C 1
ATOM 3404 O O . ARG A 1 414 ? -5.240 -10.089 10.506 1.00 77.88 414 ARG A O 1
ATOM 3411 N N . ASN A 1 415 ? -6.139 -12.152 10.703 1.00 87.50 415 ASN A N 1
ATOM 3412 C CA . ASN A 1 415 ? -7.522 -11.725 10.603 1.00 87.50 415 ASN A CA 1
ATOM 3413 C C . ASN A 1 415 ? -7.924 -11.054 11.932 1.00 87.50 415 ASN A C 1
ATOM 3415 O O . ASN A 1 415 ? -7.888 -11.720 12.966 1.00 87.50 415 ASN A O 1
ATOM 3419 N N . PRO A 1 416 ? -8.294 -9.761 11.946 1.00 92.25 416 PRO A N 1
ATOM 3420 C CA . PRO A 1 416 ? -8.655 -9.062 13.185 1.00 92.25 416 PRO A CA 1
ATOM 3421 C C . PRO A 1 416 ? -9.955 -9.574 13.820 1.00 92.25 416 PRO A C 1
ATOM 3423 O O . PRO A 1 416 ? -10.265 -9.218 14.952 1.00 92.25 416 PRO A O 1
ATOM 3426 N N . TYR A 1 417 ? -10.718 -10.399 13.100 1.00 94.12 417 TYR A N 1
ATOM 3427 C CA . TYR A 1 417 ? -12.022 -10.910 13.518 1.00 94.12 417 TYR A CA 1
ATOM 3428 C C . TYR A 1 417 ? -12.032 -12.427 13.740 1.00 94.12 417 TYR A C 1
ATOM 3430 O O . TYR A 1 417 ? -13.110 -13.008 13.843 1.00 94.12 417 TYR A O 1
ATOM 3438 N N . ASP A 1 418 ? -10.865 -13.077 13.749 1.00 87.44 418 ASP A N 1
ATOM 3439 C CA . ASP A 1 418 ? -10.755 -14.541 13.837 1.00 87.44 418 ASP A CA 1
ATOM 3440 C C . ASP A 1 418 ? -11.361 -15.077 15.140 1.00 87.44 418 ASP A C 1
ATOM 3442 O O . ASP A 1 418 ? -12.225 -15.950 15.123 1.00 87.44 418 ASP A O 1
ATOM 3446 N N . ASP A 1 419 ? -10.994 -14.441 16.255 1.00 90.12 419 ASP A N 1
ATOM 3447 C CA . ASP A 1 419 ? -11.406 -14.821 17.608 1.00 90.12 419 ASP A CA 1
ATOM 3448 C C . ASP A 1 419 ? -12.853 -14.406 17.954 1.00 90.12 419 ASP A C 1
ATOM 3450 O O . ASP A 1 419 ? -13.342 -14.702 19.047 1.00 90.12 419 ASP A O 1
ATOM 3454 N N . LEU A 1 420 ? -13.555 -13.693 17.062 1.00 92.81 420 LEU A N 1
ATOM 3455 C CA . LEU A 1 420 ? -14.943 -13.297 17.303 1.00 92.81 420 LEU A CA 1
ATOM 3456 C C . LEU A 1 420 ? -15.886 -14.486 17.066 1.00 92.81 420 LEU A C 1
ATOM 3458 O O . LEU A 1 420 ? -15.751 -15.173 16.050 1.00 92.81 420 LEU A O 1
ATOM 3462 N N . PRO A 1 421 ? -16.886 -14.723 17.933 1.00 95.44 421 PRO A N 1
ATOM 3463 C CA . PRO A 1 421 ? -17.963 -15.645 17.605 1.00 95.44 421 PRO A CA 1
ATOM 3464 C C . PRO A 1 421 ? -18.834 -15.093 16.464 1.00 95.44 421 PRO A C 1
ATOM 3466 O O . PRO A 1 421 ? -18.651 -13.969 15.993 1.00 95.44 421 PRO A O 1
ATOM 3469 N N . ASP A 1 422 ? -19.771 -15.911 15.991 1.00 95.62 422 ASP A N 1
ATOM 3470 C CA . ASP A 1 422 ? -20.772 -15.466 15.025 1.00 95.62 422 ASP A CA 1
ATOM 3471 C C . ASP A 1 422 ? -21.660 -14.372 15.639 1.00 95.62 422 ASP A C 1
ATOM 3473 O O . ASP A 1 422 ? -22.124 -14.485 16.777 1.00 95.62 422 ASP A O 1
ATOM 3477 N N . GLY A 1 423 ? -21.873 -13.294 14.886 1.00 97.31 423 GLY A N 1
ATOM 3478 C CA . GLY A 1 423 ? -22.587 -12.112 15.351 1.00 97.31 423 GLY A CA 1
ATOM 3479 C C . GLY A 1 423 ? -22.289 -10.859 14.531 1.00 97.31 423 GLY A C 1
ATOM 3480 O O . GLY A 1 423 ? -21.650 -10.894 13.476 1.00 97.31 423 GLY A O 1
ATOM 3481 N N . TYR A 1 424 ? -22.744 -9.717 15.044 1.00 97.38 424 TYR A N 1
ATOM 3482 C CA . TYR A 1 424 ? -22.450 -8.397 14.495 1.00 97.38 424 TYR A CA 1
ATOM 3483 C C . TYR A 1 424 ? -21.769 -7.517 15.542 1.00 97.38 424 TYR A C 1
ATOM 3485 O O . TYR A 1 424 ? -22.229 -7.382 16.674 1.00 97.38 424 TYR A O 1
ATOM 3493 N N . TYR A 1 425 ? -20.667 -6.884 15.153 1.00 97.94 425 TYR A N 1
ATOM 3494 C CA . TYR A 1 425 ? -19.797 -6.143 16.061 1.00 97.94 425 TYR A CA 1
ATOM 3495 C C . TYR A 1 425 ? -19.483 -4.778 15.478 1.00 97.94 425 TYR A C 1
ATOM 3497 O O . TYR A 1 425 ? -19.190 -4.649 14.288 1.00 97.94 425 TYR A O 1
ATOM 3505 N N . GLN A 1 426 ? -19.526 -3.742 16.313 1.00 97.50 426 GLN A N 1
ATOM 3506 C CA . GLN A 1 426 ? -18.978 -2.453 15.912 1.00 97.50 426 GLN A CA 1
ATOM 3507 C C . GLN A 1 426 ? -17.460 -2.612 15.760 1.00 97.50 426 GLN A C 1
ATOM 3509 O O . GLN A 1 426 ? -16.806 -3.130 16.660 1.00 97.50 426 GLN A O 1
ATOM 3514 N N . THR A 1 427 ? -16.906 -2.163 14.638 1.00 96.75 427 THR A N 1
ATOM 3515 C CA . THR A 1 427 ? -15.478 -2.297 14.322 1.00 96.75 427 THR A CA 1
ATOM 3516 C C . THR A 1 427 ? -14.840 -0.940 14.009 1.00 96.75 427 THR A C 1
ATOM 3518 O O . THR A 1 427 ? -15.529 0.076 13.851 1.00 96.75 427 THR A O 1
ATOM 3521 N N . THR A 1 428 ? -13.511 -0.907 13.944 1.00 95.25 428 THR A N 1
ATOM 3522 C CA . THR A 1 428 ? -12.714 0.283 13.644 1.00 95.25 428 THR A CA 1
ATOM 3523 C C . THR A 1 428 ? -12.324 0.350 12.166 1.00 95.25 428 THR A C 1
ATOM 3525 O O . THR A 1 428 ? -12.459 -0.609 11.402 1.00 95.25 428 THR A O 1
ATOM 3528 N N . GLN A 1 429 ? -11.858 1.521 11.722 1.00 94.00 429 GLN A N 1
ATOM 3529 C CA . GLN A 1 429 ? -11.336 1.653 10.359 1.00 94.00 429 GLN A CA 1
ATOM 3530 C C . GLN A 1 429 ? -10.012 0.896 10.225 1.00 94.00 429 GLN A C 1
ATOM 3532 O O . GLN A 1 429 ? -9.727 0.357 9.164 1.00 94.00 429 GLN A O 1
ATOM 3537 N N . GLU A 1 430 ? -9.233 0.842 11.298 1.00 91.69 430 GLU A N 1
ATOM 3538 C CA . GLU A 1 430 ? -7.952 0.159 11.401 1.00 91.69 430 GLU A CA 1
ATOM 3539 C C . GLU A 1 430 ? -8.123 -1.357 11.240 1.00 91.69 430 GLU A C 1
ATOM 3541 O O . GLU A 1 430 ? -7.481 -1.935 10.364 1.00 91.69 430 GLU A O 1
ATOM 3546 N N . ASP A 1 431 ? -9.062 -1.975 11.963 1.00 94.75 431 ASP A N 1
ATOM 3547 C CA . ASP A 1 431 ? -9.367 -3.410 11.836 1.00 94.75 431 ASP A CA 1
ATOM 3548 C C . ASP A 1 431 ? -9.936 -3.736 10.448 1.00 94.75 431 ASP A C 1
ATOM 3550 O O . ASP A 1 431 ? -9.607 -4.747 9.834 1.00 94.75 431 ASP A O 1
ATOM 3554 N N . TYR A 1 432 ? -10.764 -2.852 9.884 1.00 95.19 432 TYR A N 1
ATOM 3555 C CA . TYR A 1 432 ? -11.233 -2.998 8.506 1.00 95.19 432 TYR A CA 1
ATOM 3556 C C . TYR A 1 432 ? -10.072 -2.987 7.497 1.00 95.19 432 TYR A C 1
ATOM 3558 O O . TYR A 1 432 ? -10.035 -3.816 6.589 1.00 95.19 432 TYR A O 1
ATOM 3566 N N . MET A 1 433 ? -9.105 -2.079 7.656 1.00 91.25 433 MET A N 1
ATOM 3567 C CA . MET A 1 433 ? -7.915 -2.037 6.800 1.00 91.25 433 MET A CA 1
ATOM 3568 C C . MET A 1 433 ? -7.031 -3.278 6.994 1.00 91.25 433 MET A C 1
ATOM 3570 O O . MET A 1 433 ? -6.555 -3.831 6.004 1.00 91.25 433 MET A O 1
ATOM 3574 N N . GLN A 1 434 ? -6.858 -3.744 8.235 1.00 87.81 434 GLN A N 1
ATOM 3575 C CA . GLN A 1 434 ? -6.100 -4.956 8.550 1.00 87.81 434 GLN A CA 1
ATOM 3576 C C . GLN A 1 434 ? -6.752 -6.212 7.961 1.00 87.81 434 GLN A C 1
ATOM 3578 O O . GLN A 1 434 ? -6.049 -7.074 7.444 1.00 87.81 434 GLN A O 1
ATOM 3583 N N . PHE A 1 435 ? -8.084 -6.302 7.960 1.00 91.38 435 PHE A N 1
ATOM 3584 C CA . PHE A 1 435 ? -8.800 -7.400 7.308 1.00 91.38 435 PHE A CA 1
ATOM 3585 C C . PHE A 1 435 ? -8.551 -7.440 5.797 1.00 91.38 435 PHE A C 1
ATOM 3587 O O . PHE A 1 435 ? -8.312 -8.507 5.241 1.00 91.38 435 PHE A O 1
ATOM 3594 N N . TYR A 1 436 ? -8.561 -6.285 5.123 1.00 88.06 436 TYR A N 1
ATOM 3595 C CA . TYR A 1 436 ? -8.245 -6.232 3.691 1.00 88.06 436 TYR A CA 1
ATOM 3596 C C . TYR A 1 436 ? -6.789 -6.603 3.400 1.00 88.06 436 TYR A C 1
ATOM 3598 O O . TYR A 1 436 ? -6.513 -7.280 2.412 1.00 88.06 436 TYR A O 1
ATOM 3606 N N . GLU A 1 437 ? -5.869 -6.224 4.287 1.00 81.00 437 GLU A N 1
ATOM 3607 C CA . GLU A 1 437 ? -4.487 -6.691 4.223 1.00 81.00 437 GLU A CA 1
ATOM 3608 C C . GLU A 1 437 ? -4.378 -8.210 4.443 1.00 81.00 437 GLU A C 1
ATOM 3610 O O . GLU A 1 437 ? -3.590 -8.859 3.754 1.00 81.00 437 GLU A O 1
ATOM 3615 N N . TYR A 1 438 ? -5.186 -8.773 5.348 1.00 83.31 438 TYR A N 1
ATOM 3616 C CA . TYR A 1 438 ? -5.261 -10.211 5.617 1.00 83.31 438 TYR A CA 1
ATOM 3617 C C . TYR A 1 438 ? -5.734 -11.000 4.397 1.00 83.31 438 TYR A C 1
ATOM 3619 O O . TYR A 1 438 ? -5.097 -11.983 4.050 1.00 83.31 438 TYR A O 1
ATOM 3627 N N . ILE A 1 439 ? -6.778 -10.549 3.697 1.00 81.31 439 ILE A N 1
ATOM 3628 C CA . ILE A 1 439 ? -7.245 -11.199 2.457 1.00 81.31 439 ILE A CA 1
ATOM 3629 C C . ILE A 1 439 ? -6.407 -10.820 1.220 1.00 81.31 439 ILE A C 1
ATOM 3631 O O . ILE A 1 439 ? -6.781 -11.149 0.095 1.00 81.31 439 ILE A O 1
ATOM 3635 N N . GLY A 1 440 ? -5.299 -10.091 1.404 1.00 76.88 440 GLY A N 1
ATOM 3636 C CA . GLY A 1 440 ? -4.345 -9.772 0.343 1.00 76.88 440 GLY A CA 1
ATOM 3637 C C . GLY A 1 440 ? -4.808 -8.723 -0.672 1.00 76.88 440 GLY A C 1
ATOM 3638 O O . GLY A 1 440 ? -4.250 -8.668 -1.769 1.00 76.88 440 GLY A O 1
ATOM 3639 N N . GLU A 1 441 ? -5.795 -7.884 -0.338 1.00 80.50 441 GLU A N 1
ATOM 3640 C CA . GLU A 1 441 ? -6.368 -6.886 -1.248 1.00 80.50 441 GLU A CA 1
ATOM 3641 C C . GLU A 1 441 ? -6.023 -5.439 -0.870 1.00 80.50 441 GLU A C 1
ATOM 3643 O O . GLU A 1 441 ? -6.242 -4.975 0.250 1.00 80.50 441 GLU A O 1
ATOM 3648 N N . TYR A 1 442 ? -5.559 -4.667 -1.856 1.00 82.00 442 TYR A N 1
ATOM 3649 C CA . TYR A 1 442 ? -5.291 -3.242 -1.686 1.00 82.00 442 TYR A CA 1
ATOM 3650 C C . TYR A 1 442 ? -6.543 -2.383 -1.890 1.00 82.00 442 TYR A C 1
ATOM 3652 O O . TYR A 1 442 ? -7.119 -2.333 -2.975 1.00 82.00 442 TYR A O 1
ATOM 3660 N N . ILE A 1 443 ? -6.922 -1.624 -0.860 1.00 85.00 443 ILE A N 1
ATOM 3661 C CA . ILE A 1 443 ? -8.066 -0.692 -0.900 1.00 85.00 443 ILE A CA 1
ATOM 3662 C C . ILE A 1 443 ? -7.664 0.772 -0.676 1.00 85.00 443 ILE A C 1
ATOM 3664 O O . ILE A 1 443 ? -8.475 1.612 -0.272 1.00 85.00 443 ILE A O 1
ATOM 3668 N N . GLY A 1 444 ? -6.401 1.104 -0.948 1.00 83.00 444 GLY A N 1
ATOM 3669 C CA . GLY A 1 444 ? -5.865 2.444 -0.719 1.00 83.00 444 GLY A CA 1
ATOM 3670 C C . GLY A 1 444 ? -5.498 2.707 0.744 1.00 83.00 444 GLY A C 1
ATOM 3671 O O . GLY A 1 444 ? -5.410 1.806 1.563 1.00 83.00 444 GLY A O 1
ATOM 3672 N N . GLU A 1 445 ? -5.319 3.978 1.102 1.00 79.88 445 GLU A N 1
ATOM 3673 C CA . GLU A 1 445 ? -4.996 4.423 2.476 1.00 79.88 445 GLU A CA 1
ATOM 3674 C C . GLU A 1 445 ? -6.239 4.559 3.385 1.00 79.88 445 GLU A C 1
ATOM 3676 O O . GLU A 1 445 ? -6.242 5.298 4.374 1.00 79.88 445 GLU A O 1
ATOM 3681 N N . GLY A 1 446 ? -7.361 3.951 2.993 1.00 86.25 446 GLY A N 1
ATOM 3682 C CA . GLY A 1 446 ? -8.617 4.041 3.737 1.00 86.25 446 GLY A CA 1
ATOM 3683 C C . GLY A 1 446 ? -9.285 5.426 3.733 1.00 86.25 446 GLY A C 1
ATOM 3684 O O . GLY A 1 446 ? -10.216 5.663 4.498 1.00 86.25 446 GLY A O 1
ATOM 3685 N N . LYS A 1 447 ? -8.874 6.364 2.864 1.00 85.81 447 LYS A N 1
ATOM 3686 C CA . LYS A 1 447 ? -9.468 7.722 2.785 1.00 85.81 447 LYS A CA 1
ATOM 3687 C C . LYS A 1 447 ? -10.993 7.699 2.630 1.00 85.81 447 LYS A C 1
ATOM 3689 O O . LYS A 1 447 ? -11.693 8.484 3.267 1.00 85.81 447 LYS A O 1
ATOM 3694 N N . LEU A 1 448 ? -11.509 6.798 1.790 1.00 87.31 448 LEU A N 1
ATOM 3695 C CA . LEU A 1 448 ? -12.948 6.650 1.576 1.00 87.31 448 LEU A CA 1
ATOM 3696 C C . LEU A 1 448 ? -13.652 6.140 2.833 1.00 87.31 448 LEU A C 1
ATOM 3698 O O . LEU A 1 448 ? -14.613 6.773 3.263 1.00 87.31 448 LEU A O 1
ATOM 3702 N N . ILE A 1 449 ? -13.160 5.056 3.445 1.00 91.44 449 ILE A N 1
ATOM 3703 C CA . ILE A 1 449 ? -13.798 4.485 4.637 1.00 91.44 449 ILE A CA 1
ATOM 3704 C C . ILE A 1 449 ? -13.778 5.477 5.806 1.00 91.44 449 ILE A C 1
ATOM 3706 O O . ILE A 1 449 ? -14.827 5.737 6.386 1.00 91.44 449 ILE A O 1
ATOM 3710 N N . LYS A 1 450 ? -12.648 6.161 6.042 1.00 90.62 450 LYS A N 1
ATOM 3711 C CA . LYS A 1 450 ? -12.523 7.231 7.049 1.00 90.62 450 LYS A CA 1
ATOM 3712 C C . LYS A 1 450 ? -13.581 8.316 6.858 1.00 90.62 450 LYS A C 1
ATOM 3714 O O . LYS A 1 450 ? -14.292 8.660 7.796 1.00 90.62 450 LYS A O 1
ATOM 3719 N N . LYS A 1 451 ? -13.757 8.805 5.624 1.00 89.88 451 LYS A N 1
ATOM 3720 C CA . LYS A 1 451 ? -14.795 9.798 5.299 1.00 89.88 451 LYS A CA 1
ATOM 3721 C C . LYS A 1 451 ? -16.209 9.273 5.561 1.00 89.88 451 LYS A C 1
ATOM 3723 O O . LYS A 1 451 ? -17.071 10.031 5.992 1.00 89.88 451 LYS A O 1
ATOM 3728 N N . ARG A 1 452 ? -16.488 8.000 5.272 1.00 88.69 452 ARG A N 1
ATOM 3729 C CA . ARG A 1 452 ? -17.823 7.420 5.488 1.00 88.69 452 ARG A CA 1
ATOM 3730 C C . ARG A 1 452 ? -18.135 7.211 6.970 1.00 88.69 452 ARG A C 1
ATOM 3732 O O . ARG A 1 452 ? -19.277 7.437 7.362 1.00 88.69 452 ARG A O 1
ATOM 3739 N N . CYS A 1 453 ? -17.129 6.886 7.776 1.00 90.50 453 CYS A N 1
ATOM 3740 C CA . CYS A 1 453 ? -17.263 6.727 9.222 1.00 90.50 453 CYS A CA 1
ATOM 3741 C C . CYS A 1 453 ? -17.390 8.057 9.992 1.00 90.50 453 CYS A C 1
ATOM 3743 O O . CYS A 1 453 ? -17.749 8.041 11.161 1.00 90.50 453 CYS A O 1
ATOM 3745 N N . GLN A 1 454 ? -17.169 9.220 9.362 1.00 89.56 454 GLN A N 1
ATOM 3746 C CA . GLN A 1 454 ? -17.424 10.523 10.008 1.00 89.56 454 GLN A CA 1
ATOM 3747 C C . GLN A 1 454 ? -18.899 10.712 10.396 1.00 89.56 454 GLN A C 1
ATOM 3749 O O . GLN A 1 454 ? -19.196 11.363 11.389 1.00 89.56 454 GLN A O 1
ATOM 3754 N N . ASN A 1 455 ? -19.816 10.134 9.613 1.00 85.75 455 ASN A N 1
ATOM 3755 C CA . ASN A 1 455 ? -21.263 10.315 9.770 1.00 85.75 455 ASN A CA 1
ATOM 3756 C C . ASN A 1 455 ? -21.992 9.007 10.116 1.00 85.75 455 ASN A C 1
ATOM 3758 O O . ASN A 1 455 ? -23.212 8.938 9.977 1.00 85.75 455 ASN A O 1
ATOM 3762 N N . GLY A 1 456 ? -21.273 7.947 10.490 1.00 91.44 456 GLY A N 1
ATOM 3763 C CA . GLY A 1 456 ? -21.863 6.636 10.740 1.00 91.44 456 GLY A CA 1
ATOM 3764 C C . GLY A 1 456 ? -20.912 5.674 11.438 1.00 91.44 456 GLY A C 1
ATOM 3765 O O . GLY A 1 456 ? -19.698 5.849 11.404 1.00 91.44 456 GLY A O 1
ATOM 3766 N N . LYS A 1 457 ? -21.474 4.642 12.062 1.00 95.81 457 LYS A N 1
ATOM 3767 C CA . LYS A 1 457 ? -20.734 3.590 12.762 1.00 95.81 457 LYS A CA 1
ATOM 3768 C C . LYS A 1 457 ? -20.487 2.416 11.821 1.00 95.81 457 LYS A C 1
ATOM 3770 O O . LYS A 1 457 ? -21.409 1.995 11.123 1.00 95.81 457 LYS A O 1
ATOM 3775 N N . LEU A 1 458 ? -19.257 1.909 11.800 1.00 97.62 458 LEU A N 1
ATOM 3776 C CA . LEU A 1 458 ? -18.874 0.736 11.018 1.00 97.62 458 LEU A CA 1
ATOM 3777 C C . LEU A 1 458 ? -19.122 -0.533 11.837 1.00 97.62 458 LEU A C 1
ATOM 3779 O O . LEU A 1 458 ? -18.732 -0.607 13.000 1.00 97.62 458 LEU A O 1
ATOM 3783 N N . TYR A 1 459 ? -19.752 -1.517 11.212 1.00 98.12 459 TYR A N 1
ATOM 3784 C CA . TYR A 1 459 ? -20.013 -2.837 11.762 1.00 98.12 459 TYR A CA 1
ATOM 3785 C C . TYR A 1 459 ? -19.429 -3.907 10.849 1.00 98.12 459 TYR A C 1
ATOM 3787 O O . TYR A 1 459 ? -19.426 -3.752 9.625 1.00 98.12 459 TYR A O 1
ATOM 3795 N N . VAL A 1 460 ? -18.976 -4.995 11.458 1.00 98.19 460 VAL A N 1
ATOM 3796 C CA . VAL A 1 460 ? -18.706 -6.267 10.795 1.00 98.19 460 VAL A CA 1
ATOM 3797 C C . VAL A 1 460 ? -19.772 -7.264 11.231 1.00 98.19 460 VAL A C 1
ATOM 3799 O O . VAL A 1 460 ? -20.060 -7.386 12.417 1.00 98.19 460 VAL A O 1
ATOM 3802 N N . ILE A 1 461 ? -20.376 -7.951 10.271 1.00 98.38 461 ILE A N 1
ATOM 3803 C CA . ILE A 1 461 ? -21.121 -9.186 10.493 1.00 98.38 461 ILE A CA 1
ATOM 3804 C C . ILE A 1 461 ? -20.154 -10.328 10.208 1.00 98.38 461 ILE A C 1
ATOM 3806 O O . ILE A 1 461 ? -19.570 -10.352 9.125 1.00 98.38 461 ILE A O 1
ATOM 3810 N N . LYS A 1 462 ? -19.988 -11.238 11.168 1.00 96.56 462 LYS A N 1
ATOM 3811 C CA . LYS A 1 462 ? -19.288 -12.514 11.009 1.00 96.56 462 LYS A CA 1
ATOM 3812 C C . LYS A 1 462 ? -20.311 -13.628 11.179 1.00 96.56 462 LYS A C 1
ATOM 3814 O O . LYS A 1 462 ? -20.971 -13.685 12.212 1.00 96.56 462 LYS A O 1
ATOM 3819 N N . SER A 1 463 ? -20.441 -14.508 10.195 1.00 94.19 463 SER A N 1
ATOM 3820 C CA . SER A 1 463 ? -21.146 -15.773 10.398 1.00 94.19 463 SER A CA 1
ATOM 3821 C C . SER A 1 463 ? -20.598 -16.869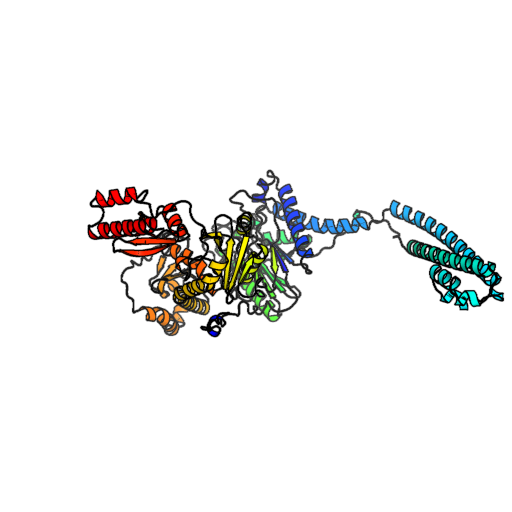 9.502 1.00 94.19 463 SER A C 1
ATOM 3823 O O . SER A 1 463 ? -20.329 -16.616 8.330 1.00 94.19 463 SER A O 1
ATOM 3825 N N . CYS A 1 464 ? -20.378 -18.062 10.057 1.00 88.44 464 CYS A N 1
ATOM 3826 C CA . CYS A 1 464 ? -19.786 -19.206 9.356 1.00 88.44 464 CYS A CA 1
ATOM 3827 C C . CYS A 1 464 ? -18.489 -18.839 8.601 1.00 88.44 464 CYS A C 1
ATOM 3829 O O . CYS A 1 464 ? -18.284 -19.262 7.467 1.00 88.44 464 CYS A O 1
ATOM 3831 N N . ASN A 1 465 ? -17.635 -18.001 9.207 1.00 87.44 465 ASN A N 1
ATOM 3832 C CA . ASN A 1 465 ? -16.413 -17.429 8.608 1.00 87.44 465 ASN A CA 1
ATOM 3833 C C . ASN A 1 465 ? -16.617 -16.553 7.355 1.00 87.44 465 ASN A C 1
ATOM 3835 O O . ASN A 1 465 ? -15.640 -16.173 6.710 1.00 87.44 465 ASN A O 1
ATOM 3839 N N . TYR A 1 466 ? -17.856 -16.162 7.050 1.00 94.00 466 TYR A N 1
ATOM 3840 C CA . TYR A 1 466 ? -18.162 -15.094 6.107 1.00 94.00 466 TYR A CA 1
ATOM 3841 C C . TYR A 1 466 ? -18.268 -13.748 6.815 1.00 94.00 466 TYR A C 1
ATOM 3843 O O . TYR A 1 466 ? -18.806 -13.639 7.916 1.00 94.00 466 TYR A O 1
ATOM 3851 N N . TYR A 1 467 ? -17.790 -12.707 6.139 1.00 97.12 467 TYR A N 1
ATOM 3852 C CA . TYR A 1 467 ? -17.696 -11.348 6.651 1.00 97.12 467 TYR A CA 1
ATOM 3853 C C . TYR A 1 467 ? -18.498 -10.381 5.784 1.00 97.12 467 TYR A C 1
ATOM 3855 O O . TYR A 1 467 ? -18.418 -10.407 4.558 1.00 97.12 467 TYR A O 1
ATOM 3863 N N . GLY A 1 468 ? -19.240 -9.470 6.401 1.00 97.62 468 GLY A N 1
ATOM 3864 C CA . GLY A 1 468 ? -19.897 -8.359 5.716 1.00 97.62 468 GLY A CA 1
ATOM 3865 C C . GLY A 1 468 ? -19.688 -7.064 6.480 1.00 97.62 468 GLY A C 1
ATOM 3866 O O . GLY A 1 468 ? -19.842 -7.032 7.695 1.00 97.62 468 GLY A O 1
ATOM 3867 N N . PHE A 1 469 ? -19.352 -5.982 5.782 1.00 98.06 469 PHE A N 1
ATOM 3868 C CA . PHE A 1 469 ? -19.082 -4.693 6.421 1.00 98.06 469 PHE A CA 1
ATOM 3869 C C . PHE A 1 469 ? -20.183 -3.692 6.113 1.00 98.06 469 PHE A C 1
ATOM 3871 O O . PHE A 1 469 ? -20.523 -3.471 4.949 1.00 98.06 469 PHE A O 1
ATOM 3878 N N . PHE A 1 470 ? -20.708 -3.044 7.148 1.00 97.94 470 PHE A N 1
ATOM 3879 C CA . PHE A 1 470 ? -21.866 -2.166 7.039 1.00 97.94 470 PHE A CA 1
ATOM 3880 C C . PHE A 1 470 ? -21.642 -0.857 7.783 1.00 97.94 470 PHE A C 1
ATOM 3882 O O . PHE A 1 470 ? -21.117 -0.834 8.890 1.00 97.94 470 PHE A O 1
ATOM 3889 N N . ILE A 1 471 ? -22.068 0.252 7.187 1.00 96.81 471 ILE A N 1
ATOM 3890 C CA . ILE A 1 471 ? -22.120 1.551 7.851 1.00 96.81 471 ILE A CA 1
ATOM 3891 C C . ILE A 1 471 ? -23.560 1.857 8.205 1.00 96.81 471 ILE A C 1
ATOM 3893 O O . ILE A 1 471 ? -24.419 1.981 7.326 1.00 96.81 471 ILE A O 1
ATOM 3897 N N . LEU A 1 472 ? -23.776 2.039 9.500 1.00 95.50 472 LEU A N 1
ATOM 3898 C CA . LEU A 1 472 ? -25.027 2.469 10.084 1.00 95.50 472 LEU A CA 1
ATOM 3899 C C . LEU A 1 472 ? -24.984 3.977 10.337 1.00 95.50 472 LEU A C 1
ATOM 3901 O O . LEU A 1 472 ? -24.086 4.478 11.015 1.00 95.50 472 LEU A O 1
ATOM 3905 N N . ASN A 1 473 ? -25.954 4.715 9.806 1.00 91.12 473 ASN A N 1
ATOM 3906 C CA . ASN A 1 473 ? -26.108 6.143 10.080 1.00 91.12 473 ASN A CA 1
ATOM 3907 C C . ASN A 1 473 ? -27.582 6.546 10.187 1.00 91.12 473 ASN A C 1
ATOM 3909 O O . ASN A 1 473 ? -28.486 5.749 9.941 1.00 91.12 473 ASN A O 1
ATOM 3913 N N . ASN A 1 474 ? -27.825 7.828 10.470 1.00 85.88 474 ASN A N 1
ATOM 3914 C CA . ASN A 1 474 ? -29.172 8.387 10.599 1.00 85.88 474 ASN A CA 1
ATOM 3915 C C . ASN A 1 474 ? -30.039 8.221 9.344 1.00 85.88 474 ASN A C 1
ATOM 3917 O O . ASN A 1 474 ? -31.251 8.387 9.425 1.00 85.88 474 ASN A O 1
ATOM 3921 N N . ASN A 1 475 ? -29.463 7.891 8.189 1.00 84.56 475 ASN A N 1
ATOM 3922 C CA . ASN A 1 475 ? -30.174 7.673 6.934 1.00 84.56 475 ASN A CA 1
ATOM 3923 C C . ASN A 1 475 ? -30.396 6.187 6.612 1.00 84.56 475 ASN A C 1
ATOM 3925 O O . ASN A 1 475 ? -31.072 5.923 5.620 1.00 84.56 475 ASN A O 1
ATOM 3929 N N . GLY A 1 476 ? -29.886 5.250 7.411 1.00 91.94 476 GLY A N 1
ATOM 3930 C CA . GLY A 1 476 ? -30.085 3.805 7.261 1.00 91.94 476 GLY A CA 1
ATOM 3931 C C . GLY A 1 476 ? -28.770 3.031 7.147 1.00 91.94 476 GLY A C 1
ATOM 3932 O O . GLY A 1 476 ? -27.710 3.528 7.541 1.00 91.94 476 GLY A O 1
ATOM 3933 N N . ILE A 1 477 ? -28.838 1.827 6.577 1.00 94.94 477 ILE A N 1
ATOM 3934 C CA . ILE A 1 477 ? -27.704 0.900 6.454 1.00 94.94 477 ILE A CA 1
ATOM 3935 C C . ILE A 1 477 ? -27.124 0.923 5.036 1.00 94.94 477 ILE A C 1
ATOM 3937 O O . ILE A 1 477 ? -27.839 0.929 4.027 1.00 94.94 477 ILE A O 1
ATOM 3941 N N . SER A 1 478 ? -25.795 0.937 4.948 1.00 96.06 478 SER A N 1
ATOM 3942 C CA . SER A 1 478 ? -25.047 0.801 3.694 1.00 96.06 478 SER A CA 1
ATOM 3943 C C . SER A 1 478 ? -24.015 -0.312 3.792 1.00 96.06 478 SER A C 1
ATOM 3945 O O . SER A 1 478 ? -23.269 -0.341 4.761 1.00 96.06 478 SER A O 1
ATOM 3947 N N . ILE A 1 479 ? -23.906 -1.163 2.775 1.00 96.69 479 ILE A N 1
ATOM 3948 C CA . ILE A 1 479 ? -22.805 -2.128 2.663 1.00 96.69 479 ILE A CA 1
ATOM 3949 C C . ILE A 1 479 ? -21.528 -1.440 2.166 1.00 96.69 479 ILE A C 1
ATOM 3951 O O . ILE A 1 479 ? -21.591 -0.477 1.389 1.00 96.69 479 ILE A O 1
ATOM 3955 N N . VAL A 1 480 ? -20.374 -1.920 2.627 1.00 95.75 480 VAL A N 1
ATOM 3956 C CA . VAL A 1 480 ? -19.038 -1.403 2.317 1.00 95.75 480 VAL A CA 1
ATOM 3957 C C . VAL A 1 480 ? -18.291 -2.366 1.388 1.00 95.75 480 VAL A C 1
ATOM 3959 O O . VAL A 1 480 ? -18.187 -3.557 1.653 1.00 95.75 480 VAL A O 1
ATOM 3962 N N . ASN A 1 481 ? -17.707 -1.825 0.320 1.00 92.81 481 ASN A N 1
ATOM 3963 C CA . ASN A 1 481 ? -16.873 -2.531 -0.653 1.00 92.81 481 ASN A CA 1
ATOM 3964 C C . ASN A 1 481 ? -15.596 -1.714 -0.902 1.00 92.81 481 ASN A C 1
ATOM 3966 O O . ASN A 1 481 ? -15.636 -0.698 -1.602 1.00 92.81 481 ASN A O 1
ATOM 3970 N N . GLY A 1 482 ? -14.474 -2.102 -0.287 1.00 86.50 482 GLY A N 1
ATOM 3971 C CA . GLY A 1 482 ? -13.201 -1.381 -0.420 1.00 86.50 482 GLY A CA 1
ATOM 3972 C C . GLY A 1 482 ? -13.295 0.113 -0.073 1.00 86.50 482 GLY A C 1
ATOM 3973 O O . GLY A 1 482 ? -12.700 0.959 -0.737 1.00 86.50 482 GLY A O 1
ATOM 3974 N N . GLY A 1 483 ? -14.129 0.467 0.911 1.00 88.81 483 GLY A N 1
ATOM 3975 C CA . GLY A 1 483 ? -14.420 1.848 1.315 1.00 88.81 483 GLY A CA 1
ATOM 3976 C C . GLY A 1 483 ? -15.478 2.579 0.474 1.00 88.81 483 GLY A C 1
ATOM 3977 O O . GLY A 1 483 ? -15.993 3.612 0.915 1.00 88.81 483 GLY A O 1
ATOM 3978 N N . LYS A 1 484 ? -15.864 2.064 -0.703 1.00 91.25 484 LYS A N 1
ATOM 3979 C CA . LYS A 1 484 ? -17.090 2.510 -1.389 1.00 91.25 484 LYS A CA 1
ATOM 3980 C C . LYS A 1 484 ? -18.298 1.994 -0.614 1.00 91.25 484 LYS A C 1
ATOM 3982 O O . LYS A 1 484 ? -18.246 0.919 -0.030 1.00 91.25 484 LYS A O 1
ATOM 3987 N N . THR A 1 485 ? -19.388 2.751 -0.621 1.00 92.56 485 THR A N 1
ATOM 3988 C CA . THR A 1 485 ? -20.614 2.375 0.087 1.00 92.56 485 THR A CA 1
ATOM 3989 C C . THR A 1 485 ? -21.797 2.351 -0.861 1.00 92.56 485 THR A C 1
ATOM 3991 O O . THR A 1 485 ? -21.941 3.241 -1.704 1.00 92.56 485 THR A O 1
ATOM 3994 N N . LYS A 1 486 ? -22.666 1.356 -0.695 1.00 92.38 486 LYS A N 1
ATOM 3995 C CA . LYS A 1 486 ? -23.960 1.269 -1.371 1.00 92.38 486 LYS A CA 1
ATOM 3996 C C . LYS A 1 486 ? -25.037 1.206 -0.302 1.00 92.38 486 LYS A C 1
ATOM 3998 O O . LYS A 1 486 ? -24.994 0.345 0.569 1.00 92.38 486 LYS A O 1
ATOM 4003 N N . LYS A 1 487 ? -25.984 2.139 -0.345 1.00 92.94 487 LYS A N 1
ATOM 4004 C CA . LYS A 1 487 ? -27.130 2.105 0.563 1.00 92.94 487 LYS A CA 1
ATOM 4005 C C . LYS A 1 487 ? -27.996 0.899 0.218 1.00 92.94 487 LYS A C 1
ATOM 4007 O O . LYS A 1 487 ? -28.302 0.719 -0.959 1.00 92.94 487 LYS A O 1
ATOM 4012 N N . ILE A 1 488 ? -28.370 0.117 1.225 1.00 93.06 488 ILE A N 1
ATOM 4013 C CA . ILE A 1 488 ? -29.193 -1.086 1.044 1.00 93.06 488 ILE A CA 1
ATOM 4014 C C . ILE A 1 488 ? -30.566 -0.925 1.690 1.00 93.06 488 ILE A C 1
ATOM 4016 O O . ILE A 1 488 ? -31.548 -1.309 1.070 1.00 93.06 488 ILE A O 1
ATOM 4020 N N . ALA A 1 489 ? -30.648 -0.248 2.841 1.00 91.19 489 ALA A N 1
ATOM 4021 C CA . ALA A 1 489 ? -31.890 -0.059 3.588 1.00 91.19 489 ALA A CA 1
ATOM 4022 C C . ALA A 1 489 ? -32.037 1.372 4.136 1.00 91.19 489 ALA A C 1
ATOM 4024 O O . ALA A 1 489 ? -31.059 2.110 4.317 1.00 91.19 489 ALA A O 1
ATOM 4025 N N . LEU A 1 490 ? -33.280 1.780 4.380 1.00 89.06 490 LEU A N 1
ATOM 4026 C CA . LEU A 1 490 ? -33.676 2.947 5.168 1.00 89.06 490 LEU A CA 1
ATOM 4027 C C . LEU A 1 490 ? -33.719 2.619 6.661 1.00 89.06 490 LEU A C 1
ATOM 4029 O O . LEU A 1 490 ? -33.479 3.525 7.470 1.00 89.06 490 LEU A O 1
ATOM 4033 N N . SER A 1 491 ? -34.002 1.357 6.997 1.00 87.44 491 SER A N 1
ATOM 4034 C CA . SER A 1 491 ? -33.870 0.807 8.340 1.00 87.44 491 SER A CA 1
ATOM 4035 C C . SER A 1 491 ? -32.468 1.013 8.915 1.00 87.44 491 SER A C 1
ATOM 4037 O O . SER A 1 491 ? -31.470 1.124 8.194 1.00 87.44 491 SER A O 1
ATOM 4039 N N . GLN A 1 492 ? -32.427 1.098 10.243 1.00 89.50 492 GLN A N 1
ATOM 4040 C CA . GLN A 1 492 ? -31.222 1.145 11.066 1.00 89.50 492 GLN A CA 1
ATOM 4041 C C . GLN A 1 492 ? -31.010 -0.154 11.861 1.00 89.50 492 GLN A C 1
ATOM 4043 O O . GLN A 1 492 ? -30.073 -0.243 12.653 1.00 89.50 492 GLN A O 1
ATOM 4048 N N . ASN A 1 493 ? -31.865 -1.155 11.651 1.00 91.62 493 ASN A N 1
ATOM 4049 C CA . ASN A 1 493 ? -31.821 -2.423 12.353 1.00 91.62 493 ASN A CA 1
ATOM 4050 C C . ASN A 1 493 ? -30.731 -3.332 11.757 1.00 91.62 493 ASN A C 1
ATOM 4052 O O . ASN A 1 493 ? -30.937 -3.987 10.737 1.00 91.62 493 ASN A O 1
ATOM 4056 N N . ILE A 1 494 ? -29.538 -3.324 12.361 1.00 94.25 494 ILE A N 1
ATOM 4057 C CA . ILE A 1 494 ? -28.420 -4.176 11.925 1.00 94.25 494 ILE A CA 1
ATOM 4058 C C . ILE A 1 494 ? -28.655 -5.657 12.257 1.00 94.25 494 ILE A C 1
ATOM 4060 O O . ILE A 1 494 ? -28.184 -6.514 11.517 1.00 94.25 494 ILE A O 1
ATOM 4064 N N . GLU A 1 495 ? -29.418 -5.950 13.313 1.00 94.69 495 GLU A N 1
ATOM 4065 C CA . GLU A 1 495 ? -29.791 -7.313 13.708 1.00 94.69 495 GLU A CA 1
ATOM 4066 C C . GLU A 1 495 ? -30.631 -7.975 12.611 1.00 94.69 495 GLU A C 1
ATOM 4068 O O . GLU A 1 495 ? -30.310 -9.070 12.173 1.00 94.69 495 GLU A O 1
ATOM 4073 N N . TRP A 1 496 ? -31.581 -7.245 12.019 1.00 92.88 496 TRP A N 1
ATOM 4074 C CA . TRP A 1 496 ? -32.339 -7.729 10.858 1.00 92.88 496 TRP A CA 1
ATOM 4075 C C . TRP A 1 496 ? -31.453 -8.092 9.647 1.00 92.88 496 TRP A C 1
ATOM 4077 O O . TRP A 1 496 ? -31.722 -9.065 8.936 1.00 92.88 496 TRP A O 1
ATOM 4087 N N . ILE A 1 497 ? -30.376 -7.331 9.405 1.00 95.62 497 ILE A N 1
ATOM 4088 C CA . ILE A 1 497 ? -29.399 -7.666 8.355 1.00 95.62 497 ILE A CA 1
ATOM 4089 C C . ILE A 1 497 ? -28.619 -8.930 8.726 1.00 95.62 497 ILE A C 1
ATOM 4091 O O . ILE A 1 497 ? -28.375 -9.759 7.852 1.00 95.62 497 ILE A O 1
ATOM 4095 N N . TYR A 1 498 ? -28.241 -9.080 9.998 1.00 96.31 498 TYR A N 1
ATOM 4096 C CA . TYR A 1 498 ? -27.558 -10.264 10.516 1.00 96.31 498 TYR A CA 1
ATOM 4097 C C . TYR A 1 498 ? -28.421 -11.526 10.406 1.00 96.31 498 TYR A C 1
ATOM 4099 O O . TYR A 1 498 ? -27.962 -12.515 9.838 1.00 96.31 498 TYR A O 1
ATOM 4107 N N . ASP A 1 499 ? -29.686 -11.463 10.821 1.00 94.62 499 ASP A N 1
ATOM 4108 C CA . ASP A 1 499 ? -30.633 -12.584 10.768 1.00 94.62 499 ASP A CA 1
ATOM 4109 C C . ASP A 1 499 ? -30.820 -13.133 9.346 1.00 94.62 499 ASP A C 1
ATOM 4111 O O . ASP A 1 499 ? -31.055 -14.325 9.147 1.00 94.62 499 ASP A O 1
ATOM 4115 N N . ASN A 1 500 ? -30.680 -12.269 8.336 1.00 94.31 500 ASN A N 1
ATOM 4116 C CA . ASN A 1 500 ? -30.780 -12.635 6.925 1.00 94.31 500 ASN A CA 1
ATOM 4117 C C . ASN A 1 500 ? -29.420 -12.832 6.233 1.00 94.31 500 ASN A C 1
ATOM 4119 O O . ASN A 1 500 ? -29.382 -13.166 5.046 1.00 94.31 500 ASN A O 1
ATOM 4123 N N . PHE A 1 501 ? -28.299 -12.616 6.923 1.00 95.75 501 PHE A N 1
ATOM 4124 C CA . PHE A 1 501 ? -26.975 -12.584 6.302 1.00 95.75 501 PHE A CA 1
ATOM 4125 C C . PHE A 1 501 ? -26.632 -13.914 5.624 1.00 95.75 501 PHE A C 1
ATOM 4127 O O . PHE A 1 501 ? -26.299 -13.935 4.437 1.00 95.75 501 PHE A O 1
ATOM 4134 N N . ASN A 1 502 ? -26.807 -15.025 6.341 1.00 92.25 502 ASN A N 1
ATOM 4135 C CA . ASN A 1 502 ? -26.500 -16.363 5.831 1.00 92.25 502 ASN A CA 1
ATOM 4136 C C . ASN A 1 502 ? -27.391 -16.755 4.654 1.00 92.25 502 ASN A C 1
ATOM 4138 O O . ASN A 1 502 ? -26.899 -17.307 3.673 1.00 92.25 502 ASN A O 1
ATOM 4142 N N . VAL A 1 503 ? -28.678 -16.405 4.708 1.00 93.06 503 VAL A N 1
ATOM 4143 C CA . VAL A 1 503 ? -29.626 -16.642 3.609 1.00 93.06 503 VAL A CA 1
ATOM 4144 C C . VAL A 1 503 ? -29.147 -15.950 2.333 1.00 93.06 503 VAL A C 1
ATOM 4146 O O . VAL A 1 503 ? -29.093 -16.560 1.263 1.00 93.06 503 VAL A O 1
ATOM 4149 N N . VAL A 1 504 ? -28.762 -14.676 2.439 1.00 94.56 504 VAL A N 1
ATOM 4150 C CA . VAL A 1 504 ? -28.292 -13.893 1.291 1.00 94.56 504 VAL A CA 1
ATOM 4151 C C . VAL A 1 504 ? -26.969 -14.436 0.750 1.00 94.56 504 VAL A C 1
ATOM 4153 O O . 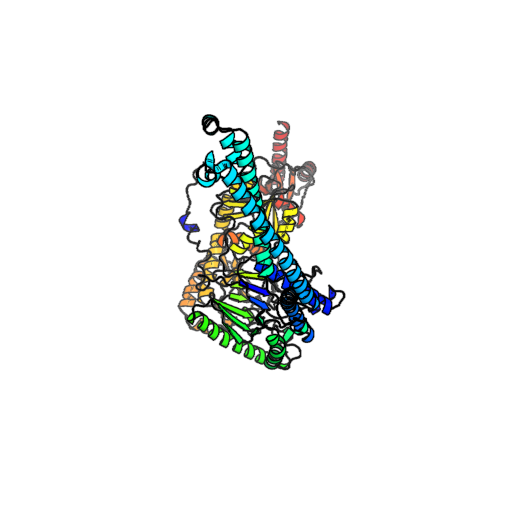VAL A 1 504 ? -26.832 -14.590 -0.465 1.00 94.56 504 VAL A O 1
ATOM 4156 N N . VAL A 1 505 ? -26.018 -14.781 1.624 1.00 93.62 505 VAL A N 1
ATOM 4157 C CA . VAL A 1 505 ? -24.743 -15.404 1.227 1.00 93.62 505 VAL A CA 1
ATOM 4158 C C . VAL A 1 505 ? -24.987 -16.718 0.482 1.00 93.62 505 VAL A C 1
ATOM 4160 O O . VAL A 1 505 ? -24.477 -16.886 -0.624 1.00 93.62 505 VAL A O 1
ATOM 4163 N N . GLN A 1 506 ? -25.819 -17.613 1.019 1.00 91.25 506 GLN A N 1
ATOM 4164 C CA . GLN A 1 506 ? -26.133 -18.902 0.393 1.00 91.25 506 GLN A CA 1
ATOM 4165 C C . GLN A 1 506 ? -26.799 -18.740 -0.977 1.00 91.25 506 GLN A C 1
ATOM 4167 O O . GLN A 1 506 ? -26.438 -19.437 -1.926 1.00 91.25 506 GLN A O 1
ATOM 4172 N N . LYS A 1 507 ? -27.739 -17.796 -1.117 1.00 93.69 507 LYS A N 1
ATOM 4173 C CA . LYS A 1 507 ? -28.373 -17.502 -2.411 1.00 93.69 507 LYS A CA 1
ATOM 4174 C C . LYS A 1 507 ? -27.355 -16.989 -3.431 1.00 93.69 507 LYS A C 1
ATOM 4176 O O . LYS A 1 507 ? -27.404 -17.412 -4.584 1.00 93.69 507 LYS A O 1
ATOM 4181 N N . TYR A 1 508 ? -26.409 -16.139 -3.027 1.00 93.69 508 TYR A N 1
ATOM 4182 C CA . TYR A 1 508 ? -25.333 -15.706 -3.921 1.00 93.69 508 TYR A CA 1
ATOM 4183 C C . TYR A 1 508 ? -24.384 -16.837 -4.306 1.00 93.69 508 TYR A C 1
ATOM 4185 O O . TYR A 1 508 ? -24.067 -16.948 -5.488 1.00 93.69 508 TYR A O 1
ATOM 4193 N N . ILE A 1 509 ? -23.961 -17.675 -3.352 1.00 90.81 509 ILE A N 1
ATOM 4194 C CA . ILE A 1 509 ? -23.121 -18.849 -3.635 1.00 90.81 509 ILE A CA 1
ATOM 4195 C C . ILE A 1 509 ? -23.817 -19.719 -4.676 1.00 90.81 509 ILE A C 1
ATOM 4197 O O . ILE A 1 509 ? -23.271 -19.917 -5.753 1.00 90.81 509 ILE A O 1
ATOM 4201 N N . LYS A 1 510 ? -25.067 -20.116 -4.425 1.00 90.44 510 LYS A N 1
ATOM 4202 C CA . LYS A 1 510 ? -25.840 -20.978 -5.326 1.00 90.44 510 LYS A CA 1
ATOM 4203 C C . LYS A 1 510 ? -25.971 -20.417 -6.748 1.00 90.44 510 LYS A C 1
ATOM 4205 O O . LYS A 1 510 ? -25.969 -21.177 -7.709 1.00 90.44 510 LYS A O 1
ATOM 4210 N N . ILE A 1 511 ? -26.124 -19.099 -6.892 1.00 90.06 511 ILE A N 1
ATOM 4211 C CA . ILE A 1 511 ? -26.253 -18.451 -8.208 1.00 90.06 511 ILE A CA 1
ATOM 4212 C C . ILE A 1 511 ? -24.897 -18.351 -8.925 1.00 90.06 511 ILE A C 1
ATOM 4214 O O . ILE A 1 511 ? -24.848 -18.436 -10.148 1.00 90.06 511 ILE A O 1
ATOM 4218 N N . LEU A 1 512 ? -23.803 -18.132 -8.191 1.00 90.75 512 LEU A N 1
ATOM 4219 C CA . LEU A 1 512 ? -22.489 -17.829 -8.768 1.00 90.75 512 LEU A CA 1
ATOM 4220 C C . LEU A 1 512 ? -21.544 -19.031 -8.847 1.00 90.75 512 LEU A C 1
ATOM 4222 O O . LEU A 1 512 ? -20.538 -18.949 -9.549 1.00 90.75 512 LEU A O 1
ATOM 4226 N N . GLU A 1 513 ? -21.842 -20.117 -8.143 1.00 89.81 513 GLU A N 1
ATOM 4227 C CA . GLU A 1 513 ? -21.022 -21.327 -8.081 1.00 89.81 513 GLU A CA 1
ATOM 4228 C C . GLU A 1 513 ? -20.748 -21.927 -9.472 1.00 89.81 513 GLU A C 1
ATOM 4230 O O . GLU A 1 513 ? -19.568 -22.059 -9.794 1.00 89.81 513 GLU A O 1
ATOM 4235 N N . PRO A 1 514 ? -21.737 -22.125 -10.373 1.00 87.12 514 PRO A N 1
ATOM 4236 C CA . PRO A 1 514 ? -21.460 -22.671 -11.708 1.00 87.12 514 PRO A CA 1
ATOM 4237 C C . PRO A 1 514 ? -20.497 -21.805 -12.534 1.00 87.12 514 PRO A C 1
ATOM 4239 O O . PRO A 1 514 ? -19.583 -22.303 -13.193 1.00 87.12 514 PRO A O 1
ATOM 4242 N N . LEU A 1 515 ? -20.663 -20.478 -12.463 1.00 89.06 515 LEU A N 1
ATOM 4243 C CA . LEU A 1 515 ? -19.742 -19.532 -13.094 1.00 89.06 515 LEU A CA 1
ATOM 4244 C C . LEU A 1 515 ? -18.338 -19.671 -12.497 1.00 89.06 515 LEU A C 1
ATOM 4246 O O . LEU A 1 515 ? -17.349 -19.697 -13.231 1.00 89.06 515 LEU A O 1
ATOM 4250 N N . ARG A 1 516 ? -18.240 -19.727 -11.165 1.00 91.44 516 ARG A N 1
ATOM 4251 C CA . ARG A 1 516 ? -16.960 -19.774 -10.462 1.00 91.44 516 ARG A CA 1
ATOM 4252 C C . ARG A 1 516 ? -16.207 -21.068 -10.754 1.00 91.44 516 ARG A C 1
ATOM 4254 O O . ARG A 1 516 ? -15.004 -21.000 -10.993 1.00 91.44 516 ARG A O 1
ATOM 4261 N N . GLU A 1 517 ? -16.889 -22.207 -10.766 1.00 86.75 517 GLU A N 1
ATOM 4262 C CA . GLU A 1 517 ? -16.308 -23.508 -11.104 1.00 86.75 517 GLU A CA 1
ATOM 4263 C C . GLU A 1 517 ? -15.699 -23.496 -12.506 1.00 86.75 517 GLU A C 1
ATOM 4265 O O . GLU A 1 517 ? -14.524 -23.830 -12.665 1.00 86.75 517 GLU A O 1
ATOM 4270 N N . MET A 1 518 ? -16.449 -23.012 -13.502 1.00 85.38 518 MET A N 1
ATOM 4271 C CA . MET A 1 518 ? -15.962 -22.881 -14.877 1.00 85.38 518 MET A CA 1
ATOM 4272 C C . MET A 1 518 ? -14.715 -21.988 -14.952 1.00 85.38 518 MET A C 1
ATOM 4274 O O . MET A 1 518 ? -13.706 -22.347 -15.558 1.00 85.38 518 MET A O 1
ATOM 4278 N N . GLN A 1 519 ? -14.738 -20.834 -14.282 1.00 91.44 519 GLN A N 1
ATOM 4279 C CA . GLN A 1 519 ? -13.593 -19.922 -14.259 1.00 91.44 519 GLN A CA 1
ATOM 4280 C C . GLN A 1 519 ? -12.362 -20.532 -13.584 1.00 91.44 519 GLN A C 1
ATOM 4282 O O . GLN A 1 519 ? -11.247 -20.325 -14.055 1.00 91.44 519 GLN A O 1
ATOM 4287 N N . VAL A 1 520 ? -12.545 -21.282 -12.494 1.00 87.69 520 VAL A N 1
ATOM 4288 C CA . VAL A 1 520 ? -11.453 -21.980 -11.800 1.00 87.69 520 VAL A CA 1
ATOM 4289 C C . VAL A 1 520 ? -10.875 -23.090 -12.675 1.00 87.69 520 VAL A C 1
ATOM 4291 O O . VAL A 1 520 ? -9.655 -23.238 -12.730 1.00 87.69 520 VAL A O 1
ATOM 4294 N N . GLN A 1 521 ? -11.710 -23.833 -13.404 1.00 84.94 521 GLN A N 1
ATOM 4295 C CA . GLN A 1 521 ? -11.242 -24.837 -14.363 1.00 84.94 521 GLN A CA 1
ATOM 4296 C C . GLN A 1 521 ? -10.380 -24.201 -15.460 1.00 84.94 521 GLN A C 1
ATOM 4298 O O . GLN A 1 521 ? -9.249 -24.641 -15.669 1.00 84.94 521 GLN A O 1
ATOM 4303 N N . ILE A 1 522 ? -10.865 -23.126 -16.092 1.00 85.25 522 ILE A N 1
ATOM 4304 C CA . ILE A 1 522 ? -10.119 -22.377 -17.116 1.00 85.25 522 ILE A CA 1
ATOM 4305 C C . ILE A 1 522 ? -8.811 -21.827 -16.533 1.00 85.25 522 ILE A C 1
ATOM 4307 O O . ILE A 1 522 ? -7.742 -22.035 -17.102 1.00 85.25 522 ILE A O 1
ATOM 4311 N N . SER A 1 523 ? -8.874 -21.180 -15.367 1.00 86.88 523 SER A N 1
ATOM 4312 C CA . SER A 1 523 ? -7.708 -20.627 -14.666 1.00 86.88 523 SER A CA 1
ATOM 4313 C C . SER A 1 523 ? -6.636 -21.689 -14.413 1.00 86.88 523 SER A C 1
ATOM 4315 O O . SER A 1 523 ? -5.470 -21.485 -14.745 1.00 86.88 523 SER A O 1
ATOM 4317 N N . ASN A 1 524 ? -7.025 -22.856 -13.896 1.00 82.06 524 ASN A N 1
ATOM 4318 C CA . ASN A 1 524 ? -6.099 -23.953 -13.626 1.00 82.06 524 ASN A CA 1
ATOM 4319 C C . ASN A 1 524 ? -5.471 -24.514 -14.907 1.00 82.06 524 ASN A C 1
ATOM 4321 O O . ASN A 1 524 ? -4.294 -24.873 -14.898 1.00 82.06 524 ASN A O 1
ATOM 4325 N N . GLN A 1 525 ? -6.228 -24.598 -16.004 1.00 82.00 525 GLN A N 1
ATOM 4326 C CA . GLN A 1 525 ? -5.692 -25.031 -17.296 1.00 82.00 525 GLN A CA 1
ATOM 4327 C C . GLN A 1 525 ? -4.679 -24.025 -17.853 1.00 82.00 525 GLN A C 1
ATOM 4329 O O . GLN A 1 525 ? -3.581 -24.427 -18.231 1.00 82.00 525 GLN A O 1
ATOM 4334 N N . LEU A 1 526 ? -5.001 -22.730 -17.823 1.00 84.69 526 LEU A N 1
ATOM 4335 C CA . LEU A 1 526 ? -4.089 -21.666 -18.246 1.00 84.69 526 LEU A CA 1
ATOM 4336 C C . LEU A 1 526 ? -2.789 -21.690 -17.437 1.00 84.69 526 LEU A C 1
ATOM 4338 O O . LEU A 1 526 ? -1.704 -21.731 -18.013 1.00 84.69 526 LEU A O 1
ATOM 4342 N N . LYS A 1 527 ? -2.886 -21.785 -16.108 1.00 81.38 527 LYS A N 1
ATOM 4343 C CA . LYS A 1 527 ? -1.715 -21.881 -15.225 1.00 81.38 527 LYS A CA 1
ATOM 4344 C C . LYS A 1 527 ? -0.846 -23.104 -15.524 1.00 81.38 527 LYS A C 1
ATOM 4346 O O . LYS A 1 527 ? 0.376 -22.991 -15.526 1.00 81.38 527 LYS A O 1
ATOM 4351 N N . LYS A 1 528 ? -1.448 -24.265 -15.818 1.00 78.81 528 LYS A N 1
ATOM 4352 C CA . LYS A 1 528 ? -0.707 -25.475 -16.235 1.00 78.81 528 LYS A CA 1
ATOM 4353 C C . LYS A 1 528 ? 0.055 -25.273 -17.546 1.00 78.81 528 LYS A C 1
ATOM 4355 O O . LYS A 1 528 ? 1.122 -25.851 -17.707 1.00 78.81 528 LYS A O 1
ATOM 4360 N N . MET A 1 529 ? -0.476 -24.454 -18.451 1.00 74.88 529 MET A N 1
ATOM 4361 C CA . MET A 1 529 ? 0.172 -24.078 -19.713 1.00 74.88 529 MET A CA 1
ATOM 4362 C C . MET A 1 529 ? 1.210 -22.952 -19.549 1.00 74.88 529 MET A C 1
ATOM 4364 O O . MET A 1 529 ? 1.877 -22.601 -20.515 1.00 74.88 529 MET A O 1
ATOM 4368 N N . GLY A 1 530 ? 1.371 -22.396 -18.343 1.00 75.56 530 GLY A N 1
ATOM 4369 C CA . GLY A 1 530 ? 2.309 -21.307 -18.059 1.00 75.56 530 GLY A CA 1
ATOM 4370 C C . GLY A 1 530 ? 1.735 -19.894 -18.217 1.00 75.56 530 GLY A C 1
ATOM 4371 O O . GLY A 1 530 ? 2.489 -18.936 -18.084 1.00 75.56 530 GLY A O 1
ATOM 4372 N N . PHE A 1 531 ? 0.428 -19.761 -18.458 1.00 83.00 531 PHE A N 1
ATOM 4373 C CA . PHE A 1 531 ? -0.293 -18.486 -18.553 1.00 83.00 531 PHE A CA 1
ATOM 4374 C C . PHE A 1 531 ? -0.761 -17.970 -17.176 1.00 83.00 531 PHE A C 1
ATOM 4376 O O . PHE A 1 531 ? -0.669 -18.678 -16.171 1.00 83.00 531 PHE A O 1
ATOM 4383 N N . GLU A 1 532 ? -1.286 -16.740 -17.110 1.00 83.62 532 GLU A N 1
ATOM 4384 C CA . GLU A 1 532 ? -1.655 -16.088 -15.842 1.00 83.62 532 GLU A CA 1
ATOM 4385 C C . GLU A 1 532 ? -2.810 -16.789 -15.103 1.00 83.62 532 GLU A C 1
ATOM 4387 O O . GLU A 1 532 ? -2.716 -17.088 -13.908 1.00 83.62 532 GLU A O 1
ATOM 4392 N N . GLY A 1 533 ? -3.932 -17.012 -15.793 1.00 87.38 533 GLY A N 1
ATOM 4393 C CA . GLY A 1 533 ? -5.155 -17.564 -15.214 1.00 87.38 533 GLY A CA 1
ATOM 4394 C C . GLY A 1 533 ? -5.835 -16.651 -14.184 1.00 87.38 533 GLY A C 1
ATOM 4395 O O . GLY A 1 533 ? -6.578 -17.148 -13.334 1.00 87.38 533 GLY A O 1
ATOM 4396 N N . THR A 1 534 ? -5.587 -15.338 -14.194 1.00 87.75 534 THR A N 1
ATOM 4397 C CA . THR A 1 534 ? -6.166 -14.398 -13.216 1.00 87.75 534 THR A CA 1
ATOM 4398 C C . THR A 1 534 ? -7.672 -14.241 -13.443 1.00 87.75 534 THR A C 1
ATOM 4400 O O . THR A 1 534 ? -8.098 -13.909 -14.540 1.00 87.75 534 THR A O 1
ATOM 4403 N N . ILE A 1 535 ? -8.501 -14.443 -12.412 1.00 89.88 535 ILE A N 1
ATOM 4404 C CA . ILE A 1 535 ? -9.965 -14.292 -12.519 1.00 89.88 535 ILE A CA 1
ATOM 4405 C C . ILE A 1 535 ? -10.400 -12.910 -12.008 1.00 89.88 535 ILE A C 1
ATOM 4407 O O . ILE A 1 535 ? -10.166 -12.579 -10.841 1.00 89.88 535 ILE A O 1
ATOM 4411 N N . HIS A 1 536 ? -11.116 -12.133 -12.827 1.00 88.06 536 HIS A N 1
ATOM 4412 C CA . HIS A 1 536 ? -11.732 -10.862 -12.424 1.00 88.06 536 HIS A CA 1
ATOM 4413 C C . HIS A 1 536 ? -13.114 -10.636 -13.061 1.00 88.06 536 HIS A C 1
ATOM 4415 O O . HIS A 1 536 ? -13.270 -10.347 -14.246 1.00 88.06 536 HIS A O 1
ATOM 4421 N N . GLY A 1 537 ? -14.164 -10.738 -12.238 1.00 92.25 537 GLY A N 1
ATOM 4422 C CA . GLY A 1 537 ? -15.538 -10.622 -12.726 1.00 92.25 537 GLY A CA 1
ATOM 4423 C C . GLY A 1 537 ? -15.877 -11.796 -13.637 1.00 92.25 537 GLY A C 1
ATOM 4424 O O . GLY A 1 537 ? -15.817 -12.939 -13.208 1.00 92.25 537 GLY A O 1
ATOM 4425 N N . LEU A 1 538 ? -16.226 -11.532 -14.893 1.00 94.31 538 LEU A N 1
ATOM 4426 C CA . LEU A 1 538 ? -16.496 -12.578 -15.889 1.00 94.31 538 LEU A CA 1
ATOM 4427 C C . LEU A 1 538 ? -15.250 -13.057 -16.644 1.00 94.31 538 LEU A C 1
ATOM 4429 O O . LEU A 1 538 ? -15.364 -13.963 -17.462 1.00 94.31 538 LEU A O 1
ATOM 4433 N N . ILE A 1 539 ? -14.085 -12.453 -16.406 1.00 94.69 539 ILE A N 1
ATOM 4434 C CA . ILE A 1 539 ? -12.891 -12.635 -17.234 1.00 94.69 539 ILE A CA 1
ATOM 4435 C C . ILE A 1 539 ? -11.871 -13.526 -16.521 1.00 94.69 539 ILE A C 1
ATOM 4437 O O . ILE A 1 539 ? -11.690 -13.413 -15.307 1.00 94.69 539 ILE A O 1
ATOM 4441 N N . VAL A 1 540 ? -11.212 -14.393 -17.287 1.00 93.69 540 VAL A N 1
ATOM 4442 C CA . VAL A 1 540 ? -10.005 -15.133 -16.920 1.00 93.69 540 VAL A CA 1
ATOM 4443 C C . VAL A 1 540 ? -8.886 -14.725 -17.881 1.00 93.69 540 VAL A C 1
ATOM 4445 O O . VAL A 1 540 ? -9.017 -14.901 -19.092 1.00 93.69 540 VAL A O 1
ATOM 4448 N N . ASP A 1 541 ? -7.812 -14.150 -17.353 1.00 92.25 541 ASP A N 1
ATOM 4449 C CA . ASP A 1 541 ? -6.692 -13.628 -18.141 1.00 92.25 541 ASP A CA 1
ATOM 4450 C C . ASP A 1 541 ? -5.754 -14.760 -18.583 1.00 92.25 541 ASP A C 1
ATOM 4452 O O . ASP A 1 541 ? -5.353 -15.598 -17.772 1.00 92.25 541 ASP A O 1
ATOM 4456 N N . ILE A 1 542 ? -5.403 -14.781 -19.869 1.00 88.38 542 ILE A N 1
ATOM 4457 C CA . ILE A 1 542 ? -4.336 -15.625 -20.429 1.00 88.38 542 ILE A CA 1
ATOM 4458 C C . ILE A 1 542 ? -3.009 -14.902 -20.197 1.00 88.38 542 ILE A C 1
ATOM 4460 O O . ILE A 1 542 ? -2.094 -15.432 -19.572 1.00 88.38 542 ILE A O 1
ATOM 4464 N N . ASP A 1 543 ? -2.959 -13.650 -20.635 1.00 84.75 543 ASP A N 1
ATOM 4465 C CA . ASP A 1 543 ? -1.920 -12.683 -20.317 1.00 84.75 543 ASP A CA 1
ATOM 4466 C C . ASP A 1 543 ? -2.573 -11.307 -20.094 1.00 84.75 543 ASP A C 1
ATOM 4468 O O . ASP A 1 543 ? -3.797 -11.183 -20.002 1.00 84.75 543 ASP A O 1
ATOM 4472 N N . PHE A 1 544 ? -1.760 -10.255 -20.011 1.00 81.62 544 PHE A N 1
ATOM 4473 C CA . PHE A 1 544 ? -2.248 -8.900 -19.776 1.00 81.62 544 PHE A CA 1
ATOM 4474 C C . PHE A 1 544 ? -3.209 -8.360 -20.859 1.00 81.62 544 PHE A C 1
ATOM 4476 O O . PHE A 1 544 ? -4.029 -7.492 -20.554 1.00 81.62 544 PHE A O 1
ATOM 4483 N N . TYR A 1 545 ? -3.116 -8.837 -22.101 1.00 85.12 545 TYR A N 1
ATOM 4484 C CA . TYR A 1 545 ? -3.898 -8.367 -23.248 1.00 85.12 545 TYR A CA 1
ATOM 4485 C C . TYR A 1 545 ? -4.881 -9.408 -23.802 1.00 85.12 545 TYR A C 1
ATOM 4487 O O . TYR A 1 545 ? -5.784 -9.056 -24.564 1.00 85.12 545 TYR A O 1
ATOM 4495 N N . ASN A 1 546 ? -4.694 -10.683 -23.478 1.00 89.62 546 ASN A N 1
ATOM 4496 C CA . ASN A 1 546 ? -5.451 -11.810 -24.000 1.00 89.62 546 ASN A CA 1
ATOM 4497 C C . ASN A 1 546 ? -6.300 -12.431 -22.898 1.00 89.62 546 ASN A C 1
ATOM 4499 O O . ASN A 1 546 ? -5.814 -12.782 -21.825 1.00 89.62 546 ASN A O 1
ATOM 4503 N N . HIS A 1 547 ? -7.588 -12.596 -23.181 1.00 93.81 547 HIS A N 1
ATOM 4504 C CA . HIS A 1 547 ? -8.585 -12.892 -22.165 1.00 93.81 547 HIS A CA 1
ATOM 4505 C C . HIS A 1 547 ? -9.606 -13.929 -22.635 1.00 93.81 547 HIS A C 1
ATOM 4507 O O . HIS A 1 547 ? -9.910 -14.054 -23.825 1.00 93.81 547 HIS A O 1
ATOM 4513 N N . ILE A 1 548 ? -10.204 -14.606 -21.657 1.00 93.56 548 ILE A N 1
ATOM 4514 C CA . ILE A 1 548 ? -11.343 -15.507 -21.816 1.00 93.56 548 ILE A CA 1
ATOM 4515 C C . ILE A 1 548 ? -12.491 -14.967 -20.965 1.00 93.56 548 ILE A C 1
ATOM 4517 O O . ILE A 1 548 ? -12.351 -14.813 -19.757 1.00 93.56 548 ILE A O 1
ATOM 4521 N N . MET A 1 549 ? -13.644 -14.680 -21.563 1.00 93.38 549 MET A N 1
ATOM 4522 C CA . MET A 1 549 ? -14.844 -14.268 -20.830 1.00 93.38 549 MET A CA 1
ATOM 4523 C C . MET A 1 549 ? -15.843 -15.417 -20.734 1.00 93.38 549 MET A C 1
ATOM 4525 O O . MET A 1 549 ? -16.136 -16.056 -21.740 1.00 93.38 549 MET A O 1
ATOM 4529 N N . VAL A 1 550 ? -16.405 -15.628 -19.544 1.00 91.31 550 VAL A N 1
ATOM 4530 C CA . VAL A 1 550 ? -17.463 -16.611 -19.281 1.00 91.31 550 VAL A CA 1
ATOM 4531 C C . VAL A 1 550 ? -18.790 -15.887 -19.066 1.00 91.31 550 VAL A C 1
ATOM 4533 O O . VAL A 1 550 ? -18.895 -14.995 -18.221 1.00 91.31 550 VAL A O 1
ATOM 4536 N N . ASN A 1 551 ? -19.817 -16.258 -19.821 1.00 86.25 551 ASN A N 1
ATOM 4537 C CA . ASN A 1 551 ? -21.160 -15.714 -19.676 1.00 86.25 551 ASN A CA 1
ATOM 4538 C C . ASN A 1 551 ? -21.845 -16.317 -18.434 1.00 86.25 551 ASN A C 1
ATOM 4540 O O . ASN A 1 551 ? -21.961 -17.538 -18.332 1.00 86.25 551 ASN A O 1
ATOM 4544 N N . PRO A 1 552 ? -22.333 -15.496 -17.487 1.00 84.19 552 PRO A N 1
ATOM 4545 C CA . PRO A 1 552 ? -22.928 -15.990 -16.249 1.00 84.19 552 PRO A CA 1
ATOM 4546 C C . PRO A 1 552 ? -24.330 -16.594 -16.427 1.00 84.19 552 PRO A C 1
ATOM 4548 O O . PRO A 1 552 ? -24.848 -17.161 -15.472 1.00 84.19 552 PRO A O 1
ATOM 4551 N N . ILE A 1 553 ? -24.971 -16.429 -17.591 1.00 80.38 553 ILE A N 1
ATOM 4552 C CA . ILE A 1 553 ? -26.342 -16.903 -17.842 1.00 80.38 553 ILE A CA 1
ATOM 4553 C C . ILE A 1 553 ? -26.338 -18.338 -18.373 1.00 80.38 553 ILE A C 1
ATOM 4555 O O . ILE A 1 553 ? -27.091 -19.174 -17.882 1.00 80.38 553 ILE A O 1
ATOM 4559 N N . ASP A 1 554 ? -25.509 -18.610 -19.381 1.00 81.06 554 ASP A N 1
ATOM 4560 C CA . ASP A 1 554 ? -25.498 -19.875 -20.126 1.00 81.06 554 ASP A CA 1
ATOM 4561 C C . ASP A 1 554 ? -24.138 -20.589 -20.122 1.00 81.06 554 ASP A C 1
ATOM 4563 O O . ASP A 1 554 ? -24.014 -21.668 -20.693 1.00 81.06 554 ASP A O 1
ATOM 4567 N N . GLY A 1 555 ? -23.113 -20.006 -19.493 1.00 80.25 555 GLY A N 1
ATOM 4568 C CA . GLY A 1 555 ? -21.768 -20.579 -19.444 1.00 80.25 555 GLY A CA 1
ATOM 4569 C C . GLY A 1 555 ? -20.992 -20.490 -20.762 1.00 80.25 555 GLY A C 1
ATOM 4570 O O . GLY A 1 555 ? -19.917 -21.083 -20.863 1.00 80.25 555 GLY A O 1
ATOM 4571 N N . SER A 1 556 ? -21.497 -19.765 -21.769 1.00 83.31 556 SER A N 1
ATOM 4572 C CA . SER A 1 556 ? -20.797 -19.568 -23.043 1.00 83.31 556 SER A CA 1
ATOM 4573 C C . SER A 1 556 ? -19.465 -18.833 -22.856 1.00 83.31 556 SER A C 1
ATOM 4575 O O . SER A 1 556 ? -19.308 -17.994 -21.966 1.00 83.31 556 SER A O 1
ATOM 4577 N N . ILE A 1 557 ? -18.484 -19.162 -23.700 1.00 87.56 557 ILE A N 1
ATOM 4578 C CA . ILE A 1 557 ? -17.109 -18.668 -23.591 1.00 87.56 557 ILE A CA 1
ATOM 4579 C C . ILE A 1 557 ? -16.783 -17.778 -24.790 1.00 87.56 557 ILE A C 1
ATOM 4581 O O . ILE A 1 557 ? -17.103 -18.112 -25.927 1.00 87.56 557 ILE A O 1
ATOM 4585 N N . THR A 1 558 ? -16.133 -16.641 -24.540 1.00 89.50 558 THR A N 1
ATOM 4586 C CA . THR A 1 558 ? -15.613 -15.739 -25.577 1.00 89.50 558 THR A CA 1
ATOM 4587 C C . THR A 1 558 ? -14.112 -15.542 -25.405 1.00 89.50 558 THR A C 1
ATOM 4589 O O . THR A 1 558 ? -13.666 -15.080 -24.357 1.00 89.50 558 THR A O 1
ATOM 4592 N N . PHE A 1 559 ? -13.352 -15.838 -26.455 1.00 89.62 559 PHE A N 1
ATOM 4593 C CA . PHE A 1 559 ? -11.909 -15.612 -26.549 1.00 89.62 559 PHE A CA 1
ATOM 4594 C C . PHE A 1 559 ? -11.653 -14.251 -27.182 1.00 89.62 559 PHE A C 1
ATOM 4596 O O . PHE A 1 559 ? -12.245 -13.952 -28.224 1.00 89.62 559 PHE A O 1
ATOM 4603 N N . TYR A 1 560 ? -10.825 -13.405 -26.569 1.00 91.38 560 TYR A N 1
ATOM 4604 C CA . TYR A 1 560 ? -10.560 -12.089 -27.141 1.00 91.38 560 TYR A CA 1
ATOM 4605 C C . TYR A 1 560 ? -9.243 -11.439 -26.710 1.00 91.38 560 TYR A C 1
ATOM 4607 O O . TYR A 1 560 ? -8.756 -11.632 -25.598 1.00 91.38 560 TYR A O 1
ATOM 4615 N N . TYR A 1 561 ? -8.717 -10.606 -27.602 1.00 91.94 561 TYR A N 1
ATOM 4616 C CA . TYR A 1 561 ? -7.611 -9.681 -27.381 1.00 91.94 561 TYR A CA 1
ATOM 4617 C C . TYR A 1 561 ? -8.160 -8.275 -27.097 1.00 91.94 561 TYR A C 1
ATOM 4619 O O . TYR A 1 561 ? -9.110 -7.835 -27.747 1.00 91.94 561 TYR A O 1
ATOM 4627 N N . SER A 1 562 ? -7.594 -7.577 -26.112 1.00 90.19 562 SER A N 1
ATOM 4628 C CA . SER A 1 562 ? -7.996 -6.228 -25.698 1.00 90.19 562 SER A CA 1
ATOM 4629 C C . SER A 1 562 ? -6.768 -5.385 -25.319 1.00 90.19 562 SER A C 1
ATOM 4631 O O . SER A 1 562 ? -6.439 -5.272 -24.136 1.00 90.19 562 SER A O 1
ATOM 4633 N N . PRO A 1 563 ? -6.107 -4.728 -26.290 1.00 82.12 563 PRO A N 1
ATOM 4634 C CA . PRO A 1 563 ? -4.934 -3.890 -26.027 1.00 82.12 563 PRO A CA 1
ATOM 4635 C C . PRO A 1 563 ? -5.275 -2.626 -25.239 1.00 82.12 563 PRO A C 1
ATOM 4637 O O . PRO A 1 563 ? -4.452 -2.093 -24.496 1.00 82.12 563 PRO A O 1
ATOM 4640 N N . VAL A 1 564 ? -6.502 -2.135 -25.415 1.00 81.69 564 VAL A N 1
ATOM 4641 C CA . VAL A 1 564 ? -7.007 -0.906 -24.815 1.00 81.69 564 VAL A CA 1
ATOM 4642 C C . VAL A 1 564 ? -8.373 -1.195 -24.219 1.00 81.69 564 VAL A C 1
ATOM 4644 O O . VAL A 1 564 ? -9.222 -1.834 -24.833 1.00 81.69 564 VAL A O 1
ATOM 4647 N N . PHE A 1 565 ? -8.620 -0.710 -23.002 1.00 81.38 565 PHE A N 1
ATOM 4648 C CA . PHE A 1 565 ? -9.874 -1.001 -22.318 1.00 81.38 565 PHE A CA 1
ATOM 4649 C C . PHE A 1 565 ? -11.086 -0.416 -23.065 1.00 81.38 565 PHE A C 1
ATOM 4651 O O . PHE A 1 565 ? -11.320 0.796 -23.031 1.00 81.38 565 PHE A O 1
ATOM 4658 N N . GLY A 1 566 ? -11.892 -1.301 -23.657 1.00 85.19 566 GLY A N 1
ATOM 4659 C CA . GLY A 1 566 ? -13.042 -0.958 -24.499 1.00 85.19 566 GLY A CA 1
ATOM 4660 C C . GLY A 1 566 ? -12.853 -1.299 -25.979 1.00 85.19 566 GLY A C 1
ATOM 4661 O O . GLY A 1 566 ? -13.797 -1.117 -26.740 1.00 85.19 566 GLY A O 1
ATOM 4662 N N . GLU A 1 567 ? -11.689 -1.814 -26.374 1.00 89.75 567 GLU A N 1
ATOM 4663 C CA . GLU A 1 567 ? -11.402 -2.325 -27.715 1.00 89.75 567 GLU A CA 1
ATOM 4664 C C . GLU A 1 567 ? -11.167 -3.830 -27.644 1.00 89.75 567 GLU A C 1
ATOM 4666 O O . GLU A 1 567 ? -10.416 -4.304 -26.798 1.00 89.75 567 GLU A O 1
ATOM 4671 N N . VAL A 1 568 ? -11.854 -4.586 -28.495 1.00 91.81 568 VAL A N 1
ATOM 4672 C CA . VAL A 1 568 ? -11.902 -6.045 -28.419 1.00 91.81 568 VAL A CA 1
ATOM 4673 C C . VAL A 1 568 ? -11.771 -6.632 -29.816 1.00 91.81 568 VAL A C 1
ATOM 4675 O O . VAL A 1 568 ? -12.524 -6.258 -30.705 1.00 91.81 568 VAL A O 1
ATOM 4678 N N . GLN A 1 569 ? -10.871 -7.593 -29.993 1.00 92.25 569 GLN A N 1
ATOM 4679 C CA . GLN A 1 569 ? -10.816 -8.472 -31.160 1.00 92.25 569 GLN A CA 1
ATOM 4680 C C . GLN A 1 569 ? -11.148 -9.887 -30.694 1.00 92.25 569 GLN A C 1
ATOM 4682 O O . GLN A 1 569 ? -10.462 -10.425 -29.827 1.00 92.25 569 GLN A O 1
ATOM 4687 N N . LYS A 1 570 ? -12.229 -10.471 -31.215 1.00 91.19 570 LYS A N 1
ATOM 4688 C CA . LYS A 1 570 ? -12.695 -11.799 -30.795 1.00 91.19 570 LYS A CA 1
ATOM 4689 C C . LYS A 1 570 ? -12.077 -12.889 -31.659 1.00 91.19 570 LYS A C 1
ATOM 4691 O O . LYS A 1 570 ? -11.831 -12.673 -32.839 1.00 91.19 570 LYS A O 1
ATOM 4696 N N . PHE A 1 571 ? -11.919 -14.070 -31.077 1.00 82.50 571 PHE A N 1
ATOM 4697 C CA . PHE A 1 571 ? -11.460 -15.266 -31.773 1.00 82.50 571 PHE A CA 1
ATOM 4698 C C . PHE A 1 571 ? -12.529 -16.355 -31.715 1.00 82.50 571 PHE A C 1
ATOM 4700 O O . PHE A 1 571 ? -13.219 -16.513 -30.705 1.00 82.50 571 PHE A O 1
ATOM 4707 N N . GLU A 1 572 ? -12.652 -17.129 -32.795 1.00 77.69 572 GLU A N 1
ATOM 4708 C CA . GLU A 1 572 ? -13.592 -18.258 -32.866 1.00 77.69 572 GLU A CA 1
ATOM 4709 C C . GLU A 1 572 ? -13.234 -19.383 -31.890 1.00 77.69 572 GLU A C 1
ATOM 4711 O O . GLU A 1 572 ? -14.100 -20.135 -31.443 1.00 77.69 572 GLU A O 1
ATOM 4716 N N . SER A 1 573 ? -11.950 -19.511 -31.552 1.00 76.62 573 SER A N 1
ATOM 4717 C CA . SER A 1 573 ? -11.458 -20.542 -30.650 1.00 76.62 573 SER A CA 1
ATOM 4718 C C . SER A 1 573 ? -10.203 -20.099 -29.904 1.00 76.62 573 SER A C 1
ATOM 4720 O O . SER A 1 573 ? -9.489 -19.189 -30.326 1.00 76.62 573 SER A O 1
ATOM 4722 N N . PHE A 1 574 ? -9.897 -20.809 -28.817 1.00 81.38 574 PHE A N 1
ATOM 4723 C CA . PHE A 1 574 ? -8.636 -20.644 -28.098 1.00 81.38 574 PHE A CA 1
ATOM 4724 C C . PHE A 1 574 ? -7.413 -20.930 -28.984 1.00 81.38 574 PHE A C 1
ATOM 4726 O O . PHE A 1 574 ? -6.381 -20.289 -28.829 1.00 81.38 574 PHE A O 1
ATOM 4733 N N . TYR A 1 575 ? -7.537 -21.854 -29.945 1.00 74.94 575 TYR A N 1
ATOM 4734 C CA . TYR A 1 575 ? -6.471 -22.174 -30.898 1.00 74.94 575 TYR A CA 1
ATOM 4735 C C . TYR A 1 575 ? -6.085 -20.955 -31.744 1.00 74.94 575 TYR A C 1
ATOM 4737 O O . TYR A 1 575 ? -4.907 -20.617 -31.833 1.00 74.94 575 TYR A O 1
ATOM 4745 N N . GLU A 1 576 ? -7.078 -20.260 -32.306 1.00 78.75 576 GLU A N 1
ATOM 4746 C CA . GLU A 1 576 ? -6.845 -19.046 -33.099 1.00 78.75 576 GLU A CA 1
ATOM 4747 C C . GLU A 1 576 ? -6.216 -17.933 -32.256 1.00 78.75 576 GLU A C 1
ATOM 4749 O O . GLU A 1 576 ? -5.309 -17.238 -32.715 1.00 78.75 576 GLU A O 1
ATOM 4754 N N . GLN A 1 577 ? -6.633 -17.808 -30.993 1.00 85.38 577 GLN A N 1
ATOM 4755 C CA . GLN A 1 577 ? -6.030 -16.853 -30.068 1.00 85.38 577 GLN A CA 1
ATOM 4756 C C . GLN A 1 577 ? -4.560 -17.188 -29.767 1.00 85.38 577 GLN A C 1
ATOM 4758 O O . GLN A 1 577 ? -3.711 -16.303 -29.820 1.00 85.38 577 GLN A O 1
ATOM 4763 N N . LEU A 1 578 ? -4.221 -18.455 -29.509 1.00 81.56 578 LEU A N 1
ATOM 4764 C CA . LEU A 1 578 ? -2.829 -18.868 -29.281 1.00 81.56 578 LEU A CA 1
ATOM 4765 C C . LEU A 1 578 ? -1.945 -18.673 -30.517 1.00 81.56 578 LEU A C 1
ATOM 4767 O O . LEU A 1 578 ? -0.780 -18.292 -30.388 1.00 81.56 578 LEU A O 1
ATOM 4771 N N . ASN A 1 579 ? -2.493 -18.917 -31.709 1.00 80.06 579 ASN A N 1
ATOM 4772 C CA . ASN A 1 579 ? -1.800 -18.660 -32.966 1.00 80.06 579 ASN A CA 1
ATOM 4773 C C . ASN A 1 579 ? -1.503 -17.161 -33.133 1.00 80.06 579 ASN A C 1
ATOM 4775 O O . ASN A 1 579 ? -0.373 -16.787 -33.441 1.00 80.06 579 ASN A O 1
ATOM 4779 N N . PHE A 1 580 ? -2.479 -16.296 -32.832 1.00 84.81 580 PHE A N 1
ATOM 4780 C CA . PHE A 1 580 ? -2.291 -14.842 -32.805 1.00 84.81 580 PHE A CA 1
ATOM 4781 C C . PHE A 1 580 ? -1.199 -14.405 -31.816 1.00 84.81 580 PHE A C 1
ATOM 4783 O O . PHE A 1 580 ? -0.410 -13.512 -32.117 1.00 84.81 580 PHE A O 1
ATOM 4790 N N . MET A 1 581 ? -1.110 -15.068 -30.662 1.00 84.81 581 MET A N 1
ATOM 4791 C CA . MET A 1 581 ? -0.076 -14.815 -29.654 1.00 84.81 581 MET A CA 1
ATOM 4792 C C . MET A 1 581 ? 1.315 -15.355 -30.043 1.00 84.81 581 MET A C 1
ATOM 4794 O O . MET A 1 581 ? 2.286 -15.096 -29.337 1.00 84.81 581 MET A O 1
ATOM 4798 N N . GLY A 1 582 ? 1.443 -16.109 -31.142 1.00 81.12 582 GLY A N 1
ATOM 4799 C CA . GLY A 1 582 ? 2.713 -16.701 -31.574 1.00 81.12 582 GLY A CA 1
ATOM 4800 C C . GLY A 1 582 ? 3.145 -17.936 -30.773 1.00 81.12 582 GLY A C 1
ATOM 4801 O O . GLY A 1 582 ? 4.299 -18.350 -30.861 1.00 81.12 582 GLY A O 1
ATOM 4802 N N . HIS A 1 583 ? 2.236 -18.562 -30.018 1.00 76.06 583 HIS A N 1
ATOM 4803 C CA . HIS A 1 583 ? 2.507 -19.769 -29.226 1.00 76.06 583 HIS A CA 1
ATOM 4804 C C . HIS A 1 583 ? 2.228 -21.062 -30.007 1.00 76.06 583 HIS A C 1
ATOM 4806 O O . HIS A 1 583 ? 1.619 -22.002 -29.497 1.00 76.06 583 HIS A O 1
ATOM 4812 N N . THR A 1 584 ? 2.678 -21.131 -31.261 1.00 64.38 584 THR A N 1
ATOM 4813 C CA . THR A 1 584 ? 2.422 -22.283 -32.141 1.00 64.38 584 THR A CA 1
ATOM 4814 C C . THR A 1 584 ? 3.096 -23.573 -31.669 1.00 64.38 584 THR A C 1
ATOM 4816 O O . THR A 1 584 ? 2.557 -24.650 -31.891 1.00 64.38 584 THR A O 1
ATOM 4819 N N . SER A 1 585 ? 4.207 -23.491 -30.934 1.00 60.25 585 SER A N 1
ATOM 4820 C CA . SER A 1 585 ? 4.895 -24.653 -30.348 1.00 60.25 585 SER A CA 1
ATOM 4821 C C . SER A 1 585 ? 4.071 -25.371 -29.272 1.00 60.25 585 SER A C 1
ATOM 4823 O O . SER A 1 585 ? 4.076 -26.601 -29.221 1.00 60.25 585 SER A O 1
ATOM 4825 N N . LEU A 1 586 ? 3.282 -24.636 -28.475 1.00 60.44 586 LEU A N 1
ATOM 4826 C CA . LEU A 1 586 ? 2.315 -25.237 -27.546 1.00 60.44 586 LEU A CA 1
ATOM 4827 C C . LEU A 1 586 ? 1.229 -26.012 -28.307 1.00 60.44 586 LEU A C 1
ATOM 4829 O O . LEU A 1 586 ? 0.682 -26.965 -27.772 1.00 60.44 586 LEU A O 1
ATOM 4833 N N . LEU A 1 587 ? 0.942 -25.657 -29.565 1.00 54.72 587 LEU A N 1
ATOM 4834 C CA . LEU A 1 587 ? -0.039 -26.345 -30.413 1.00 54.72 587 LEU A CA 1
ATOM 4835 C C . LEU A 1 587 ? 0.491 -27.678 -30.973 1.00 54.72 587 LEU A C 1
ATOM 4837 O O . LEU A 1 587 ? -0.303 -28.543 -31.354 1.00 54.72 587 LEU A O 1
ATOM 4841 N N . GLU A 1 588 ? 1.815 -27.851 -31.031 1.00 51.38 588 GLU A N 1
ATOM 4842 C CA . GLU A 1 588 ? 2.475 -29.042 -31.576 1.00 51.38 588 GLU A CA 1
ATOM 4843 C C . GLU A 1 588 ? 2.718 -30.126 -30.512 1.00 51.38 588 GLU A C 1
ATOM 4845 O O . GLU A 1 588 ? 2.648 -31.313 -30.839 1.00 51.38 588 GLU A O 1
ATOM 4850 N N . GLU A 1 589 ? 2.887 -29.753 -29.236 1.00 47.34 589 GLU A N 1
ATOM 4851 C CA . GLU A 1 589 ? 3.177 -30.694 -28.139 1.00 47.34 589 GLU A CA 1
ATOM 4852 C C . GLU A 1 589 ? 1.985 -31.513 -27.625 1.00 47.34 589 GLU A C 1
ATOM 4854 O O . GLU A 1 589 ? 2.193 -32.456 -26.868 1.00 47.34 589 GLU A O 1
ATOM 4859 N N . SER A 1 590 ? 0.744 -31.274 -28.063 1.00 47.28 590 SER A N 1
ATOM 4860 C CA . SER A 1 590 ? -0.317 -32.275 -27.868 1.00 47.28 590 SER A CA 1
ATOM 4861 C C . SER A 1 590 ? -1.556 -32.052 -28.742 1.00 47.28 590 SER A C 1
ATOM 4863 O O . SER A 1 590 ? -2.603 -31.570 -28.308 1.00 47.28 590 SER A O 1
ATOM 4865 N N . LYS A 1 591 ? -1.512 -32.552 -29.983 1.00 46.50 591 LYS A N 1
ATOM 4866 C CA . LYS A 1 591 ? -2.742 -32.751 -30.778 1.00 46.50 591 LYS A CA 1
ATOM 4867 C C . LYS A 1 591 ? -3.760 -33.685 -30.094 1.00 46.50 591 LYS A C 1
ATOM 4869 O O . LYS A 1 591 ? -4.913 -33.692 -30.520 1.00 46.50 591 LYS A O 1
ATOM 4874 N N . SER A 1 592 ? -3.369 -34.452 -29.066 1.00 46.22 592 SER A N 1
ATOM 4875 C CA . SER A 1 592 ? -4.261 -35.279 -28.237 1.00 46.22 592 SER A CA 1
ATOM 4876 C C . SER A 1 592 ? -4.672 -34.607 -26.923 1.00 46.22 592 SER A C 1
ATOM 4878 O O . SER A 1 592 ? -5.856 -34.599 -26.618 1.00 46.22 592 SER A O 1
ATOM 4880 N N . ASP A 1 593 ? -3.752 -33.997 -26.169 1.00 45.91 593 ASP A N 1
ATOM 4881 C CA . ASP A 1 593 ? -4.013 -33.543 -24.789 1.00 45.91 593 ASP A CA 1
ATOM 4882 C C . ASP A 1 593 ? -4.550 -32.112 -24.699 1.00 45.91 593 ASP A C 1
ATOM 4884 O O . ASP A 1 593 ? -5.405 -31.853 -23.858 1.00 45.91 593 ASP A O 1
ATOM 4888 N N . ILE A 1 594 ? -4.164 -31.188 -25.585 1.00 47.50 594 ILE A N 1
ATOM 4889 C CA . ILE A 1 594 ? -4.843 -29.883 -25.717 1.00 47.50 594 ILE A CA 1
ATOM 4890 C C . ILE A 1 594 ? -6.244 -30.086 -26.286 1.00 47.50 594 ILE A C 1
ATOM 4892 O O . ILE A 1 594 ? -7.198 -29.468 -25.817 1.00 47.50 594 ILE A O 1
ATOM 4896 N N . LYS A 1 595 ? -6.398 -31.027 -27.226 1.00 42.31 595 LYS A N 1
ATOM 4897 C CA . LYS A 1 595 ? -7.712 -31.452 -27.715 1.00 42.31 595 LYS A CA 1
ATOM 4898 C C . LYS A 1 595 ? -8.535 -32.047 -26.575 1.00 42.31 595 LYS A C 1
ATOM 4900 O O . LYS A 1 595 ? -9.627 -31.562 -26.350 1.00 42.31 595 LYS A O 1
ATOM 4905 N N . ASN A 1 596 ? -8.017 -32.996 -25.797 1.00 44.41 596 ASN A N 1
ATOM 4906 C CA . ASN A 1 596 ? -8.762 -33.638 -24.708 1.00 44.41 596 ASN A CA 1
ATOM 4907 C C . ASN A 1 596 ? -9.040 -32.701 -23.514 1.00 44.41 596 ASN A C 1
ATOM 4909 O O . ASN A 1 596 ? -10.125 -32.766 -22.948 1.00 44.41 596 ASN A O 1
ATOM 4913 N N . ASN A 1 597 ? -8.132 -31.785 -23.157 1.00 48.97 597 ASN A N 1
ATOM 4914 C CA . ASN A 1 597 ? -8.338 -30.848 -22.041 1.00 48.97 597 ASN A CA 1
ATOM 4915 C C . ASN A 1 597 ? -9.292 -29.686 -22.392 1.00 48.97 597 ASN A C 1
ATOM 4917 O O . ASN A 1 597 ? -10.013 -29.205 -21.516 1.00 48.97 597 ASN A O 1
ATOM 4921 N N . ILE A 1 598 ? -9.352 -29.274 -23.666 1.00 48.25 598 ILE A N 1
ATOM 4922 C CA . ILE A 1 598 ? -10.268 -28.231 -24.169 1.00 48.25 598 ILE A CA 1
ATOM 4923 C C . ILE A 1 598 ? -11.596 -28.831 -24.672 1.00 48.25 598 ILE A C 1
ATOM 4925 O O . ILE A 1 598 ? -12.637 -28.174 -24.601 1.00 48.25 598 ILE A O 1
ATOM 4929 N N . LEU A 1 599 ? -11.619 -30.093 -25.124 1.00 45.25 599 LEU A N 1
ATOM 4930 C CA . LEU A 1 599 ? -12.855 -30.833 -25.427 1.00 45.25 599 LEU A CA 1
ATOM 4931 C C . LEU A 1 599 ? -13.713 -30.992 -24.166 1.00 45.25 599 LEU A C 1
ATOM 4933 O O . LEU A 1 599 ? -14.919 -30.845 -24.257 1.00 45.25 599 LEU A O 1
ATOM 4937 N N . VAL A 1 600 ? -13.143 -31.130 -22.967 1.00 47.41 600 VAL A N 1
ATOM 4938 C CA . VAL A 1 600 ? -13.950 -31.143 -21.727 1.00 47.41 600 VAL A CA 1
ATOM 4939 C C . VAL A 1 600 ? -14.658 -29.797 -21.473 1.00 47.41 600 VAL A C 1
ATOM 4941 O O . VAL A 1 600 ? -15.801 -29.783 -21.022 1.00 47.41 600 VAL A O 1
ATOM 4944 N N . VAL A 1 601 ? -14.037 -28.669 -21.837 1.00 44.47 601 VAL A N 1
ATOM 4945 C CA . VAL A 1 601 ? -14.610 -27.314 -21.673 1.00 44.47 601 VAL A CA 1
ATOM 4946 C C . VAL A 1 601 ? -15.580 -26.949 -22.813 1.00 44.47 601 VAL A C 1
ATOM 4948 O O . VAL A 1 601 ? -16.529 -26.195 -22.614 1.00 44.47 601 VAL A O 1
ATOM 4951 N N . SER A 1 602 ? -15.381 -27.500 -24.015 1.00 44.12 602 SER A N 1
ATOM 4952 C CA . SER A 1 602 ? -16.198 -27.201 -25.205 1.00 44.12 602 SER A CA 1
ATOM 4953 C C . SER A 1 602 ? -17.293 -28.235 -25.510 1.00 44.12 602 SER A C 1
ATOM 4955 O O . SER A 1 602 ? -18.339 -27.866 -26.045 1.00 44.12 602 SER A O 1
ATOM 4957 N N . GLU A 1 603 ? -17.125 -29.512 -25.158 1.00 43.53 603 GLU A N 1
ATOM 4958 C CA . GLU A 1 603 ? -18.118 -30.571 -25.403 1.00 43.53 603 GLU A CA 1
ATOM 4959 C C . GLU A 1 603 ? -19.229 -30.609 -24.361 1.00 43.53 603 GLU A C 1
ATOM 4961 O O . GLU A 1 603 ? -20.359 -30.928 -24.729 1.00 43.53 603 GLU A O 1
ATOM 4966 N N . ALA A 1 604 ? -18.973 -30.156 -23.128 1.00 41.62 604 ALA A N 1
ATOM 4967 C CA . ALA A 1 604 ? -20.039 -29.863 -22.166 1.00 41.62 604 ALA A CA 1
ATOM 4968 C C . ALA A 1 604 ? -21.040 -28.816 -22.711 1.00 41.62 604 ALA A C 1
ATOM 4970 O O . ALA A 1 604 ? -22.219 -28.847 -22.368 1.00 41.62 604 ALA A O 1
ATOM 4971 N N . ASN A 1 605 ? -20.602 -27.951 -23.637 1.00 42.53 605 ASN A N 1
ATOM 4972 C CA . ASN A 1 605 ? -21.395 -26.859 -24.210 1.00 42.53 605 ASN A CA 1
ATOM 4973 C C . ASN A 1 605 ? -21.914 -27.111 -25.639 1.00 42.53 605 ASN A C 1
ATOM 4975 O O . ASN A 1 605 ? -22.675 -26.298 -26.167 1.00 42.53 605 ASN A O 1
ATOM 4979 N N . LYS A 1 606 ? -21.610 -28.254 -26.275 1.00 36.25 606 LYS A N 1
ATOM 4980 C CA . LYS A 1 606 ? -22.187 -28.600 -27.596 1.00 36.25 606 LYS A CA 1
ATOM 4981 C C . LYS A 1 606 ? -23.710 -28.842 -27.566 1.00 36.25 606 LYS A C 1
ATOM 4983 O O . LYS A 1 606 ? -24.304 -29.004 -28.632 1.00 36.25 606 LYS A O 1
ATOM 4988 N N . LEU A 1 607 ? -24.355 -28.826 -26.393 1.00 31.89 607 LEU A N 1
ATOM 4989 C CA . LEU A 1 607 ? -25.808 -28.985 -26.239 1.00 31.89 607 LEU A CA 1
ATOM 4990 C C . LEU A 1 607 ? -26.614 -27.672 -26.249 1.00 31.89 607 LEU A C 1
ATOM 4992 O O . LEU A 1 607 ? -27.840 -27.737 -26.278 1.00 31.89 607 LEU A O 1
ATOM 4996 N N . ILE A 1 608 ? -25.980 -26.494 -26.311 1.00 34.88 608 ILE A N 1
ATOM 4997 C CA . ILE A 1 608 ? -26.700 -25.212 -26.434 1.00 34.88 608 ILE A CA 1
ATOM 4998 C C . ILE A 1 608 ? -26.118 -24.413 -27.605 1.00 34.88 608 ILE A C 1
ATOM 5000 O O . ILE A 1 608 ? -25.359 -23.462 -27.452 1.00 34.88 608 ILE A O 1
ATOM 5004 N N . LYS A 1 609 ? -26.480 -24.816 -28.828 1.00 28.88 609 LYS A N 1
ATOM 5005 C CA . LYS A 1 609 ? -26.318 -23.955 -30.006 1.00 28.88 609 LYS A CA 1
ATOM 5006 C C . LYS A 1 609 ? -27.339 -22.820 -29.925 1.00 28.88 609 LYS A C 1
ATOM 5008 O O . LYS A 1 609 ? -28.498 -23.027 -30.276 1.00 28.88 609 LYS A O 1
ATOM 5013 N N . VAL A 1 610 ? -26.896 -21.617 -29.573 1.00 32.56 610 VAL A N 1
ATOM 5014 C CA . VAL A 1 610 ? -27.551 -20.392 -30.047 1.00 32.56 610 VAL A CA 1
ATOM 5015 C C . VAL A 1 610 ? -26.703 -19.847 -31.191 1.00 32.56 610 VAL A C 1
ATOM 5017 O O . VAL A 1 610 ? -25.565 -19.422 -31.007 1.00 32.56 610 VAL A O 1
ATOM 5020 N N . LYS A 1 611 ? -27.250 -19.955 -32.405 1.00 36.16 611 LYS A N 1
ATOM 5021 C CA . LYS A 1 611 ? -26.765 -19.248 -33.591 1.00 36.16 611 LYS A CA 1
ATOM 5022 C C . LYS A 1 611 ? -27.029 -17.762 -33.363 1.00 36.16 611 LYS A C 1
ATOM 5024 O O . LYS A 1 611 ? -28.193 -17.410 -33.237 1.00 36.16 611 LYS A O 1
ATOM 5029 N N . ASP A 1 612 ? -25.976 -16.961 -33.238 1.00 38.00 612 ASP A N 1
ATOM 5030 C CA . ASP A 1 612 ? -25.855 -15.607 -33.808 1.00 38.00 612 ASP A CA 1
ATOM 5031 C C . ASP A 1 612 ? -24.737 -14.834 -33.103 1.00 38.00 612 ASP A C 1
ATOM 5033 O O . ASP A 1 612 ? -24.968 -14.124 -32.130 1.00 38.00 612 ASP A O 1
ATOM 5037 N N . TYR A 1 613 ? -23.515 -14.922 -33.634 1.00 43.12 613 TYR A N 1
ATOM 5038 C CA . TYR A 1 613 ? -22.540 -13.841 -33.506 1.00 43.12 613 TYR A CA 1
ATOM 5039 C C . TYR A 1 613 ? -21.738 -13.747 -34.803 1.00 43.12 613 TYR A C 1
ATOM 5041 O O . TYR A 1 613 ? -21.087 -14.703 -35.216 1.00 43.12 613 TYR A O 1
ATOM 5049 N N . THR A 1 614 ? -21.777 -12.579 -35.441 1.00 42.31 614 THR A N 1
ATOM 5050 C CA . THR A 1 614 ? -20.803 -12.175 -36.457 1.00 42.31 614 THR A CA 1
ATOM 5051 C C . THR A 1 614 ? -19.436 -12.084 -35.782 1.00 42.31 614 THR A C 1
ATOM 5053 O O . THR A 1 614 ? -19.149 -11.102 -35.092 1.00 42.31 614 THR A O 1
ATOM 5056 N N . VAL A 1 615 ? -18.615 -13.127 -35.908 1.00 50.91 615 VAL A N 1
ATOM 5057 C CA . VAL A 1 615 ? -17.206 -13.070 -35.511 1.00 50.91 615 VAL A CA 1
ATOM 5058 C C . VAL A 1 615 ? -16.489 -12.240 -36.569 1.00 50.91 615 VAL A C 1
ATOM 5060 O O . VAL A 1 615 ? -16.412 -12.634 -37.728 1.00 50.91 615 VAL A O 1
ATOM 5063 N N . SER A 1 616 ? -16.043 -11.045 -36.188 1.00 52.84 616 SER A N 1
ATOM 5064 C CA . SER A 1 616 ? -15.123 -10.248 -36.995 1.00 52.84 616 SER A CA 1
ATOM 5065 C C . SER A 1 616 ? -13.736 -10.371 -36.378 1.00 52.84 616 SER A C 1
ATOM 5067 O O . SER A 1 616 ? -13.587 -10.171 -35.171 1.00 52.84 616 SER A O 1
ATOM 5069 N N . ASN A 1 617 ? -12.736 -10.671 -37.208 1.00 61.97 617 ASN A N 1
ATOM 5070 C CA . ASN A 1 617 ? -11.322 -10.659 -36.820 1.00 61.97 617 ASN A CA 1
ATOM 5071 C C . ASN A 1 617 ? -10.766 -9.228 -36.680 1.00 61.97 617 ASN A C 1
ATOM 5073 O O . ASN A 1 617 ? -9.572 -9.054 -36.457 1.00 61.97 617 ASN A O 1
ATOM 5077 N N . GLU A 1 618 ? -11.610 -8.203 -36.815 1.00 75.44 618 GLU A N 1
ATOM 5078 C CA . GLU A 1 618 ? -11.232 -6.803 -36.656 1.00 75.44 618 GLU A CA 1
ATOM 5079 C C . GLU A 1 618 ? -11.466 -6.311 -35.222 1.00 75.44 618 GLU A C 1
ATOM 5081 O O . GLU A 1 618 ? -12.385 -6.742 -34.518 1.00 75.44 618 GLU A O 1
ATOM 5086 N N . LEU A 1 619 ? -10.626 -5.370 -34.792 1.00 87.81 619 LEU A N 1
ATOM 5087 C CA . LEU A 1 619 ? -10.747 -4.712 -33.498 1.00 87.81 619 LEU A CA 1
ATOM 5088 C C . LEU A 1 619 ? -12.023 -3.854 -33.468 1.00 87.81 619 LEU A C 1
ATOM 5090 O O . LEU A 1 619 ? -12.184 -2.936 -34.271 1.00 87.81 619 LEU A O 1
ATOM 5094 N N . MET A 1 620 ? -12.926 -4.128 -32.527 1.00 90.06 620 MET A N 1
ATOM 5095 C CA . MET A 1 620 ? -14.192 -3.410 -32.370 1.00 90.06 620 MET A CA 1
ATOM 5096 C C . MET A 1 620 ? -14.283 -2.674 -31.030 1.00 90.06 620 MET A C 1
ATOM 5098 O O . MET A 1 620 ? -13.826 -3.160 -29.995 1.00 90.06 620 MET A O 1
ATOM 5102 N N . THR A 1 621 ? -14.939 -1.513 -31.023 1.00 89.25 621 THR A N 1
ATOM 5103 C CA . THR A 1 621 ? -15.224 -0.770 -29.789 1.00 89.25 621 THR A CA 1
ATOM 5104 C C . THR A 1 621 ? -16.477 -1.312 -29.098 1.00 89.25 621 THR A C 1
ATOM 5106 O O . THR A 1 621 ? -17.521 -1.492 -29.724 1.00 89.25 621 THR A O 1
ATOM 5109 N N . VAL A 1 622 ? -16.404 -1.522 -27.783 1.00 88.38 622 VAL A N 1
ATOM 5110 C CA . VAL A 1 622 ? -17.517 -2.001 -26.949 1.00 88.38 622 VAL A CA 1
ATOM 5111 C C . VAL A 1 622 ? -17.749 -1.101 -25.732 1.00 88.38 622 VAL A C 1
ATOM 5113 O O . VAL A 1 622 ? -16.847 -0.414 -25.246 1.00 88.38 622 VAL A O 1
ATOM 5116 N N . SER A 1 623 ? -18.978 -1.100 -25.202 1.00 85.94 623 SER A N 1
ATOM 5117 C CA . SER A 1 623 ? -19.306 -0.299 -24.016 1.00 85.94 623 SER A CA 1
ATOM 5118 C C . SER A 1 623 ? -18.527 -0.772 -22.787 1.00 85.94 623 SER A C 1
ATOM 5120 O O . SER A 1 623 ? -18.510 -1.951 -22.440 1.00 85.94 623 SER A O 1
ATOM 5122 N N . ARG A 1 624 ? -17.921 0.183 -22.075 1.00 85.31 624 ARG A N 1
ATOM 5123 C CA . ARG A 1 624 ? -17.183 -0.047 -20.818 1.00 85.31 624 ARG A CA 1
ATOM 5124 C C . ARG A 1 624 ? -18.089 -0.020 -19.584 1.00 85.31 624 ARG A C 1
ATOM 5126 O O . ARG A 1 624 ? -17.618 -0.246 -18.461 1.00 85.31 624 ARG A O 1
ATOM 5133 N N . THR A 1 625 ? -19.356 0.350 -19.751 1.00 81.19 625 THR A N 1
ATOM 5134 C CA . THR A 1 625 ? -20.337 0.527 -18.667 1.00 81.19 625 THR A CA 1
ATOM 5135 C C . THR A 1 625 ? -21.530 -0.397 -18.786 1.00 81.19 625 THR A C 1
ATOM 5137 O O . THR A 1 625 ? -22.053 -0.819 -17.757 1.00 81.19 625 THR A O 1
ATOM 5140 N N . ASP A 1 626 ? -21.918 -0.725 -20.010 1.00 82.06 626 ASP A N 1
ATOM 5141 C CA . ASP A 1 626 ? -23.070 -1.554 -20.336 1.00 82.06 626 ASP A CA 1
ATOM 5142 C C . ASP A 1 626 ? -22.603 -2.876 -20.967 1.00 82.06 626 ASP A C 1
ATOM 5144 O O . ASP A 1 626 ? -21.404 -3.107 -21.145 1.00 82.06 626 ASP A O 1
ATOM 5148 N N . GLY A 1 627 ? -23.539 -3.779 -21.262 1.00 85.88 627 GLY A N 1
ATOM 5149 C CA . GLY A 1 627 ? -23.220 -5.100 -21.810 1.00 85.88 627 GLY A CA 1
ATOM 5150 C C . GLY A 1 627 ? -22.339 -5.942 -20.879 1.00 85.88 627 GLY A C 1
ATOM 5151 O O . GLY A 1 627 ? -22.426 -5.839 -19.652 1.00 85.88 627 GLY A O 1
ATOM 5152 N N . ALA A 1 628 ? -21.475 -6.776 -21.462 1.00 86.88 628 ALA A N 1
ATOM 5153 C CA . ALA A 1 628 ? -20.709 -7.780 -20.724 1.00 86.88 628 ALA A CA 1
ATOM 5154 C C . ALA A 1 628 ? -19.733 -7.181 -19.691 1.00 86.88 628 ALA A C 1
ATOM 5156 O O . ALA A 1 628 ? -19.659 -7.669 -18.563 1.00 86.88 628 ALA A O 1
ATOM 5157 N N . TYR A 1 629 ? -19.056 -6.067 -20.005 1.00 89.19 629 TYR A N 1
ATOM 5158 C CA . TYR A 1 629 ? -18.210 -5.365 -19.028 1.00 89.19 629 TYR A CA 1
ATOM 5159 C C . TYR A 1 629 ? -19.022 -4.754 -17.878 1.00 89.19 629 TYR A C 1
ATOM 5161 O O . TYR A 1 629 ? -18.555 -4.734 -16.735 1.00 89.19 629 TYR A O 1
ATOM 5169 N N . GLY A 1 630 ? -20.241 -4.277 -18.152 1.00 88.19 630 GLY A N 1
ATOM 5170 C CA . GLY A 1 630 ? -21.170 -3.805 -17.125 1.00 88.19 630 GLY A CA 1
ATOM 5171 C C . GLY A 1 630 ? -21.580 -4.915 -16.156 1.00 88.19 630 GLY A C 1
ATOM 5172 O O . GLY A 1 630 ? -21.482 -4.737 -14.939 1.00 88.19 630 GLY A O 1
ATOM 5173 N N . VAL A 1 631 ? -21.967 -6.078 -16.692 1.00 90.44 631 VAL A N 1
ATOM 5174 C CA . VAL A 1 631 ? -22.313 -7.272 -15.901 1.00 90.44 631 VAL A CA 1
ATOM 5175 C C . VAL A 1 631 ? -21.103 -7.762 -15.106 1.00 90.44 631 VAL A C 1
ATOM 5177 O O . VAL A 1 631 ? -21.204 -7.951 -13.896 1.00 90.44 631 VAL A O 1
ATOM 5180 N N . SER A 1 632 ? -19.934 -7.864 -15.741 1.00 92.06 632 SER A N 1
ATOM 5181 C CA . SER A 1 632 ? -18.678 -8.246 -15.083 1.00 92.06 632 SER A CA 1
ATOM 5182 C C . SER A 1 632 ? -18.339 -7.350 -13.897 1.00 92.06 632 SER A C 1
ATOM 5184 O O . SER A 1 632 ? -18.028 -7.839 -12.808 1.00 92.06 632 SER A O 1
ATOM 5186 N N . ARG A 1 633 ? -18.514 -6.032 -14.040 1.00 90.69 633 ARG A N 1
ATOM 5187 C CA . ARG A 1 633 ? -18.317 -5.083 -12.938 1.00 90.69 633 ARG A CA 1
ATOM 5188 C C . ARG A 1 633 ? -19.318 -5.272 -11.793 1.00 90.69 633 ARG A C 1
ATOM 5190 O O . ARG A 1 633 ? -18.958 -5.008 -10.648 1.00 90.69 633 ARG A O 1
ATOM 5197 N N . ALA A 1 634 ? -20.552 -5.684 -12.080 1.00 89.25 634 ALA A N 1
ATOM 5198 C CA . ALA A 1 634 ? -21.566 -5.955 -11.061 1.00 89.25 634 ALA A CA 1
ATOM 5199 C C . ALA A 1 634 ? -21.317 -7.283 -10.323 1.00 89.25 634 ALA A C 1
ATOM 5201 O O . ALA A 1 634 ? -21.520 -7.351 -9.114 1.00 89.25 634 ALA A O 1
ATOM 5202 N N . VAL A 1 635 ? -20.831 -8.306 -11.033 1.00 91.75 635 VAL A N 1
ATOM 5203 C CA . VAL A 1 635 ? -20.535 -9.643 -10.488 1.00 91.75 635 VAL A CA 1
ATOM 5204 C C . VAL A 1 635 ? -19.214 -9.675 -9.711 1.00 91.75 635 VAL A C 1
ATOM 5206 O O . VAL A 1 635 ? -19.122 -10.345 -8.685 1.00 91.75 635 VAL A O 1
ATOM 5209 N N . SER A 1 636 ? -18.202 -8.916 -10.141 1.00 91.75 636 SER A N 1
ATOM 5210 C CA . SER A 1 636 ? -16.853 -8.941 -9.552 1.00 91.75 636 SER A CA 1
ATOM 5211 C C . SER A 1 636 ? -16.812 -8.753 -8.019 1.00 91.75 636 SER A C 1
ATOM 5213 O O . SER A 1 636 ? -16.104 -9.510 -7.352 1.00 91.75 636 SER A O 1
ATOM 5215 N N . PRO A 1 637 ? -17.573 -7.820 -7.403 1.00 91.62 637 PRO A N 1
ATOM 5216 C CA . PRO A 1 637 ? -17.640 -7.720 -5.946 1.00 91.62 637 PRO A CA 1
ATOM 5217 C C . PRO A 1 637 ? -18.286 -8.930 -5.266 1.00 91.62 637 PRO A C 1
ATOM 5219 O O . PRO A 1 637 ? -17.870 -9.279 -4.165 1.00 91.62 637 PRO A O 1
ATOM 5222 N N . LEU A 1 638 ? -19.292 -9.548 -5.893 1.00 92.31 638 LEU A N 1
ATOM 5223 C CA . LEU A 1 638 ? -20.017 -10.687 -5.326 1.00 92.31 638 LEU A CA 1
ATOM 5224 C C . LEU A 1 638 ? -19.137 -11.934 -5.260 1.00 92.31 638 LEU A C 1
ATOM 5226 O O . LEU A 1 638 ? -19.174 -12.651 -4.271 1.00 92.31 638 LEU A O 1
ATOM 5230 N N . GLN A 1 639 ? -18.278 -12.151 -6.257 1.00 90.62 639 GLN A N 1
ATOM 5231 C CA . GLN A 1 639 ? -17.369 -13.302 -6.294 1.00 90.62 639 GLN A CA 1
ATOM 5232 C C . GLN A 1 639 ? -16.329 -13.325 -5.162 1.00 90.62 639 GLN A C 1
ATOM 5234 O O . GLN A 1 639 ? -15.673 -14.343 -4.951 1.00 90.62 639 GLN A O 1
ATOM 5239 N N . ARG A 1 640 ? -16.183 -12.236 -4.397 1.00 90.81 640 ARG A N 1
ATOM 5240 C CA . ARG A 1 640 ? -15.269 -12.170 -3.244 1.00 90.81 640 ARG A CA 1
ATOM 5241 C C . ARG A 1 640 ? -15.700 -13.060 -2.079 1.00 90.81 640 ARG A C 1
ATOM 5243 O O . ARG A 1 640 ? -14.870 -13.360 -1.220 1.00 90.81 640 ARG A O 1
ATOM 5250 N N . ILE A 1 641 ? -16.934 -13.564 -2.108 1.00 91.31 641 ILE A N 1
ATOM 5251 C CA . ILE A 1 641 ? -17.383 -14.648 -1.231 1.00 91.31 641 ILE A CA 1
ATOM 5252 C C . ILE A 1 641 ? -16.566 -15.936 -1.426 1.00 91.31 641 ILE A C 1
ATOM 5254 O O . ILE A 1 641 ? -16.442 -16.682 -0.472 1.00 91.31 641 ILE A O 1
ATOM 5258 N N . PHE A 1 642 ? -15.958 -16.174 -2.598 1.00 87.44 642 PHE A N 1
ATOM 5259 C CA . PHE A 1 642 ? -15.166 -17.386 -2.871 1.00 87.44 642 PHE A CA 1
ATOM 5260 C C . PHE A 1 642 ? -13.662 -17.238 -2.602 1.00 87.44 642 PHE A C 1
ATOM 5262 O O . PHE A 1 642 ? -12.953 -18.234 -2.563 1.00 87.44 642 PHE A O 1
ATOM 5269 N N . THR A 1 643 ? -13.133 -16.014 -2.499 1.00 79.75 643 THR A N 1
ATOM 5270 C CA . THR A 1 643 ? -11.674 -15.786 -2.388 1.00 79.75 643 THR A CA 1
ATOM 5271 C C . THR A 1 643 ? -11.244 -15.189 -1.055 1.00 79.75 643 THR A C 1
ATOM 5273 O O . THR A 1 643 ? -10.090 -15.332 -0.674 1.00 79.75 643 THR A O 1
ATOM 5276 N N . GLY A 1 644 ? -12.144 -14.495 -0.357 1.00 81.50 644 GLY A N 1
ATOM 5277 C CA . GLY A 1 644 ? -11.864 -13.895 0.951 1.00 81.50 644 GLY A CA 1
ATOM 5278 C C . GLY A 1 644 ? -13.054 -13.954 1.902 1.00 81.50 644 GLY A C 1
ATOM 5279 O O . GLY A 1 644 ? -13.099 -13.168 2.845 1.00 81.50 644 GLY A O 1
ATOM 5280 N N . HIS A 1 645 ? -14.042 -14.806 1.597 1.00 90.81 645 HIS A N 1
ATOM 5281 C CA . HIS A 1 645 ? -15.294 -14.971 2.341 1.00 90.81 645 HIS A CA 1
ATOM 5282 C C . HIS A 1 645 ? -15.948 -13.642 2.727 1.00 90.81 645 HIS A C 1
ATOM 5284 O O . HIS A 1 645 ? -16.482 -13.488 3.818 1.00 90.81 645 HIS A O 1
ATOM 5290 N N . VAL A 1 646 ? -15.899 -12.649 1.833 1.00 93.94 646 VAL A N 1
ATOM 5291 C CA . VAL A 1 646 ? -16.398 -11.300 2.116 1.00 93.94 646 VAL A CA 1
ATOM 5292 C C . VAL A 1 646 ? -17.551 -10.926 1.194 1.00 93.94 646 VAL A C 1
ATOM 5294 O O . VAL A 1 646 ? -17.406 -10.862 -0.029 1.00 93.94 646 VAL A O 1
ATOM 5297 N N . LEU A 1 647 ? -18.699 -10.623 1.792 1.00 96.31 647 LEU A N 1
ATOM 5298 C CA . LEU A 1 647 ? -19.872 -10.102 1.108 1.00 96.31 647 LEU A CA 1
ATOM 5299 C C . LEU A 1 647 ? -19.702 -8.598 0.852 1.00 96.31 647 LEU A C 1
ATOM 5301 O O . LEU A 1 647 ? -19.484 -7.813 1.776 1.00 96.31 647 LEU A O 1
ATOM 5305 N N . ARG A 1 648 ? -19.819 -8.184 -0.415 1.00 94.56 648 ARG A N 1
ATOM 5306 C CA . ARG A 1 648 ? -19.610 -6.784 -0.845 1.00 94.56 648 ARG A CA 1
ATOM 5307 C C . ARG A 1 648 ? -20.825 -6.125 -1.489 1.00 94.56 648 ARG A C 1
ATOM 5309 O O . ARG A 1 648 ? -20.773 -4.937 -1.813 1.00 94.56 648 ARG A O 1
ATOM 5316 N N . ASP A 1 649 ? -21.905 -6.876 -1.671 1.00 93.94 649 ASP A N 1
ATOM 5317 C CA . ASP A 1 649 ? -23.217 -6.351 -2.034 1.00 93.94 649 ASP A CA 1
ATOM 5318 C C . ASP A 1 649 ? -24.316 -7.167 -1.341 1.00 93.94 649 ASP A C 1
ATOM 5320 O O . ASP A 1 649 ? -24.142 -8.351 -1.072 1.00 93.94 649 ASP A O 1
ATOM 5324 N N . PHE A 1 650 ? -25.435 -6.525 -1.025 1.00 93.44 650 PHE A N 1
ATOM 5325 C CA . PHE A 1 650 ? -26.535 -7.109 -0.265 1.00 93.44 650 PHE A CA 1
ATOM 5326 C C . PHE A 1 650 ? -27.850 -6.671 -0.915 1.00 93.44 650 PHE A C 1
ATOM 5328 O O . PHE A 1 650 ? -28.211 -5.491 -0.851 1.00 93.44 650 PHE A O 1
ATOM 5335 N N . ASP A 1 651 ? -28.546 -7.596 -1.584 1.00 90.25 651 ASP A N 1
ATOM 5336 C CA . ASP A 1 651 ? -29.865 -7.328 -2.165 1.00 90.25 651 ASP A CA 1
ATOM 5337 C C . ASP A 1 651 ? -30.939 -7.777 -1.172 1.00 90.25 651 ASP A C 1
ATOM 5339 O O . ASP A 1 651 ? -31.066 -8.962 -0.868 1.00 90.25 651 ASP A O 1
ATOM 5343 N N . LEU A 1 652 ? -31.718 -6.814 -0.674 1.00 88.88 652 LEU A N 1
ATOM 5344 C CA . LEU A 1 652 ? -32.824 -7.074 0.246 1.00 88.88 652 LEU A CA 1
ATOM 5345 C C . LEU A 1 652 ? -33.883 -8.015 -0.353 1.00 88.88 652 LEU A C 1
ATOM 5347 O O . LEU A 1 652 ? -34.585 -8.688 0.389 1.00 88.88 652 LEU A O 1
ATOM 5351 N N . GLY A 1 653 ? -33.995 -8.098 -1.684 1.00 85.50 653 GLY A N 1
ATOM 5352 C CA . GLY A 1 653 ? -34.913 -9.031 -2.345 1.00 85.50 653 GLY A CA 1
ATOM 5353 C C . GLY A 1 653 ? -34.531 -10.509 -2.191 1.00 85.50 653 GLY A C 1
ATOM 5354 O O . GLY A 1 653 ? -35.301 -11.375 -2.591 1.00 85.50 653 GLY A O 1
ATOM 5355 N N . LEU A 1 654 ? -33.351 -10.804 -1.638 1.00 88.25 654 LEU A N 1
ATOM 5356 C CA . LEU A 1 654 ? -32.897 -12.163 -1.342 1.00 88.25 654 LEU A CA 1
ATOM 5357 C C . LEU A 1 654 ? -33.152 -12.571 0.118 1.00 88.25 654 LEU A C 1
ATOM 5359 O O . LEU A 1 654 ? -32.800 -13.686 0.491 1.00 88.25 654 LEU A O 1
ATOM 5363 N N . MET A 1 655 ? -33.743 -11.708 0.941 1.00 87.62 655 MET A N 1
ATOM 5364 C CA . MET A 1 655 ? -34.057 -11.999 2.344 1.00 87.62 655 MET A CA 1
ATOM 5365 C C . MET A 1 655 ? -35.287 -12.903 2.480 1.00 87.62 655 MET A C 1
ATOM 5367 O O . MET A 1 655 ? -36.122 -12.949 1.577 1.00 87.62 655 MET A O 1
ATOM 5371 N N . ASP A 1 656 ? -35.397 -13.593 3.617 1.00 82.12 656 ASP A N 1
ATOM 5372 C CA . ASP A 1 656 ? -36.547 -14.451 3.943 1.00 82.12 656 ASP A CA 1
ATOM 5373 C C . ASP A 1 656 ? -37.449 -13.837 5.028 1.00 82.12 656 ASP A C 1
ATOM 5375 O O . ASP A 1 656 ? -38.604 -14.239 5.165 1.00 82.12 656 ASP A O 1
ATOM 5379 N N . SER A 1 657 ? -36.957 -12.847 5.783 1.00 81.38 657 SER A N 1
ATOM 5380 C CA . SER A 1 657 ? -37.734 -12.127 6.796 1.00 81.38 657 SER A CA 1
ATOM 5381 C C . SER A 1 657 ? -37.672 -10.608 6.622 1.00 81.38 657 SER A C 1
ATOM 5383 O O . SER A 1 657 ? -36.659 -10.034 6.211 1.00 81.38 657 SER A O 1
ATOM 5385 N N . GLU A 1 658 ? -38.778 -9.940 6.953 1.00 79.94 658 GLU A N 1
ATOM 5386 C CA . GLU A 1 658 ? -38.862 -8.478 6.982 1.00 79.94 658 GLU A CA 1
ATOM 5387 C C . GLU A 1 658 ? -38.352 -7.904 8.312 1.00 79.94 658 GLU A C 1
ATOM 5389 O O . GLU A 1 658 ? -38.283 -8.600 9.327 1.00 79.94 658 GLU A O 1
ATOM 5394 N N . ASP A 1 659 ? -38.003 -6.616 8.309 1.00 78.69 659 ASP A N 1
ATOM 5395 C CA . ASP A 1 659 ? -37.615 -5.898 9.524 1.00 78.69 659 ASP A CA 1
ATOM 5396 C C . ASP A 1 659 ? -38.822 -5.781 10.470 1.00 78.69 659 ASP A C 1
ATOM 5398 O O . ASP A 1 659 ? -39.845 -5.222 10.062 1.00 78.69 659 ASP A O 1
ATOM 5402 N N . PRO A 1 660 ? -38.725 -6.232 11.734 1.00 74.31 660 PRO A N 1
ATOM 5403 C CA . PRO A 1 660 ? -39.813 -6.094 12.702 1.00 74.31 660 PRO A CA 1
ATOM 5404 C C . PRO A 1 660 ? -40.090 -4.636 13.113 1.00 74.31 660 PRO A C 1
ATOM 5406 O O . PRO A 1 660 ? -41.146 -4.345 13.674 1.00 74.31 660 PRO A O 1
ATOM 5409 N N . SER A 1 661 ? -39.165 -3.706 12.852 1.00 74.75 661 SER A N 1
ATOM 5410 C CA . SER A 1 661 ? -39.257 -2.299 13.272 1.00 74.75 661 SER A CA 1
ATOM 5411 C C . SER A 1 661 ? -38.874 -1.318 12.150 1.00 74.75 661 SER A C 1
ATOM 5413 O O . SER A 1 661 ? -37.970 -0.491 12.311 1.00 74.75 661 SER A O 1
ATOM 5415 N N . PRO A 1 662 ? -39.558 -1.366 10.992 1.00 75.56 662 PRO A N 1
ATOM 5416 C CA . PRO A 1 662 ? -39.126 -0.633 9.817 1.00 75.56 662 PRO A CA 1
ATOM 5417 C C . PRO A 1 662 ? -39.242 0.871 10.050 1.00 75.56 662 PRO A C 1
ATOM 5419 O O . PRO A 1 662 ? -40.260 1.400 10.512 1.00 75.56 662 PRO A O 1
ATOM 5422 N N . ARG A 1 663 ? -38.203 1.604 9.651 1.00 72.81 663 ARG A N 1
ATOM 5423 C CA . ARG A 1 663 ? -38.274 3.061 9.627 1.00 72.81 663 ARG A CA 1
ATOM 5424 C C . ARG A 1 663 ? -39.293 3.505 8.578 1.00 72.81 663 ARG A C 1
ATOM 5426 O O . ARG A 1 663 ? -39.072 3.334 7.381 1.00 72.81 663 ARG A O 1
ATOM 5433 N N . LYS A 1 664 ? -40.362 4.164 9.024 1.00 80.56 664 LYS A N 1
ATOM 5434 C CA . LYS A 1 664 ? -41.426 4.641 8.136 1.00 80.56 664 LYS A CA 1
ATOM 5435 C C . LYS A 1 664 ? -41.009 5.882 7.341 1.00 80.56 664 LYS A C 1
ATOM 5437 O O . LYS A 1 664 ? -40.482 6.860 7.876 1.00 80.56 664 LYS A O 1
ATOM 5442 N N . ARG A 1 665 ? -41.261 5.845 6.035 1.00 87.38 665 ARG A N 1
ATOM 5443 C CA . ARG A 1 665 ? -41.190 6.973 5.103 1.00 87.38 665 ARG A CA 1
ATOM 5444 C C . ARG A 1 665 ? -42.351 7.932 5.359 1.00 87.38 665 ARG A C 1
ATOM 5446 O O . ARG A 1 665 ? -43.430 7.522 5.756 1.00 87.38 665 ARG A O 1
ATOM 5453 N N . LEU A 1 666 ? -42.138 9.214 5.061 1.00 83.88 666 LEU A N 1
ATOM 5454 C CA . LEU A 1 666 ? -43.153 10.261 5.254 1.00 83.88 666 LEU A CA 1
ATOM 5455 C C . LEU A 1 666 ? -44.315 10.201 4.254 1.00 83.88 666 LEU A C 1
ATOM 5457 O O . LEU A 1 666 ? -45.359 10.791 4.500 1.00 83.88 666 LEU A O 1
ATOM 5461 N N . LYS A 1 667 ? -44.116 9.570 3.092 1.00 85.12 667 LYS A N 1
ATOM 5462 C CA . LYS A 1 667 ? -45.108 9.520 2.014 1.00 85.12 667 LYS A CA 1
ATOM 5463 C C . LYS A 1 667 ? -45.225 8.104 1.478 1.00 85.12 667 LYS A C 1
ATOM 5465 O O . LYS A 1 667 ? -44.200 7.514 1.125 1.00 85.12 667 LYS A O 1
ATOM 5470 N N . SER A 1 668 ? -46.464 7.630 1.387 1.00 87.81 668 SER A N 1
ATOM 5471 C CA . SER A 1 668 ? -46.810 6.393 0.694 1.00 87.81 668 SER A CA 1
ATOM 5472 C C . SER A 1 668 ? -46.733 6.591 -0.816 1.00 87.81 668 SER A C 1
ATOM 5474 O O . SER A 1 668 ? -46.923 7.696 -1.334 1.00 87.81 668 SER A O 1
ATOM 5476 N N . TRP A 1 669 ? -46.408 5.516 -1.515 1.00 91.88 669 TRP A N 1
ATOM 5477 C CA . TRP A 1 669 ? -46.498 5.392 -2.962 1.00 91.88 669 TRP A CA 1
ATOM 5478 C C . TRP A 1 669 ? -47.659 4.513 -3.403 1.00 91.88 669 TRP A C 1
ATOM 5480 O O . TRP A 1 669 ? -47.823 4.326 -4.606 1.00 91.88 669 TRP A O 1
ATOM 5490 N N . PHE A 1 670 ? -48.439 3.988 -2.456 1.00 91.81 670 PHE A N 1
ATOM 5491 C CA . PHE A 1 670 ? -49.639 3.221 -2.746 1.00 91.81 670 PHE A CA 1
ATOM 5492 C C . PHE A 1 670 ? -50.526 3.933 -3.773 1.00 91.81 670 PHE A C 1
ATOM 5494 O O . PHE A 1 670 ? -50.670 5.156 -3.743 1.00 91.81 670 PHE A O 1
ATOM 5501 N N . GLY A 1 671 ? -51.081 3.158 -4.702 1.00 90.50 671 GLY A N 1
ATOM 5502 C CA . GLY A 1 671 ? -51.990 3.636 -5.735 1.00 90.50 671 GLY A CA 1
ATOM 5503 C C . GLY A 1 671 ? -51.323 4.357 -6.905 1.00 90.50 671 GLY A C 1
ATOM 5504 O O . GLY A 1 671 ? -52.025 4.773 -7.819 1.00 90.50 671 GLY A O 1
ATOM 5505 N N . ARG A 1 672 ? -49.993 4.511 -6.931 1.00 93.88 672 ARG A N 1
ATOM 5506 C CA . ARG A 1 672 ? -49.268 5.148 -8.046 1.00 93.88 672 ARG A CA 1
ATOM 5507 C C . ARG A 1 672 ? -48.813 4.135 -9.093 1.00 93.88 672 ARG A C 1
ATOM 5509 O O . ARG A 1 672 ? -48.482 3.003 -8.745 1.00 93.88 672 ARG A O 1
ATOM 5516 N N . ILE A 1 673 ? -48.713 4.565 -10.351 1.00 92.38 673 ILE A N 1
ATOM 5517 C CA . ILE A 1 673 ? -48.172 3.760 -11.453 1.00 92.38 673 ILE A CA 1
ATOM 5518 C C . ILE A 1 673 ? -46.697 4.110 -11.676 1.00 92.38 673 ILE A C 1
ATOM 5520 O O . ILE A 1 673 ? -46.315 5.277 -11.827 1.00 92.38 673 ILE A O 1
ATOM 5524 N N . TYR A 1 674 ? -45.870 3.072 -11.695 1.00 91.19 674 TYR A N 1
ATOM 5525 C CA . TYR A 1 674 ? -44.434 3.097 -11.935 1.00 91.19 674 TYR A CA 1
ATOM 5526 C C . TYR A 1 674 ? -44.121 2.414 -13.271 1.00 91.19 674 TYR A C 1
ATOM 5528 O O . TYR A 1 674 ? -44.510 1.264 -13.460 1.00 91.19 674 TYR A O 1
ATOM 5536 N N . GLY A 1 675 ? -43.403 3.104 -14.160 1.00 89.31 675 GLY A N 1
ATOM 5537 C CA . GLY A 1 675 ? -42.939 2.567 -15.442 1.00 89.31 675 GLY A CA 1
ATOM 5538 C C . GLY A 1 675 ? -41.444 2.243 -15.400 1.00 89.31 675 GLY A C 1
ATOM 5539 O O . GLY A 1 675 ? -40.643 3.075 -14.953 1.00 89.31 675 GLY A O 1
ATOM 5540 N N . ASP A 1 676 ? -41.058 1.044 -15.837 1.00 86.19 676 ASP A N 1
ATOM 5541 C CA . ASP A 1 676 ? -39.660 0.604 -15.906 1.00 86.19 676 ASP A CA 1
ATOM 5542 C C . ASP A 1 676 ? -38.987 0.895 -17.266 1.00 86.19 676 ASP A C 1
ATOM 5544 O O . ASP A 1 676 ? -39.559 1.516 -18.161 1.00 86.19 676 ASP A O 1
ATOM 5548 N N . TYR A 1 677 ? -37.721 0.488 -17.400 1.00 76.44 677 TYR A N 1
ATOM 5549 C CA . TYR A 1 677 ? -36.916 0.716 -18.606 1.00 76.44 677 TYR A CA 1
ATOM 5550 C C . TYR A 1 677 ? -37.421 -0.063 -19.827 1.00 76.44 677 TYR A C 1
ATOM 5552 O O . TYR A 1 677 ? -37.202 0.371 -20.955 1.00 76.44 677 TYR A O 1
ATOM 5560 N N . ASP A 1 678 ? -38.105 -1.186 -19.600 1.00 77.19 678 ASP A N 1
ATOM 5561 C CA . ASP A 1 678 ? -38.650 -2.049 -20.649 1.00 77.19 678 ASP A CA 1
ATOM 5562 C C . ASP A 1 678 ? -40.053 -1.587 -21.079 1.00 77.19 678 ASP A C 1
ATOM 5564 O O . ASP A 1 678 ? -40.775 -2.338 -21.738 1.00 77.19 678 ASP A O 1
ATOM 5568 N N . LEU A 1 679 ? -40.449 -0.365 -20.693 1.00 76.88 679 LEU A N 1
ATOM 5569 C CA . LEU A 1 679 ? -41.773 0.214 -20.927 1.00 76.88 679 LEU A CA 1
ATOM 5570 C C . LEU A 1 679 ? -42.904 -0.628 -20.317 1.00 76.88 679 LEU A C 1
ATOM 5572 O O . LEU A 1 679 ? -44.020 -0.651 -20.838 1.00 76.88 679 LEU A O 1
ATOM 5576 N N . LYS A 1 680 ? -42.622 -1.337 -19.217 1.00 87.06 680 LYS A N 1
ATOM 5577 C CA . LYS A 1 680 ? -43.643 -2.054 -18.453 1.00 87.06 680 LYS A CA 1
ATOM 5578 C C . LYS A 1 680 ? -44.121 -1.193 -17.297 1.00 87.06 680 LYS A C 1
ATOM 5580 O O . LYS A 1 680 ? -43.317 -0.669 -16.523 1.00 87.06 680 LYS A O 1
ATOM 5585 N N . ASP A 1 681 ? -45.439 -1.136 -17.151 1.00 90.94 681 ASP A N 1
ATOM 5586 C CA . ASP A 1 681 ? -46.103 -0.391 -16.092 1.00 90.94 681 ASP A CA 1
ATOM 5587 C C . ASP A 1 681 ? -46.561 -1.308 -14.959 1.00 90.94 681 ASP A C 1
ATOM 5589 O O . ASP A 1 681 ? -47.059 -2.420 -15.173 1.00 90.94 681 ASP A O 1
ATOM 5593 N N . TYR A 1 682 ? -46.422 -0.804 -13.736 1.00 93.56 682 TYR A N 1
ATOM 5594 C CA . TYR A 1 682 ? -46.803 -1.498 -12.517 1.00 93.56 682 TYR A CA 1
ATOM 5595 C C . TYR A 1 682 ? -47.551 -0.563 -11.573 1.00 93.56 682 TYR A C 1
ATOM 5597 O O . TYR A 1 682 ? -47.096 0.547 -11.291 1.00 93.56 682 TYR A O 1
ATOM 5605 N N . LEU A 1 683 ? -48.657 -1.044 -11.012 1.00 93.94 683 LEU A N 1
ATOM 5606 C CA . LEU A 1 683 ? -49.375 -0.369 -9.937 1.00 93.94 683 LEU A CA 1
ATOM 5607 C C . LEU A 1 683 ? -48.743 -0.714 -8.583 1.00 93.94 683 LEU A C 1
ATOM 5609 O O . LEU A 1 683 ? -48.532 -1.887 -8.273 1.00 93.94 683 LEU A O 1
ATOM 5613 N N . VAL A 1 684 ? -48.483 0.285 -7.740 1.00 93.69 684 VAL A N 1
ATOM 5614 C CA . VAL A 1 684 ? -48.113 0.050 -6.338 1.00 93.69 684 VAL A CA 1
ATOM 5615 C C . VAL A 1 684 ? -49.370 -0.331 -5.555 1.00 93.69 684 VAL A C 1
ATOM 5617 O O . VAL A 1 684 ? -50.228 0.512 -5.307 1.00 93.69 684 VAL A O 1
ATOM 5620 N N . VAL A 1 685 ? -49.464 -1.596 -5.153 1.00 91.88 685 VAL A N 1
ATOM 5621 C CA . VAL A 1 685 ? -50.646 -2.182 -4.493 1.00 91.88 685 VAL A CA 1
ATOM 5622 C C . VAL A 1 685 ? -50.420 -2.532 -3.027 1.00 91.88 685 VAL A C 1
ATOM 5624 O O . VAL A 1 685 ? -51.290 -3.140 -2.427 1.00 91.88 685 VAL A O 1
ATOM 5627 N N . GLY A 1 686 ? -49.245 -2.225 -2.480 1.00 88.25 686 GLY A N 1
ATOM 5628 C CA . GLY A 1 686 ? -48.963 -2.374 -1.057 1.00 88.25 686 GLY A CA 1
ATOM 5629 C C . GLY A 1 686 ? -47.728 -1.569 -0.672 1.00 88.25 686 GLY A C 1
ATOM 5630 O O . GLY A 1 686 ? -46.673 -1.705 -1.295 1.00 88.25 686 GLY A O 1
ATOM 5631 N N . ASP A 1 687 ? -47.853 -0.710 0.335 1.00 88.12 687 ASP A N 1
ATOM 5632 C CA . ASP A 1 687 ? -46.763 0.133 0.835 1.00 88.12 687 ASP A CA 1
ATOM 5633 C C . ASP A 1 687 ? -46.947 0.394 2.334 1.00 88.12 687 ASP A C 1
ATOM 5635 O O . ASP A 1 687 ? -47.732 1.248 2.745 1.00 88.12 687 ASP A O 1
ATOM 5639 N N . ASN A 1 688 ? -46.184 -0.321 3.163 1.00 81.44 688 ASN A N 1
ATOM 5640 C CA . ASN A 1 688 ? -46.197 -0.162 4.620 1.00 81.44 688 ASN A CA 1
ATOM 5641 C C . ASN A 1 688 ? -45.337 1.022 5.108 1.00 81.44 688 ASN A C 1
ATOM 5643 O O . ASN A 1 688 ? -45.021 1.121 6.297 1.00 81.44 688 ASN A O 1
ATOM 5647 N N . LEU A 1 689 ? -44.931 1.911 4.193 1.00 84.69 689 LEU A N 1
ATOM 5648 C CA . LEU A 1 689 ? -43.974 2.999 4.389 1.00 84.69 689 LEU A CA 1
ATOM 5649 C C . LEU A 1 689 ? -42.550 2.535 4.717 1.00 84.69 689 LEU A C 1
ATOM 5651 O O . LEU A 1 689 ? -41.693 3.387 4.930 1.00 84.69 689 LEU A O 1
ATOM 5655 N N . GLY A 1 690 ? -42.262 1.238 4.744 1.00 84.69 690 GLY A N 1
ATOM 5656 C CA . GLY A 1 690 ? -40.954 0.687 5.077 1.00 84.69 690 GLY A CA 1
ATOM 5657 C C . GLY A 1 690 ? -39.980 0.653 3.899 1.00 84.69 690 GLY A C 1
ATOM 5658 O O . GLY A 1 690 ? -39.946 1.545 3.041 1.00 84.69 690 GLY A O 1
ATOM 5659 N N . ASP A 1 691 ? -39.152 -0.393 3.887 1.00 86.31 691 ASP A N 1
ATOM 5660 C CA . ASP A 1 691 ? -38.096 -0.615 2.895 1.00 86.31 691 ASP A CA 1
ATOM 5661 C C . ASP A 1 691 ? -38.572 -1.315 1.613 1.00 86.31 691 ASP A C 1
ATOM 5663 O O . ASP A 1 691 ? -37.835 -1.332 0.621 1.00 86.31 691 ASP A O 1
ATOM 5667 N N . PHE A 1 692 ? -39.812 -1.809 1.588 1.00 89.00 692 PHE A N 1
ATOM 5668 C CA . PHE A 1 692 ? -40.393 -2.550 0.471 1.00 89.00 692 PHE A CA 1
ATOM 5669 C C . PHE A 1 692 ? -41.724 -1.961 0.005 1.00 89.00 692 PHE A C 1
ATOM 5671 O O . PHE A 1 692 ? -42.464 -1.356 0.778 1.00 89.00 692 PHE A O 1
ATOM 5678 N N . VAL A 1 693 ? -42.022 -2.167 -1.277 1.00 90.81 693 VAL A N 1
ATOM 5679 C CA . VAL A 1 693 ? -43.348 -1.951 -1.863 1.00 90.81 693 VAL A CA 1
ATOM 5680 C C . VAL A 1 693 ? -43.738 -3.156 -2.710 1.00 90.81 693 VAL A C 1
ATOM 5682 O O . VAL A 1 693 ? -42.883 -3.800 -3.323 1.00 90.81 693 VAL A O 1
ATOM 5685 N N . THR A 1 694 ? -45.033 -3.447 -2.759 1.00 92.19 694 THR A N 1
ATOM 5686 C CA . THR A 1 694 ? -45.604 -4.481 -3.622 1.00 92.19 694 THR A CA 1
ATOM 5687 C C . THR A 1 694 ? -46.100 -3.837 -4.908 1.00 92.19 694 THR A C 1
ATOM 5689 O O . THR A 1 694 ? -46.949 -2.946 -4.888 1.00 92.19 694 THR A O 1
ATOM 5692 N N . LEU A 1 695 ? -45.566 -4.301 -6.030 1.00 93.06 695 LEU A N 1
ATOM 5693 C CA . LEU A 1 695 ? -45.953 -3.903 -7.376 1.00 93.06 695 LEU A CA 1
ATOM 5694 C C . LEU A 1 695 ? -46.867 -4.959 -7.990 1.00 93.06 695 LEU A C 1
ATOM 5696 O O . LEU A 1 695 ? -46.655 -6.151 -7.780 1.00 93.06 695 LEU A O 1
ATOM 5700 N N . MET A 1 696 ? -47.845 -4.532 -8.779 1.00 93.62 696 MET A N 1
ATOM 5701 C CA . MET A 1 696 ? -48.713 -5.387 -9.580 1.00 93.62 696 MET A CA 1
ATOM 5702 C C . MET A 1 696 ? -48.539 -5.040 -11.056 1.00 93.62 696 MET A C 1
ATOM 5704 O O . MET A 1 696 ? -48.780 -3.904 -11.455 1.00 93.62 696 MET A O 1
ATOM 5708 N N . GLY A 1 697 ? -48.124 -6.015 -11.865 1.00 91.25 697 GLY A N 1
ATOM 5709 C CA . GLY A 1 697 ? -48.030 -5.845 -13.315 1.00 91.25 697 GLY A CA 1
ATOM 5710 C C . GLY A 1 697 ? -49.399 -5.856 -14.000 1.00 91.25 697 GLY A C 1
ATOM 5711 O O . GLY A 1 697 ? -50.420 -6.188 -13.392 1.00 91.25 697 GLY A O 1
ATOM 5712 N N . THR A 1 698 ? -49.420 -5.561 -15.298 1.00 87.31 698 THR A N 1
ATOM 5713 C CA . THR A 1 698 ? -50.642 -5.585 -16.128 1.00 87.31 698 THR A CA 1
ATOM 5714 C C . THR A 1 698 ? -51.299 -6.971 -16.197 1.00 87.31 698 THR A C 1
ATOM 5716 O O . THR A 1 698 ? -52.513 -7.109 -16.283 1.00 87.31 698 THR A O 1
ATOM 5719 N N . ASN A 1 699 ? -50.511 -8.037 -16.041 1.00 84.94 699 ASN A N 1
ATOM 5720 C CA . ASN A 1 699 ? -51.002 -9.416 -15.953 1.00 84.94 699 ASN A CA 1
ATOM 5721 C C . ASN A 1 699 ? -51.583 -9.801 -14.572 1.00 84.94 699 ASN A C 1
ATOM 5723 O O . ASN A 1 699 ? -51.936 -10.964 -14.374 1.00 84.94 699 ASN A O 1
ATOM 5727 N N . GLY A 1 700 ? -51.634 -8.871 -13.612 1.00 85.19 700 GLY A N 1
ATOM 5728 C CA . GLY A 1 700 ? -52.114 -9.093 -12.245 1.00 85.19 700 GLY A CA 1
ATOM 5729 C C . GLY A 1 700 ? -51.115 -9.786 -11.308 1.00 85.19 700 GLY A C 1
ATOM 5730 O O . GLY A 1 700 ? -51.410 -9.956 -10.123 1.00 85.19 700 GLY A O 1
ATOM 5731 N N . LYS A 1 701 ? -49.923 -10.178 -11.785 1.00 90.75 701 LYS A N 1
ATOM 5732 C CA . LYS A 1 701 ? -48.892 -10.776 -10.923 1.00 90.75 701 LYS A CA 1
ATOM 5733 C C . LYS A 1 701 ? -48.299 -9.719 -9.998 1.00 90.75 701 LYS A C 1
ATOM 5735 O O . LYS A 1 701 ? -47.949 -8.624 -10.440 1.00 90.75 701 LYS A O 1
ATOM 5740 N N . LYS A 1 702 ? -48.159 -10.082 -8.722 1.00 91.75 702 LYS A N 1
ATOM 5741 C CA . LYS A 1 702 ? -47.536 -9.245 -7.695 1.00 91.75 702 LYS A CA 1
ATOM 5742 C C . LYS A 1 702 ? -46.050 -9.570 -7.550 1.00 91.75 702 LYS A C 1
ATOM 5744 O O . LYS A 1 702 ? -45.657 -10.731 -7.642 1.00 91.75 702 LYS A O 1
ATOM 5749 N N . SER A 1 703 ? -45.241 -8.553 -7.287 1.00 89.25 703 SER A N 1
ATOM 5750 C CA . SER A 1 703 ? -43.815 -8.677 -6.980 1.00 89.25 703 SER A CA 1
ATOM 5751 C C . SER A 1 703 ? -43.399 -7.637 -5.948 1.00 89.25 703 SER A C 1
ATOM 5753 O O . SER A 1 703 ? -43.801 -6.479 -6.051 1.00 89.25 703 SER A O 1
ATOM 5755 N N . THR A 1 704 ? -42.552 -8.018 -4.999 1.00 88.44 704 THR A N 1
ATOM 5756 C CA . THR A 1 704 ? -42.010 -7.100 -3.992 1.00 88.44 704 THR A CA 1
ATOM 5757 C C . THR A 1 704 ? -40.695 -6.498 -4.479 1.00 88.44 704 THR A C 1
ATOM 5759 O O . THR A 1 704 ? -39.826 -7.207 -4.985 1.00 88.44 704 THR A O 1
ATOM 5762 N N . VAL A 1 705 ? -40.526 -5.185 -4.320 1.00 88.38 705 VAL A N 1
ATOM 5763 C CA . VAL A 1 705 ? -39.289 -4.479 -4.676 1.00 88.38 705 VAL A CA 1
ATOM 5764 C C . VAL A 1 705 ? -38.840 -3.573 -3.539 1.00 88.38 705 VAL A C 1
ATOM 5766 O O . VAL A 1 705 ? -39.655 -2.966 -2.844 1.00 88.38 705 VAL A O 1
ATOM 5769 N N . SER A 1 706 ? -37.525 -3.446 -3.356 1.00 89.12 706 SER A N 1
ATOM 5770 C CA . SER A 1 706 ? -36.992 -2.511 -2.371 1.00 89.12 706 SER A CA 1
ATOM 5771 C C . SER A 1 706 ? -37.100 -1.064 -2.852 1.00 89.12 706 SER A C 1
ATOM 5773 O O . SER A 1 706 ? -36.794 -0.709 -3.998 1.00 89.12 706 SER A O 1
ATOM 5775 N N . VAL A 1 707 ? -37.470 -0.185 -1.928 1.00 89.25 707 VAL A N 1
ATOM 5776 C CA . VAL A 1 707 ? -37.615 1.253 -2.162 1.00 89.25 707 VAL A CA 1
ATOM 5777 C C . VAL A 1 707 ? -36.302 1.876 -2.630 1.00 89.25 707 VAL A C 1
ATOM 5779 O O . VAL A 1 707 ? -36.299 2.754 -3.494 1.00 89.25 707 VAL A O 1
ATOM 5782 N N . ILE A 1 708 ? -35.168 1.443 -2.071 1.00 88.88 708 ILE A N 1
ATOM 5783 C CA . ILE A 1 708 ? -33.845 1.948 -2.455 1.00 88.88 708 ILE A CA 1
ATOM 5784 C C . ILE A 1 708 ? -33.526 1.616 -3.917 1.00 88.88 708 ILE A C 1
ATOM 5786 O O . ILE A 1 708 ? -33.058 2.496 -4.647 1.00 88.88 708 ILE A O 1
ATOM 5790 N N . LYS A 1 709 ? -33.819 0.387 -4.365 1.00 86.81 709 LYS A N 1
ATOM 5791 C CA . LYS A 1 709 ? -33.601 -0.044 -5.754 1.00 86.81 709 LYS A CA 1
ATOM 5792 C C . LYS A 1 709 ? -34.454 0.786 -6.705 1.00 86.81 709 LYS A C 1
ATOM 5794 O O . LYS A 1 709 ? -33.909 1.376 -7.636 1.00 86.81 709 LYS A O 1
ATOM 5799 N N . MET A 1 710 ? -35.738 0.939 -6.387 1.00 88.50 710 MET A N 1
ATOM 5800 C CA . MET A 1 710 ? -36.694 1.737 -7.156 1.00 88.50 710 MET A CA 1
ATOM 5801 C C . MET A 1 710 ? -36.279 3.221 -7.251 1.00 88.50 710 MET A C 1
ATOM 5803 O O . MET A 1 710 ? -36.239 3.791 -8.340 1.00 88.50 710 MET A O 1
ATOM 5807 N N . LYS A 1 711 ? -35.834 3.846 -6.146 1.00 88.50 711 LYS A N 1
ATOM 5808 C CA . LYS A 1 711 ? -35.265 5.213 -6.178 1.00 88.50 711 LYS A CA 1
ATOM 5809 C C . LYS A 1 711 ? -34.031 5.307 -7.072 1.00 88.50 711 LYS A C 1
ATOM 5811 O O . LYS A 1 711 ? -33.887 6.282 -7.807 1.00 88.50 711 LYS A O 1
ATOM 5816 N N . SER A 1 712 ? -33.136 4.321 -6.999 1.00 86.81 712 SER A N 1
ATOM 5817 C CA . SER A 1 712 ? -31.886 4.334 -7.760 1.00 86.81 712 SER A CA 1
ATOM 5818 C C . SER A 1 712 ? -32.119 4.264 -9.270 1.00 86.81 712 SER A C 1
ATOM 5820 O O . SER A 1 712 ? -31.417 4.957 -10.007 1.00 86.81 712 SER A O 1
ATOM 5822 N N . VAL A 1 713 ? -33.076 3.458 -9.738 1.00 86.44 713 VAL A N 1
ATOM 5823 C CA . VAL A 1 713 ? -33.389 3.352 -11.175 1.00 86.44 713 VAL A CA 1
ATOM 5824 C C . VAL A 1 713 ? -34.111 4.592 -11.704 1.00 86.44 713 VAL A C 1
ATOM 5826 O O . VAL A 1 713 ? -33.748 5.073 -12.778 1.00 86.44 713 VAL A O 1
ATOM 5829 N N . ILE A 1 714 ? -35.009 5.195 -10.913 1.00 87.19 714 ILE A N 1
ATOM 5830 C CA . ILE A 1 714 ? -35.658 6.473 -11.259 1.00 87.19 714 ILE A CA 1
ATOM 5831 C C . ILE A 1 714 ? -34.621 7.596 -11.384 1.00 87.19 714 ILE A C 1
ATOM 5833 O O . ILE A 1 714 ? -34.600 8.327 -12.370 1.00 87.19 714 ILE A O 1
ATOM 5837 N N . GLN A 1 715 ? -33.699 7.713 -10.422 1.00 87.38 715 GLN A N 1
ATOM 5838 C CA . GLN A 1 715 ? -32.634 8.726 -10.465 1.00 87.38 715 GLN A CA 1
ATOM 5839 C C . GLN A 1 715 ? -31.727 8.592 -11.694 1.00 87.38 715 GLN A C 1
ATOM 5841 O O . GLN A 1 715 ? -31.227 9.590 -12.205 1.00 87.38 715 GLN A O 1
ATOM 5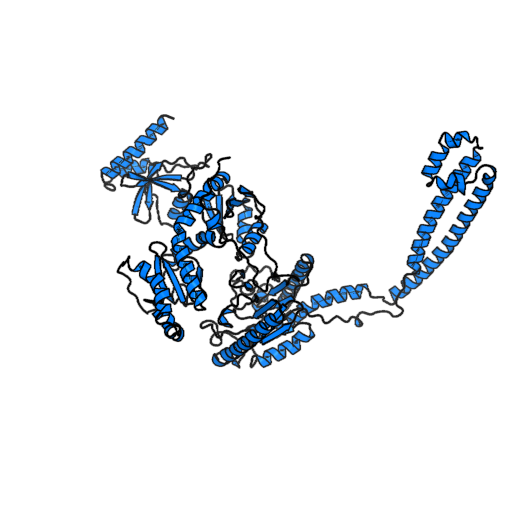846 N N . ARG A 1 716 ? -31.525 7.364 -12.184 1.00 82.81 716 ARG A N 1
ATOM 5847 C CA . ARG A 1 716 ? -30.752 7.079 -13.402 1.00 82.81 716 ARG A CA 1
ATOM 5848 C C . ARG A 1 716 ? -31.555 7.267 -14.690 1.00 82.81 716 ARG A C 1
ATOM 5850 O O . ARG A 1 716 ? -31.035 6.936 -15.750 1.00 82.81 716 ARG A O 1
ATOM 5857 N N . LYS A 1 717 ? -32.795 7.765 -14.607 1.00 82.69 717 LYS A N 1
ATOM 5858 C CA . LYS A 1 717 ? -33.728 7.898 -15.737 1.00 82.69 717 LYS A CA 1
ATOM 5859 C C . LYS A 1 717 ? -33.974 6.573 -16.472 1.00 82.69 717 LYS A C 1
ATOM 5861 O O . LYS A 1 717 ? -34.272 6.573 -17.658 1.00 82.69 717 LYS A O 1
ATOM 5866 N N . LYS A 1 718 ? -33.839 5.446 -15.761 1.00 82.25 718 LYS A N 1
ATOM 5867 C CA . LYS A 1 718 ? -34.195 4.106 -16.257 1.00 82.25 718 LYS A CA 1
ATOM 5868 C C . LYS A 1 718 ? -35.600 3.680 -15.814 1.00 82.25 718 LYS A C 1
ATOM 5870 O O . LYS A 1 718 ? -35.976 2.538 -16.007 1.00 82.25 718 LYS A O 1
ATOM 5875 N N . ALA A 1 719 ? -36.330 4.567 -15.150 1.00 88.56 719 ALA A N 1
ATOM 5876 C CA . ALA A 1 719 ? -37.708 4.372 -14.732 1.00 88.56 719 ALA A CA 1
ATOM 5877 C C . ALA A 1 719 ? -38.329 5.733 -14.407 1.00 88.56 719 ALA A C 1
ATOM 5879 O O . ALA A 1 719 ? -37.602 6.692 -14.113 1.00 88.56 719 ALA A O 1
ATOM 5880 N N . CYS A 1 720 ? -39.654 5.822 -14.404 1.00 90.06 720 CYS A N 1
ATOM 5881 C CA . CYS A 1 720 ? -40.363 7.041 -14.036 1.00 90.06 720 CYS A CA 1
ATOM 5882 C C . CYS A 1 720 ? -41.674 6.750 -13.302 1.00 90.06 720 CYS A C 1
ATOM 5884 O O . CYS A 1 720 ? -42.215 5.647 -13.323 1.00 90.06 720 CYS A O 1
ATOM 5886 N N . TRP A 1 721 ? -42.171 7.772 -12.610 1.00 92.62 721 TRP A N 1
ATOM 5887 C CA . TRP A 1 721 ? -43.546 7.773 -12.134 1.00 92.62 721 TRP A CA 1
ATOM 5888 C C . TRP A 1 721 ? -44.445 8.213 -13.281 1.00 92.62 721 TRP A C 1
ATOM 5890 O O . TRP A 1 721 ? -44.255 9.317 -13.792 1.00 92.62 721 TRP A O 1
ATOM 5900 N N . ILE A 1 722 ? -45.406 7.369 -13.646 1.00 90.12 722 ILE A N 1
ATOM 5901 C CA . ILE A 1 722 ? -46.437 7.703 -14.632 1.00 90.12 722 ILE A CA 1
ATOM 5902 C C . ILE A 1 722 ? -47.494 8.592 -13.975 1.00 90.12 722 ILE A C 1
ATOM 5904 O O . ILE A 1 722 ? -47.926 9.573 -14.572 1.00 90.12 722 ILE A O 1
ATOM 5908 N N . THR A 1 723 ? -47.835 8.306 -12.711 1.00 91.31 723 THR A N 1
ATOM 5909 C CA . THR A 1 723 ? -48.840 9.067 -11.956 1.00 91.31 723 THR A CA 1
ATOM 5910 C C . THR A 1 723 ? -48.293 9.732 -10.701 1.00 91.31 723 THR A C 1
ATOM 5912 O O . THR A 1 723 ? -47.312 9.299 -10.069 1.00 91.31 723 THR A O 1
ATOM 5915 N N . LYS A 1 724 ? -48.924 10.848 -10.335 1.00 88.44 724 LYS A N 1
ATOM 5916 C CA . LYS A 1 724 ? -48.546 11.668 -9.177 1.00 88.44 724 LYS A CA 1
ATOM 5917 C C . LYS A 1 724 ? -49.041 11.075 -7.862 1.00 88.44 724 LYS A C 1
ATOM 5919 O O . LYS A 1 724 ? -48.282 11.057 -6.894 1.00 88.44 724 LYS A O 1
ATOM 5924 N N . ASP A 1 725 ? -50.266 10.569 -7.850 1.00 89.38 725 ASP A N 1
ATOM 5925 C CA . ASP A 1 725 ? -50.965 10.024 -6.688 1.00 89.38 725 ASP A CA 1
ATOM 5926 C C . ASP A 1 725 ? -52.084 9.061 -7.130 1.00 89.38 725 ASP A C 1
ATOM 5928 O O . ASP A 1 725 ? -52.276 8.817 -8.322 1.00 89.38 725 ASP A O 1
ATOM 5932 N N . THR A 1 726 ? -52.799 8.485 -6.165 1.00 90.00 726 THR A N 1
ATOM 5933 C CA . THR A 1 726 ? -53.896 7.538 -6.409 1.00 90.00 726 THR A CA 1
ATOM 5934 C C . THR A 1 726 ? -55.052 8.157 -7.194 1.00 90.00 726 THR A C 1
ATOM 5936 O O . THR A 1 726 ? -55.649 7.480 -8.026 1.00 90.00 726 THR A O 1
ATOM 5939 N N . SER A 1 727 ? -55.368 9.433 -6.965 1.00 87.69 727 SER A N 1
ATOM 5940 C CA . SER A 1 727 ? -56.466 10.116 -7.657 1.00 87.69 727 SER A CA 1
ATOM 5941 C C . SER A 1 727 ? -56.145 10.314 -9.137 1.00 87.69 727 SER A C 1
ATOM 5943 O O . SER A 1 727 ? -56.999 10.083 -9.991 1.00 87.69 727 SER A O 1
ATOM 5945 N N . ASP A 1 728 ? -54.902 10.690 -9.442 1.00 89.88 728 ASP A N 1
ATOM 5946 C CA . ASP A 1 728 ? -54.366 10.772 -10.804 1.00 89.88 728 ASP A CA 1
ATOM 5947 C C . ASP A 1 728 ? -54.407 9.399 -11.500 1.00 89.88 728 ASP A C 1
ATOM 5949 O O . ASP A 1 728 ? -54.856 9.286 -12.639 1.00 89.88 728 ASP A O 1
ATOM 5953 N N . THR A 1 729 ? -54.049 8.326 -10.783 1.00 90.38 729 THR A N 1
ATOM 5954 C CA . THR A 1 729 ? -54.175 6.947 -11.283 1.00 90.38 729 THR A CA 1
ATOM 5955 C C . THR A 1 729 ? -55.613 6.575 -11.636 1.00 90.38 729 THR A C 1
ATOM 5957 O O . THR A 1 729 ? -55.846 6.070 -12.732 1.00 90.38 729 THR A O 1
ATOM 5960 N N . ILE A 1 730 ? -56.581 6.836 -10.750 1.00 88.62 730 ILE A N 1
ATOM 5961 C CA . ILE A 1 730 ? -57.999 6.532 -11.005 1.00 88.62 730 ILE A CA 1
ATOM 5962 C C . ILE A 1 730 ? -58.488 7.299 -12.237 1.00 88.62 730 ILE A C 1
ATOM 5964 O O . ILE A 1 730 ? -59.061 6.696 -13.140 1.00 88.62 730 ILE A O 1
ATOM 5968 N N . GLN A 1 731 ? -58.175 8.596 -12.340 1.00 86.75 731 GLN A N 1
ATOM 5969 C CA . GLN A 1 731 ? -58.557 9.398 -13.506 1.00 86.75 731 GLN A CA 1
ATOM 5970 C C . GLN A 1 731 ? -57.960 8.863 -14.810 1.00 86.75 731 GLN A C 1
ATOM 5972 O O . GLN A 1 731 ? -58.652 8.865 -15.826 1.00 86.75 731 GLN A O 1
ATOM 5977 N N . ILE A 1 732 ? -56.702 8.407 -14.809 1.00 86.00 732 ILE A N 1
ATOM 5978 C CA . ILE A 1 732 ? -56.071 7.834 -16.006 1.00 86.00 732 ILE A CA 1
ATOM 5979 C C . ILE A 1 732 ? -56.733 6.518 -16.406 1.00 86.00 732 ILE A C 1
ATOM 5981 O O . ILE A 1 732 ? -56.983 6.321 -17.593 1.00 86.00 732 ILE A O 1
ATOM 5985 N N . ILE A 1 733 ? -57.044 5.644 -15.446 1.00 85.81 733 ILE A N 1
ATOM 5986 C CA . ILE A 1 733 ? -57.691 4.359 -15.731 1.00 85.81 733 ILE A CA 1
ATOM 5987 C C . ILE A 1 733 ? -59.138 4.563 -16.219 1.00 85.81 733 ILE A C 1
ATOM 5989 O O . ILE A 1 733 ? -59.577 3.864 -17.127 1.00 85.81 733 ILE A O 1
ATOM 5993 N N . GLU A 1 734 ? -59.875 5.524 -15.653 1.00 80.62 734 GLU A N 1
ATOM 5994 C CA . GLU A 1 734 ? -61.279 5.790 -16.003 1.00 80.62 734 GLU A CA 1
ATOM 5995 C C . GLU A 1 734 ? -61.453 6.597 -17.301 1.00 80.62 734 GLU A C 1
ATOM 5997 O O . GLU A 1 734 ? -62.448 6.414 -18.001 1.00 80.62 734 GLU A O 1
ATOM 6002 N N . ARG A 1 735 ? -60.520 7.507 -17.630 1.00 73.12 735 ARG A N 1
ATOM 6003 C CA . ARG A 1 735 ? -60.650 8.425 -18.780 1.00 73.12 735 ARG A CA 1
ATOM 6004 C C . ARG A 1 735 ? -59.936 7.970 -20.054 1.00 73.12 735 ARG A C 1
ATOM 6006 O O . ARG A 1 735 ? -60.298 8.465 -21.118 1.00 73.12 735 ARG A O 1
ATOM 6013 N N . ASN A 1 736 ? -58.929 7.092 -19.984 1.00 59.91 736 ASN A N 1
ATOM 6014 C CA . ASN A 1 736 ? -58.059 6.787 -21.129 1.00 59.91 736 ASN A CA 1
ATOM 6015 C C . ASN A 1 736 ? -58.000 5.291 -21.482 1.00 59.91 736 ASN A C 1
ATOM 6017 O O . ASN A 1 736 ? -57.758 4.445 -20.628 1.00 59.91 736 ASN A O 1
ATOM 6021 N N . ASN A 1 737 ? -58.037 4.986 -22.787 1.00 63.41 737 ASN A N 1
ATOM 6022 C CA . ASN A 1 737 ? -57.746 3.666 -23.382 1.00 63.41 737 ASN A CA 1
ATOM 6023 C C . ASN A 1 737 ? -56.257 3.236 -23.250 1.00 63.41 737 ASN A C 1
ATOM 6025 O O . ASN A 1 737 ? -55.765 2.478 -24.082 1.00 63.41 737 ASN A O 1
ATOM 6029 N N . MET A 1 738 ? -55.499 3.754 -22.273 1.00 71.75 738 MET A N 1
ATOM 6030 C CA . MET A 1 738 ? -54.065 3.444 -22.121 1.00 71.75 738 MET A CA 1
ATOM 6031 C C . MET A 1 738 ? -53.810 2.002 -21.677 1.00 71.75 738 MET A C 1
ATOM 6033 O O . MET A 1 738 ? -52.781 1.429 -22.025 1.00 71.75 738 MET A O 1
ATOM 6037 N N . TYR A 1 739 ? -54.745 1.418 -20.931 1.00 81.88 739 TYR A N 1
ATOM 6038 C CA . TYR A 1 739 ? -54.670 0.042 -20.458 1.00 81.88 739 TYR A CA 1
ATOM 6039 C C . TYR A 1 739 ? -55.899 -0.726 -20.940 1.00 81.88 739 TYR A C 1
ATOM 6041 O O . TYR A 1 739 ? -56.994 -0.171 -21.034 1.00 81.88 739 TYR A O 1
ATOM 6049 N N . ASP A 1 740 ? -55.728 -2.009 -21.253 1.00 83.69 740 ASP A N 1
ATOM 6050 C CA . ASP A 1 740 ? -56.851 -2.861 -21.633 1.00 83.69 740 ASP A CA 1
ATOM 6051 C C . ASP A 1 740 ? -57.862 -3.006 -20.474 1.00 83.69 740 ASP A C 1
ATOM 6053 O O . ASP A 1 740 ? -57.522 -2.851 -19.296 1.00 83.69 740 ASP A O 1
ATOM 6057 N N . GLN A 1 741 ? -59.119 -3.329 -20.801 1.00 81.94 741 GLN A N 1
ATOM 6058 C CA . GLN A 1 741 ? -60.208 -3.419 -19.816 1.00 81.94 741 GLN A CA 1
ATOM 6059 C C . GLN A 1 741 ? -59.912 -4.394 -18.669 1.00 81.94 741 GLN A C 1
ATOM 6061 O O . GLN A 1 741 ? -60.374 -4.185 -17.546 1.00 81.94 741 GLN A O 1
ATOM 6066 N N . LYS A 1 742 ? -59.147 -5.460 -18.931 1.00 86.31 742 LYS A N 1
ATOM 6067 C CA . LYS A 1 742 ? -58.796 -6.454 -17.917 1.00 86.31 742 LYS A CA 1
ATOM 6068 C C . LYS A 1 742 ? -57.780 -5.869 -16.937 1.00 86.31 742 LYS A C 1
ATOM 6070 O O . LYS A 1 742 ? -57.996 -5.968 -15.731 1.00 86.31 742 LYS A O 1
ATOM 6075 N N . THR A 1 743 ? -56.729 -5.225 -17.434 1.00 86.06 743 THR A N 1
ATOM 6076 C CA . THR A 1 743 ? -55.724 -4.529 -16.620 1.00 86.06 743 THR A CA 1
ATOM 6077 C C . THR A 1 743 ? -56.367 -3.421 -15.781 1.00 86.06 743 THR A C 1
ATOM 6079 O O . THR A 1 743 ? -56.195 -3.398 -14.563 1.00 86.06 743 THR A O 1
ATOM 6082 N N . ALA A 1 744 ? -57.174 -2.557 -16.409 1.00 85.88 744 ALA A N 1
ATOM 6083 C CA . ALA A 1 744 ? -57.887 -1.462 -15.750 1.00 85.88 744 ALA A CA 1
ATOM 6084 C C . ALA A 1 744 ? -58.767 -1.952 -14.590 1.00 85.88 744 ALA A C 1
ATOM 6086 O O . ALA A 1 744 ? -58.692 -1.423 -13.479 1.00 85.88 744 ALA A O 1
ATOM 6087 N N . LYS A 1 745 ? -59.552 -3.011 -14.826 1.00 86.56 745 LYS A N 1
ATOM 6088 C CA . LYS A 1 745 ? -60.418 -3.614 -13.809 1.00 86.56 745 LYS A CA 1
ATOM 6089 C C . LYS A 1 745 ? -59.617 -4.174 -12.631 1.00 86.56 745 LYS A C 1
ATOM 6091 O O . LYS A 1 745 ? -59.928 -3.854 -11.489 1.00 86.56 745 LYS A O 1
ATOM 6096 N N . ILE A 1 746 ? -58.572 -4.961 -12.902 1.00 89.81 746 ILE A N 1
ATOM 6097 C CA . ILE A 1 746 ? -57.735 -5.578 -11.857 1.00 89.81 746 ILE A CA 1
ATOM 6098 C C . ILE A 1 746 ? -57.063 -4.505 -10.987 1.00 89.81 746 ILE A C 1
ATOM 6100 O O . ILE A 1 746 ? -57.010 -4.631 -9.763 1.00 89.81 746 ILE A O 1
ATOM 6104 N N . TRP A 1 747 ? -56.555 -3.441 -11.607 1.00 91.50 747 TRP A N 1
ATOM 6105 C CA . TRP A 1 747 ? -55.880 -2.353 -10.901 1.00 91.50 747 TRP A CA 1
ATOM 6106 C C . TRP A 1 747 ? -56.849 -1.511 -10.059 1.00 91.50 747 TRP A C 1
ATOM 6108 O O . TRP A 1 747 ? -56.544 -1.223 -8.902 1.00 91.50 747 TRP A O 1
ATOM 6118 N N . LEU A 1 748 ? -58.039 -1.182 -10.578 1.00 87.75 748 LEU A N 1
ATOM 6119 C CA . LEU A 1 748 ? -59.084 -0.492 -9.808 1.00 87.75 748 LEU A CA 1
ATOM 6120 C C . LEU A 1 748 ? -59.565 -1.326 -8.615 1.00 87.75 748 LEU A C 1
ATOM 6122 O O . LEU A 1 748 ? -59.673 -0.803 -7.506 1.00 87.75 748 LEU A O 1
ATOM 6126 N N . GLU A 1 749 ? -59.805 -2.625 -8.812 1.00 87.25 749 GLU A N 1
ATOM 6127 C CA . GLU A 1 749 ? -60.190 -3.540 -7.732 1.00 87.25 749 GLU A CA 1
ATOM 6128 C C . GLU A 1 749 ? -59.124 -3.587 -6.627 1.00 87.25 749 GLU A C 1
ATOM 6130 O O . GLU A 1 749 ? -59.467 -3.540 -5.445 1.00 87.25 749 GLU A O 1
ATOM 6135 N N . ALA A 1 750 ? -57.837 -3.606 -6.991 1.00 87.44 750 ALA A N 1
ATOM 6136 C CA . ALA A 1 750 ? -56.738 -3.590 -6.028 1.00 87.44 750 ALA A CA 1
ATOM 6137 C C . ALA A 1 750 ? -56.690 -2.293 -5.198 1.00 87.44 750 ALA A C 1
ATOM 6139 O O . ALA A 1 750 ? -56.516 -2.361 -3.980 1.00 87.44 750 ALA A O 1
ATOM 6140 N N . ILE A 1 751 ? -56.892 -1.128 -5.829 1.00 87.31 751 ILE A N 1
ATOM 6141 C CA . ILE A 1 751 ? -56.930 0.174 -5.136 1.00 87.31 751 ILE A CA 1
ATOM 6142 C C . ILE A 1 751 ? -58.119 0.236 -4.165 1.00 87.31 751 ILE A C 1
ATOM 6144 O O . ILE A 1 751 ? -57.968 0.624 -3.005 1.00 87.31 751 ILE A O 1
ATOM 6148 N N . LEU A 1 752 ? -59.307 -0.170 -4.625 1.00 82.31 752 LEU A N 1
ATOM 6149 C CA . LEU A 1 752 ? -60.544 -0.109 -3.841 1.00 82.31 752 LEU A CA 1
ATOM 6150 C C . LEU A 1 752 ? -60.552 -1.097 -2.667 1.00 82.31 752 LEU A C 1
ATOM 6152 O O . LEU A 1 752 ? -61.108 -0.794 -1.610 1.00 82.31 752 LEU A O 1
ATOM 6156 N N . HIS A 1 753 ? -59.948 -2.274 -2.838 1.00 78.31 753 HIS A N 1
ATOM 6157 C CA . HIS A 1 753 ? -59.873 -3.290 -1.793 1.00 78.31 753 HIS A CA 1
ATOM 6158 C C . HIS A 1 753 ? -59.002 -2.843 -0.609 1.00 78.31 753 HIS A C 1
ATOM 6160 O O . HIS A 1 753 ? -59.415 -3.011 0.537 1.00 78.31 753 HIS A O 1
ATOM 6166 N N . GLU A 1 754 ? -57.832 -2.240 -0.849 1.00 68.94 754 GLU A N 1
ATOM 6167 C CA . GLU A 1 754 ? -56.984 -1.729 0.242 1.00 68.94 754 GLU A CA 1
ATOM 6168 C C . GLU A 1 754 ? -57.569 -0.480 0.918 1.00 68.94 754 GLU A C 1
ATOM 6170 O O . GLU A 1 754 ? -57.511 -0.386 2.144 1.00 68.94 754 GLU A O 1
ATOM 6175 N N . ASN A 1 755 ? -58.223 0.425 0.177 1.00 64.94 755 ASN A N 1
ATOM 6176 C CA . ASN A 1 755 ? -58.911 1.576 0.784 1.00 64.94 755 ASN A CA 1
ATOM 6177 C C . ASN A 1 755 ? -60.006 1.137 1.776 1.00 64.94 755 ASN A C 1
ATOM 6179 O O . ASN A 1 755 ? -60.108 1.699 2.863 1.00 64.94 755 ASN A O 1
ATOM 6183 N N . LYS A 1 756 ? -60.759 0.070 1.468 1.00 60.56 756 LYS A N 1
ATOM 6184 C CA . LYS A 1 756 ? -61.757 -0.508 2.391 1.00 60.56 756 LYS A CA 1
ATOM 6185 C C . LYS A 1 756 ? -61.154 -1.156 3.642 1.00 60.56 756 LYS A C 1
ATOM 6187 O O . LYS A 1 756 ? -61.853 -1.297 4.644 1.00 60.56 756 LYS A O 1
ATOM 6192 N N . ILE A 1 757 ? -59.901 -1.605 3.579 1.00 58.47 757 ILE A N 1
ATOM 6193 C CA . ILE A 1 757 ? -59.177 -2.157 4.733 1.00 58.47 757 ILE A CA 1
ATOM 6194 C C . ILE A 1 757 ? -58.643 -1.017 5.609 1.00 58.47 757 ILE A C 1
ATOM 6196 O O . ILE A 1 757 ? -58.728 -1.105 6.830 1.00 58.47 757 ILE A O 1
ATOM 6200 N N . LEU A 1 758 ? -58.160 0.067 4.994 1.00 54.69 758 LEU A N 1
ATOM 6201 C CA . LEU A 1 758 ? -57.679 1.267 5.685 1.00 54.69 758 LEU A CA 1
ATOM 6202 C C . LEU A 1 758 ? -58.802 2.087 6.342 1.00 54.69 758 LEU A C 1
ATOM 6204 O O . LEU A 1 758 ? -58.547 2.727 7.347 1.00 54.69 758 LEU A O 1
ATOM 6208 N N . GLU A 1 759 ? -60.034 2.057 5.821 1.00 51.44 759 GLU A N 1
ATOM 6209 C CA . GLU A 1 759 ? -61.205 2.690 6.463 1.00 51.44 759 GLU A CA 1
ATOM 6210 C C . GLU A 1 759 ? -61.759 1.894 7.664 1.00 51.44 759 GLU A C 1
ATOM 6212 O O . GLU A 1 759 ? -62.574 2.413 8.427 1.00 51.44 759 GLU A O 1
ATOM 6217 N N . LYS A 1 760 ? -61.354 0.627 7.833 1.00 42.41 760 LYS A N 1
ATOM 6218 C CA . LYS A 1 760 ? -61.807 -0.269 8.916 1.00 42.41 760 LYS A CA 1
ATOM 6219 C C . LYS A 1 760 ? -60.846 -0.355 10.111 1.00 42.41 760 LYS A C 1
ATOM 6221 O O . LYS A 1 760 ? -61.186 -1.016 11.094 1.00 42.41 760 LYS A O 1
ATOM 6226 N N . HIS A 1 761 ? -59.684 0.282 10.028 1.00 38.75 761 HIS A N 1
ATOM 6227 C CA . HIS A 1 761 ? -58.658 0.362 11.070 1.00 38.75 761 HIS A CA 1
ATOM 6228 C C . HIS A 1 761 ? -58.378 1.820 11.409 1.00 38.75 761 HIS A C 1
ATOM 6230 O O . HIS A 1 761 ? -58.057 2.078 12.591 1.00 38.75 761 HIS A O 1
#

Radius of gyration: 39.85 Å; chains: 1; bounding box: 104×63×123 Å